Protein AF-A0A4Q2YEX6-F1 (afdb_monomer_lite)

Secondary structure (DSSP, 8-state):
--PPP--SS------------------PPP-------------------S-----TT-EEEE--BTTB--EEEE---EETTEEEEEEEEPP----S---EEEEPPP---S--------------------EE---SSSEEEEETTEEEEE---TTS-EEEEEEEEEETTEEEEEEEEEETTEEEEEEEEE-S---SS---EEEE--SSSS--EEB-----PPP---EEE-----SEEETTS-EEEEEEEEETT-PPPEEEEEE--TTEEEEE-SSSEEEEEE-PPTT--EEEEEEEEEE-SSSPPEEEEEEEEEES--SEEEEEEESS--SSS--TT-----EEEEEE-SSS-EE-TT-EEE-SS-EEEPPTT-EEPTT-EEEEE-SS--EESSSEE-SS---TTT-EEEEEE-TTS-EEEEEEEE----TT-EEEEETTTTEEEEESS--TTSPPPSS-BSEEPPPPEESS-SEE-SS-EEEEEE-SSTT-EEEEESSSPPP-TTTSEEE--SSTTS--EEEEEE-SSEEEEEEEEBTTEEPPP-EEEEEE-HHHHTTTTGGGPPPTTS-SS-BTTB----S--HHHHTSHHHHHHHHHHTTSSPEEEEE--THHHH-TTT-TTTTTT--TGGG-EEEEEEEE-TT-----EEEEEEEEESSGGG-TT-SS-EEEEE--GGGS-SSB-S-TTGGGS-S-BSEEEEE---SSS-HHHH--TT--S-HHHHHHHHHHHTT-----EEEEEEEETTEEEEEEEEEE--SHHHHHHHH-S-GGG---EETTSSSPEE-

Structure (mmCIF, N/CA/C/O backbone):
data_AF-A0A4Q2YEX6-F1
#
_entry.id   AF-A0A4Q2YEX6-F1
#
loop_
_atom_site.group_PDB
_atom_site.id
_atom_site.type_symbol
_atom_site.label_atom_id
_atom_site.label_alt_id
_atom_site.label_comp_id
_atom_site.label_asym_id
_atom_site.label_entity_id
_atom_site.label_seq_id
_atom_site.pdbx_PDB_ins_code
_atom_site.Cartn_x
_atom_site.Cartn_y
_atom_site.Cartn_z
_atom_site.occupancy
_atom_site.B_iso_or_equiv
_atom_site.auth_seq_id
_atom_site.auth_comp_id
_atom_site.auth_asym_id
_atom_site.auth_atom_id
_atom_site.pdbx_PDB_model_num
ATOM 1 N N . MET A 1 1 ? 21.208 -24.032 3.752 1.00 49.84 1 MET A N 1
ATOM 2 C CA . MET A 1 1 ? 20.307 -25.129 3.368 1.00 49.84 1 MET A CA 1
ATOM 3 C C . MET A 1 1 ? 20.810 -26.406 4.005 1.00 49.84 1 MET A C 1
ATOM 5 O O . MET A 1 1 ? 21.737 -27.026 3.496 1.00 49.84 1 MET A O 1
ATOM 9 N N . VAL A 1 2 ? 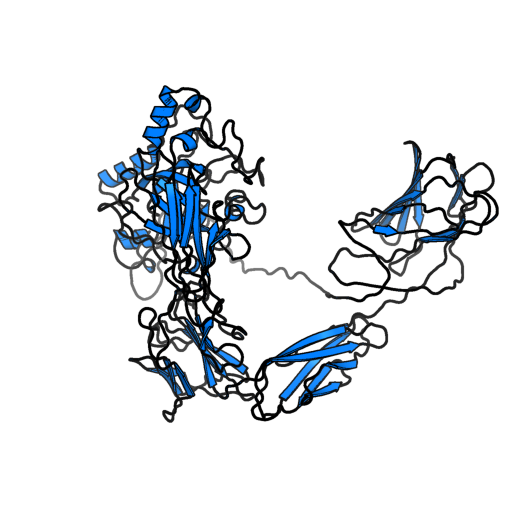20.232 -26.747 5.149 1.00 38.81 2 VAL A N 1
ATOM 10 C CA . VAL A 1 2 ? 20.299 -28.065 5.786 1.00 38.81 2 VAL A CA 1
ATOM 11 C C . VAL A 1 2 ? 18.844 -28.406 6.087 1.00 38.81 2 VAL A C 1
ATOM 13 O O . VAL A 1 2 ? 18.132 -27.531 6.564 1.00 38.81 2 VAL A O 1
ATOM 16 N N . LYS A 1 3 ? 18.387 -29.623 5.777 1.00 35.44 3 LYS A N 1
ATOM 17 C CA . LYS A 1 3 ? 17.062 -30.074 6.220 1.00 35.44 3 LYS A CA 1
ATOM 18 C C . LYS A 1 3 ? 17.224 -30.695 7.613 1.00 35.44 3 LYS A C 1
ATOM 20 O O . LYS A 1 3 ? 18.024 -31.630 7.737 1.00 35.44 3 LYS A O 1
ATOM 25 N N . PRO A 1 4 ? 16.565 -30.179 8.665 1.00 35.81 4 PRO A N 1
ATOM 26 C CA . PRO A 1 4 ? 16.704 -30.725 10.007 1.00 35.81 4 PRO A CA 1
ATOM 27 C C . PRO A 1 4 ? 16.101 -32.134 10.081 1.00 35.81 4 PRO A C 1
ATOM 29 O O . PRO A 1 4 ? 15.036 -32.405 9.530 1.00 35.81 4 PRO A O 1
ATOM 32 N N . PHE A 1 5 ? 16.780 -33.051 10.774 1.00 34.69 5 PHE A N 1
ATOM 33 C CA . PHE A 1 5 ? 16.248 -34.395 11.007 1.00 34.69 5 PHE A CA 1
ATOM 34 C C . PHE A 1 5 ? 15.115 -34.343 12.038 1.00 34.69 5 PHE A C 1
ATOM 36 O O . PHE A 1 5 ? 15.324 -33.945 13.185 1.00 34.69 5 PHE A O 1
ATOM 43 N N . THR A 1 6 ? 13.925 -34.789 11.641 1.00 37.72 6 THR A N 1
ATOM 44 C CA . THR A 1 6 ? 12.732 -34.835 12.490 1.00 37.72 6 THR A CA 1
ATOM 45 C C . THR A 1 6 ? 12.807 -35.987 13.497 1.00 37.72 6 THR A C 1
ATOM 47 O O . THR A 1 6 ? 12.511 -37.142 13.197 1.00 37.72 6 THR A O 1
ATOM 50 N N . GLY A 1 7 ? 13.200 -35.662 14.730 1.00 31.70 7 GLY A N 1
ATOM 51 C CA . GLY A 1 7 ? 13.179 -36.570 15.878 1.00 31.70 7 GLY A CA 1
ATOM 52 C C . GLY A 1 7 ? 12.755 -35.829 17.152 1.00 31.70 7 GLY A C 1
ATOM 53 O O . GLY A 1 7 ? 13.203 -34.702 17.367 1.00 31.70 7 GLY A O 1
ATOM 54 N N . PRO A 1 8 ? 11.883 -36.406 18.001 1.00 34.72 8 PRO A N 1
ATOM 55 C CA . PRO A 1 8 ? 11.420 -35.733 19.207 1.00 34.72 8 PRO A CA 1
ATOM 56 C C . PRO A 1 8 ? 12.501 -35.704 20.300 1.00 34.72 8 PRO A C 1
ATOM 58 O O . PRO A 1 8 ? 13.131 -36.718 20.599 1.00 34.72 8 PRO A O 1
ATOM 61 N N . SER A 1 9 ? 12.609 -34.550 20.968 1.00 34.84 9 SER A N 1
ATOM 62 C CA . SER A 1 9 ? 13.526 -34.206 22.073 1.00 34.84 9 SER A CA 1
ATOM 63 C C . SER A 1 9 ? 15.011 -33.970 21.720 1.00 34.84 9 SER A C 1
ATOM 65 O O . SER A 1 9 ? 15.621 -34.698 20.947 1.00 34.84 9 SER A O 1
ATOM 67 N N . LEU A 1 10 ? 15.582 -32.942 22.371 1.00 31.19 10 LEU A N 1
ATOM 68 C CA . LEU A 1 10 ? 17.003 -32.544 22.409 1.00 31.19 10 LEU A CA 1
ATOM 69 C C . LEU A 1 10 ? 17.680 -32.208 21.059 1.00 31.19 10 LEU A C 1
ATOM 71 O O . LEU A 1 10 ? 18.258 -33.067 20.402 1.00 31.19 10 LEU A O 1
ATOM 75 N N . ARG A 1 11 ? 17.734 -30.905 20.722 1.00 27.98 11 ARG A N 1
ATOM 76 C CA . ARG A 1 11 ? 18.543 -30.345 19.614 1.00 27.98 11 ARG A CA 1
ATOM 77 C C . ARG A 1 11 ? 20.037 -30.728 19.754 1.00 27.98 11 ARG A C 1
ATOM 79 O O . ARG A 1 11 ? 20.685 -30.218 20.671 1.00 27.98 11 ARG A O 1
ATOM 86 N N . PRO A 1 12 ? 20.636 -31.524 18.845 1.00 30.03 12 PRO A N 1
ATOM 87 C CA . PRO A 1 12 ? 22.068 -31.814 18.865 1.00 30.03 12 PRO A CA 1
ATOM 88 C C . PRO A 1 12 ? 22.820 -30.829 17.957 1.00 30.03 12 PRO A C 1
ATOM 90 O O . PRO A 1 12 ? 22.682 -30.869 16.735 1.00 30.03 12 PRO A O 1
ATOM 93 N N . VAL A 1 13 ? 23.656 -29.957 18.529 1.00 28.62 13 VAL A N 1
ATOM 94 C CA . VAL A 1 13 ? 24.530 -29.071 17.735 1.00 28.62 13 VAL A CA 1
ATOM 95 C C . VAL A 1 13 ? 25.657 -29.897 17.110 1.00 28.62 13 VAL A C 1
ATOM 97 O O . VAL A 1 13 ? 26.607 -30.293 17.792 1.00 28.62 13 VAL A O 1
ATOM 100 N N . LEU A 1 14 ? 25.562 -30.163 15.805 1.00 27.95 14 LEU A N 1
ATOM 101 C CA . LEU A 1 14 ? 26.556 -30.956 15.086 1.00 27.95 14 LEU A CA 1
ATOM 102 C C . LEU A 1 14 ? 27.850 -30.149 14.878 1.00 27.95 14 LEU A C 1
ATOM 104 O O . LEU A 1 14 ? 27.890 -29.175 14.127 1.00 27.95 14 LEU A O 1
ATOM 108 N N . ARG A 1 15 ? 28.934 -30.560 15.543 1.00 23.64 15 ARG A N 1
ATOM 109 C CA . ARG A 1 15 ? 30.255 -29.929 15.397 1.00 23.64 15 ARG A CA 1
ATOM 110 C C . ARG A 1 15 ? 30.886 -30.283 14.049 1.00 23.64 15 ARG A C 1
ATOM 112 O O . ARG A 1 15 ? 31.299 -31.424 13.857 1.00 23.64 15 ARG A O 1
ATOM 119 N N . CYS A 1 16 ? 31.082 -29.296 13.177 1.00 27.22 16 CYS A N 1
ATOM 120 C CA . CYS A 1 16 ? 32.069 -29.403 12.101 1.00 27.22 16 CYS A CA 1
ATOM 121 C C . CYS A 1 16 ? 33.440 -28.949 12.629 1.00 27.22 16 CYS A C 1
ATOM 123 O O . CYS A 1 16 ? 33.561 -27.857 13.183 1.00 27.22 16 CYS A O 1
ATOM 125 N N . ALA A 1 17 ? 34.469 -29.789 12.497 1.00 27.58 17 ALA A N 1
ATOM 126 C CA . ALA A 1 17 ? 35.784 -29.538 13.082 1.00 27.58 17 ALA A CA 1
ATOM 127 C C . ALA A 1 17 ? 36.767 -28.940 12.061 1.00 27.58 17 ALA A C 1
ATOM 129 O O . ALA A 1 17 ? 37.299 -29.651 11.212 1.00 27.58 17 ALA A O 1
ATOM 130 N N . LEU A 1 18 ? 37.065 -27.648 12.207 1.00 28.53 18 LEU A N 1
ATOM 131 C CA . LEU A 1 18 ? 38.286 -27.017 11.697 1.00 28.53 18 LEU A CA 1
ATOM 132 C C . LEU A 1 18 ? 39.029 -26.364 12.871 1.00 28.53 18 LEU A C 1
ATOM 134 O O . LEU A 1 18 ? 38.427 -26.009 13.884 1.00 28.53 18 LEU A O 1
ATOM 138 N N . ALA A 1 19 ? 40.358 -26.340 12.796 1.00 26.84 19 ALA A N 1
ATOM 139 C CA . ALA A 1 19 ? 41.193 -26.319 13.993 1.00 26.84 19 ALA A CA 1
ATOM 140 C C . ALA A 1 19 ? 41.531 -24.914 14.527 1.00 26.84 19 ALA A C 1
ATOM 142 O O . ALA A 1 19 ? 41.887 -24.022 13.766 1.00 26.84 19 ALA A O 1
ATOM 143 N N . GLY A 1 20 ? 41.597 -24.798 15.860 1.00 29.09 20 GLY A N 1
ATOM 144 C CA . GLY A 1 20 ? 42.639 -23.982 16.495 1.00 29.09 20 GLY A CA 1
ATOM 145 C C . GLY A 1 20 ? 42.290 -22.571 16.979 1.00 29.09 20 GLY A C 1
ATOM 146 O O . GLY A 1 20 ? 43.044 -21.650 16.690 1.00 29.09 20 GLY A O 1
ATOM 147 N N . CYS A 1 21 ? 41.253 -22.402 17.806 1.00 25.86 21 CYS A N 1
ATOM 148 C CA . CYS A 1 21 ? 41.199 -21.309 18.794 1.00 25.86 21 CYS A CA 1
ATOM 149 C C . CYS A 1 21 ? 40.376 -21.719 20.026 1.00 25.86 21 CYS A C 1
ATOM 151 O O . CYS A 1 21 ? 39.240 -22.167 19.883 1.00 25.86 21 CYS A O 1
ATOM 153 N N . LEU A 1 22 ? 40.930 -21.550 21.234 1.00 23.98 22 LEU A N 1
ATOM 154 C CA . LEU A 1 22 ? 40.144 -21.560 22.473 1.00 23.98 22 LEU A CA 1
ATOM 155 C C . LEU A 1 22 ? 39.714 -20.129 22.793 1.00 23.98 22 LEU A C 1
ATOM 157 O O . LEU A 1 22 ? 40.571 -19.266 22.958 1.00 23.98 22 LEU A O 1
ATOM 161 N N . PHE A 1 23 ? 38.414 -19.915 22.986 1.00 25.44 23 PHE A N 1
ATOM 162 C CA . PHE A 1 23 ? 37.891 -18.732 23.664 1.00 25.44 23 PHE A CA 1
ATOM 163 C C . PHE A 1 23 ? 36.808 -19.137 24.662 1.00 25.44 23 PHE A C 1
ATOM 165 O O . PHE A 1 23 ? 35.928 -19.943 24.360 1.00 25.44 23 PHE A O 1
ATOM 172 N N . THR A 1 24 ? 36.905 -18.590 25.871 1.00 23.20 24 THR A N 1
ATOM 173 C CA . THR A 1 24 ? 35.966 -18.839 26.967 1.00 23.20 24 THR A CA 1
ATOM 174 C C . THR A 1 24 ? 34.757 -17.925 26.810 1.00 23.20 24 THR A C 1
ATOM 176 O O . THR A 1 24 ? 34.909 -16.706 26.821 1.00 23.20 24 THR A O 1
ATOM 179 N N . VAL A 1 25 ? 33.555 -18.492 26.700 1.00 23.34 25 VAL A N 1
ATOM 180 C CA . VAL A 1 25 ? 32.315 -17.702 26.703 1.00 23.34 25 VAL A CA 1
ATOM 181 C C . VAL A 1 25 ? 31.936 -17.391 28.149 1.00 23.34 25 VAL A C 1
ATOM 183 O O . VAL A 1 25 ? 31.584 -18.293 28.907 1.00 23.34 25 VAL A O 1
ATOM 186 N N . ALA A 1 26 ? 32.009 -16.116 28.528 1.00 25.02 26 ALA A N 1
ATOM 187 C CA . ALA A 1 26 ? 31.407 -15.613 29.757 1.00 25.02 26 ALA A CA 1
ATOM 188 C C . ALA A 1 26 ? 29.944 -15.225 29.493 1.00 25.02 26 ALA A C 1
ATOM 190 O O . ALA A 1 26 ? 29.626 -14.658 28.448 1.00 25.02 26 ALA A O 1
ATOM 191 N N . THR A 1 27 ? 29.052 -15.517 30.437 1.00 23.86 27 THR A N 1
ATOM 192 C CA . THR A 1 27 ? 27.638 -15.130 30.358 1.00 23.86 27 THR A CA 1
ATOM 193 C C . THR A 1 27 ? 27.477 -13.644 30.668 1.00 23.86 27 THR A C 1
ATOM 195 O O . THR A 1 27 ? 27.564 -13.248 31.830 1.00 23.86 27 THR A O 1
ATOM 198 N N . ALA A 1 28 ? 27.216 -12.831 29.645 1.00 25.98 28 ALA A N 1
ATOM 199 C CA . ALA A 1 28 ? 26.747 -11.460 29.814 1.00 25.98 28 ALA A CA 1
ATOM 200 C C . ALA A 1 28 ? 25.213 -11.436 29.735 1.00 25.98 28 ALA A C 1
ATOM 202 O O . ALA A 1 28 ? 24.638 -11.878 28.741 1.00 25.98 28 ALA A O 1
ATOM 203 N N . ALA A 1 29 ? 24.560 -10.933 30.782 1.00 25.41 29 ALA A N 1
ATOM 204 C CA . ALA A 1 29 ? 23.166 -10.507 30.701 1.00 25.41 29 ALA A CA 1
ATOM 205 C C . ALA A 1 29 ? 23.090 -9.150 29.970 1.00 25.41 29 ALA A C 1
ATOM 207 O O . ALA A 1 29 ? 24.081 -8.410 29.995 1.00 25.41 29 ALA A O 1
ATOM 208 N N . PRO A 1 30 ? 21.955 -8.794 29.339 1.00 24.08 30 PRO A N 1
ATOM 209 C CA . PRO A 1 30 ? 21.736 -7.419 28.908 1.00 24.08 30 PRO A CA 1
ATOM 210 C C . PRO A 1 30 ? 21.812 -6.480 30.119 1.00 24.08 30 PRO A C 1
ATOM 212 O O . PRO A 1 30 ? 21.329 -6.806 31.204 1.00 24.08 30 PRO A O 1
ATOM 215 N N . VAL A 1 31 ? 22.441 -5.324 29.925 1.00 23.97 31 VAL A N 1
ATOM 216 C CA . VAL A 1 31 ? 22.453 -4.223 30.890 1.00 23.97 31 VAL A CA 1
ATOM 217 C C . VAL A 1 31 ? 21.779 -3.046 30.212 1.00 23.97 31 VAL A C 1
ATOM 219 O O . VAL A 1 31 ? 22.379 -2.399 29.353 1.00 23.97 31 VAL A O 1
ATOM 222 N N . ASP A 1 32 ? 20.532 -2.790 30.591 1.00 23.67 32 ASP A N 1
ATOM 223 C CA . ASP A 1 32 ? 19.838 -1.568 30.207 1.00 23.67 32 ASP A CA 1
ATOM 224 C C . ASP A 1 32 ? 20.542 -0.357 30.831 1.00 23.67 32 ASP A C 1
ATOM 226 O O . ASP A 1 32 ? 20.936 -0.378 32.001 1.00 23.67 32 ASP A O 1
ATOM 230 N N . ILE A 1 33 ? 20.691 0.712 30.049 1.00 23.30 33 ILE A N 1
ATOM 231 C CA . ILE A 1 33 ? 21.179 2.006 30.530 1.00 23.30 33 ILE A CA 1
ATOM 232 C C . ILE A 1 33 ? 19.968 2.944 30.602 1.00 23.30 33 ILE A C 1
ATOM 234 O O . ILE A 1 33 ? 19.578 3.498 29.572 1.00 23.30 33 ILE A O 1
ATOM 238 N N . PRO A 1 34 ? 19.344 3.126 31.781 1.00 23.11 34 PRO A N 1
ATOM 239 C CA . PRO A 1 34 ? 18.249 4.072 31.929 1.00 23.11 34 PRO A CA 1
ATOM 240 C C . PRO A 1 34 ? 18.790 5.503 31.849 1.00 23.11 34 PRO A C 1
ATOM 242 O O . PRO A 1 34 ? 19.544 5.940 32.720 1.00 23.11 34 PRO A O 1
ATOM 245 N N . PHE A 1 35 ? 18.387 6.248 30.819 1.00 22.92 35 PHE A N 1
ATOM 246 C CA . PHE A 1 35 ? 18.543 7.701 30.808 1.00 22.92 35 PHE A CA 1
ATOM 247 C C . PHE A 1 35 ? 17.439 8.340 31.654 1.00 22.92 35 PHE A C 1
ATOM 249 O O . PHE A 1 35 ? 16.258 8.035 31.496 1.00 22.92 35 PHE A O 1
ATOM 256 N N . THR A 1 36 ? 17.839 9.206 32.580 1.00 22.19 36 THR A N 1
ATOM 257 C CA . THR A 1 36 ? 16.966 9.794 33.599 1.00 22.19 36 THR A CA 1
ATOM 258 C C . THR A 1 36 ? 16.431 11.170 33.205 1.00 22.19 36 THR A C 1
ATOM 260 O O . THR A 1 36 ? 17.209 12.048 32.845 1.00 22.19 36 THR A O 1
ATOM 263 N N . GLU A 1 37 ? 15.130 11.352 33.446 1.00 21.86 37 GLU A N 1
ATOM 264 C CA . GLU A 1 37 ? 14.452 12.612 33.802 1.00 21.86 37 GLU A CA 1
ATOM 265 C C . GLU A 1 37 ? 14.135 13.690 32.731 1.00 21.86 37 GLU A C 1
ATOM 267 O O . GLU A 1 37 ? 14.922 14.586 32.450 1.00 21.86 37 GLU A O 1
ATOM 272 N N . ASN A 1 38 ? 12.842 13.694 32.360 1.00 22.92 38 ASN A N 1
ATOM 273 C CA . ASN A 1 38 ? 11.846 14.736 32.705 1.00 22.92 38 ASN A CA 1
ATOM 274 C C . ASN A 1 38 ? 11.394 15.832 31.698 1.00 22.92 38 ASN A C 1
ATOM 276 O O . ASN A 1 38 ? 12.170 16.422 30.958 1.00 22.92 38 ASN A O 1
ATOM 280 N N . PHE A 1 39 ? 10.088 16.131 31.843 1.00 20.47 39 PHE A N 1
ATOM 281 C CA . PHE A 1 39 ? 9.239 17.230 31.329 1.00 20.47 39 PHE A CA 1
ATOM 282 C C . PHE A 1 39 ? 8.838 17.302 29.834 1.00 20.47 39 PHE A C 1
ATOM 284 O O . PHE A 1 39 ? 9.661 17.276 28.926 1.00 20.47 39 PHE A O 1
ATOM 291 N N . GLY A 1 40 ? 7.518 17.458 29.618 1.00 23.56 40 GLY A N 1
ATOM 292 C CA . GLY A 1 40 ? 6.883 18.044 28.421 1.00 23.56 40 GLY A CA 1
ATOM 293 C C . GLY A 1 40 ? 6.548 19.534 28.653 1.00 23.56 40 GLY A C 1
ATOM 294 O O . GLY A 1 40 ? 7.158 20.149 29.525 1.00 23.56 40 GLY A O 1
ATOM 295 N N . SER A 1 41 ? 5.602 20.182 27.962 1.00 25.02 41 SER A N 1
ATOM 296 C CA . SER A 1 41 ? 4.643 19.726 26.929 1.00 25.02 41 SER A CA 1
ATOM 297 C C . SER A 1 41 ? 4.200 20.924 26.023 1.00 25.02 41 SER A C 1
ATOM 299 O O . SER A 1 41 ? 5.046 21.768 25.740 1.00 25.02 41 SER A O 1
ATOM 301 N N . GLY A 1 42 ? 2.987 20.966 25.442 1.00 26.64 42 GLY A N 1
ATOM 302 C CA . GLY A 1 42 ? 2.659 21.614 24.149 1.00 26.64 42 GLY A CA 1
ATOM 303 C C . GLY A 1 42 ? 1.904 22.975 24.106 1.00 26.64 42 GLY A C 1
ATOM 304 O O . GLY A 1 42 ? 2.438 24.014 24.477 1.00 26.64 42 GLY A O 1
ATOM 305 N N . SER A 1 43 ? 0.725 23.008 23.458 1.00 24.97 43 SER A N 1
ATOM 306 C CA . SER A 1 43 ? 0.244 24.065 22.511 1.00 24.97 43 SER A CA 1
ATOM 307 C C . SER A 1 43 ? -1.158 24.668 22.809 1.00 24.97 43 SER A C 1
ATOM 309 O O . SER A 1 43 ? -1.951 23.968 23.421 1.00 24.97 43 SER A O 1
ATOM 311 N N . SER A 1 44 ? -1.650 25.826 22.298 1.00 25.73 44 SER A N 1
ATOM 312 C CA . SER A 1 44 ? -1.119 27.027 21.577 1.00 25.73 44 SER A CA 1
ATOM 313 C C . SER A 1 44 ? -2.270 28.079 21.352 1.00 25.73 44 SER A C 1
ATOM 315 O O . SER A 1 44 ? -3.263 28.008 22.067 1.00 25.73 44 SER A O 1
ATOM 317 N N . VAL A 1 45 ? -2.188 28.986 20.342 1.00 23.94 45 VAL A N 1
ATOM 318 C CA . VAL A 1 45 ? -3.226 29.974 19.856 1.00 23.94 45 VAL A CA 1
ATOM 319 C C . VAL A 1 45 ? -3.646 31.077 20.889 1.00 23.94 45 VAL A C 1
ATOM 321 O O . VAL A 1 45 ? -3.226 30.989 22.035 1.00 23.94 45 VAL A O 1
ATOM 324 N N . PHE A 1 46 ? -4.361 32.208 20.656 1.00 23.95 46 PHE A N 1
ATOM 325 C CA . PHE A 1 46 ? -4.945 32.970 19.508 1.00 23.95 46 PHE A CA 1
ATOM 326 C C . PHE A 1 46 ? -4.433 34.453 19.507 1.00 23.95 46 PHE A C 1
ATOM 328 O O . PHE A 1 46 ? -3.896 34.922 20.506 1.00 23.95 46 PHE A O 1
ATOM 335 N N . ALA A 1 47 ? -4.367 35.244 18.414 1.00 23.36 47 ALA A N 1
ATOM 336 C CA . ALA A 1 47 ? -5.399 35.896 17.562 1.00 23.36 47 ALA A CA 1
ATOM 337 C C . ALA A 1 47 ? -6.352 36.878 18.297 1.00 23.36 47 ALA A C 1
ATOM 339 O O . ALA A 1 47 ? -7.004 36.483 19.251 1.00 23.36 47 ALA A O 1
ATOM 340 N N . GLY A 1 48 ? -6.545 38.147 17.895 1.00 22.39 48 GLY A N 1
ATOM 341 C CA . GLY A 1 48 ? -5.947 38.990 16.836 1.00 22.39 48 GLY A CA 1
ATOM 342 C C . GLY A 1 48 ? -6.464 40.450 16.965 1.00 22.39 48 GLY A C 1
ATOM 343 O O . GLY A 1 48 ? -7.195 40.751 17.899 1.00 22.39 48 GLY A O 1
ATOM 344 N N . GLY A 1 49 ? -6.159 41.422 16.096 1.00 22.58 49 GLY A N 1
ATOM 345 C CA . GLY A 1 49 ? -5.202 41.452 14.988 1.00 22.58 49 GLY A CA 1
ATOM 346 C C . GLY A 1 49 ? -5.384 42.684 14.075 1.00 22.58 49 GLY A C 1
ATOM 347 O O . GLY A 1 49 ? -6.488 43.197 13.930 1.00 22.58 49 GLY A O 1
ATOM 348 N N . THR A 1 50 ? -4.314 43.107 13.390 1.00 25.70 50 THR A N 1
ATOM 349 C CA . THR A 1 50 ? -4.382 43.840 12.106 1.00 25.70 50 THR A CA 1
ATOM 350 C C . THR A 1 50 ? -3.208 43.428 11.213 1.00 25.70 50 THR A C 1
ATOM 352 O O . THR A 1 50 ? -2.066 43.740 11.533 1.00 25.70 50 THR A O 1
ATOM 355 N N . GLY A 1 51 ? -3.509 42.744 10.104 1.00 27.44 51 GLY A N 1
ATOM 356 C CA . GLY A 1 51 ? -2.685 42.603 8.891 1.00 27.44 51 GLY A CA 1
ATOM 357 C C . GLY A 1 51 ? -1.169 42.384 9.020 1.00 27.44 51 GLY A C 1
ATOM 358 O O . GLY A 1 51 ? -0.406 43.322 8.811 1.00 27.44 51 GLY A O 1
ATOM 359 N N . TRP A 1 52 ? -0.736 41.128 9.175 1.00 28.41 52 TRP A N 1
ATOM 360 C CA . TRP A 1 52 ? 0.641 40.695 8.883 1.00 28.41 52 TRP A CA 1
ATOM 361 C C . TRP A 1 52 ? 0.629 39.456 7.978 1.00 28.41 52 TRP A C 1
ATOM 363 O O . TRP A 1 52 ? -0.164 38.542 8.189 1.00 28.41 52 TRP A O 1
ATOM 373 N N . THR A 1 53 ? 1.516 39.412 6.982 1.00 25.16 53 THR A N 1
ATOM 374 C CA . THR A 1 53 ? 1.721 38.255 6.089 1.00 25.16 53 THR A CA 1
ATOM 375 C C . THR A 1 53 ? 3.113 37.667 6.304 1.00 25.16 53 THR A C 1
ATOM 377 O O . THR A 1 53 ? 4.098 38.407 6.264 1.00 25.16 53 THR A O 1
ATOM 380 N N . HIS A 1 54 ? 3.207 36.350 6.498 1.00 27.28 54 HIS A N 1
ATOM 381 C CA . HIS A 1 54 ? 4.459 35.652 6.808 1.00 27.28 54 HIS A CA 1
ATOM 382 C C . HIS A 1 54 ? 5.019 34.859 5.619 1.00 27.28 54 HIS A C 1
ATOM 384 O O . HIS A 1 54 ? 4.280 34.208 4.888 1.00 27.28 54 HIS A O 1
ATOM 390 N N . SER A 1 55 ? 6.350 34.836 5.505 1.00 24.42 55 SER A N 1
ATOM 391 C CA . 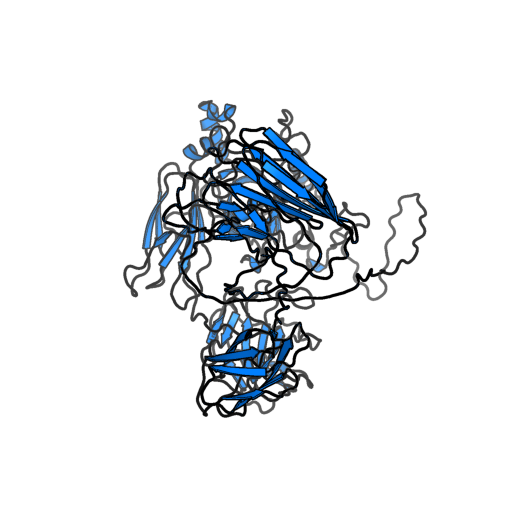SER A 1 55 ? 7.092 33.856 4.704 1.00 24.42 55 SER A CA 1
ATOM 392 C C . SER A 1 55 ? 8.534 33.720 5.216 1.00 24.42 55 SER A C 1
ATOM 394 O O . SER A 1 55 ? 9.262 34.712 5.244 1.00 24.42 55 SER A O 1
ATOM 396 N N . GLY A 1 56 ? 8.962 32.504 5.569 1.00 28.64 56 GLY A N 1
ATOM 397 C CA . GLY A 1 56 ? 10.383 32.129 5.647 1.00 28.64 56 GLY A CA 1
ATOM 398 C C . GLY A 1 56 ? 11.253 32.837 6.697 1.00 28.64 56 GLY A C 1
ATOM 399 O O . GLY A 1 56 ? 12.260 33.437 6.334 1.00 28.64 56 GLY A O 1
ATOM 400 N N . GLY A 1 57 ? 10.908 32.744 7.986 1.00 32.97 57 GLY A N 1
ATOM 401 C CA . GLY A 1 57 ? 11.864 32.961 9.090 1.00 32.97 57 GLY A CA 1
ATOM 402 C C . GLY A 1 57 ? 12.390 34.387 9.314 1.00 32.97 57 GLY A C 1
ATOM 403 O O . GLY A 1 57 ? 13.337 34.558 10.076 1.00 32.97 57 GLY A O 1
ATOM 404 N N . LYS A 1 58 ? 11.807 35.412 8.676 1.00 29.27 58 LYS A N 1
ATOM 405 C CA . LYS A 1 58 ? 12.211 36.819 8.853 1.00 29.27 58 LYS A CA 1
ATOM 406 C C . LYS A 1 58 ? 11.114 37.630 9.532 1.00 29.27 58 LYS A C 1
ATOM 408 O O . LYS A 1 58 ? 9.994 37.711 9.024 1.00 29.27 58 LYS A O 1
ATOM 413 N N . TYR A 1 59 ? 11.455 38.281 10.641 1.00 35.44 59 TYR A N 1
ATOM 414 C CA . TYR A 1 59 ? 10.564 39.204 11.338 1.00 35.44 59 TYR A CA 1
ATOM 415 C C . TYR A 1 59 ? 10.746 40.626 10.790 1.00 35.44 59 TYR A C 1
ATOM 417 O O . TYR A 1 59 ? 11.863 41.139 10.685 1.00 35.44 59 TYR A O 1
ATOM 425 N N . ARG A 1 60 ? 9.631 41.275 10.438 1.00 31.17 60 ARG A N 1
ATOM 426 C CA . ARG A 1 60 ? 9.578 42.700 10.085 1.00 31.17 60 ARG A CA 1
ATOM 427 C C . ARG A 1 60 ? 8.769 43.434 11.142 1.00 31.17 60 ARG A C 1
ATOM 429 O O . ARG A 1 60 ? 7.619 43.083 11.369 1.00 31.17 60 ARG A O 1
ATOM 436 N N . GLY A 1 61 ? 9.360 44.463 11.740 1.00 36.50 61 GLY A N 1
ATOM 437 C CA . GLY A 1 61 ? 8.652 45.437 12.567 1.00 36.50 61 GLY A CA 1
ATOM 438 C C . GLY A 1 61 ? 8.487 46.748 11.803 1.00 36.50 61 GLY A C 1
ATOM 439 O O . GLY A 1 61 ? 9.350 47.122 11.011 1.00 36.50 61 GLY A O 1
ATOM 440 N N . SER A 1 62 ? 7.385 47.460 12.034 1.00 31.78 62 SER A N 1
ATOM 441 C CA . SER A 1 62 ? 7.154 48.793 11.467 1.00 31.78 62 SER A CA 1
ATOM 442 C C . SER A 1 62 ? 7.202 49.853 12.562 1.00 31.78 62 SER A C 1
ATOM 444 O O . SER A 1 62 ? 6.366 49.840 13.466 1.00 31.78 62 SER A O 1
ATOM 446 N N . VAL A 1 63 ? 8.131 50.802 12.455 1.00 35.72 63 VAL A N 1
ATOM 447 C CA . VAL A 1 63 ? 8.145 52.017 13.281 1.00 35.72 63 VAL A CA 1
ATOM 448 C C . VAL A 1 63 ? 7.408 53.125 12.528 1.00 35.72 63 VAL A C 1
ATOM 450 O O . VAL A 1 63 ? 7.661 53.340 11.343 1.00 35.72 63 VAL A O 1
ATOM 453 N N . SER A 1 64 ? 6.504 53.838 13.203 1.00 30.50 64 SER A N 1
ATOM 454 C CA . SER A 1 64 ? 5.763 54.966 12.631 1.00 30.50 64 SER A CA 1
ATOM 455 C C . SER A 1 64 ? 6.015 56.259 13.413 1.00 30.50 64 SER A C 1
ATOM 457 O O . SER A 1 64 ? 5.764 56.352 14.611 1.00 30.50 64 SER A O 1
ATOM 459 N N . GLY A 1 65 ? 6.499 57.287 12.714 1.00 33.03 65 GLY A N 1
ATOM 460 C CA . GLY A 1 65 ? 6.657 58.638 13.250 1.00 33.03 65 GLY A CA 1
ATOM 461 C C . GLY A 1 65 ? 6.530 59.671 12.136 1.00 33.03 65 GLY A C 1
ATOM 462 O O . GLY A 1 65 ? 7.287 59.630 11.173 1.00 33.03 65 GLY A O 1
ATOM 463 N N . ASN A 1 66 ? 5.547 60.569 12.245 1.00 34.69 66 ASN A N 1
ATOM 464 C CA . ASN A 1 66 ? 5.341 61.746 11.386 1.00 34.69 66 ASN A CA 1
ATOM 465 C C . ASN A 1 66 ? 5.623 61.575 9.869 1.00 34.69 66 ASN A C 1
ATOM 467 O O . ASN A 1 66 ? 6.250 62.418 9.232 1.00 34.69 66 ASN A O 1
ATOM 471 N N . GLY A 1 67 ? 5.095 60.504 9.266 1.00 35.06 67 GLY A N 1
ATOM 472 C CA . GLY A 1 67 ? 5.019 60.353 7.807 1.00 35.06 67 GLY A CA 1
ATOM 473 C C . GLY A 1 67 ? 6.271 59.820 7.100 1.00 35.06 67 GLY A C 1
ATOM 474 O O . GLY A 1 67 ? 6.234 59.678 5.880 1.00 35.06 67 GLY A O 1
ATOM 475 N N . THR A 1 68 ? 7.346 59.479 7.818 1.00 33.28 68 THR A N 1
ATOM 476 C CA . THR A 1 68 ? 8.522 58.803 7.244 1.00 33.28 68 THR A CA 1
ATOM 477 C C . THR A 1 68 ? 8.645 57.367 7.753 1.00 33.28 68 THR A C 1
ATOM 479 O O . THR A 1 68 ? 8.838 57.115 8.940 1.00 33.28 68 THR A O 1
ATOM 482 N N . THR A 1 69 ? 8.540 56.402 6.839 1.00 32.00 69 THR A N 1
ATOM 483 C CA . THR A 1 69 ? 8.643 54.969 7.149 1.00 32.00 69 THR A CA 1
ATOM 484 C C . THR A 1 69 ? 10.091 54.500 7.010 1.00 32.00 69 THR A C 1
ATOM 486 O O . THR A 1 69 ? 10.574 54.306 5.895 1.00 32.00 69 THR A O 1
ATOM 489 N N . SER A 1 70 ? 10.792 54.284 8.124 1.00 35.28 70 SER A N 1
ATOM 490 C CA . SER A 1 70 ? 12.061 53.549 8.125 1.00 35.28 70 SER A CA 1
ATOM 491 C C . SER A 1 70 ? 11.789 52.053 8.300 1.00 35.28 70 SER A C 1
ATOM 493 O O . SER A 1 70 ? 11.169 51.619 9.270 1.00 35.28 70 SER A O 1
ATOM 495 N N . GLY A 1 71 ? 12.225 51.248 7.330 1.00 33.88 71 GLY A N 1
ATOM 496 C CA . GLY A 1 71 ? 12.126 49.794 7.415 1.00 33.88 71 GLY A CA 1
ATOM 497 C C . GLY A 1 71 ? 13.249 49.218 8.273 1.00 33.88 71 GLY A C 1
ATOM 498 O O . GLY A 1 71 ? 14.415 49.532 8.038 1.00 33.88 71 GLY A O 1
ATOM 499 N N . SER A 1 72 ? 12.908 48.344 9.219 1.00 35.69 72 SER A N 1
ATOM 500 C CA . SER A 1 72 ? 13.867 47.494 9.923 1.00 35.69 72 SER A CA 1
ATOM 501 C C . SER A 1 72 ? 13.500 46.018 9.753 1.00 35.69 72 SER A C 1
ATOM 503 O O . SER A 1 72 ? 12.333 45.633 9.640 1.00 35.69 72 SER A O 1
ATOM 505 N N . SER A 1 73 ? 14.526 45.178 9.698 1.00 34.03 73 SER A N 1
ATOM 506 C CA . SER A 1 73 ? 14.418 43.723 9.640 1.00 34.03 73 SER A CA 1
ATOM 507 C C . SER A 1 73 ? 15.463 43.136 10.569 1.00 34.03 73 SER A C 1
ATOM 509 O O . SER A 1 73 ? 16.614 43.573 10.526 1.00 34.03 73 SER A O 1
ATOM 511 N N . VAL A 1 74 ? 15.059 42.159 11.375 1.00 36.75 74 VAL A N 1
ATOM 512 C CA . VAL A 1 74 ? 15.951 41.443 12.288 1.00 36.75 74 VAL A CA 1
ATOM 513 C C . VAL A 1 74 ? 16.100 40.012 11.798 1.00 36.75 74 VAL A C 1
ATOM 515 O O . VAL A 1 74 ? 15.109 39.335 11.516 1.00 36.75 74 VAL A O 1
ATOM 518 N N . GLU A 1 75 ? 17.344 39.553 11.736 1.00 35.78 75 GLU A N 1
ATOM 519 C CA . GLU A 1 75 ? 17.693 38.141 11.615 1.00 35.78 75 GLU A CA 1
ATOM 520 C C . GLU A 1 75 ? 18.439 37.734 12.888 1.00 35.78 75 GLU A C 1
ATOM 522 O O . GLU A 1 75 ? 19.319 38.459 13.360 1.00 35.78 75 GLU A O 1
ATOM 527 N N . ALA A 1 76 ? 18.039 36.602 13.470 1.00 37.75 76 ALA A N 1
ATOM 528 C CA . ALA A 1 76 ? 18.586 36.081 14.716 1.00 37.75 76 ALA A CA 1
ATOM 529 C C . ALA A 1 76 ? 18.650 34.545 14.646 1.00 37.75 76 ALA A C 1
ATOM 531 O O . ALA A 1 76 ? 17.604 33.894 14.698 1.00 37.75 76 ALA A O 1
ATOM 532 N N . PRO A 1 77 ? 19.844 33.942 14.493 1.00 38.25 77 PRO A N 1
ATOM 533 C CA . PRO A 1 77 ? 20.013 32.498 14.593 1.00 38.25 77 PRO A CA 1
ATOM 534 C C . PRO A 1 77 ? 19.958 32.057 16.061 1.00 38.25 77 PRO A C 1
ATOM 536 O O . PRO A 1 77 ? 20.534 32.708 16.934 1.00 38.25 77 PRO A O 1
ATOM 539 N N . SER A 1 78 ? 19.309 30.926 16.328 1.00 40.09 78 SER A N 1
ATOM 540 C CA . SER A 1 78 ? 19.308 30.283 17.644 1.00 40.09 78 SER A CA 1
ATOM 541 C C . SER A 1 78 ? 20.642 29.580 17.915 1.00 40.09 78 SER A C 1
ATOM 543 O O . SER A 1 78 ? 21.032 28.700 17.145 1.00 40.09 78 SER A O 1
ATOM 545 N N . PHE A 1 79 ? 21.296 29.892 19.036 1.00 40.62 79 PHE A N 1
ATOM 546 C CA . PHE A 1 79 ? 22.441 29.136 19.552 1.00 40.62 79 PHE A CA 1
ATOM 547 C C . PHE A 1 79 ? 22.130 28.644 20.978 1.00 40.62 79 PHE A C 1
ATOM 549 O O . PHE A 1 79 ? 21.549 29.406 21.746 1.00 40.62 79 PHE A O 1
ATOM 556 N N . PRO A 1 80 ? 22.526 27.419 21.384 1.00 42.44 80 PRO A N 1
ATOM 557 C CA . PRO A 1 80 ? 22.153 26.878 22.699 1.00 42.44 80 PRO A CA 1
ATOM 558 C C . PRO A 1 80 ? 22.599 27.722 23.904 1.00 42.44 80 PRO A C 1
ATOM 560 O O . PRO A 1 80 ? 21.900 27.763 24.910 1.00 42.44 80 PRO A O 1
ATOM 563 N N . ASN A 1 81 ? 23.736 28.422 23.791 1.00 49.28 81 ASN A N 1
ATOM 564 C CA . ASN A 1 81 ? 24.355 29.169 24.894 1.00 49.28 81 ASN A CA 1
ATOM 565 C C . ASN A 1 81 ? 24.444 30.689 24.619 1.00 49.28 81 ASN A C 1
ATOM 567 O O . ASN A 1 81 ? 25.273 31.374 25.223 1.00 49.28 81 ASN A O 1
ATOM 571 N N . GLY A 1 82 ? 23.653 31.232 23.683 1.00 53.28 82 GLY A N 1
ATOM 572 C CA . GLY A 1 82 ? 23.733 32.653 23.330 1.00 53.28 82 GLY A CA 1
ATOM 573 C C . GLY A 1 82 ? 22.816 33.117 22.196 1.00 53.28 82 GLY A C 1
ATOM 574 O O . GLY A 1 82 ? 22.073 32.342 21.602 1.00 53.28 82 GLY A O 1
ATOM 575 N N . PHE A 1 83 ? 22.893 34.407 21.875 1.00 53.66 83 PHE A N 1
ATOM 576 C CA . PHE A 1 83 ? 22.111 35.064 20.829 1.00 53.66 83 PHE A CA 1
ATOM 577 C C . PHE A 1 83 ? 22.981 35.971 19.950 1.00 53.66 83 PHE A C 1
ATOM 579 O O . PHE A 1 83 ? 24.016 36.477 20.383 1.00 53.66 83 PHE A O 1
ATOM 586 N N . ARG A 1 84 ? 22.518 36.243 18.725 1.00 52.03 84 ARG A N 1
ATOM 587 C CA . ARG A 1 84 ? 22.973 37.368 17.895 1.00 52.03 84 ARG A CA 1
ATOM 588 C C . ARG A 1 84 ? 21.761 38.047 17.277 1.00 52.03 84 ARG A C 1
ATOM 590 O O . ARG A 1 84 ? 20.976 37.397 16.600 1.00 52.03 84 ARG A O 1
ATOM 597 N N . MET A 1 85 ? 21.644 39.351 17.483 1.00 50.91 85 MET A N 1
ATOM 598 C CA . MET A 1 85 ? 20.682 40.222 16.811 1.00 50.91 85 MET A CA 1
ATOM 599 C C . MET A 1 85 ? 21.414 41.101 15.795 1.00 50.91 85 MET A C 1
ATOM 601 O O . MET A 1 85 ? 22.499 41.599 16.092 1.00 50.91 85 MET A O 1
ATOM 605 N N . GLU A 1 86 ? 20.811 41.340 14.630 1.00 52.94 86 GLU A N 1
ATOM 606 C CA . GLU A 1 86 ? 21.176 42.428 13.712 1.00 52.94 86 GLU A CA 1
ATOM 607 C C . GLU A 1 86 ? 20.004 43.413 13.589 1.00 52.94 86 GLU A C 1
ATOM 609 O O . GLU A 1 86 ? 18.858 42.997 13.429 1.00 52.94 86 GLU A O 1
ATOM 614 N N . THR A 1 87 ? 20.285 44.717 13.592 1.00 48.34 87 THR A N 1
ATOM 615 C CA . THR A 1 87 ? 19.361 45.745 13.099 1.00 48.34 87 THR A CA 1
ATOM 616 C C . THR A 1 87 ? 20.084 46.722 12.172 1.00 48.34 87 THR A C 1
ATOM 618 O O . THR A 1 87 ? 21.217 47.127 12.435 1.00 48.34 87 THR A O 1
ATOM 621 N N . THR A 1 88 ? 19.433 47.115 11.075 1.00 51.25 88 THR A N 1
ATOM 622 C CA . THR A 1 88 ? 19.911 48.186 10.187 1.00 51.25 88 THR A CA 1
ATOM 623 C C . THR A 1 88 ? 19.145 49.468 10.501 1.00 51.25 88 THR A C 1
ATOM 625 O O . THR A 1 88 ? 17.935 49.545 10.287 1.00 51.25 88 THR A O 1
ATOM 628 N N . ILE A 1 89 ? 19.849 50.487 10.988 1.00 50.12 89 ILE A N 1
ATOM 629 C CA . ILE A 1 89 ? 19.295 51.810 11.276 1.00 50.12 89 ILE A CA 1
ATOM 630 C C . ILE A 1 89 ? 19.521 52.689 10.043 1.00 50.12 89 ILE A C 1
ATOM 632 O O . ILE A 1 89 ? 20.656 52.947 9.646 1.00 50.12 89 ILE 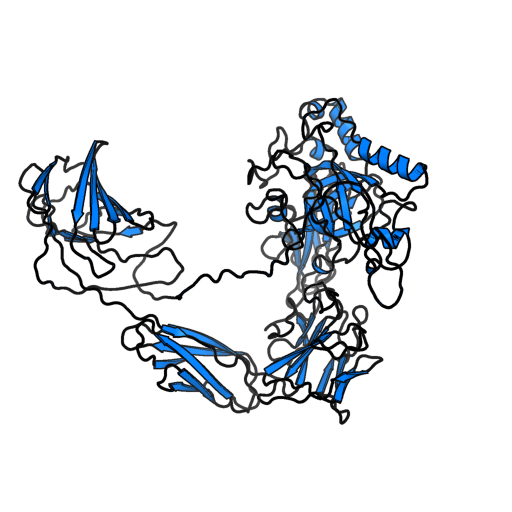A O 1
ATOM 636 N N . SER A 1 90 ? 18.431 53.129 9.410 1.00 47.56 90 SER A N 1
ATOM 637 C CA . SER A 1 90 ? 18.485 54.051 8.266 1.00 47.56 90 SER A CA 1
ATOM 638 C C . SER A 1 90 ? 18.903 55.457 8.706 1.00 47.56 90 SER A C 1
ATOM 640 O O . SER A 1 90 ? 18.453 55.919 9.753 1.00 47.56 90 SER A O 1
ATOM 642 N N . GLY A 1 91 ? 19.704 56.154 7.892 1.00 48.09 91 GLY A N 1
ATOM 643 C CA . GLY A 1 91 ? 20.035 57.565 8.119 1.00 48.09 91 GLY A CA 1
ATOM 644 C C . GLY A 1 91 ? 18.773 58.437 8.152 1.00 48.09 91 GLY A C 1
ATOM 645 O O . GLY A 1 91 ? 17.883 58.279 7.313 1.00 48.09 91 GLY A O 1
ATOM 646 N N . VAL A 1 92 ? 18.662 59.327 9.143 1.00 41.97 92 VAL A N 1
ATOM 647 C CA . VAL A 1 92 ? 17.411 60.047 9.442 1.00 41.97 92 VAL A CA 1
ATOM 648 C C . VAL A 1 92 ? 17.500 61.514 9.028 1.00 41.97 92 VAL A C 1
ATOM 650 O O . VAL A 1 92 ? 18.100 62.338 9.712 1.00 41.97 92 VAL A O 1
ATOM 653 N N . THR A 1 93 ? 16.803 61.874 7.952 1.00 37.75 93 THR A N 1
ATOM 654 C CA . THR A 1 93 ? 16.526 63.273 7.594 1.00 37.75 93 THR A CA 1
ATOM 655 C C . THR A 1 93 ? 15.124 63.662 8.068 1.00 37.75 93 THR A C 1
ATOM 657 O O . THR A 1 93 ? 14.139 63.385 7.385 1.00 37.75 93 THR A O 1
ATOM 660 N N . GLY A 1 94 ? 15.019 64.290 9.245 1.00 35.62 94 GLY A N 1
ATOM 661 C CA . GLY A 1 94 ? 13.728 64.661 9.838 1.00 35.62 94 GLY A CA 1
ATOM 662 C C . GLY A 1 94 ? 13.807 65.845 10.803 1.00 35.62 94 GLY A C 1
ATOM 663 O O . GLY A 1 94 ? 14.487 65.790 11.825 1.00 35.62 94 GLY A O 1
ATOM 664 N N . THR A 1 95 ? 13.082 66.920 10.491 1.00 33.00 95 THR A N 1
ATOM 665 C CA . THR A 1 95 ? 12.972 68.128 11.322 1.00 33.00 95 THR A CA 1
ATOM 666 C C . THR A 1 95 ? 11.673 68.141 12.129 1.00 33.00 95 THR A C 1
ATOM 668 O O . THR A 1 95 ? 10.599 68.219 11.541 1.00 33.00 95 THR A O 1
ATOM 671 N N . GLY A 1 96 ? 11.775 68.184 13.461 1.00 34.66 96 GLY A N 1
ATOM 672 C CA . GLY A 1 96 ? 10.686 68.610 14.352 1.00 34.66 96 GLY A CA 1
ATOM 673 C C . GLY A 1 96 ? 9.599 67.568 14.655 1.00 34.66 96 GLY A C 1
ATOM 674 O O . GLY A 1 96 ? 8.584 67.490 13.968 1.00 34.66 96 GLY A O 1
ATOM 675 N N . GLY A 1 97 ? 9.761 66.839 15.761 1.00 34.31 97 GLY A N 1
ATOM 676 C CA . GLY A 1 97 ? 8.717 65.992 16.347 1.00 34.31 97 GLY A CA 1
ATOM 677 C C . GLY A 1 97 ? 9.293 64.969 17.327 1.00 34.31 97 GLY A C 1
ATOM 678 O O . GLY A 1 97 ? 10.311 64.347 17.038 1.00 34.31 97 GLY A O 1
ATOM 679 N N . THR A 1 98 ? 8.661 64.792 18.489 1.00 34.66 98 THR A N 1
ATOM 680 C CA . THR A 1 98 ? 9.050 63.774 19.480 1.00 34.66 98 THR A CA 1
ATOM 681 C C . THR A 1 98 ? 8.561 62.392 19.043 1.00 34.66 98 THR A C 1
ATOM 683 O O . THR A 1 98 ? 7.453 61.981 19.387 1.00 34.66 98 THR A O 1
ATOM 686 N N . ASN A 1 99 ? 9.384 61.680 18.273 1.00 34.81 99 ASN A N 1
ATOM 687 C CA . ASN A 1 99 ? 9.102 60.316 17.823 1.00 34.81 99 ASN A CA 1
ATOM 688 C C . ASN A 1 99 ? 9.635 59.276 18.832 1.00 34.81 99 ASN A C 1
ATOM 690 O O . ASN A 1 99 ? 10.735 59.420 19.367 1.00 34.81 99 ASN A O 1
ATOM 694 N N . SER A 1 100 ? 8.866 58.208 19.068 1.00 31.81 100 SER A N 1
ATOM 695 C CA . SER A 1 100 ? 9.245 57.071 19.928 1.00 31.81 100 SER A CA 1
ATOM 696 C C . SER A 1 100 ? 9.395 55.791 19.103 1.00 31.81 100 SER A C 1
ATOM 698 O O . SER A 1 100 ? 8.573 55.532 18.229 1.00 31.81 100 SER A O 1
ATOM 700 N N . CYS A 1 101 ? 10.412 54.976 19.394 1.00 35.53 101 CYS A N 1
ATOM 701 C CA . CYS A 1 101 ? 10.745 53.767 18.632 1.00 35.53 101 CYS A CA 1
ATOM 702 C C . CYS A 1 101 ? 11.236 52.631 19.557 1.00 35.53 101 CYS A C 1
ATOM 704 O O . CYS A 1 101 ? 12.426 52.345 19.665 1.00 35.53 101 CYS A O 1
ATOM 706 N N . GLY A 1 102 ? 10.302 51.983 20.262 1.00 31.69 102 GLY A N 1
ATOM 707 C CA . GLY A 1 102 ? 10.606 50.842 21.137 1.00 31.69 102 GLY A CA 1
ATOM 708 C C . GLY A 1 102 ? 10.857 49.534 20.372 1.00 31.69 102 GLY A C 1
ATOM 709 O O . GLY A 1 102 ? 10.270 49.320 19.315 1.00 31.69 102 GLY A O 1
ATOM 710 N N . PHE A 1 103 ? 11.687 48.651 20.939 1.00 34.53 103 PHE A N 1
ATOM 711 C CA . PHE A 1 103 ? 12.004 47.321 20.405 1.00 34.53 103 PHE A CA 1
ATOM 712 C C . PHE A 1 103 ? 11.910 46.263 21.520 1.00 34.53 103 PHE A C 1
ATOM 714 O O . PHE A 1 103 ? 12.913 45.810 22.074 1.00 34.53 103 PHE A O 1
ATOM 721 N N . GLY A 1 104 ? 10.681 45.874 21.862 1.00 30.98 104 GLY A N 1
ATOM 722 C CA . GLY A 1 104 ? 10.440 44.711 22.716 1.00 30.98 104 GLY A CA 1
ATOM 723 C C . GLY A 1 104 ? 10.542 43.418 21.908 1.00 30.98 104 GLY A C 1
ATOM 724 O O . GLY A 1 104 ? 9.891 43.298 20.871 1.00 30.98 104 GLY A O 1
ATOM 725 N N . PHE A 1 105 ? 11.321 42.448 22.388 1.00 29.95 105 PHE A N 1
ATOM 726 C CA . PHE A 1 105 ? 11.272 41.080 21.878 1.00 29.95 105 PHE A CA 1
ATOM 727 C C . PHE A 1 105 ? 10.260 40.267 22.685 1.00 29.95 105 PHE A C 1
ATOM 729 O O . PHE A 1 105 ? 10.450 40.035 23.876 1.00 29.95 105 PHE A O 1
ATOM 736 N N . LEU A 1 106 ? 9.219 39.781 22.011 1.00 31.23 106 LEU A N 1
ATOM 737 C CA . LEU A 1 106 ? 8.618 38.503 22.377 1.00 31.23 106 LEU A CA 1
ATOM 738 C C . LEU A 1 106 ? 9.568 37.415 21.864 1.00 31.23 106 LEU A C 1
ATOM 740 O O . LEU A 1 106 ? 9.871 37.374 20.669 1.00 31.23 106 LEU A O 1
ATOM 744 N N . GLY A 1 107 ? 10.077 36.576 22.764 1.00 25.52 107 GLY A N 1
ATOM 745 C CA . GLY A 1 107 ? 10.957 35.466 22.408 1.00 25.52 107 GLY A CA 1
ATOM 746 C C . GLY A 1 107 ? 10.180 34.373 21.679 1.00 25.52 107 GLY A C 1
ATOM 747 O O . GLY A 1 107 ? 9.527 33.554 22.314 1.00 25.52 107 GLY A O 1
ATOM 748 N N . ALA A 1 108 ? 10.247 34.354 20.349 1.00 24.86 108 ALA A N 1
ATOM 749 C CA . ALA A 1 108 ? 9.659 33.285 19.551 1.00 24.86 108 ALA A CA 1
ATOM 750 C C . ALA A 1 108 ? 10.600 32.071 19.515 1.00 24.86 108 ALA A C 1
ATOM 752 O O . ALA A 1 108 ? 11.583 32.058 18.769 1.00 24.86 108 ALA A O 1
ATOM 753 N N . ALA A 1 109 ? 10.284 31.036 20.296 1.00 25.78 109 ALA A N 1
ATOM 754 C CA . ALA A 1 109 ? 10.849 29.710 20.077 1.00 25.78 109 ALA A CA 1
ATOM 755 C C . ALA A 1 109 ? 10.391 29.183 18.705 1.00 25.78 109 ALA A C 1
ATOM 757 O O . ALA A 1 109 ? 9.216 29.284 18.349 1.00 25.78 109 ALA A O 1
ATOM 758 N N . ALA A 1 110 ? 11.309 28.621 17.919 1.00 27.08 110 ALA A N 1
ATOM 759 C CA . ALA A 1 110 ? 10.987 28.053 16.613 1.00 27.08 110 ALA A CA 1
ATOM 760 C C . ALA A 1 110 ? 10.369 26.649 16.772 1.00 27.08 110 ALA A C 1
ATOM 762 O O . ALA A 1 110 ? 11.045 25.643 16.572 1.00 27.08 110 ALA A O 1
ATOM 763 N N . GLY A 1 111 ? 9.088 26.586 17.148 1.00 26.84 111 GLY A N 1
ATOM 764 C CA . GLY A 1 111 ? 8.371 25.330 17.373 1.00 26.84 111 GLY A CA 1
ATOM 765 C C . GLY A 1 111 ? 6.849 25.482 17.343 1.00 26.84 111 GLY A C 1
ATOM 766 O O . GLY A 1 111 ? 6.253 25.909 18.323 1.00 26.84 111 GLY A O 1
ATOM 767 N N . PHE A 1 112 ? 6.244 25.039 16.238 1.00 25.62 112 PHE A N 1
ATOM 768 C CA . PHE A 1 112 ? 4.797 24.868 16.024 1.00 25.62 112 PHE A CA 1
ATOM 769 C C . PHE A 1 112 ? 3.913 26.128 15.972 1.00 25.62 112 PHE A C 1
ATOM 771 O O . PHE A 1 112 ? 4.334 27.260 16.190 1.00 25.62 112 PHE A O 1
ATOM 778 N N . SER A 1 113 ? 2.690 25.914 15.480 1.00 27.00 113 SER A N 1
ATOM 779 C CA . SER A 1 113 ? 1.825 26.930 14.883 1.00 27.00 113 SER A CA 1
ATOM 780 C C . SER A 1 113 ? 0.635 27.295 15.766 1.00 27.00 113 SER A C 1
ATOM 782 O O . SER A 1 113 ? -0.209 26.448 16.039 1.00 27.00 113 SER A O 1
ATOM 784 N N . GLY A 1 114 ? 0.498 28.578 16.092 1.00 26.73 114 GLY A N 1
ATOM 785 C CA . GLY A 1 114 ? -0.708 29.142 16.692 1.00 26.73 114 GLY A CA 1
ATOM 786 C C . GLY A 1 114 ? -0.567 30.655 16.828 1.00 26.73 114 GLY A C 1
ATOM 787 O O . GLY A 1 114 ? 0.464 31.142 17.276 1.00 26.73 114 GLY A O 1
ATOM 788 N N . THR A 1 115 ? -1.566 31.413 16.381 1.00 26.81 115 THR A N 1
ATOM 789 C CA . THR A 1 115 ? -1.568 32.885 16.415 1.00 26.81 115 THR A CA 1
ATOM 790 C C . THR A 1 115 ? -1.468 33.434 17.843 1.00 26.81 115 THR A C 1
ATOM 792 O O . THR A 1 115 ? -1.961 32.817 18.776 1.00 26.81 115 THR A O 1
ATOM 795 N N . SER A 1 116 ? -0.874 34.618 18.027 1.00 26.16 116 SER A N 1
ATOM 796 C CA . SER A 1 116 ? -0.719 35.264 19.347 1.00 26.16 116 SER A CA 1
ATOM 797 C C . SER A 1 116 ? -0.942 36.778 19.257 1.00 26.16 116 SER A C 1
ATOM 799 O O . SER A 1 116 ? -0.690 37.372 18.205 1.00 26.16 116 SER A O 1
ATOM 801 N N . ALA A 1 117 ? -1.384 37.419 20.343 1.00 24.55 117 ALA A N 1
ATOM 802 C CA . ALA A 1 117 ? -1.429 38.881 20.474 1.00 24.55 117 ALA A CA 1
ATOM 803 C C . ALA A 1 117 ? -1.346 39.316 21.952 1.00 24.55 117 ALA A C 1
ATOM 805 O O . ALA A 1 117 ? -2.048 38.764 22.791 1.00 24.55 117 ALA A O 1
ATOM 806 N N . TYR A 1 118 ? -0.532 40.334 22.262 1.00 26.44 118 TYR A N 1
ATOM 807 C CA . TYR A 1 118 ? -0.339 40.868 23.622 1.00 26.44 118 TYR A CA 1
ATOM 808 C C . TYR A 1 118 ? -0.147 42.399 23.614 1.00 26.44 118 TYR A C 1
ATOM 810 O O . TYR A 1 118 ? 0.284 42.967 22.609 1.00 26.44 118 TYR A O 1
ATOM 818 N N . TYR A 1 119 ? -0.434 43.063 24.743 1.00 21.98 119 TYR A N 1
ATOM 819 C CA . TYR A 1 119 ? -0.286 44.516 24.953 1.00 21.98 119 TYR A CA 1
ATOM 820 C C . TYR A 1 119 ? 0.445 44.837 26.279 1.00 21.98 119 TYR A C 1
ATOM 822 O O . TYR A 1 119 ? 0.599 43.968 27.133 1.00 21.98 119 TYR A O 1
ATOM 830 N N . LEU A 1 120 ? 0.933 46.078 26.429 1.00 23.47 120 LEU A N 1
ATOM 831 C CA . LEU A 1 120 ? 1.949 46.491 27.420 1.00 23.47 120 LEU A CA 1
ATOM 832 C C . LEU A 1 120 ? 1.403 47.242 28.658 1.00 23.47 120 LEU A C 1
ATOM 834 O O . LEU A 1 120 ? 0.375 47.913 28.570 1.00 23.47 120 LEU A O 1
ATOM 838 N N . ALA A 1 121 ? 2.175 47.250 29.757 1.00 21.53 121 ALA A N 1
ATOM 839 C CA . ALA A 1 121 ? 2.031 48.159 30.908 1.00 21.53 121 ALA A CA 1
ATOM 840 C C . ALA A 1 121 ? 3.408 48.525 31.538 1.00 21.53 121 ALA A C 1
ATOM 842 O O . ALA A 1 121 ? 4.361 47.762 31.412 1.00 21.53 121 ALA A O 1
ATOM 843 N N . ASP A 1 122 ? 3.504 49.697 32.184 1.00 22.89 122 ASP A N 1
ATOM 844 C CA . ASP A 1 122 ? 4.688 50.351 32.821 1.00 22.89 122 ASP A CA 1
ATOM 845 C C . ASP A 1 122 ? 4.477 50.286 34.380 1.00 22.89 122 ASP A C 1
ATOM 847 O O . ASP A 1 122 ? 3.344 50.045 34.799 1.00 22.89 122 ASP A O 1
ATOM 851 N N . VAL A 1 123 ? 5.407 50.433 35.348 1.00 24.77 123 VAL A N 1
ATOM 852 C CA . VAL A 1 123 ? 6.592 51.313 35.513 1.00 24.77 123 VAL A CA 1
ATOM 853 C C . VAL A 1 123 ? 7.653 50.692 36.470 1.00 24.77 123 VAL A C 1
ATOM 855 O O . VAL A 1 123 ? 7.327 49.875 37.328 1.00 24.77 123 VAL A O 1
ATOM 858 N N . ARG A 1 124 ? 8.909 51.165 36.367 1.00 26.97 124 ARG A N 1
ATOM 859 C CA . ARG A 1 124 ? 10.115 50.914 37.214 1.00 26.97 124 ARG A CA 1
ATOM 860 C C . ARG A 1 124 ? 9.908 51.068 38.748 1.00 26.97 124 ARG A C 1
ATOM 862 O O . ARG A 1 124 ? 9.045 51.851 39.154 1.00 26.97 124 ARG A O 1
ATOM 869 N N . PRO A 1 125 ? 10.803 50.514 39.611 1.00 31.36 125 PRO A N 1
ATOM 870 C CA . PRO A 1 125 ? 11.970 51.324 40.025 1.00 31.36 125 PRO A CA 1
ATOM 871 C C . PRO A 1 125 ? 13.306 50.601 40.377 1.00 31.36 125 PRO A C 1
ATOM 873 O O . PRO A 1 125 ? 13.372 49.779 41.281 1.00 31.36 125 PRO A O 1
ATOM 876 N N . ALA A 1 126 ? 14.397 51.172 39.841 1.00 29.64 126 ALA A N 1
ATOM 877 C CA . ALA A 1 126 ? 15.697 51.435 40.497 1.00 29.64 126 ALA A CA 1
ATOM 878 C C . ALA A 1 126 ? 16.833 50.367 40.589 1.00 29.64 126 ALA A C 1
ATOM 880 O O . ALA A 1 126 ? 16.862 49.502 41.456 1.00 29.64 126 ALA A O 1
ATOM 881 N N . THR A 1 127 ? 17.940 50.720 39.908 1.00 42.34 127 THR A N 1
ATOM 882 C CA . THR A 1 127 ? 19.358 50.670 40.372 1.00 42.34 127 THR A CA 1
ATOM 883 C C . THR A 1 127 ? 20.325 49.532 39.987 1.00 42.34 127 THR A C 1
ATOM 885 O O . THR A 1 127 ? 21.331 49.359 40.664 1.00 42.34 127 THR A O 1
ATOM 888 N N . SER A 1 128 ? 20.190 48.974 38.781 1.00 32.97 128 SER A N 1
ATOM 889 C CA . SER A 1 128 ? 21.356 48.709 37.903 1.00 32.97 128 SER A CA 1
ATOM 890 C C . SER A 1 128 ? 21.123 49.408 36.556 1.00 32.97 128 SER A C 1
ATOM 892 O O . SER A 1 128 ? 19.978 49.516 36.127 1.00 32.97 128 SER A O 1
ATOM 894 N N . ARG A 1 129 ? 22.143 50.031 35.938 1.00 33.00 129 ARG A N 1
ATOM 895 C CA . ARG A 1 129 ? 21.931 50.972 34.811 1.00 33.00 129 ARG A CA 1
ATOM 896 C C . ARG A 1 129 ? 23.023 50.948 33.742 1.00 33.00 129 ARG A C 1
ATOM 898 O O . ARG A 1 129 ? 24.137 51.401 33.990 1.00 33.00 129 ARG A O 1
ATOM 905 N N . LEU A 1 130 ? 22.614 50.638 32.515 1.00 32.81 130 LEU A N 1
ATOM 906 C CA . LEU A 1 130 ? 23.284 51.060 31.283 1.00 32.81 130 LEU A CA 1
ATOM 907 C C . LEU A 1 130 ? 22.676 52.393 30.793 1.00 32.81 130 LEU A C 1
ATOM 909 O O . LEU A 1 130 ? 21.476 52.612 30.963 1.00 32.81 130 LEU A O 1
ATOM 913 N N . ARG A 1 131 ? 23.471 53.309 30.212 1.00 33.50 131 ARG A N 1
ATOM 914 C CA . ARG A 1 131 ? 22.987 54.619 29.724 1.00 33.50 131 ARG A CA 1
ATOM 915 C C . ARG A 1 131 ? 23.669 55.070 28.432 1.00 33.50 131 ARG A C 1
ATOM 917 O O . ARG A 1 131 ? 24.890 55.129 28.349 1.00 33.50 131 ARG A O 1
ATOM 924 N N . LEU A 1 132 ? 22.867 55.501 27.462 1.00 33.94 132 LEU A N 1
ATOM 925 C CA . LEU A 1 132 ? 23.330 56.142 26.229 1.00 33.94 132 LEU A CA 1
ATOM 926 C C . LEU A 1 132 ? 23.137 57.661 26.306 1.00 33.94 132 LEU A C 1
ATOM 928 O O . LEU A 1 132 ? 22.039 58.132 26.595 1.00 33.94 132 LEU A O 1
ATOM 932 N N . VAL A 1 133 ? 24.206 58.427 26.056 1.00 30.44 133 VAL A N 1
ATOM 933 C CA . VAL A 1 133 ? 24.192 59.899 26.091 1.00 30.44 133 VAL A CA 1
ATOM 934 C C . VAL A 1 133 ? 25.052 60.452 24.952 1.00 30.44 133 VAL A C 1
ATOM 936 O O . VAL A 1 133 ? 26.278 60.417 25.007 1.00 30.44 133 VAL A O 1
ATOM 939 N N . GLN A 1 134 ? 24.398 60.992 23.926 1.00 34.19 134 GLN A N 1
ATOM 940 C CA . GLN A 1 134 ? 25.029 61.650 22.781 1.00 34.19 134 GLN A CA 1
ATOM 941 C C . GLN A 1 134 ? 25.162 63.160 23.042 1.00 34.19 134 GLN A C 1
ATOM 943 O O . GLN A 1 134 ? 24.184 63.811 23.408 1.00 34.19 134 GLN A O 1
ATOM 948 N N . VAL A 1 135 ? 26.351 63.737 22.820 1.00 26.39 135 VAL A N 1
ATOM 949 C CA . VAL A 1 135 ? 26.584 65.191 22.914 1.00 26.39 135 VAL A CA 1
ATOM 950 C C . VAL A 1 135 ? 27.499 65.656 21.778 1.00 26.39 135 VAL A C 1
ATOM 952 O O . VAL A 1 135 ? 28.707 65.432 21.802 1.00 26.39 135 VAL A O 1
ATOM 955 N N . GLY A 1 136 ? 26.930 66.362 20.798 1.00 43.78 136 GLY A N 1
ATOM 956 C CA . GLY A 1 136 ? 27.678 66.946 19.679 1.00 43.78 136 GLY A CA 1
ATOM 957 C C . GLY A 1 136 ? 27.979 65.965 18.539 1.00 43.78 136 GLY A C 1
ATOM 958 O O . GLY A 1 136 ? 27.237 65.016 18.303 1.00 43.78 136 GLY A O 1
ATOM 959 N N . THR A 1 137 ? 29.058 66.226 17.798 1.00 37.28 137 THR A N 1
ATOM 960 C CA . THR A 1 137 ? 29.444 65.521 16.555 1.00 37.28 137 THR A CA 1
ATOM 961 C C . THR A 1 137 ? 30.150 64.177 16.781 1.00 37.28 137 THR A C 1
ATOM 963 O O . THR A 1 137 ? 30.865 63.704 15.901 1.00 37.28 137 THR A O 1
ATOM 966 N N . SER A 1 138 ? 29.984 63.585 17.962 1.00 45.16 138 SER A N 1
ATOM 967 C CA . SER A 1 138 ? 30.625 62.340 18.386 1.00 45.16 138 SER A CA 1
ATOM 968 C C . SER A 1 138 ? 29.567 61.424 18.984 1.00 45.16 138 SER A C 1
ATOM 970 O O . SER A 1 138 ? 28.751 61.872 19.792 1.00 45.16 138 SER A O 1
ATOM 972 N N . ASN A 1 139 ? 29.593 60.143 18.624 1.00 50.62 139 ASN A N 1
ATOM 973 C CA . ASN A 1 139 ? 28.734 59.151 19.252 1.00 50.62 139 ASN A CA 1
ATOM 974 C C . ASN A 1 139 ? 29.513 58.510 20.406 1.00 50.62 139 ASN A C 1
ATOM 976 O O . ASN A 1 139 ? 30.662 58.107 20.225 1.00 50.62 139 ASN A O 1
ATOM 980 N N . THR A 1 140 ? 28.912 58.422 21.593 1.00 44.94 140 THR A N 1
ATOM 981 C CA . THR A 1 140 ? 29.593 57.902 22.788 1.00 44.94 140 THR A CA 1
ATOM 982 C C . THR A 1 140 ? 28.666 56.978 23.576 1.00 44.94 140 THR A C 1
ATOM 984 O O . THR A 1 140 ? 27.562 57.370 23.958 1.00 44.94 140 THR A O 1
ATOM 987 N N . PHE A 1 141 ? 29.118 55.751 23.834 1.00 48.59 141 PHE A N 1
ATOM 988 C CA . PHE A 1 141 ? 28.507 54.856 24.820 1.00 48.59 141 PHE A CA 1
ATOM 989 C C . PHE A 1 141 ? 29.069 55.141 26.211 1.00 48.59 141 PHE A C 1
ATOM 991 O O . PHE A 1 141 ? 30.242 55.492 26.345 1.00 48.59 141 PHE A O 1
ATOM 998 N N . PHE A 1 142 ? 28.253 54.905 27.240 1.00 43.00 142 PHE A N 1
ATOM 999 C CA . PHE A 1 142 ? 28.709 54.798 28.623 1.00 43.00 142 PHE A CA 1
ATOM 1000 C C . PHE A 1 142 ? 28.262 53.449 29.186 1.00 43.00 142 PHE A C 1
ATOM 1002 O O . PHE A 1 142 ? 27.066 53.221 29.360 1.00 43.00 142 PHE A O 1
ATOM 1009 N N . ILE A 1 143 ? 29.212 52.556 29.465 1.00 46.94 143 ILE A N 1
ATOM 1010 C CA . ILE A 1 143 ? 28.950 51.216 30.015 1.00 46.94 143 ILE A CA 1
ATOM 1011 C C . ILE A 1 143 ? 29.714 51.105 31.330 1.00 46.94 143 ILE A C 1
ATOM 1013 O O . ILE A 1 143 ? 30.921 51.312 31.353 1.00 46.94 143 ILE A O 1
ATOM 1017 N N . ASN A 1 144 ? 29.011 50.860 32.439 1.00 45.28 144 ASN A N 1
ATOM 1018 C CA . ASN A 1 144 ? 29.594 50.761 33.786 1.00 45.28 144 ASN A CA 1
ATOM 1019 C C . ASN A 1 144 ? 30.560 51.922 34.145 1.00 45.28 144 ASN A C 1
ATOM 1021 O O . ASN A 1 144 ? 31.571 51.732 34.812 1.00 45.28 144 ASN A O 1
ATOM 1025 N N . ASN A 1 145 ? 30.201 53.144 33.720 1.00 40.75 145 ASN A N 1
ATOM 1026 C CA . ASN A 1 145 ? 30.970 54.403 33.771 1.00 40.75 145 ASN A CA 1
ATOM 1027 C C . ASN A 1 145 ? 32.204 54.528 32.851 1.00 40.75 145 ASN A C 1
ATOM 1029 O O . ASN A 1 145 ? 32.769 55.622 32.790 1.00 40.75 145 ASN A O 1
ATOM 1033 N N . GLU A 1 146 ? 32.589 53.512 32.079 1.00 43.28 146 GLU A N 1
ATOM 1034 C CA . GLU A 1 146 ? 33.581 53.686 31.009 1.00 43.28 146 GLU A CA 1
ATOM 1035 C C . GLU A 1 146 ? 32.951 54.359 29.783 1.00 43.28 146 GLU A C 1
ATOM 1037 O O . GLU A 1 146 ? 31.836 54.016 29.378 1.00 43.28 146 GLU A O 1
ATOM 1042 N N . SER A 1 147 ? 33.653 55.334 29.194 1.00 46.34 147 SER A N 1
ATOM 1043 C CA . SER A 1 147 ? 33.190 56.082 28.022 1.00 46.34 147 SER A CA 1
ATOM 1044 C C . SER A 1 147 ? 33.898 55.630 26.746 1.00 46.34 147 SER A C 1
ATOM 1046 O O . SER A 1 147 ? 35.125 55.610 26.654 1.00 46.34 147 SER A O 1
ATOM 1048 N N . LEU A 1 148 ? 33.106 55.289 25.734 1.00 50.53 148 LEU A N 1
ATOM 1049 C CA . LEU A 1 148 ? 33.579 54.718 24.479 1.00 50.53 148 LEU A CA 1
ATOM 1050 C C . LEU A 1 148 ? 33.067 55.557 23.307 1.00 50.53 148 LEU A C 1
ATOM 1052 O O . LEU A 1 148 ? 31.870 55.556 23.021 1.00 50.53 148 LEU A O 1
ATOM 1056 N N . SER A 1 149 ? 33.972 56.251 22.617 1.00 52.59 149 SER A N 1
ATOM 1057 C CA . SER A 1 149 ? 33.631 57.165 21.518 1.00 52.59 149 SER A CA 1
ATOM 1058 C C . SER A 1 149 ? 33.918 56.573 20.140 1.00 52.59 149 SER A C 1
ATOM 1060 O O . SER A 1 149 ? 34.971 55.982 19.913 1.00 52.59 149 SER A O 1
ATOM 1062 N N . PHE A 1 150 ? 32.993 56.798 19.210 1.00 52.38 150 PHE A N 1
ATOM 1063 C CA . PHE A 1 150 ? 33.032 56.349 17.822 1.00 52.38 150 PHE A CA 1
ATOM 1064 C C . PHE A 1 150 ? 32.366 57.394 16.909 1.00 52.38 150 PHE A C 1
ATOM 1066 O O . PHE A 1 150 ? 31.629 58.273 17.365 1.00 52.38 150 PHE A O 1
ATOM 1073 N N . THR A 1 151 ? 32.612 57.303 15.603 1.00 52.44 151 THR A N 1
ATOM 1074 C CA . THR A 1 151 ? 32.096 58.263 14.615 1.00 52.44 151 THR A CA 1
ATOM 1075 C C . THR A 1 151 ? 31.279 57.528 13.564 1.00 52.44 151 THR A C 1
ATOM 1077 O O . THR A 1 151 ? 31.751 56.546 12.998 1.00 52.44 151 THR A O 1
ATOM 1080 N N . LEU A 1 152 ? 30.073 58.025 13.287 1.00 54.03 152 LEU A N 1
ATOM 1081 C CA . LEU A 1 152 ? 29.232 57.596 12.168 1.00 54.03 152 LEU A CA 1
ATOM 1082 C C . LEU A 1 152 ? 28.866 58.812 11.318 1.00 54.03 152 LEU A C 1
ATOM 1084 O O . LEU A 1 152 ? 28.709 59.912 11.849 1.00 54.03 152 LEU A O 1
ATOM 1088 N N . ASP A 1 153 ? 28.662 58.600 10.022 1.00 57.06 153 ASP A N 1
ATOM 1089 C CA . ASP A 1 153 ? 27.921 59.541 9.183 1.00 57.06 153 ASP A CA 1
ATOM 1090 C C . ASP A 1 153 ? 26.418 59.444 9.527 1.00 57.06 153 ASP A C 1
ATOM 1092 O O . ASP A 1 153 ? 25.846 58.363 9.364 1.00 57.06 153 ASP A O 1
ATOM 1096 N N . PRO A 1 154 ? 25.754 60.522 9.991 1.00 51.72 154 PRO A N 1
ATOM 1097 C CA . PRO A 1 154 ? 24.333 60.492 10.347 1.00 51.72 154 PRO A CA 1
ATOM 1098 C C . PRO A 1 154 ? 23.382 60.358 9.143 1.00 51.72 154 PRO A C 1
ATOM 1100 O O . PRO A 1 154 ? 22.196 60.080 9.338 1.00 51.72 154 PRO A O 1
ATOM 1103 N N . LEU A 1 155 ? 23.862 60.567 7.910 1.00 51.69 155 LEU A N 1
ATOM 1104 C CA . LEU A 1 155 ? 23.054 60.454 6.689 1.00 51.69 155 LEU A CA 1
ATOM 1105 C C . LEU A 1 155 ? 23.098 59.051 6.065 1.00 51.69 155 LEU A C 1
ATOM 1107 O O . LEU A 1 155 ? 22.175 58.679 5.339 1.00 51.69 155 LEU A O 1
ATOM 1111 N N . THR A 1 156 ? 24.126 58.256 6.364 1.00 55.88 156 THR A N 1
ATOM 1112 C CA . THR A 1 156 ? 24.297 56.903 5.818 1.00 55.88 156 THR A CA 1
ATOM 1113 C C . THR A 1 156 ? 23.745 55.842 6.784 1.00 55.88 156 THR A C 1
ATOM 1115 O O . THR A 1 156 ? 24.065 55.880 7.972 1.00 55.88 156 THR A O 1
ATOM 1118 N N . PRO A 1 157 ? 22.951 54.852 6.324 1.00 57.88 157 PRO A N 1
ATOM 1119 C CA . PRO A 1 157 ? 22.525 53.735 7.167 1.00 57.88 157 PRO A CA 1
ATOM 1120 C C . PRO A 1 157 ? 23.698 52.977 7.803 1.00 57.88 157 PRO A C 1
ATOM 1122 O O . PRO A 1 157 ? 24.735 52.785 7.169 1.00 57.88 157 PRO A O 1
ATOM 1125 N N . PHE A 1 158 ? 23.522 52.496 9.031 1.00 59.25 158 PHE A N 1
ATOM 1126 C CA . PHE A 1 158 ? 24.501 51.648 9.717 1.00 59.25 158 PHE A CA 1
ATOM 1127 C C . PHE A 1 158 ? 23.840 50.403 10.307 1.00 59.25 158 PHE A C 1
ATOM 1129 O O . PHE A 1 158 ? 22.658 50.411 10.656 1.00 59.25 158 PHE A O 1
ATOM 1136 N N . LYS A 1 159 ? 24.612 49.324 10.430 1.00 60.84 159 LYS A N 1
ATOM 1137 C CA . LYS A 1 159 ? 24.205 48.121 11.154 1.00 60.84 159 LYS A CA 1
ATOM 1138 C C . LYS A 1 159 ? 24.669 48.199 12.602 1.00 60.84 159 LYS A C 1
ATOM 1140 O O . LYS A 1 159 ? 25.800 48.595 12.881 1.00 60.84 159 LYS A O 1
ATOM 1145 N N . LEU A 1 160 ? 23.799 47.769 13.502 1.00 60.25 160 LEU A N 1
ATOM 1146 C CA . LEU A 1 160 ? 24.086 47.496 14.901 1.00 60.25 160 LEU A CA 1
ATOM 1147 C C . LEU A 1 160 ? 23.805 46.011 15.134 1.00 60.25 160 LEU A C 1
ATOM 1149 O O . LEU A 1 160 ? 22.687 45.548 14.905 1.00 60.25 160 LEU A O 1
ATOM 1153 N N . PHE A 1 161 ? 24.807 45.275 15.598 1.00 62.16 161 PHE A N 1
ATOM 1154 C CA . PHE A 1 161 ? 24.638 43.925 16.112 1.00 62.16 161 PHE A CA 1
ATOM 1155 C C . PHE A 1 161 ? 24.756 43.932 17.633 1.00 62.16 161 PHE A C 1
ATOM 1157 O O . PHE A 1 161 ? 25.574 44.664 18.196 1.00 62.16 161 PHE A O 1
ATOM 1164 N N . VAL A 1 162 ? 23.982 43.066 18.281 1.00 57.53 162 VAL A N 1
ATOM 1165 C CA . VAL A 1 162 ? 24.153 42.737 19.698 1.00 57.53 162 VAL A CA 1
ATOM 1166 C C . VAL A 1 162 ? 24.207 41.221 19.816 1.00 57.53 162 VAL A C 1
ATOM 1168 O O . VAL A 1 162 ? 23.230 40.527 19.539 1.00 57.53 162 VAL A O 1
ATOM 1171 N N . GLU A 1 163 ? 25.374 40.712 20.181 1.00 61.78 163 GLU A N 1
ATOM 1172 C CA . GLU A 1 163 ? 25.602 39.317 20.539 1.00 61.78 163 GLU A CA 1
ATOM 1173 C C . GLU A 1 163 ? 25.578 39.178 22.062 1.00 61.78 163 GLU A C 1
ATOM 1175 O O . GLU A 1 163 ? 25.966 40.103 22.778 1.00 61.78 163 GLU A O 1
ATOM 1180 N N . GLY A 1 164 ? 25.174 38.015 22.560 1.00 60.44 164 GLY A N 1
ATOM 1181 C CA . GLY A 1 164 ? 25.299 37.677 23.972 1.00 60.44 164 GLY A CA 1
ATOM 1182 C C . GLY A 1 164 ? 25.529 36.188 24.182 1.00 60.44 164 GLY A C 1
ATOM 1183 O O . GLY A 1 164 ? 25.091 35.376 23.368 1.00 60.44 164 GLY A O 1
ATOM 1184 N N . SER A 1 165 ? 26.229 35.818 25.251 1.00 61.22 165 SER A N 1
ATOM 1185 C CA . SER A 1 165 ? 26.473 34.419 25.614 1.00 61.22 165 SER A CA 1
ATOM 1186 C C . SER A 1 165 ? 26.591 34.227 27.121 1.00 61.22 165 SER A C 1
ATOM 1188 O O . SER A 1 165 ? 27.160 35.069 27.815 1.00 61.22 165 SER A O 1
ATOM 1190 N N . TYR A 1 166 ? 26.087 33.098 27.615 1.00 56.69 166 TYR A N 1
ATOM 1191 C CA . TYR A 1 166 ? 26.137 32.743 29.033 1.00 56.69 166 TYR A CA 1
ATOM 1192 C C . TYR A 1 166 ? 27.349 31.861 29.347 1.00 56.69 166 TYR A C 1
ATOM 1194 O O . TYR A 1 166 ? 27.653 30.921 28.610 1.00 56.69 166 TYR A O 1
ATOM 1202 N N . ASP A 1 167 ? 28.020 32.156 30.460 1.00 59.69 167 ASP A N 1
ATOM 1203 C CA . ASP A 1 167 ? 29.134 31.383 31.013 1.00 59.69 167 ASP A CA 1
ATOM 1204 C C . ASP A 1 167 ? 28.939 31.243 32.531 1.00 59.69 167 ASP A C 1
ATOM 1206 O O . ASP A 1 167 ? 29.340 32.094 33.330 1.00 59.69 167 ASP A O 1
ATOM 1210 N N . GLY A 1 168 ? 28.195 30.207 32.930 1.00 64.31 168 GLY A N 1
ATOM 1211 C CA . GLY A 1 168 ? 27.684 30.082 34.295 1.00 64.31 168 GLY A CA 1
ATOM 1212 C C . GLY A 1 168 ? 26.724 31.237 34.638 1.00 64.31 168 GLY A C 1
ATOM 1213 O O . GLY A 1 168 ? 25.776 31.459 33.886 1.00 64.31 168 GLY A O 1
ATOM 1214 N N . PRO A 1 169 ? 26.931 31.971 35.750 1.00 49.81 169 PRO A N 1
ATOM 1215 C CA . PRO A 1 169 ? 26.098 33.119 36.113 1.00 49.81 169 PRO A CA 1
ATOM 1216 C C . PRO A 1 169 ? 26.427 34.396 35.319 1.00 49.81 169 PRO A C 1
ATOM 1218 O O . PRO A 1 169 ? 25.720 35.386 35.478 1.00 49.81 169 PRO A O 1
ATOM 1221 N N . VAL A 1 170 ? 27.496 34.402 34.511 1.00 53.03 170 VAL A N 1
ATOM 1222 C CA . VAL A 1 170 ? 27.981 35.597 33.807 1.00 53.03 170 VAL A CA 1
ATOM 1223 C C . VAL A 1 170 ? 27.318 35.709 32.437 1.00 53.03 170 VAL A C 1
ATOM 1225 O O . VAL A 1 170 ? 27.412 34.791 31.616 1.00 53.03 170 VAL A O 1
ATOM 1228 N N . LEU A 1 171 ? 26.691 36.854 32.164 1.00 53.38 171 LEU A N 1
ATOM 1229 C CA . LEU A 1 171 ? 26.212 37.217 30.833 1.00 53.38 171 LEU A CA 1
ATOM 1230 C C . LEU A 1 171 ? 27.269 38.079 30.138 1.00 53.38 171 LEU A C 1
ATOM 1232 O O . LEU A 1 171 ? 27.507 39.223 30.520 1.00 53.38 171 LEU A O 1
ATOM 1236 N N . ARG A 1 172 ? 27.876 37.554 29.072 1.00 59.03 172 ARG A N 1
ATOM 1237 C CA . ARG A 1 172 ? 28.718 38.349 28.171 1.00 59.03 172 ARG A CA 1
ATOM 1238 C C . ARG A 1 172 ? 27.853 38.989 27.098 1.00 59.03 172 ARG A C 1
ATOM 1240 O O . ARG A 1 172 ? 27.047 38.297 26.484 1.00 59.03 172 ARG A O 1
ATOM 1247 N N . ILE A 1 173 ? 28.045 40.277 26.831 1.00 56.56 173 ILE A N 1
ATOM 1248 C CA . ILE A 1 173 ? 27.372 41.031 25.766 1.00 56.56 173 ILE A CA 1
ATOM 1249 C C . ILE A 1 173 ? 28.430 41.669 24.867 1.00 56.56 173 ILE A C 1
ATOM 1251 O O . ILE A 1 173 ? 29.343 42.342 25.343 1.00 56.56 173 ILE A O 1
ATOM 1255 N N . ARG A 1 174 ? 28.294 41.509 23.548 1.00 63.16 174 ARG A N 1
ATOM 1256 C CA . ARG A 1 174 ? 29.126 42.186 22.549 1.00 63.16 174 ARG A CA 1
ATOM 1257 C C . ARG A 1 174 ? 28.269 43.035 21.621 1.00 63.16 174 ARG A C 1
ATOM 1259 O O . ARG A 1 174 ? 27.388 42.535 20.931 1.00 63.16 174 ARG A O 1
ATOM 1266 N N . ILE A 1 175 ? 28.584 44.320 21.561 1.00 62.66 175 ILE A N 1
ATOM 1267 C CA . ILE A 1 175 ? 28.007 45.284 20.629 1.00 62.66 175 ILE A CA 1
ATOM 1268 C C . ILE A 1 175 ? 28.966 45.426 19.442 1.00 62.66 175 ILE A C 1
ATOM 1270 O O . ILE A 1 175 ? 30.166 45.633 19.634 1.00 62.66 175 ILE A O 1
ATOM 1274 N N . ILE A 1 176 ? 28.448 45.321 18.218 1.00 66.44 176 ILE A N 1
ATOM 1275 C CA . ILE A 1 176 ? 29.210 45.556 16.984 1.00 66.44 176 ILE A CA 1
ATOM 1276 C C . ILE A 1 176 ? 28.484 46.610 16.153 1.00 66.44 176 ILE A C 1
ATOM 1278 O O . ILE A 1 176 ? 27.282 46.500 15.929 1.00 66.44 176 ILE A O 1
ATOM 1282 N N . ILE A 1 177 ? 29.199 47.622 15.670 1.00 67.12 177 ILE A N 1
ATOM 1283 C CA . ILE A 1 177 ? 28.638 48.680 14.820 1.00 67.12 177 ILE A CA 1
ATOM 1284 C C . ILE A 1 177 ? 29.376 48.688 13.495 1.00 67.12 177 ILE A C 1
ATOM 1286 O O . ILE A 1 177 ? 30.596 48.811 13.485 1.00 67.12 177 ILE A O 1
ATOM 1290 N N . SER A 1 178 ? 28.639 48.566 12.395 1.00 72.06 178 SER A N 1
ATOM 1291 C CA . SER A 1 178 ? 29.185 48.397 11.049 1.00 72.06 178 SER A CA 1
ATOM 1292 C C . SER A 1 178 ? 28.592 49.438 10.100 1.00 72.06 178 SER A C 1
ATOM 1294 O O . SER A 1 178 ? 27.387 49.441 9.832 1.00 72.06 178 SER A O 1
ATOM 1296 N N . GLN A 1 179 ? 29.426 50.355 9.605 1.00 66.75 179 GLN A N 1
ATOM 1297 C CA . GLN A 1 179 ? 29.037 51.380 8.628 1.00 66.75 179 GLN A CA 1
ATOM 1298 C C . GLN A 1 179 ? 30.093 51.461 7.523 1.00 66.75 179 GLN A C 1
ATOM 1300 O O . GLN A 1 179 ? 31.290 51.550 7.796 1.00 66.75 179 GLN A O 1
ATOM 1305 N N . ASN A 1 180 ? 29.654 51.418 6.261 1.00 72.50 180 ASN A N 1
ATOM 1306 C CA . ASN A 1 180 ? 30.523 51.467 5.076 1.00 72.50 180 ASN A CA 1
ATOM 1307 C C . ASN A 1 180 ? 31.682 50.441 5.083 1.00 72.50 180 ASN A C 1
ATOM 1309 O O . ASN A 1 180 ? 32.737 50.689 4.506 1.00 72.50 180 ASN A O 1
ATOM 1313 N N . GLY A 1 181 ? 31.485 49.288 5.735 1.00 68.06 181 GLY A N 1
ATOM 1314 C CA . GLY A 1 181 ? 32.475 48.209 5.848 1.00 68.06 181 GLY A CA 1
ATOM 1315 C C . GLY A 1 181 ? 33.485 48.351 6.995 1.00 68.06 181 GLY A C 1
ATOM 1316 O O . GLY A 1 181 ? 34.297 47.451 7.180 1.00 68.06 181 GLY A O 1
ATOM 1317 N N . ASN A 1 182 ? 33.433 49.433 7.780 1.00 70.31 182 ASN A N 1
ATOM 1318 C CA . ASN A 1 182 ? 34.218 49.566 9.008 1.00 70.31 182 ASN A CA 1
ATOM 1319 C C . ASN A 1 182 ? 33.405 49.054 10.200 1.00 70.31 182 ASN A C 1
ATOM 1321 O O . ASN A 1 182 ? 32.297 49.545 10.427 1.00 70.31 182 ASN A O 1
ATOM 1325 N N . GLU A 1 183 ? 33.967 48.122 10.975 1.00 75.06 183 GLU A N 1
ATOM 1326 C CA . GLU A 1 183 ? 33.324 47.569 12.173 1.00 75.06 183 GLU A CA 1
ATOM 1327 C C . GLU A 1 183 ? 34.012 48.040 13.462 1.00 75.06 183 GLU A C 1
ATOM 1329 O O . GLU A 1 183 ? 35.237 48.042 13.566 1.00 75.06 183 GLU A O 1
ATOM 1334 N N . SER A 1 184 ? 33.215 48.423 14.459 1.00 66.06 184 SER A N 1
ATOM 1335 C CA . SER A 1 184 ? 33.651 48.753 15.822 1.00 66.06 184 SER A CA 1
ATOM 1336 C C . SER A 1 184 ? 33.048 47.730 16.785 1.00 66.06 184 SER A C 1
ATOM 1338 O O . SER A 1 184 ? 31.825 47.641 16.892 1.00 66.06 184 SER A O 1
ATOM 1340 N N . ILE A 1 185 ? 33.896 46.914 17.421 1.00 68.06 185 ILE A N 1
ATOM 1341 C CA . ILE A 1 185 ? 33.509 45.756 18.245 1.00 68.06 185 ILE A CA 1
ATOM 1342 C C . ILE A 1 185 ? 33.849 46.022 19.712 1.00 68.06 185 ILE A C 1
ATOM 1344 O O . ILE A 1 185 ? 35.000 46.315 20.036 1.00 68.06 185 ILE A O 1
ATOM 1348 N N . HIS A 1 186 ? 32.872 45.844 20.601 1.00 63.84 186 HIS A N 1
ATOM 1349 C CA . HIS A 1 186 ? 33.008 46.115 22.032 1.00 63.84 186 HIS A CA 1
ATOM 1350 C C . HIS A 1 186 ? 32.311 45.020 22.839 1.00 63.84 186 HIS A C 1
ATOM 1352 O O . HIS A 1 186 ? 31.136 44.753 22.608 1.00 63.84 186 HIS A O 1
ATOM 1358 N N . ALA A 1 187 ? 33.032 44.362 23.748 1.00 64.12 187 ALA A N 1
ATOM 1359 C CA . ALA A 1 187 ? 32.536 43.236 24.538 1.00 64.12 187 ALA A CA 1
ATOM 1360 C C . ALA A 1 187 ? 32.676 43.517 26.037 1.00 64.12 187 ALA A C 1
ATOM 1362 O O . ALA A 1 187 ? 33.649 44.142 26.456 1.00 64.12 187 ALA A O 1
ATOM 1363 N N . PHE A 1 188 ? 31.695 43.055 26.808 1.00 61.62 188 PHE A N 1
ATOM 1364 C CA . PHE A 1 188 ? 31.513 43.346 28.225 1.00 61.62 188 PHE A CA 1
ATOM 1365 C C . PHE A 1 188 ? 30.943 42.113 28.929 1.00 61.62 188 PHE A C 1
ATOM 1367 O O . PHE A 1 188 ? 30.115 41.410 28.350 1.00 61.62 188 PHE A O 1
ATOM 1374 N N . ASP A 1 189 ? 31.332 41.901 30.182 1.00 56.06 189 ASP A N 1
ATOM 1375 C CA . ASP A 1 189 ? 30.840 40.816 31.031 1.00 56.06 189 ASP A CA 1
ATOM 1376 C C . ASP A 1 189 ? 30.027 41.432 32.184 1.00 56.06 189 ASP A C 1
ATOM 1378 O O . ASP A 1 189 ? 30.484 42.387 32.818 1.00 56.06 189 ASP A O 1
ATOM 1382 N N . ASP A 1 190 ? 28.829 40.906 32.451 1.00 50.97 190 ASP A N 1
ATOM 1383 C CA . ASP A 1 190 ? 28.022 41.231 33.632 1.00 50.97 190 ASP A CA 1
ATOM 1384 C C . ASP A 1 190 ? 27.894 39.984 34.520 1.00 50.97 190 ASP A C 1
ATOM 1386 O O . ASP A 1 190 ? 27.374 38.949 34.098 1.00 50.97 190 ASP A O 1
ATOM 1390 N N . GLU A 1 191 ? 28.405 40.082 35.748 1.00 49.22 191 GLU A N 1
ATOM 1391 C CA . GLU A 1 191 ? 28.391 39.011 36.754 1.00 49.22 191 GLU A CA 1
ATOM 1392 C C . GLU A 1 191 ? 27.142 39.062 37.661 1.00 49.22 191 GLU A C 1
ATOM 1394 O O . GLU A 1 191 ? 27.022 38.274 38.602 1.00 49.22 191 GLU A O 1
ATOM 1399 N N . THR A 1 192 ? 26.209 39.992 37.413 1.00 47.09 192 THR A N 1
ATOM 1400 C CA . THR A 1 192 ? 24.960 40.125 38.177 1.00 47.09 192 THR A CA 1
ATOM 1401 C C . THR A 1 192 ? 24.067 38.892 37.964 1.00 47.09 192 THR A C 1
ATOM 1403 O O . THR A 1 192 ? 23.657 38.646 36.830 1.00 47.09 192 THR A O 1
ATOM 1406 N N . PRO A 1 193 ? 23.688 38.128 39.011 1.00 45.66 193 PRO A N 1
ATOM 1407 C CA . PRO A 1 193 ? 22.884 36.916 38.836 1.00 45.66 193 PRO A CA 1
ATOM 1408 C C . PRO A 1 193 ? 21.472 37.212 38.302 1.00 45.66 193 PRO A C 1
ATOM 1410 O O . PRO A 1 193 ? 20.594 37.663 39.041 1.00 45.66 193 PRO A O 1
ATOM 1413 N N . ILE A 1 194 ? 21.240 36.936 37.017 1.00 43.88 194 ILE A N 1
ATOM 1414 C CA . ILE A 1 194 ? 19.946 37.153 36.357 1.00 43.88 194 ILE A CA 1
ATOM 1415 C C . ILE A 1 194 ? 18.995 35.993 36.684 1.00 43.88 194 ILE A C 1
ATOM 1417 O O . ILE A 1 194 ? 19.103 34.903 36.126 1.00 43.88 194 ILE A O 1
ATOM 1421 N N . THR A 1 195 ? 18.026 36.224 37.572 1.00 38.53 195 THR A N 1
ATOM 1422 C CA . THR A 1 195 ? 16.968 35.251 37.899 1.00 38.53 195 THR A CA 1
ATOM 1423 C C . THR A 1 195 ? 15.696 35.516 37.090 1.00 38.53 195 THR A C 1
ATOM 1425 O O . THR A 1 195 ? 14.719 36.054 37.610 1.00 38.53 195 THR A O 1
ATOM 1428 N N . GLY A 1 196 ? 15.720 35.155 35.805 1.00 42.22 196 GLY A N 1
ATOM 1429 C CA . GLY A 1 196 ? 14.581 35.232 34.880 1.00 42.22 196 GLY A CA 1
ATOM 1430 C C . GLY A 1 196 ? 15.027 35.223 33.407 1.00 42.22 196 GLY A C 1
ATOM 1431 O O . GLY A 1 196 ? 16.197 35.496 33.147 1.00 42.22 196 GLY A O 1
ATOM 1432 N N . PRO A 1 197 ? 14.152 34.912 32.426 1.00 34.59 197 PRO A N 1
ATOM 1433 C CA . PRO A 1 197 ? 14.621 34.534 31.085 1.00 34.59 197 PRO A CA 1
ATOM 1434 C C . PRO A 1 197 ? 14.779 35.679 30.064 1.00 34.59 197 PRO A C 1
ATOM 1436 O O . PRO A 1 197 ? 15.218 35.415 28.946 1.00 34.59 197 PRO A O 1
ATOM 1439 N N . TYR A 1 198 ? 14.383 36.922 30.379 1.00 48.72 198 TYR A N 1
ATOM 1440 C CA . TYR A 1 198 ? 14.147 37.960 29.358 1.00 48.72 198 TYR A CA 1
ATOM 1441 C C . TYR A 1 198 ? 14.684 39.358 29.700 1.00 48.72 198 TYR A C 1
ATOM 1443 O O . TYR A 1 198 ? 14.773 39.755 30.858 1.00 48.72 198 TYR A O 1
ATOM 1451 N N . PHE A 1 199 ? 14.984 40.121 28.644 1.00 37.22 199 PHE A N 1
ATOM 1452 C CA . PHE A 1 199 ? 15.476 41.502 28.658 1.00 37.22 199 PHE A CA 1
ATOM 1453 C C . PHE A 1 199 ? 14.905 42.266 27.445 1.00 37.22 199 PHE A C 1
ATOM 1455 O O . PHE A 1 199 ? 14.617 41.654 26.415 1.00 37.22 199 PHE A O 1
ATOM 1462 N N . GLY A 1 200 ? 14.735 43.592 27.533 1.00 41.53 200 GLY A N 1
ATOM 1463 C CA . GLY A 1 200 ? 14.092 44.400 26.484 1.00 41.53 200 GLY A CA 1
ATOM 1464 C C . GLY A 1 200 ? 14.733 45.775 26.272 1.00 41.53 200 GLY A C 1
ATOM 1465 O O . GLY A 1 200 ? 15.312 46.351 27.189 1.00 41.53 200 GLY A O 1
ATOM 1466 N N . PHE A 1 201 ? 14.616 46.320 25.054 1.00 39.75 201 PHE A N 1
ATOM 1467 C CA . PHE A 1 201 ? 15.269 47.571 24.646 1.00 39.75 201 PHE A CA 1
ATOM 1468 C C . PHE A 1 201 ? 14.248 48.659 24.266 1.00 39.75 201 PHE A C 1
ATOM 1470 O O . PHE A 1 201 ? 13.298 48.420 23.515 1.00 39.75 201 PHE A O 1
ATOM 1477 N N . ARG A 1 202 ? 14.476 49.906 24.699 1.00 37.81 202 ARG A N 1
ATOM 1478 C CA . ARG A 1 202 ? 13.655 51.060 24.294 1.00 37.81 202 ARG A CA 1
ATOM 1479 C C . ARG A 1 202 ? 14.516 52.227 23.821 1.00 37.81 202 ARG A C 1
ATOM 1481 O O . ARG A 1 202 ? 15.128 52.929 24.622 1.00 37.81 202 ARG A O 1
ATOM 1488 N N . ALA A 1 203 ? 14.507 52.478 22.513 1.00 37.44 203 ALA A N 1
ATOM 1489 C CA . ALA A 1 203 ? 15.033 53.721 21.966 1.00 37.44 203 ALA A CA 1
ATOM 1490 C C . ALA A 1 203 ? 13.976 54.836 22.055 1.00 37.44 203 ALA A C 1
ATOM 1492 O O . ALA A 1 203 ? 12.777 54.629 21.834 1.00 37.44 203 ALA A O 1
ATOM 1493 N N . ARG A 1 204 ? 14.434 56.039 22.398 1.00 37.34 204 ARG A N 1
ATOM 1494 C CA . ARG A 1 204 ? 13.660 57.282 22.419 1.00 37.34 204 ARG A CA 1
ATOM 1495 C C . ARG A 1 204 ? 14.451 58.329 21.623 1.00 37.34 204 ARG A C 1
ATOM 1497 O O . ARG A 1 204 ? 15.682 58.327 21.655 1.00 37.34 204 ARG A O 1
ATOM 1504 N N . SER A 1 205 ? 13.781 59.234 20.911 1.00 39.06 205 SER A N 1
ATOM 1505 C CA . SER A 1 205 ? 14.448 60.454 20.439 1.00 39.06 205 SER A CA 1
ATOM 1506 C C . SER A 1 205 ? 14.138 61.576 21.418 1.00 39.06 205 SER A C 1
ATOM 1508 O O . SER A 1 205 ? 13.011 62.070 21.478 1.00 39.06 205 SER A O 1
ATOM 1510 N N . GLU A 1 206 ? 15.129 61.940 22.230 1.00 38.97 206 GLU A N 1
ATOM 1511 C CA . GLU A 1 206 ? 14.996 63.023 23.199 1.00 38.97 206 GLU A CA 1
ATOM 1512 C C . GLU A 1 206 ? 15.587 64.327 22.649 1.00 38.97 206 GLU A C 1
ATOM 1514 O O . GLU A 1 206 ? 16.797 64.476 22.480 1.00 38.97 206 GLU A O 1
ATOM 1519 N N . GLY A 1 207 ? 14.703 65.299 22.408 1.00 40.50 207 GLY A N 1
ATOM 1520 C CA . GLY A 1 207 ? 15.062 66.675 22.074 1.00 40.50 207 GLY A CA 1
ATOM 1521 C C . GLY A 1 207 ? 15.011 67.034 20.585 1.00 40.50 207 GLY A C 1
ATOM 1522 O O . GLY A 1 207 ? 15.014 66.201 19.681 1.00 40.50 207 GLY A O 1
ATOM 1523 N N . THR A 1 208 ? 14.950 68.336 20.318 1.00 41.28 208 THR A N 1
ATOM 1524 C CA . THR A 1 208 ? 14.853 68.902 18.967 1.00 41.28 208 THR A CA 1
ATOM 1525 C C . THR A 1 208 ? 16.223 69.059 18.301 1.00 41.28 208 THR A C 1
ATOM 1527 O O . THR A 1 208 ? 16.685 70.188 18.190 1.00 41.28 208 THR A O 1
ATOM 1530 N N . THR A 1 209 ? 16.841 67.946 17.873 1.00 39.91 209 THR A N 1
ATOM 1531 C CA . THR A 1 209 ? 17.659 67.769 16.637 1.00 39.91 209 THR A CA 1
ATOM 1532 C C . THR A 1 209 ? 18.527 66.510 16.733 1.00 39.91 209 THR A C 1
ATOM 1534 O O . THR A 1 209 ? 19.486 66.503 17.494 1.00 39.91 209 THR A O 1
ATOM 1537 N N . GLY A 1 210 ? 18.275 65.494 15.899 1.00 47.62 210 GLY A N 1
ATOM 1538 C CA . GLY A 1 210 ? 19.258 64.447 15.557 1.00 47.62 210 GLY A CA 1
ATOM 1539 C C . GLY A 1 210 ? 19.707 63.473 16.661 1.00 47.62 210 GLY A C 1
ATOM 1540 O O . GLY A 1 210 ? 20.523 62.601 16.372 1.00 47.62 210 GLY A O 1
ATOM 1541 N N . THR A 1 211 ? 19.205 63.597 17.892 1.00 38.47 211 THR A N 1
ATOM 1542 C CA . THR A 1 211 ? 19.647 62.787 19.038 1.00 38.47 211 THR A CA 1
ATOM 1543 C C . THR A 1 211 ? 18.881 61.467 19.172 1.00 38.47 211 THR A C 1
ATOM 1545 O O . THR A 1 211 ? 17.643 61.447 19.164 1.00 38.47 211 THR A O 1
ATOM 1548 N N . LEU A 1 212 ? 19.611 60.370 19.385 1.00 38.59 212 LEU A N 1
ATOM 1549 C CA . LEU A 1 212 ? 19.068 59.078 19.818 1.00 38.59 212 LEU A CA 1
ATOM 1550 C C . LEU A 1 212 ? 19.514 58.770 21.252 1.00 38.59 212 LEU A C 1
ATOM 1552 O O . LEU A 1 212 ? 20.705 58.757 21.553 1.00 38.59 212 LEU A O 1
ATOM 1556 N N . ALA A 1 213 ? 18.550 58.484 22.127 1.00 39.69 213 ALA A N 1
ATOM 1557 C CA . ALA A 1 213 ? 18.776 58.111 23.517 1.00 39.69 213 ALA A CA 1
ATOM 1558 C C . ALA A 1 213 ? 18.013 56.813 23.820 1.00 39.69 213 ALA A C 1
ATOM 1560 O O . ALA A 1 213 ? 16.783 56.798 23.875 1.00 39.69 213 ALA A O 1
ATOM 1561 N N . ALA A 1 214 ? 18.730 55.703 23.993 1.00 39.28 214 ALA A N 1
ATOM 1562 C CA . ALA A 1 214 ? 18.130 54.482 24.519 1.00 39.28 214 ALA A CA 1
ATOM 1563 C C . ALA A 1 214 ? 18.259 54.466 26.046 1.00 39.28 214 ALA A C 1
ATOM 1565 O O . ALA A 1 214 ? 19.338 54.712 26.589 1.00 39.28 214 ALA A O 1
ATOM 1566 N N . ASP A 1 215 ? 17.150 54.178 26.721 1.00 38.75 215 ASP A N 1
ATOM 1567 C CA . ASP A 1 215 ? 17.067 54.063 28.176 1.00 38.75 215 ASP A CA 1
ATOM 1568 C C . ASP A 1 215 ? 16.368 52.748 28.512 1.00 38.75 215 ASP A C 1
ATOM 1570 O O . ASP A 1 215 ? 15.429 52.341 27.820 1.00 38.75 215 ASP A O 1
ATOM 1574 N N . PHE A 1 216 ? 16.836 52.079 29.559 1.00 38.28 216 PHE A N 1
ATOM 1575 C CA . PHE A 1 216 ? 16.307 50.781 29.952 1.00 38.28 216 PHE A CA 1
ATOM 1576 C C . PHE A 1 216 ? 15.145 50.965 30.937 1.00 38.28 216 PHE A C 1
ATOM 1578 O O . PHE A 1 216 ? 15.262 51.632 31.971 1.00 38.28 216 PHE A O 1
ATOM 1585 N N . ASP A 1 217 ? 13.994 50.415 30.553 1.00 38.03 217 ASP A N 1
ATOM 1586 C CA . ASP A 1 217 ? 12.803 50.261 31.382 1.00 38.03 217 ASP A CA 1
ATOM 1587 C C . ASP A 1 217 ? 12.749 48.784 31.809 1.00 38.03 217 ASP A C 1
ATOM 1589 O O . ASP A 1 217 ? 12.557 47.909 30.964 1.00 38.03 217 ASP A O 1
ATOM 1593 N N . ASP A 1 218 ? 12.937 48.501 33.101 1.00 35.78 218 ASP A N 1
ATOM 1594 C CA . ASP A 1 218 ? 12.822 47.143 33.644 1.00 35.78 218 ASP A CA 1
ATOM 1595 C C . ASP A 1 218 ? 11.345 46.705 33.635 1.00 35.78 218 ASP A C 1
ATOM 1597 O O . ASP A 1 218 ? 10.546 47.169 34.453 1.00 35.78 218 ASP A O 1
ATOM 1601 N N . PHE A 1 219 ? 10.964 45.821 32.706 1.00 35.59 219 PHE A N 1
ATOM 1602 C CA . PHE A 1 219 ? 9.609 45.265 32.617 1.00 35.59 219 PHE A CA 1
ATOM 1603 C C . PHE A 1 219 ? 9.542 43.875 33.256 1.00 35.59 219 PHE A C 1
ATOM 1605 O O . PHE A 1 219 ? 10.097 42.912 32.727 1.00 35.59 219 PHE A O 1
ATOM 1612 N N . LEU A 1 220 ? 8.803 43.750 34.361 1.00 31.58 220 LEU A N 1
ATOM 1613 C CA . LEU A 1 220 ? 8.540 42.459 34.996 1.00 31.58 220 LEU A CA 1
ATOM 1614 C C . LEU A 1 220 ? 7.358 41.756 34.305 1.00 31.58 220 LEU A C 1
ATOM 1616 O O . LEU A 1 220 ? 6.201 41.934 34.689 1.00 31.58 220 LEU A O 1
ATOM 1620 N N . LEU A 1 221 ? 7.643 40.963 33.270 1.00 37.44 221 LEU A N 1
ATOM 1621 C CA . LEU A 1 221 ? 6.648 40.071 32.669 1.00 37.44 221 LEU A CA 1
ATOM 1622 C C . LEU A 1 221 ? 6.389 38.882 33.602 1.00 37.44 221 LEU A C 1
ATOM 1624 O O . LEU A 1 221 ? 7.321 38.209 34.039 1.00 37.44 221 LEU A O 1
ATOM 1628 N N . LYS A 1 222 ? 5.113 38.629 33.905 1.00 33.59 222 LYS A N 1
ATOM 1629 C CA . LYS A 1 222 ? 4.682 37.464 34.682 1.00 33.59 222 LYS A CA 1
ATOM 1630 C C . LYS A 1 222 ? 4.552 36.257 33.748 1.00 33.59 222 LYS A C 1
ATOM 1632 O O . LYS A 1 222 ? 4.077 36.402 32.624 1.00 33.59 222 LYS A O 1
ATOM 1637 N N . GLU A 1 223 ? 4.953 35.086 34.226 1.00 38.59 223 GLU A N 1
ATOM 1638 C CA . GLU A 1 223 ? 4.745 33.819 33.523 1.00 38.59 223 GLU A CA 1
ATOM 1639 C C . GLU A 1 223 ? 3.243 33.527 33.360 1.00 38.59 223 GLU A C 1
ATOM 1641 O O . GLU A 1 223 ? 2.439 33.853 34.239 1.00 38.59 223 GLU A O 1
ATOM 1646 N N . TYR A 1 224 ? 2.873 32.959 32.212 1.00 43.34 224 TYR A N 1
ATOM 1647 C CA . TYR A 1 224 ? 1.492 32.677 31.823 1.00 43.34 224 TYR A CA 1
ATOM 1648 C C . TYR A 1 224 ? 1.283 31.162 31.841 1.00 43.34 224 TYR A C 1
ATOM 1650 O O . TYR A 1 224 ? 2.061 30.433 31.225 1.00 43.34 224 TYR A O 1
ATOM 1658 N N . SER A 1 225 ? 0.273 30.675 32.561 1.00 55.22 225 SER A N 1
ATOM 1659 C CA . SER A 1 225 ? 0.016 29.238 32.679 1.00 55.22 225 SER A CA 1
ATOM 1660 C C . SER A 1 225 ? -0.502 28.654 31.367 1.00 55.22 225 SER A C 1
ATOM 1662 O O . SER A 1 225 ? -1.454 29.162 30.770 1.00 55.22 225 SER A O 1
ATOM 1664 N N . LEU A 1 226 ? 0.104 27.542 30.960 1.00 61.91 226 LEU A N 1
ATOM 1665 C CA . LEU A 1 226 ? -0.414 26.652 29.930 1.00 61.91 226 LEU A CA 1
ATOM 1666 C C . LEU A 1 226 ? -1.414 25.695 30.585 1.00 61.91 226 LEU A C 1
ATOM 1668 O O . LEU A 1 226 ? -1.119 25.158 31.652 1.00 61.91 226 LEU A O 1
ATOM 1672 N N . VAL A 1 227 ? -2.564 25.464 29.949 1.00 71.75 227 VAL A N 1
ATOM 1673 C CA . VAL A 1 227 ? -3.531 24.433 30.356 1.00 71.75 227 VAL A CA 1
ATOM 1674 C C . VAL A 1 227 ? -3.644 23.397 29.241 1.00 71.75 227 VAL A C 1
ATOM 1676 O O . VAL A 1 227 ? -3.888 23.748 28.087 1.00 71.75 227 VAL A O 1
ATOM 1679 N N . GLU A 1 228 ? -3.478 22.122 29.577 1.00 80.88 228 GLU A N 1
ATOM 1680 C CA . GLU A 1 228 ? -3.526 21.004 28.627 1.00 80.88 228 GLU A CA 1
ATOM 1681 C C . GLU A 1 228 ? -4.506 19.936 29.094 1.00 80.88 228 GLU A C 1
ATOM 1683 O O . GLU A 1 228 ? -4.493 19.570 30.268 1.00 80.88 228 GLU A O 1
ATOM 1688 N N . PHE A 1 229 ? -5.315 19.394 28.182 1.00 88.00 229 PHE A N 1
ATOM 1689 C CA . PHE A 1 229 ? -6.149 18.228 28.469 1.00 88.00 229 PHE A CA 1
ATOM 1690 C C . PHE A 1 229 ? -5.287 16.968 28.633 1.00 88.00 229 PHE A C 1
ATOM 1692 O O . PHE A 1 229 ? -4.426 16.672 27.808 1.00 88.00 229 PHE A O 1
ATOM 1699 N N . THR A 1 230 ? -5.545 16.206 29.694 1.00 91.25 230 THR A N 1
ATOM 1700 C CA . THR A 1 230 ? -4.828 14.969 30.052 1.00 91.25 230 THR A CA 1
ATOM 1701 C C . THR A 1 230 ? -5.622 13.699 29.740 1.00 91.25 230 THR A C 1
ATOM 1703 O O . THR A 1 230 ? -5.153 12.592 29.996 1.00 91.25 230 THR A O 1
ATOM 1706 N N . GLY A 1 231 ? -6.816 13.840 29.163 1.00 89.31 231 GLY A N 1
ATOM 1707 C CA . GLY A 1 231 ? -7.639 12.735 28.683 1.00 89.31 231 GLY A CA 1
ATOM 1708 C C . GLY A 1 231 ? -8.766 13.219 27.774 1.00 89.31 231 GLY A C 1
ATOM 1709 O O . GLY A 1 231 ? -9.001 14.418 27.645 1.00 89.31 231 GLY A O 1
ATOM 1710 N N . ALA A 1 232 ? -9.480 12.270 27.175 1.00 91.06 232 ALA A N 1
ATOM 1711 C CA . ALA A 1 232 ? -10.653 12.512 26.342 1.00 91.06 232 ALA A CA 1
ATOM 1712 C C . ALA A 1 232 ? -11.863 11.731 26.891 1.00 91.06 232 ALA A C 1
ATOM 1714 O O . ALA A 1 232 ? -11.672 10.677 27.505 1.00 91.06 232 ALA A O 1
ATOM 1715 N N . PRO A 1 233 ? -13.100 12.210 26.676 1.00 91.62 233 PRO A N 1
ATOM 1716 C CA . PRO A 1 233 ? -14.301 11.455 27.001 1.00 91.62 233 PRO A CA 1
ATOM 1717 C C . PRO A 1 233 ? -14.483 10.254 26.059 1.00 91.62 233 PRO A C 1
ATOM 1719 O O . PRO A 1 233 ? -13.935 10.207 24.957 1.00 91.62 233 PRO A O 1
ATOM 1722 N N . ALA A 1 234 ? -15.300 9.286 26.475 1.00 88.06 234 ALA A N 1
ATOM 1723 C CA . ALA A 1 234 ? -15.642 8.117 25.670 1.00 88.06 234 ALA A CA 1
ATOM 1724 C C . ALA A 1 234 ? -16.298 8.537 24.340 1.00 88.06 234 ALA A C 1
ATOM 1726 O O . ALA A 1 234 ? -17.322 9.221 24.341 1.00 88.06 234 ALA A O 1
ATOM 1727 N N . ALA A 1 235 ? -15.725 8.091 23.218 1.00 87.75 235 ALA A N 1
ATOM 1728 C CA . ALA A 1 235 ? -16.135 8.478 21.863 1.00 87.75 235 ALA A CA 1
ATOM 1729 C C . ALA A 1 235 ? -17.491 7.896 21.411 1.00 87.75 235 ALA A C 1
ATOM 1731 O O . ALA A 1 235 ? -18.008 8.284 20.362 1.00 87.75 235 ALA A O 1
ATOM 1732 N N . TYR A 1 236 ? -18.080 6.987 22.193 1.00 88.25 236 TYR A N 1
ATOM 1733 C CA . TYR A 1 236 ? -19.333 6.300 21.886 1.00 88.25 236 TYR A CA 1
ATOM 1734 C C . TYR A 1 236 ? -20.400 6.533 22.956 1.00 88.25 236 TYR A C 1
ATOM 1736 O O . TYR A 1 236 ? -20.123 6.546 24.155 1.00 88.25 236 TYR A O 1
ATOM 1744 N N . ALA A 1 237 ? -21.647 6.651 22.506 1.00 86.31 237 ALA A N 1
ATOM 1745 C CA . ALA A 1 237 ? -22.838 6.623 23.342 1.00 86.31 237 ALA A CA 1
ATOM 1746 C C . ALA A 1 237 ? -23.969 5.852 22.638 1.00 86.31 237 ALA A C 1
ATOM 1748 O O . ALA A 1 237 ? -24.031 5.778 21.409 1.00 86.31 237 ALA A O 1
ATOM 1749 N N . ARG A 1 238 ? -24.888 5.277 23.422 1.00 85.44 238 ARG A N 1
ATOM 1750 C CA . ARG A 1 238 ? -26.021 4.490 22.912 1.00 85.44 238 ARG A CA 1
ATOM 1751 C C . ARG A 1 238 ? -27.321 5.287 23.004 1.00 85.44 238 ARG A C 1
ATOM 1753 O O . ARG A 1 238 ? -27.650 5.850 24.046 1.00 85.44 238 ARG A O 1
ATOM 1760 N N . SER A 1 239 ? -28.079 5.299 21.910 1.00 84.06 239 SER A N 1
ATOM 1761 C CA . SER A 1 239 ? -29.364 5.997 21.797 1.00 84.06 239 SER A CA 1
ATOM 1762 C C . SER A 1 239 ? -30.353 5.584 22.901 1.00 84.06 239 SER A C 1
ATOM 1764 O O . SER A 1 239 ? -30.677 4.404 23.024 1.00 84.06 239 SER A O 1
ATOM 1766 N N . GLY A 1 240 ? -30.840 6.534 23.707 1.00 85.12 240 GLY A N 1
ATOM 1767 C CA . GLY A 1 240 ? -31.761 6.279 24.823 1.00 85.12 240 GLY A CA 1
ATOM 1768 C C . GLY A 1 240 ? -31.135 5.786 26.138 1.00 85.12 240 GLY A C 1
ATOM 1769 O O . GLY A 1 240 ? -31.886 5.541 27.080 1.00 85.12 240 GLY A O 1
ATOM 1770 N N . PHE A 1 241 ? -29.807 5.642 26.236 1.00 87.19 241 PHE A N 1
ATOM 1771 C CA . PHE A 1 241 ? -29.116 5.148 27.440 1.00 87.19 241 PHE A CA 1
ATOM 1772 C C . PHE A 1 241 ? -28.293 6.252 28.125 1.00 87.19 241 PHE A C 1
ATOM 1774 O O . PHE A 1 241 ? -27.779 7.132 27.435 1.00 87.19 241 PHE A O 1
ATOM 1781 N N . PRO A 1 242 ? -28.124 6.230 29.462 1.00 90.38 242 PRO A N 1
ATOM 1782 C CA . PRO A 1 242 ? -27.266 7.189 30.148 1.00 90.38 242 PRO A CA 1
ATOM 1783 C C . PRO A 1 242 ? -25.832 7.170 29.608 1.00 90.38 242 PRO A C 1
ATOM 1785 O O . PRO A 1 242 ? -25.203 6.118 29.527 1.00 90.38 242 PRO A O 1
ATOM 1788 N N . TYR A 1 243 ? -25.316 8.351 29.280 1.00 92.44 243 TYR A N 1
ATOM 1789 C CA . TYR A 1 243 ? -23.908 8.583 28.978 1.00 92.44 243 TYR A CA 1
ATOM 1790 C C . TYR A 1 243 ? -23.286 9.371 30.127 1.00 92.44 243 TYR A C 1
ATOM 1792 O O . TYR A 1 243 ? -23.882 10.331 30.618 1.00 92.44 243 TYR A O 1
ATOM 1800 N N . SER A 1 244 ? -22.087 8.980 30.543 1.00 93.75 244 SER A N 1
ATOM 1801 C CA . SER A 1 244 ? -21.269 9.731 31.490 1.00 93.75 244 SER A CA 1
ATOM 1802 C C . SER A 1 244 ? -19.806 9.411 31.229 1.00 93.75 244 SER A C 1
ATOM 1804 O O . SER A 1 244 ? -19.439 8.239 31.158 1.00 93.75 244 SER A O 1
ATOM 1806 N N . SER A 1 245 ? -18.970 10.433 31.084 1.00 94.31 245 SER A N 1
ATOM 1807 C CA . SER A 1 245 ? -17.532 10.265 30.917 1.00 94.31 245 SER A CA 1
ATOM 1808 C C . SER A 1 245 ? -16.772 11.394 31.603 1.00 94.31 245 SER A C 1
ATOM 1810 O O . SER A 1 245 ? -17.153 12.560 31.494 1.00 94.31 245 SER A O 1
ATOM 1812 N N . THR A 1 246 ? -15.702 11.036 32.310 1.00 95.88 246 THR A N 1
ATOM 1813 C CA . THR A 1 246 ? -14.852 11.969 33.055 1.00 95.88 246 THR A CA 1
ATOM 1814 C C . THR A 1 246 ? -13.454 11.984 32.448 1.00 95.88 246 THR A C 1
ATOM 1816 O O . THR A 1 246 ? -12.880 10.928 32.192 1.00 95.88 246 THR A O 1
ATOM 1819 N N . PHE A 1 247 ? -12.908 13.176 32.231 1.00 95.62 247 PHE A N 1
ATOM 1820 C CA . PHE A 1 247 ? -11.559 13.407 31.709 1.00 95.62 247 PHE A CA 1
ATOM 1821 C C . PHE A 1 247 ? -10.929 14.631 32.389 1.00 95.62 247 PHE A C 1
ATOM 1823 O O . PHE A 1 247 ? -11.589 15.295 33.187 1.00 95.62 247 PHE A O 1
ATOM 1830 N N . GLY A 1 248 ? -9.642 14.896 32.157 1.00 94.81 248 GLY A N 1
ATOM 1831 C CA . GLY A 1 248 ? -8.871 15.873 32.935 1.00 94.81 248 GLY A CA 1
ATOM 1832 C C . GLY A 1 248 ? -8.145 16.930 32.115 1.00 94.81 248 GLY A C 1
ATOM 1833 O O . GLY A 1 248 ? -8.031 16.821 30.894 1.00 94.81 248 GLY A O 1
ATOM 1834 N N . ALA A 1 249 ? -7.626 17.936 32.818 1.00 90.88 249 ALA A N 1
ATOM 1835 C CA . ALA A 1 249 ? -6.660 18.902 32.314 1.00 90.88 249 ALA A CA 1
ATOM 1836 C C . ALA A 1 249 ? -5.734 19.402 33.439 1.00 90.88 249 ALA A C 1
ATOM 1838 O O . ALA A 1 249 ? -6.117 19.446 34.608 1.00 90.88 249 ALA A O 1
ATOM 1839 N N . THR A 1 250 ? -4.511 19.798 33.090 1.00 87.81 250 THR A N 1
ATOM 1840 C CA . THR A 1 250 ? -3.473 20.253 34.031 1.00 87.81 250 THR A CA 1
ATOM 1841 C C . THR A 1 250 ? -2.922 21.621 33.657 1.00 87.81 250 THR A C 1
ATOM 1843 O O . THR A 1 250 ? -2.755 21.915 32.476 1.00 87.81 250 THR A O 1
ATOM 1846 N N . SER A 1 251 ? -2.593 22.433 34.667 1.00 80.19 251 SER A N 1
ATOM 1847 C CA . SER A 1 251 ? -1.900 23.717 34.505 1.00 80.19 251 SER A CA 1
ATOM 1848 C C . SER A 1 251 ? -0.394 23.582 34.735 1.00 80.19 251 SER A C 1
ATOM 1850 O O . SER A 1 251 ? 0.024 23.012 35.746 1.00 80.19 251 SER A O 1
ATOM 1852 N N . SER A 1 252 ? 0.423 24.201 33.877 1.00 72.75 252 SER A N 1
ATOM 1853 C CA . SER A 1 252 ? 1.879 24.295 34.069 1.00 72.75 252 SER A CA 1
ATOM 1854 C C . SER A 1 252 ? 2.289 25.085 35.319 1.00 72.75 252 SER A C 1
ATOM 1856 O O . SER A 1 252 ? 3.394 24.896 35.822 1.00 72.75 252 SER A O 1
ATOM 1858 N N . SER A 1 253 ? 1.404 25.931 35.866 1.00 64.94 253 SER A N 1
ATOM 1859 C CA . SER A 1 253 ? 1.649 26.649 37.129 1.00 64.94 253 SER A CA 1
ATOM 1860 C C . SER A 1 253 ? 1.260 25.848 38.381 1.00 64.94 253 SER A C 1
ATOM 1862 O O . SER A 1 253 ? 1.448 26.326 39.500 1.00 64.94 253 SER A O 1
ATOM 1864 N N . GLY A 1 254 ? 0.659 24.663 38.215 1.00 74.06 254 GLY A N 1
ATOM 1865 C CA . GLY A 1 254 ? -0.034 23.954 39.295 1.00 74.06 254 GLY A CA 1
ATOM 1866 C C . GLY A 1 254 ? -1.329 24.643 39.753 1.00 74.06 254 GLY A C 1
ATOM 1867 O O . GLY A 1 254 ? -1.888 24.276 40.787 1.00 74.06 254 GLY A O 1
ATOM 1868 N N . GLY A 1 255 ? -1.806 25.652 39.015 1.00 79.44 255 GLY A N 1
ATOM 1869 C CA . GLY A 1 255 ? -3.075 26.327 39.270 1.00 79.44 255 GLY A CA 1
ATOM 1870 C C . GLY A 1 255 ? -4.278 25.398 39.087 1.00 79.44 255 GLY A C 1
ATOM 1871 O O . GLY A 1 255 ? -4.282 24.526 38.220 1.00 79.44 255 GLY A O 1
ATOM 1872 N N . ALA A 1 256 ? -5.321 25.603 39.896 1.00 85.75 256 ALA A N 1
ATOM 1873 C CA . ALA A 1 256 ? -6.579 24.877 39.749 1.00 85.75 256 ALA A CA 1
ATOM 1874 C C . ALA A 1 256 ? -7.230 25.211 38.396 1.00 85.75 256 ALA A C 1
ATOM 1876 O O . ALA A 1 256 ? -7.512 26.380 38.114 1.00 85.75 256 ALA A O 1
ATOM 1877 N N . VAL A 1 257 ? -7.450 24.179 37.580 1.00 90.44 257 VAL A N 1
ATOM 1878 C CA . VAL A 1 257 ? -8.133 24.272 36.286 1.00 90.44 257 VAL A CA 1
ATOM 1879 C C . VAL A 1 257 ? -9.642 24.181 36.505 1.00 90.44 257 VAL A C 1
ATOM 1881 O O . VAL A 1 257 ? -10.105 23.398 37.331 1.00 90.44 257 VAL A O 1
ATOM 1884 N N . SER A 1 258 ? -10.384 24.987 35.753 1.00 92.19 258 SER A N 1
ATOM 1885 C CA . SER A 1 258 ? -11.844 25.028 35.704 1.00 92.19 258 SER A CA 1
ATOM 1886 C C . SER A 1 258 ? -12.343 24.793 34.280 1.00 92.19 258 SER A C 1
ATOM 1888 O O . SER A 1 258 ? -11.624 25.091 33.322 1.00 92.19 258 SER A O 1
ATOM 1890 N N . PHE A 1 259 ? -13.559 24.268 34.129 1.00 95.69 259 PHE A N 1
ATOM 1891 C CA . PHE A 1 259 ? -14.080 23.796 32.843 1.00 95.69 259 PHE A CA 1
ATOM 1892 C C . PHE A 1 259 ? -15.415 24.430 32.450 1.00 95.69 259 PHE A C 1
ATOM 1894 O O . PHE A 1 259 ? -16.324 24.598 33.264 1.00 95.69 259 PHE A O 1
ATOM 1901 N N . THR A 1 260 ? -15.566 24.723 31.159 1.00 94.06 260 THR A N 1
ATOM 1902 C CA . THR A 1 260 ? -16.795 25.252 30.560 1.00 94.06 260 THR A CA 1
ATOM 1903 C C . THR A 1 260 ? -17.117 24.554 29.238 1.00 94.06 260 THR A C 1
ATOM 1905 O O . THR A 1 260 ? -16.236 24.095 28.513 1.00 94.06 260 THR A O 1
ATOM 1908 N N . ALA A 1 261 ? -18.407 24.462 28.914 1.00 93.81 261 ALA A N 1
ATOM 1909 C CA . ALA A 1 261 ? -18.869 24.006 27.607 1.00 93.81 261 ALA A CA 1
ATOM 1910 C C . ALA A 1 261 ? -19.002 25.208 26.662 1.00 93.81 261 ALA A C 1
ATOM 1912 O O . ALA A 1 261 ? -19.734 26.148 26.976 1.00 93.81 261 ALA A O 1
ATOM 1913 N N . GLU A 1 262 ? -18.335 25.166 25.508 1.00 92.19 262 GLU A N 1
ATOM 1914 C CA . GLU A 1 262 ? -18.588 26.113 24.414 1.00 92.19 262 GLU A CA 1
ATOM 1915 C C . GLU A 1 262 ? -19.711 25.609 23.503 1.00 92.19 262 GLU A C 1
ATOM 1917 O O . GLU A 1 262 ? -20.598 26.374 23.128 1.00 92.19 262 GLU A O 1
ATOM 1922 N N . GLU A 1 263 ? -19.704 24.311 23.190 1.00 93.50 263 GLU A N 1
ATOM 1923 C CA . GLU A 1 263 ? -20.735 23.654 22.389 1.00 93.50 263 GLU A CA 1
ATOM 1924 C C . GLU A 1 263 ? -20.981 22.235 22.911 1.00 93.50 263 GLU A C 1
ATOM 1926 O O . GLU A 1 263 ? -20.048 21.456 23.103 1.00 93.50 263 GLU A O 1
ATOM 1931 N N . LEU A 1 264 ? -22.246 21.887 23.144 1.00 94.12 264 LEU A N 1
ATOM 1932 C CA . LEU A 1 264 ? -22.669 20.528 23.468 1.00 94.12 264 LEU A CA 1
ATOM 1933 C C . LEU A 1 264 ? -24.004 20.218 22.779 1.00 94.12 264 LEU A C 1
ATOM 1935 O O . LEU A 1 264 ? -24.862 21.101 22.678 1.00 94.12 264 LEU A O 1
ATOM 1939 N N . PRO A 1 265 ? -24.242 18.955 22.386 1.00 93.88 265 PRO A N 1
ATOM 1940 C CA . PRO A 1 265 ? -25.578 18.466 22.078 1.00 93.88 265 PRO A CA 1
ATOM 1941 C C . PRO A 1 265 ? -26.528 18.760 23.243 1.00 93.88 265 PRO A C 1
ATOM 1943 O O . PRO A 1 265 ? -26.209 18.454 24.388 1.00 93.88 265 PRO A O 1
ATOM 1946 N N . GLY A 1 266 ? -27.723 19.293 22.969 1.00 94.44 266 GLY A N 1
ATOM 1947 C CA . GLY A 1 266 ? -28.674 19.756 24.001 1.00 94.44 266 GLY A CA 1
ATOM 1948 C C . GLY A 1 266 ? -29.268 18.681 24.932 1.00 94.44 266 GLY A C 1
ATOM 1949 O O . GLY A 1 266 ? -30.202 18.969 25.676 1.00 94.44 266 GLY A O 1
ATOM 1950 N N . TRP A 1 267 ? -28.761 17.448 24.868 1.00 94.69 267 TRP A N 1
ATOM 1951 C CA . TRP A 1 267 ? -29.056 16.326 25.764 1.00 94.69 267 TRP A CA 1
ATOM 1952 C C . TRP A 1 267 ? -27.877 15.958 26.688 1.00 94.69 267 TRP A C 1
ATOM 1954 O O . TRP A 1 267 ? -28.020 15.055 27.516 1.00 94.69 267 TRP A O 1
ATOM 1964 N N . LEU A 1 268 ? -26.739 16.651 26.559 1.00 96.31 268 LEU A N 1
ATOM 1965 C CA . LEU A 1 268 ? -25.578 16.582 27.446 1.00 96.31 268 LEU A CA 1
ATOM 1966 C C . LEU A 1 268 ? -25.495 17.802 28.370 1.00 96.31 268 LEU A C 1
ATOM 1968 O O . LEU A 1 268 ? -25.963 18.896 28.057 1.00 96.31 268 LEU A O 1
ATOM 1972 N N . SER A 1 269 ? -24.838 17.599 29.504 1.00 96.38 269 SER A N 1
ATOM 1973 C CA . SER A 1 269 ? -24.424 18.611 30.465 1.00 96.38 269 SER A CA 1
ATOM 1974 C C . SER A 1 269 ? -22.954 18.405 30.836 1.00 96.38 269 SER A C 1
ATOM 1976 O O . SER A 1 269 ? -22.419 17.299 30.729 1.00 96.38 269 SER A O 1
ATOM 1978 N N . LEU A 1 270 ? -22.301 19.482 31.268 1.00 97.38 270 LEU A N 1
ATOM 1979 C CA . LEU A 1 270 ? -20.930 19.478 31.767 1.00 97.38 270 LEU A CA 1
ATOM 1980 C C . LEU A 1 270 ? -20.938 19.847 33.251 1.00 97.38 270 LEU A C 1
ATOM 1982 O O . LEU A 1 270 ? -21.568 20.829 33.644 1.00 97.38 270 LEU A O 1
ATOM 1986 N N . ALA A 1 271 ? -20.223 19.065 34.054 1.00 97.06 271 ALA A N 1
ATOM 1987 C CA . ALA A 1 271 ? -19.954 19.324 35.457 1.00 97.06 271 ALA A CA 1
ATOM 1988 C C . ALA A 1 271 ? -18.437 19.363 35.677 1.00 97.06 271 ALA A C 1
ATOM 1990 O O . ALA A 1 271 ? -17.745 18.366 35.485 1.00 97.06 271 ALA A O 1
ATOM 1991 N N . ASP A 1 272 ? -17.929 20.527 36.068 1.00 95.44 272 ASP A N 1
ATOM 1992 C CA . ASP A 1 272 ? -16.574 20.687 36.592 1.00 95.44 272 ASP A CA 1
ATOM 1993 C C . ASP A 1 272 ? -16.499 20.021 37.978 1.00 95.44 272 ASP A C 1
ATOM 1995 O O . ASP A 1 272 ? -17.326 20.312 38.848 1.00 95.44 272 ASP A O 1
ATOM 1999 N N . ASN A 1 273 ? -15.549 19.103 38.175 1.00 95.00 273 ASN A N 1
ATOM 2000 C CA . ASN A 1 273 ? -15.395 18.378 39.438 1.00 95.00 273 ASN A CA 1
ATOM 2001 C C . ASN A 1 273 ? -14.537 19.163 40.458 1.00 95.00 273 ASN A C 1
ATOM 2003 O O . ASN A 1 273 ? -14.516 18.813 41.638 1.00 95.00 273 ASN A O 1
ATOM 2007 N N . GLY A 1 274 ? -13.850 20.235 40.035 1.00 90.44 274 GLY A N 1
ATOM 2008 C CA . GLY A 1 274 ? -13.042 21.113 40.891 1.00 90.44 274 GLY A CA 1
ATOM 2009 C C . GLY A 1 274 ? -11.680 20.553 41.323 1.00 90.44 274 GLY A C 1
ATOM 2010 O O . GLY A 1 274 ? -10.996 21.176 42.136 1.00 90.44 274 GLY A O 1
ATOM 2011 N N . ASP A 1 275 ? -11.277 19.396 40.795 1.00 91.19 275 ASP A N 1
ATOM 2012 C CA . ASP A 1 275 ? -10.027 18.683 41.099 1.00 91.19 275 ASP A CA 1
ATOM 2013 C C . ASP A 1 275 ? -9.052 18.612 39.903 1.00 91.19 275 ASP A C 1
ATOM 2015 O O . ASP A 1 275 ? -8.051 17.897 39.953 1.00 91.19 275 ASP A O 1
ATOM 2019 N N . GLY A 1 276 ? -9.335 19.358 38.828 1.00 90.12 276 GLY A N 1
ATOM 2020 C CA . GLY A 1 276 ? -8.655 19.232 37.534 1.00 90.12 276 GLY A CA 1
ATOM 2021 C C . GLY A 1 276 ? -9.321 18.233 36.580 1.00 90.12 276 GLY A C 1
ATOM 2022 O O . GLY A 1 276 ? -8.797 17.994 35.492 1.00 90.12 276 GLY A O 1
ATOM 2023 N N . THR A 1 277 ? -10.479 17.670 36.944 1.00 95.88 277 THR A N 1
ATOM 2024 C CA . THR A 1 277 ? -11.299 16.834 36.059 1.00 95.88 277 THR A CA 1
ATOM 2025 C C . THR A 1 277 ? -12.693 17.405 35.799 1.00 95.88 277 THR A C 1
ATOM 2027 O O . THR A 1 277 ? -13.226 18.222 36.550 1.00 95.88 277 THR A O 1
ATOM 2030 N N . VAL A 1 278 ? -13.288 16.959 34.697 1.00 96.75 278 VAL A N 1
ATOM 2031 C CA . VAL A 1 278 ? -14.602 17.361 34.206 1.00 96.75 278 VAL A CA 1
ATOM 2032 C C . VAL A 1 278 ? -15.401 16.133 33.802 1.00 96.75 278 VAL A C 1
ATOM 2034 O O . VAL A 1 278 ? -14.881 15.222 33.159 1.00 96.75 278 VAL A O 1
ATOM 2037 N N . THR A 1 279 ? -16.677 16.111 34.171 1.00 97.19 279 THR A N 1
ATOM 2038 C CA . THR A 1 279 ? -17.625 15.053 33.824 1.00 97.19 279 THR A CA 1
ATOM 2039 C C . THR A 1 279 ? -18.642 15.584 32.821 1.00 97.19 279 THR A C 1
ATOM 2041 O O . THR A 1 279 ? -19.398 16.507 33.124 1.00 97.19 279 THR A O 1
ATOM 2044 N N . VAL A 1 280 ? -18.700 14.987 31.631 1.00 96.94 280 VAL A N 1
ATOM 2045 C CA . VAL A 1 280 ? -19.762 15.237 30.646 1.00 96.94 280 VAL A CA 1
ATOM 2046 C C . VAL A 1 280 ? -20.762 14.088 30.721 1.00 96.94 280 VAL A C 1
ATOM 2048 O O . VAL A 1 280 ? -20.378 12.923 30.633 1.00 96.94 280 VAL A O 1
ATOM 2051 N N . SER A 1 281 ? -22.045 14.396 30.919 1.00 96.38 281 SER A N 1
ATOM 2052 C CA . SER A 1 281 ? -23.080 13.377 31.143 1.00 96.38 281 SER A CA 1
ATOM 2053 C C . SER A 1 281 ? -24.450 13.777 30.596 1.00 96.38 281 SER A C 1
ATOM 2055 O O . SER A 1 281 ? -24.726 14.952 30.376 1.00 96.38 281 SER A O 1
ATOM 2057 N N . GLY A 1 282 ? -25.323 12.802 30.350 1.00 95.38 282 GLY A N 1
ATOM 2058 C CA . GLY A 1 282 ? -26.666 13.048 29.830 1.00 95.38 282 GLY A CA 1
ATOM 2059 C C . GLY A 1 282 ? -27.367 11.781 29.356 1.00 95.38 282 GLY A C 1
ATOM 2060 O O . GLY A 1 282 ? -27.023 10.668 29.751 1.00 95.38 282 GLY A O 1
ATOM 2061 N N . THR A 1 283 ? -28.385 11.926 28.510 1.00 94.12 283 THR A N 1
ATOM 2062 C CA . THR A 1 283 ? -29.072 10.784 27.880 1.00 94.12 283 THR A CA 1
ATOM 2063 C C . THR A 1 283 ? -29.601 11.209 26.507 1.00 94.12 283 THR A C 1
ATOM 2065 O O . THR A 1 283 ? -30.506 12.044 26.452 1.00 94.12 283 THR A O 1
ATOM 2068 N N . PRO A 1 284 ? -29.064 10.673 25.395 1.00 91.50 284 PRO A N 1
ATOM 2069 C CA . PRO A 1 284 ? -29.528 11.012 24.058 1.00 91.50 284 PRO A CA 1
ATOM 2070 C C . PRO A 1 284 ? -30.972 10.532 23.855 1.00 91.50 284 PRO A C 1
ATOM 2072 O O . PRO A 1 284 ? -31.306 9.426 24.289 1.00 91.50 284 PRO A O 1
ATOM 2075 N N . PRO A 1 285 ? -31.834 11.312 23.175 1.00 91.38 285 PRO A N 1
ATOM 2076 C CA . PRO A 1 285 ? -33.180 10.880 22.813 1.00 91.38 285 PRO A CA 1
ATOM 2077 C C . PRO A 1 285 ? -33.184 9.515 22.113 1.00 91.38 285 PRO A C 1
ATOM 2079 O O . PRO A 1 285 ? -32.379 9.267 21.217 1.00 91.38 285 PRO A O 1
ATOM 2082 N N . ALA A 1 286 ? -34.105 8.634 22.506 1.00 87.56 286 ALA A N 1
ATOM 2083 C CA . ALA A 1 286 ? -34.225 7.309 21.905 1.00 87.56 286 ALA A CA 1
ATOM 2084 C C . ALA A 1 286 ? -34.553 7.407 20.403 1.00 87.56 286 ALA A C 1
ATOM 2086 O O . ALA A 1 286 ? -35.499 8.092 20.011 1.00 87.56 286 ALA A O 1
ATOM 2087 N N . GLY A 1 287 ? -33.770 6.713 19.575 1.00 83.50 287 GLY A N 1
ATOM 2088 C CA . GLY A 1 287 ? -33.846 6.769 18.112 1.00 83.50 287 GLY A CA 1
ATOM 2089 C C . GLY A 1 287 ? -32.924 7.811 17.463 1.00 83.50 287 GLY A C 1
ATOM 2090 O O . GLY A 1 287 ? -32.849 7.855 16.241 1.00 83.50 287 GLY A O 1
ATOM 2091 N N . LEU A 1 288 ? -32.202 8.625 18.242 1.00 87.06 288 LEU A N 1
ATOM 2092 C CA . LEU A 1 288 ? -31.149 9.502 17.725 1.00 87.06 288 LEU A CA 1
ATOM 2093 C C . LEU A 1 288 ? -29.859 8.699 17.473 1.00 87.06 288 LEU A C 1
ATOM 2095 O O . LEU A 1 288 ? -29.328 8.100 18.411 1.00 87.06 288 LEU A O 1
ATOM 2099 N N . THR A 1 289 ? -29.354 8.711 16.238 1.00 86.50 289 THR A N 1
ATOM 2100 C CA . THR A 1 289 ? -28.051 8.149 15.825 1.00 86.50 289 THR A CA 1
ATOM 2101 C C . THR A 1 289 ? -27.190 9.242 15.175 1.00 86.50 289 THR A C 1
ATOM 2103 O O . THR A 1 289 ? -27.632 10.386 15.038 1.00 86.50 289 THR A O 1
ATOM 2106 N N . GLY A 1 290 ? -25.949 8.921 14.796 1.00 83.94 290 GLY A N 1
ATOM 2107 C CA . GLY A 1 290 ? -25.089 9.806 14.000 1.00 83.94 290 GLY A CA 1
ATOM 2108 C C . GLY A 1 290 ? -23.860 10.334 14.744 1.00 83.94 290 GLY A C 1
ATOM 2109 O O . GLY A 1 290 ? -23.466 9.804 15.781 1.00 83.94 290 GLY A O 1
ATOM 2110 N N . SER A 1 291 ? -23.205 11.345 14.172 1.00 87.75 291 SER A N 1
ATOM 2111 C CA . SER A 1 291 ? -22.002 11.973 14.738 1.00 87.75 291 SER A CA 1
ATOM 2112 C C . SER A 1 291 ? -22.334 13.347 15.318 1.00 87.75 291 SER A C 1
ATOM 2114 O O . SER A 1 291 ? -23.005 14.145 14.669 1.00 87.75 291 SER A O 1
ATOM 2116 N N . PHE A 1 292 ? -21.827 13.629 16.514 1.00 90.56 292 PHE A N 1
ATOM 2117 C CA . PHE A 1 292 ? -21.984 14.890 17.237 1.00 90.56 292 PHE A CA 1
ATOM 2118 C C . PHE A 1 292 ? -20.606 15.432 17.624 1.00 90.56 292 PHE A C 1
ATOM 2120 O O . PHE A 1 292 ? -19.648 14.665 17.712 1.00 90.56 292 PHE A O 1
ATOM 2127 N N . MET A 1 293 ? -20.503 16.735 17.884 1.00 91.50 293 MET A N 1
ATOM 2128 C CA . MET A 1 293 ? -19.285 17.352 18.413 1.00 91.50 293 MET A CA 1
ATOM 2129 C C . MET A 1 293 ? -19.535 17.891 19.821 1.00 91.50 293 MET A C 1
ATOM 2131 O O . MET A 1 293 ? -20.608 18.423 20.105 1.00 91.50 293 MET A O 1
ATOM 2135 N N . MET A 1 294 ? -18.547 17.745 20.698 1.00 94.25 294 MET A N 1
ATOM 2136 C CA . MET A 1 294 ? -18.498 18.374 22.016 1.00 94.25 294 MET A CA 1
ATOM 2137 C C . MET A 1 294 ? -17.293 19.308 22.049 1.00 94.25 294 MET A C 1
ATOM 2139 O O . MET A 1 294 ? -16.180 18.867 21.775 1.00 94.25 294 MET A O 1
ATOM 2143 N N . LYS A 1 295 ? -17.489 20.578 22.398 1.00 93.69 295 LYS A N 1
ATOM 2144 C CA . LYS A 1 295 ? -16.426 21.582 22.472 1.00 93.69 295 LYS A CA 1
ATOM 2145 C C . LYS A 1 295 ? -16.301 22.086 23.901 1.00 93.69 295 LYS A C 1
ATOM 2147 O O . LYS A 1 295 ? -17.209 22.737 24.425 1.00 93.69 295 LYS A O 1
ATOM 2152 N N . VAL A 1 296 ? -15.188 21.740 24.539 1.00 93.62 296 VAL A N 1
ATOM 2153 C CA . VAL A 1 296 ? -14.936 21.985 25.963 1.00 93.62 296 VAL A CA 1
ATOM 2154 C C . VAL A 1 296 ? -13.706 22.868 26.117 1.00 93.62 296 VAL A C 1
ATOM 2156 O O . VAL A 1 296 ? -12.701 22.680 25.437 1.00 93.62 296 VAL A O 1
ATOM 2159 N N . SER A 1 297 ? -13.810 23.836 27.019 1.00 92.81 297 SER A N 1
ATOM 2160 C CA . SER A 1 297 ? -12.777 24.808 27.357 1.00 92.81 297 SER A CA 1
ATOM 2161 C C . SER A 1 297 ? -12.298 24.569 28.791 1.00 92.81 297 SER A C 1
ATOM 2163 O O . SER A 1 297 ? -13.116 24.401 29.695 1.00 92.81 297 SER A O 1
ATOM 2165 N N . ALA A 1 298 ? -10.983 24.571 29.003 1.00 89.56 298 ALA A N 1
ATOM 2166 C CA . ALA A 1 298 ? -10.318 24.383 30.289 1.00 89.56 298 ALA A CA 1
ATOM 2167 C C . ALA A 1 298 ? -9.385 25.571 30.580 1.00 89.56 298 ALA A C 1
ATOM 2169 O O . ALA A 1 298 ? -8.538 25.912 29.755 1.00 89.56 298 ALA A O 1
ATOM 2170 N N . GLN A 1 299 ? -9.524 26.216 31.741 1.00 84.50 299 GLN A N 1
ATOM 2171 C CA . GLN A 1 299 ? -8.794 27.443 32.086 1.00 84.50 299 GLN A CA 1
ATOM 2172 C C . GLN A 1 299 ? -8.438 27.509 33.580 1.00 84.50 299 GLN A C 1
ATOM 2174 O O . GLN A 1 299 ? -9.261 27.161 34.426 1.00 84.50 299 GLN A O 1
ATOM 2179 N N . ASP A 1 300 ? -7.245 28.011 33.918 1.00 81.19 300 ASP A N 1
ATOM 2180 C CA . ASP A 1 300 ? -6.849 28.330 35.299 1.00 81.19 300 ASP A CA 1
ATOM 2181 C C . ASP A 1 300 ? -6.878 29.847 35.597 1.00 81.19 300 ASP A C 1
ATOM 2183 O O . ASP A 1 300 ? -7.204 30.678 34.750 1.00 81.19 300 ASP A O 1
ATOM 2187 N N . THR A 1 301 ? -6.529 30.241 36.823 1.00 67.50 301 THR A N 1
ATOM 2188 C CA . THR A 1 301 ? -6.614 31.649 37.267 1.00 67.50 301 THR A CA 1
ATOM 2189 C C . THR A 1 301 ? -5.548 32.605 36.705 1.00 67.50 301 THR A C 1
ATOM 2191 O O . THR A 1 301 ? -5.631 33.803 36.982 1.00 67.50 301 THR A O 1
ATOM 2194 N N . ASN A 1 302 ? -4.549 32.132 35.948 1.00 52.50 302 ASN A N 1
ATOM 2195 C CA . ASN A 1 302 ? -3.483 32.976 35.379 1.00 52.50 302 ASN A CA 1
ATOM 2196 C C . ASN A 1 302 ? -3.276 32.785 33.859 1.00 52.50 302 ASN A C 1
ATOM 2198 O O . ASN A 1 302 ? -2.526 33.564 33.273 1.00 52.50 302 ASN A O 1
ATOM 2202 N N . GLY A 1 303 ? -3.924 31.797 33.232 1.00 52.75 303 GLY A N 1
ATOM 2203 C CA . GLY A 1 303 ? -3.727 31.396 31.835 1.00 52.75 303 GLY A CA 1
ATOM 2204 C C . GLY A 1 303 ? -4.925 31.656 30.913 1.00 52.75 303 GLY A C 1
ATOM 2205 O O . GLY A 1 303 ? -5.949 32.222 31.310 1.00 52.75 303 GLY A O 1
ATOM 2206 N N . ALA A 1 304 ? -4.789 31.236 29.654 1.00 56.56 304 ALA A N 1
ATOM 2207 C CA . ALA A 1 304 ? -5.843 31.304 28.637 1.00 56.56 304 ALA A CA 1
ATOM 2208 C C . ALA A 1 304 ? -6.724 30.040 28.655 1.00 56.56 304 ALA A C 1
ATOM 2210 O O . ALA A 1 304 ? -6.264 28.990 29.108 1.00 56.56 304 ALA A O 1
ATOM 2211 N N . PRO A 1 305 ? -7.972 30.111 28.151 1.00 71.44 305 PRO A N 1
ATOM 2212 C CA . PRO A 1 305 ? -8.771 28.918 27.907 1.00 71.44 305 PRO A CA 1
ATOM 2213 C C . PRO A 1 305 ? -8.134 28.056 26.811 1.00 71.44 305 PRO A C 1
ATOM 2215 O O . PRO A 1 305 ? -7.946 28.498 25.678 1.00 71.44 305 PRO A O 1
ATOM 2218 N N . SER A 1 306 ? -7.822 26.815 27.167 1.00 79.25 306 SER A N 1
ATOM 2219 C CA . SER A 1 306 ? -7.446 25.745 26.249 1.00 79.25 306 SER A CA 1
ATOM 2220 C C . SER A 1 306 ? -8.718 25.052 25.778 1.00 79.25 306 SER A C 1
ATOM 2222 O O . SER A 1 306 ? -9.520 24.626 26.608 1.00 79.25 306 SER A O 1
ATOM 2224 N N . VAL A 1 307 ? -8.952 24.979 24.467 1.00 87.12 307 VAL A N 1
ATOM 2225 C CA . VAL A 1 307 ? -10.235 24.530 23.901 1.00 87.12 307 VAL A CA 1
ATOM 2226 C C . VAL A 1 307 ? -10.020 23.307 23.024 1.00 87.12 307 VAL A C 1
ATOM 2228 O O . VAL A 1 307 ? -9.220 23.353 22.091 1.00 87.12 307 VAL A O 1
ATOM 2231 N N . GLN A 1 308 ? -10.757 22.231 23.300 1.00 87.69 308 GLN A N 1
ATOM 2232 C CA . GLN A 1 308 ? -10.683 20.984 22.545 1.00 87.69 308 GLN A CA 1
ATOM 2233 C C . GLN A 1 308 ? -12.061 20.532 22.051 1.00 87.69 308 GLN A C 1
ATOM 2235 O O . GLN A 1 308 ? -13.078 20.656 22.739 1.00 87.69 308 GLN A O 1
ATOM 2240 N N . GLU A 1 309 ? -12.065 19.999 20.831 1.00 93.75 309 GLU A N 1
ATOM 2241 C CA . GLU A 1 309 ? -13.211 19.371 20.182 1.00 93.75 309 GLU A CA 1
ATOM 2242 C C . GLU A 1 309 ? -13.096 17.844 20.294 1.00 93.75 309 GLU A C 1
ATOM 2244 O O . GLU A 1 309 ? -12.053 17.256 19.997 1.00 93.75 309 GLU A O 1
ATOM 2249 N N . PHE A 1 310 ? -14.174 17.207 20.745 1.00 92.56 310 PHE A N 1
ATOM 2250 C CA . PHE A 1 310 ? -14.280 15.771 20.975 1.00 92.56 310 PHE A CA 1
ATOM 2251 C C . PHE A 1 310 ? -15.489 15.220 20.200 1.00 92.56 310 PHE A C 1
ATOM 2253 O O . PHE A 1 310 ? -16.632 15.544 20.549 1.00 92.56 310 PHE A O 1
ATOM 2260 N N . PRO A 1 311 ? -15.287 14.398 19.155 1.00 91.00 311 PRO A N 1
ATOM 2261 C CA . PRO A 1 311 ? -16.392 13.778 18.437 1.00 91.00 311 PRO A CA 1
ATOM 2262 C C . PRO A 1 311 ? -17.056 12.698 19.302 1.00 91.00 311 PRO A C 1
ATOM 2264 O O . PRO A 1 311 ? -16.381 11.866 19.907 1.00 91.00 311 PRO A O 1
ATOM 2267 N N . LEU A 1 312 ? -18.389 12.692 19.326 1.00 89.75 312 LEU A N 1
ATOM 2268 C CA . LEU A 1 312 ? -19.206 11.694 20.013 1.00 89.75 312 LEU A CA 1
ATOM 2269 C C . LEU A 1 312 ? -20.130 10.998 19.016 1.00 89.75 312 LEU A C 1
ATOM 2271 O O . LEU A 1 312 ? -20.966 11.632 18.366 1.00 89.75 312 LEU A O 1
ATOM 2275 N N . LYS A 1 313 ? -20.000 9.678 18.906 1.00 87.50 313 LYS A N 1
ATOM 2276 C CA . LYS A 1 313 ? -20.807 8.849 18.017 1.00 87.50 313 LYS A CA 1
ATOM 2277 C C . LYS A 1 313 ? -21.991 8.236 18.763 1.00 87.50 313 LYS A C 1
ATOM 2279 O O . LYS A 1 313 ? -21.807 7.474 19.711 1.00 87.50 313 LYS A O 1
ATOM 2284 N N . LEU A 1 314 ? -23.205 8.515 18.287 1.00 87.56 314 LEU A N 1
ATOM 2285 C CA . LEU A 1 314 ? -24.394 7.745 18.639 1.00 87.56 314 LEU A CA 1
ATOM 2286 C C . LEU A 1 314 ? -24.528 6.551 17.696 1.00 87.56 314 LEU A C 1
ATOM 2288 O O . LEU A 1 314 ? -24.785 6.711 16.499 1.00 87.56 314 LEU A O 1
ATOM 2292 N N . LEU A 1 315 ? -24.338 5.360 18.261 1.00 84.56 315 LEU A N 1
ATOM 2293 C CA . LEU A 1 315 ? -24.419 4.087 17.551 1.00 84.56 315 LEU A CA 1
ATOM 2294 C C . LEU A 1 315 ? -25.869 3.778 17.149 1.00 84.56 315 LEU A C 1
ATOM 2296 O O . LEU A 1 315 ? -26.787 3.882 17.965 1.00 84.56 315 LEU A O 1
ATOM 2300 N N . GLY A 1 316 ? -26.059 3.373 15.892 1.00 76.88 316 GLY A N 1
ATOM 2301 C CA . GLY A 1 316 ? -27.326 2.889 15.339 1.00 76.88 316 GLY A CA 1
ATOM 2302 C C . GLY A 1 316 ? -27.546 1.382 15.498 1.00 76.88 316 GLY A C 1
ATOM 2303 O O . GLY A 1 316 ? -28.561 0.870 15.025 1.00 76.88 316 GLY A O 1
ATOM 2304 N N . VAL A 1 317 ? -26.623 0.695 16.177 1.00 80.69 317 VAL A N 1
ATOM 2305 C CA . VAL A 1 317 ? -26.672 -0.723 16.571 1.00 80.69 317 VAL A CA 1
ATOM 2306 C C . VAL A 1 317 ? -26.650 -0.858 18.098 1.00 80.69 317 VAL A C 1
ATOM 2308 O O . VAL A 1 317 ? -26.428 0.117 18.816 1.00 80.69 317 VAL A O 1
ATOM 2311 N N . SER A 1 318 ? -26.885 -2.066 18.614 1.00 85.75 318 SER A N 1
ATOM 2312 C CA . SER A 1 318 ? -26.748 -2.354 20.045 1.00 85.75 318 SER A CA 1
ATOM 2313 C C . SER A 1 318 ? -26.474 -3.824 20.330 1.00 85.75 318 SER A C 1
ATOM 2315 O O . SER A 1 318 ? -26.906 -4.691 19.568 1.00 85.75 318 SER A O 1
ATOM 2317 N N . GLY A 1 319 ? -25.845 -4.098 21.468 1.00 91.25 319 GLY A N 1
ATOM 2318 C CA . GLY A 1 319 ? -25.310 -5.405 21.818 1.00 91.25 319 GLY A CA 1
ATOM 2319 C C . GLY A 1 319 ? -24.044 -5.732 21.026 1.00 91.25 319 GLY A C 1
ATOM 2320 O O . GLY A 1 319 ? -23.383 -4.857 20.471 1.00 91.25 319 GLY A O 1
ATOM 2321 N N . VAL A 1 320 ? -23.705 -7.017 20.983 1.00 95.56 320 VAL A N 1
ATOM 2322 C CA . VAL A 1 320 ? -22.480 -7.502 20.340 1.00 95.56 320 VAL A CA 1
ATOM 2323 C C . VAL A 1 320 ? -22.727 -7.798 18.858 1.00 95.56 320 VAL A C 1
ATOM 2325 O O . VAL A 1 320 ? -23.642 -8.558 18.528 1.00 95.56 320 VAL A O 1
ATOM 2328 N N . VAL A 1 321 ? -21.901 -7.225 17.979 1.00 95.62 321 VAL A N 1
ATOM 2329 C CA . VAL A 1 321 ? -22.000 -7.334 16.514 1.00 95.62 321 VAL A CA 1
ATOM 2330 C C . VAL A 1 321 ? -20.663 -7.699 15.866 1.00 95.62 321 VAL A C 1
ATOM 2332 O O . VAL A 1 321 ? -19.621 -7.542 16.490 1.00 95.62 321 VAL A O 1
ATOM 2335 N N . ILE A 1 322 ? -20.678 -8.168 14.613 1.00 97.06 322 ILE A N 1
ATOM 2336 C CA . ILE A 1 322 ? -19.462 -8.292 13.794 1.00 97.06 322 ILE A CA 1
ATOM 2337 C C . ILE A 1 322 ? -19.249 -6.955 13.072 1.00 97.06 322 ILE A C 1
ATOM 2339 O O . ILE A 1 322 ? -20.005 -6.615 12.156 1.00 97.06 322 ILE A O 1
ATOM 2343 N N . SER A 1 323 ? -18.255 -6.188 13.508 1.00 95.50 323 SER A N 1
ATOM 2344 C CA . SER A 1 323 ? -17.954 -4.833 13.025 1.00 95.50 323 SER A CA 1
ATOM 2345 C C . SER A 1 323 ? -17.258 -4.837 11.668 1.00 95.50 323 SER A C 1
ATOM 2347 O O . SER A 1 323 ? -17.660 -4.090 10.777 1.00 95.50 323 SER A O 1
ATOM 2349 N N . GLU A 1 324 ? -16.236 -5.671 11.502 1.00 96.31 324 GLU A N 1
ATOM 2350 C CA . GLU A 1 324 ? -15.339 -5.696 10.342 1.00 96.31 324 GLU A CA 1
ATOM 2351 C C . GLU A 1 324 ? -14.809 -7.120 10.103 1.00 96.31 324 GLU A C 1
ATOM 2353 O O . GLU A 1 324 ? -14.762 -7.931 11.025 1.00 96.31 324 GLU A O 1
ATOM 2358 N N . PHE A 1 325 ? -14.420 -7.457 8.873 1.00 97.00 325 PHE A N 1
ATOM 2359 C CA . PHE A 1 325 ? -13.644 -8.656 8.557 1.00 97.00 325 PHE A CA 1
ATOM 2360 C C . PHE A 1 325 ? -12.828 -8.499 7.269 1.00 97.00 325 PHE A C 1
ATOM 2362 O O . PHE A 1 325 ? -13.132 -7.681 6.404 1.00 97.00 325 PHE A O 1
ATOM 2369 N N . VAL A 1 326 ? -11.807 -9.339 7.117 1.00 95.38 326 VAL A N 1
ATOM 2370 C CA . VAL A 1 326 ? -10.974 -9.486 5.921 1.00 95.38 326 VAL A CA 1
ATOM 2371 C C . VAL A 1 326 ? -10.978 -10.956 5.517 1.00 95.38 326 VAL A C 1
ATOM 2373 O O . VAL A 1 326 ? -10.503 -11.802 6.268 1.00 95.38 326 VAL A O 1
ATOM 2376 N N . ALA A 1 327 ? -11.485 -11.252 4.316 1.00 94.00 327 ALA A N 1
ATOM 2377 C CA . ALA A 1 327 ? -11.454 -12.595 3.713 1.00 94.00 327 ALA A CA 1
ATOM 2378 C C . ALA A 1 327 ? -10.342 -12.781 2.665 1.00 94.00 327 ALA A C 1
ATOM 2380 O O . ALA A 1 327 ? -10.344 -13.750 1.911 1.00 94.00 327 ALA A O 1
ATOM 2381 N N . SER A 1 328 ? -9.470 -11.783 2.520 1.00 89.88 328 SER A N 1
ATOM 2382 C CA . SER A 1 328 ? -8.320 -11.818 1.621 1.00 89.88 3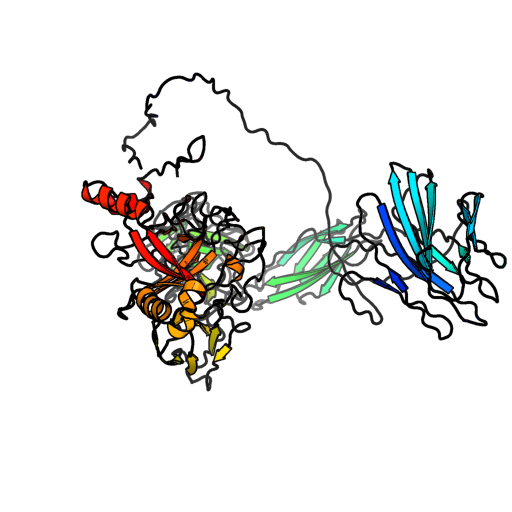28 SER A CA 1
ATOM 2383 C C . SER A 1 328 ? -7.301 -10.799 2.122 1.00 89.88 328 SER A C 1
ATOM 2385 O O . SER A 1 328 ? -7.331 -9.625 1.743 1.00 89.88 328 SER A O 1
ATOM 2387 N N . SER A 1 329 ? -6.451 -11.214 3.058 1.00 84.69 329 SER A N 1
ATOM 2388 C CA . SER A 1 329 ? -5.503 -10.302 3.704 1.00 84.69 329 SER A CA 1
ATOM 2389 C C . SER A 1 329 ? -4.303 -9.938 2.807 1.00 84.69 329 SER A C 1
ATOM 2391 O O . SER A 1 329 ? -4.092 -10.501 1.725 1.00 84.69 329 SER A O 1
ATOM 2393 N N . ASN A 1 330 ? -3.584 -8.887 3.204 1.00 82.12 330 ASN A N 1
ATOM 2394 C CA . ASN A 1 330 ? -2.467 -8.287 2.473 1.00 82.12 330 ASN A CA 1
ATOM 2395 C C . ASN A 1 330 ? -1.233 -7.975 3.345 1.00 82.12 330 ASN A C 1
ATOM 2397 O O . ASN A 1 330 ? -0.383 -7.198 2.924 1.00 82.12 330 ASN A O 1
ATOM 2401 N N . GLY A 1 331 ? -1.125 -8.527 4.548 1.00 78.12 331 GLY A N 1
ATOM 2402 C CA . GLY A 1 331 ? -0.033 -8.269 5.488 1.00 78.12 331 GLY A CA 1
ATOM 2403 C C . GLY A 1 331 ? -0.187 -6.972 6.287 1.00 78.12 331 GLY A C 1
ATOM 2404 O O . GLY A 1 331 ? 0.799 -6.481 6.835 1.00 78.12 331 GLY A O 1
ATOM 2405 N N . ALA A 1 332 ? -1.398 -6.402 6.341 1.00 78.31 332 ALA A N 1
ATOM 2406 C CA . ALA A 1 332 ? -1.738 -5.301 7.249 1.00 78.31 332 ALA A CA 1
ATOM 2407 C C . ALA A 1 332 ? -1.923 -5.766 8.709 1.00 78.31 332 ALA A C 1
ATOM 2409 O O . ALA A 1 332 ? -1.730 -4.972 9.627 1.00 78.31 332 ALA A O 1
ATOM 2410 N N . LEU A 1 333 ? -2.266 -7.042 8.914 1.00 88.38 333 LEU A N 1
ATOM 2411 C CA . LEU A 1 333 ? -2.293 -7.717 10.210 1.00 88.38 333 LEU A CA 1
ATOM 2412 C C . LEU A 1 333 ? -1.674 -9.113 10.033 1.00 88.38 333 LEU A C 1
ATOM 2414 O O . LEU A 1 333 ? -2.236 -9.952 9.336 1.00 88.38 333 LEU A O 1
ATOM 2418 N N . GLU A 1 334 ? -0.500 -9.325 10.623 1.00 90.06 334 GLU A N 1
ATOM 2419 C CA . GLU A 1 334 ? 0.183 -10.625 10.707 1.00 90.06 334 GLU A CA 1
ATOM 2420 C C . GLU A 1 334 ? -0.169 -11.252 12.081 1.00 90.06 334 GLU A C 1
ATOM 2422 O O . GLU A 1 334 ? -0.259 -10.515 13.066 1.00 90.06 334 GLU A O 1
ATOM 2427 N N . ASP A 1 335 ? -0.419 -12.568 12.158 1.00 90.38 335 ASP A N 1
ATOM 2428 C CA . ASP A 1 335 ? -0.737 -13.274 13.425 1.00 90.38 335 ASP A CA 1
ATOM 2429 C C . ASP A 1 335 ? 0.519 -13.687 14.233 1.00 90.38 335 ASP A C 1
ATOM 2431 O O . ASP A 1 335 ? 1.640 -13.431 13.790 1.00 90.38 335 ASP A O 1
ATOM 2435 N N . GLU A 1 336 ? 0.388 -14.308 15.421 1.00 91.31 336 GLU A N 1
ATOM 2436 C CA . GLU A 1 336 ? 1.560 -14.627 16.271 1.00 91.31 336 GLU A CA 1
ATOM 2437 C C . GLU A 1 336 ? 2.589 -15.591 15.638 1.00 91.31 336 GLU A C 1
ATOM 2439 O O . GLU A 1 336 ? 3.730 -15.647 16.106 1.00 91.31 336 GLU A O 1
ATOM 2444 N N . ASP A 1 337 ? 2.223 -16.327 14.578 1.00 86.12 337 ASP A N 1
ATOM 2445 C CA . ASP A 1 337 ? 3.156 -17.151 13.792 1.00 86.12 337 ASP A CA 1
ATOM 2446 C C . ASP A 1 337 ? 3.830 -16.351 12.651 1.00 86.12 337 ASP A C 1
ATOM 2448 O O . ASP A 1 337 ? 4.789 -16.826 12.036 1.00 86.12 337 ASP A O 1
ATOM 2452 N N . GLY A 1 338 ? 3.349 -15.136 12.368 1.00 83.56 338 GLY A N 1
ATOM 2453 C CA . GLY A 1 338 ? 3.742 -14.294 11.236 1.00 83.56 338 GLY A CA 1
ATOM 2454 C C . GLY A 1 338 ? 2.952 -14.558 9.948 1.00 83.56 338 GLY A C 1
ATOM 2455 O O . GLY A 1 338 ? 3.414 -14.172 8.871 1.00 83.56 338 GLY A O 1
ATOM 2456 N N . ASP A 1 339 ? 1.796 -15.231 10.021 1.00 85.88 339 ASP A N 1
ATOM 2457 C CA . ASP A 1 339 ? 0.963 -15.506 8.846 1.00 85.88 339 ASP A CA 1
ATOM 2458 C C . ASP A 1 339 ? 0.022 -14.340 8.504 1.00 85.88 339 ASP A C 1
ATOM 2460 O O . ASP A 1 339 ? -0.590 -13.712 9.369 1.00 85.88 339 ASP A O 1
ATOM 2464 N N . ASP A 1 340 ? -0.159 -14.121 7.199 1.00 86.62 340 ASP A N 1
ATOM 2465 C CA . ASP A 1 340 ? -1.138 -13.201 6.607 1.00 86.62 340 ASP A CA 1
ATOM 2466 C C . ASP A 1 340 ? -2.544 -13.841 6.608 1.00 86.62 340 ASP A C 1
ATOM 2468 O O . ASP A 1 340 ? -3.068 -14.269 5.575 1.00 86.62 340 ASP A O 1
ATOM 2472 N N . SER A 1 341 ? -3.104 -14.015 7.808 1.00 92.44 341 SER A N 1
ATOM 2473 C CA . SER A 1 341 ? -4.377 -14.702 8.060 1.00 92.44 341 SER A CA 1
ATOM 2474 C C . SER A 1 341 ? -5.603 -13.817 7.784 1.00 92.44 341 SER A C 1
ATOM 2476 O O . SER A 1 341 ? -5.623 -12.634 8.116 1.00 92.44 341 SER A O 1
ATOM 2478 N N . ASP A 1 342 ? -6.682 -14.416 7.262 1.00 94.50 342 ASP A N 1
ATOM 2479 C CA . ASP A 1 342 ? -8.020 -13.804 7.307 1.00 94.50 342 ASP A CA 1
ATOM 2480 C C . ASP A 1 342 ? -8.427 -13.544 8.767 1.00 94.50 342 ASP A C 1
ATOM 2482 O O . ASP A 1 342 ? -8.027 -14.277 9.678 1.00 94.50 342 ASP A O 1
ATOM 2486 N N . TRP A 1 343 ? -9.282 -12.553 9.004 1.00 96.00 343 TRP A N 1
ATOM 2487 C CA . TRP A 1 343 ? -9.771 -12.220 10.344 1.00 96.00 343 TRP A CA 1
ATOM 2488 C C . TRP A 1 343 ? -11.156 -11.585 10.320 1.00 96.00 343 TRP A C 1
ATOM 2490 O O . TRP A 1 343 ? -11.615 -11.086 9.297 1.00 96.00 343 TRP A O 1
ATOM 2500 N N . LEU A 1 344 ? -11.823 -11.604 11.469 1.00 97.38 344 LEU A N 1
ATOM 2501 C CA . LEU A 1 344 ? -13.048 -10.861 11.746 1.00 97.38 344 LEU A CA 1
ATOM 2502 C C . LEU A 1 344 ? -12.946 -10.174 13.104 1.00 97.38 344 LEU A C 1
ATOM 2504 O O . LEU A 1 344 ? -12.226 -10.637 13.986 1.00 97.38 344 LEU A O 1
ATOM 2508 N N . GLU A 1 345 ? -13.686 -9.093 13.277 1.00 97.38 345 GLU A N 1
ATOM 2509 C CA . GLU A 1 345 ? -13.780 -8.340 14.515 1.00 97.38 345 GLU A CA 1
ATOM 2510 C C . GLU A 1 345 ? -15.200 -8.394 15.083 1.00 97.38 345 GLU A C 1
ATOM 2512 O O . GLU A 1 345 ? -16.200 -8.291 14.369 1.00 97.38 345 GLU A O 1
ATOM 2517 N N . ILE A 1 346 ? -15.272 -8.551 16.401 1.00 97.81 346 ILE A N 1
ATOM 2518 C CA . ILE A 1 346 ? -16.489 -8.486 17.196 1.00 97.81 346 ILE A CA 1
ATOM 2519 C C . ILE A 1 346 ? -16.454 -7.203 18.039 1.00 97.81 346 ILE A C 1
ATOM 2521 O O . ILE A 1 346 ? -15.546 -7.024 18.850 1.00 97.81 346 ILE A O 1
ATOM 2525 N N . PHE A 1 347 ? -17.464 -6.346 17.892 1.00 95.62 347 PHE A N 1
ATOM 2526 C CA . PHE A 1 347 ? -17.632 -5.089 18.628 1.00 95.62 347 PHE A CA 1
ATOM 2527 C C . PHE A 1 347 ? -18.790 -5.175 19.626 1.00 95.62 347 PHE A C 1
ATOM 2529 O O . PHE A 1 347 ? -19.876 -5.656 19.295 1.00 95.62 347 PHE A O 1
ATOM 2536 N N . ASN A 1 348 ? -18.589 -4.667 20.843 1.00 95.12 348 ASN A N 1
ATOM 2537 C CA . ASN A 1 348 ? -19.643 -4.514 21.844 1.00 95.12 348 ASN A CA 1
ATOM 2538 C C . ASN A 1 348 ? -20.212 -3.087 21.832 1.00 95.12 348 ASN A C 1
ATOM 2540 O O . ASN A 1 348 ? -19.649 -2.189 22.450 1.00 95.12 348 ASN A O 1
ATOM 2544 N N . ALA A 1 349 ? -21.362 -2.880 21.190 1.00 91.00 349 ALA A N 1
ATOM 2545 C CA . ALA A 1 349 ? -22.013 -1.570 21.107 1.00 91.00 349 ALA A CA 1
ATOM 2546 C C . ALA A 1 349 ? -22.743 -1.130 22.398 1.00 91.00 349 ALA A C 1
ATOM 2548 O O . ALA A 1 349 ? -23.368 -0.064 22.414 1.00 91.00 349 ALA A O 1
ATOM 2549 N N . ASP A 1 350 ? -22.699 -1.930 23.469 1.00 90.06 350 ASP A N 1
ATOM 2550 C CA . ASP A 1 350 ? -23.356 -1.630 24.741 1.00 90.06 350 ASP A CA 1
ATOM 2551 C C . ASP A 1 350 ? -22.377 -1.058 25.792 1.00 90.06 350 ASP A C 1
ATOM 2553 O O . ASP A 1 350 ? -21.193 -1.400 25.802 1.00 90.06 350 ASP A O 1
ATOM 2557 N N . PRO A 1 351 ? -22.861 -0.203 26.720 1.00 86.81 351 PRO A N 1
ATOM 2558 C CA . PRO A 1 351 ? -22.043 0.414 27.772 1.00 86.81 351 PRO A CA 1
ATOM 2559 C C . PRO A 1 351 ? -21.675 -0.544 28.925 1.00 86.81 351 PRO A C 1
ATOM 2561 O O . PRO A 1 351 ? -21.100 -0.109 29.918 1.00 86.81 351 PRO A O 1
ATOM 2564 N N . GLU A 1 352 ? -21.999 -1.832 28.804 1.00 91.44 352 GLU A N 1
ATOM 2565 C CA . GLU A 1 352 ? -21.765 -2.883 29.802 1.00 91.44 352 GLU A CA 1
ATOM 2566 C C . GLU A 1 352 ? -20.913 -4.006 29.179 1.00 91.44 352 GLU A C 1
ATOM 2568 O O . GLU A 1 352 ? -21.032 -4.255 27.975 1.00 91.44 352 GLU A O 1
ATOM 2573 N N . PRO A 1 353 ? -20.051 -4.701 29.945 1.00 95.75 353 PRO A N 1
ATOM 2574 C CA . PRO A 1 353 ? -19.232 -5.791 29.419 1.00 95.75 353 PRO A CA 1
ATOM 2575 C C . PRO A 1 353 ? -20.082 -7.005 29.011 1.00 95.75 353 PRO A C 1
ATOM 2577 O O . PRO A 1 353 ? -21.009 -7.399 29.721 1.00 95.75 353 PRO A O 1
ATOM 2580 N N . ALA A 1 354 ? -19.722 -7.645 27.898 1.00 97.00 354 ALA A N 1
ATOM 2581 C CA . ALA A 1 354 ? -20.416 -8.810 27.355 1.00 97.00 354 ALA A CA 1
ATOM 2582 C C . ALA A 1 354 ? -19.577 -10.092 27.494 1.00 97.00 354 ALA A C 1
ATOM 2584 O O . ALA A 1 354 ? -18.455 -10.162 26.996 1.00 97.00 354 ALA A O 1
ATOM 2585 N N . ASP A 1 355 ? -20.131 -11.128 28.131 1.00 97.31 355 ASP A N 1
ATOM 2586 C CA . ASP A 1 355 ? -19.546 -12.477 28.132 1.00 97.31 355 ASP A CA 1
ATOM 2587 C C . ASP A 1 355 ? -19.905 -13.200 26.824 1.00 97.31 355 ASP A C 1
ATOM 2589 O O . ASP A 1 355 ? -21.081 -13.450 26.532 1.00 97.31 355 ASP A O 1
ATOM 2593 N N . LEU A 1 356 ? -18.879 -13.512 26.030 1.00 97.81 356 LEU A N 1
ATOM 2594 C CA . LEU A 1 356 ? -18.984 -14.214 24.751 1.00 97.81 356 LEU A CA 1
ATOM 2595 C C . LEU A 1 356 ? -18.797 -15.732 24.896 1.00 97.81 356 LEU A C 1
ATOM 2597 O O . LEU A 1 356 ? -18.842 -16.459 23.903 1.00 97.81 356 LEU A O 1
ATOM 2601 N N . GLY A 1 357 ? -18.611 -16.240 26.117 1.00 97.25 357 GLY A N 1
ATOM 2602 C CA . GLY A 1 357 ? -18.408 -17.658 26.385 1.00 97.25 357 GLY A CA 1
ATOM 2603 C C . GLY A 1 357 ? -19.528 -18.537 25.828 1.00 97.25 357 GLY A C 1
ATOM 2604 O O . GLY A 1 357 ? -20.691 -18.421 26.213 1.00 97.25 357 GLY A O 1
ATOM 2605 N N . GLY A 1 358 ? -19.180 -19.446 24.914 1.00 96.94 358 GLY A N 1
ATOM 2606 C CA . GLY A 1 358 ? -20.143 -20.353 24.286 1.00 96.94 358 GLY A CA 1
ATOM 2607 C C . GLY A 1 358 ? -20.973 -19.742 23.150 1.00 96.94 358 GLY A C 1
ATOM 2608 O O . GLY A 1 358 ? -21.817 -20.444 22.592 1.00 96.94 358 GLY A O 1
ATOM 2609 N N . TRP A 1 359 ? -20.751 -18.475 22.782 1.00 98.50 359 TRP A N 1
ATOM 2610 C CA . TRP A 1 359 ? -21.262 -17.926 21.523 1.00 98.50 359 TRP A CA 1
ATOM 2611 C C . TRP A 1 359 ? -20.557 -18.609 20.341 1.00 98.50 359 TRP A C 1
ATOM 2613 O O . TRP A 1 359 ? -19.485 -19.196 20.490 1.00 98.50 359 TRP A O 1
ATOM 2623 N N . MET A 1 360 ? -21.158 -18.559 19.156 1.00 98.25 360 MET A N 1
ATOM 2624 C CA . MET A 1 360 ? -20.708 -19.295 17.978 1.00 98.25 360 MET A CA 1
ATOM 2625 C C . MET A 1 360 ? -20.505 -18.361 16.786 1.00 98.25 360 MET A C 1
ATOM 2627 O O . MET A 1 360 ? -21.428 -17.646 16.398 1.00 98.25 360 MET A O 1
ATOM 2631 N N . LEU A 1 361 ? -19.331 -18.429 16.165 1.00 98.25 361 LEU A N 1
ATOM 2632 C CA . LEU A 1 361 ? -19.086 -17.917 14.817 1.00 98.25 361 LEU A CA 1
ATOM 2633 C C . LEU A 1 361 ? -19.463 -18.998 13.789 1.00 98.25 361 LEU A C 1
ATOM 2635 O O . LEU A 1 361 ? -19.310 -20.196 14.063 1.00 98.25 361 LEU A O 1
ATOM 2639 N N . LYS A 1 362 ? -19.997 -18.595 12.631 1.00 96.19 362 LYS A N 1
ATOM 2640 C CA . LYS A 1 362 ? -20.451 -19.490 11.546 1.00 96.19 362 LYS A CA 1
ATOM 2641 C C . LYS A 1 362 ? -20.180 -18.884 10.172 1.00 96.19 362 LYS A C 1
ATOM 2643 O O . LYS A 1 362 ? -20.547 -17.731 9.954 1.00 96.19 362 LYS A O 1
ATOM 2648 N N . ASP A 1 363 ? -19.618 -19.681 9.266 1.00 92.38 363 ASP A N 1
ATOM 2649 C CA . ASP A 1 363 ? -19.657 -19.459 7.813 1.00 92.38 363 ASP A CA 1
ATOM 2650 C C . ASP A 1 363 ? -20.748 -20.353 7.173 1.00 92.38 363 ASP A C 1
ATOM 2652 O O . ASP A 1 363 ? -21.560 -20.957 7.879 1.00 92.38 363 ASP A O 1
ATOM 2656 N N . ASP A 1 364 ? -20.743 -20.496 5.844 1.00 86.25 364 ASP A N 1
ATOM 2657 C CA . ASP A 1 364 ? -21.659 -21.370 5.089 1.00 86.25 364 ASP A CA 1
ATOM 2658 C C . ASP A 1 364 ? -21.639 -22.863 5.508 1.00 86.25 364 ASP A C 1
ATOM 2660 O O . ASP A 1 364 ? -22.536 -23.623 5.129 1.00 86.25 364 ASP A O 1
ATOM 2664 N N . LYS A 1 365 ? -20.567 -23.340 6.165 1.00 88.75 365 LYS A N 1
ATOM 2665 C CA . LYS A 1 365 ? -20.219 -24.779 6.258 1.00 88.75 365 LYS A CA 1
ATOM 2666 C C . LYS A 1 365 ? -19.885 -25.256 7.668 1.00 88.75 365 LYS A C 1
ATOM 2668 O O . LYS A 1 365 ? -20.016 -26.447 7.956 1.00 88.75 365 LYS A O 1
ATOM 2673 N N . THR A 1 366 ? -19.395 -24.367 8.520 1.00 94.06 366 THR A N 1
ATOM 2674 C CA . THR A 1 366 ? -18.721 -24.684 9.779 1.00 94.06 366 THR A CA 1
ATOM 2675 C C . THR A 1 366 ? -19.319 -23.900 10.942 1.00 94.06 366 THR A C 1
ATOM 2677 O O . THR A 1 366 ? -20.173 -23.025 10.791 1.00 94.06 366 THR A O 1
ATOM 2680 N N . SER A 1 367 ? -18.862 -24.222 12.149 1.00 95.62 367 SER A N 1
ATOM 2681 C CA . SER A 1 367 ? -19.031 -23.327 13.280 1.00 95.62 367 SER A CA 1
ATOM 2682 C C . SER A 1 367 ? -17.877 -23.475 14.254 1.00 95.62 367 SER A C 1
ATOM 2684 O O . SER A 1 367 ? -17.381 -24.584 14.483 1.00 95.62 367 SER A O 1
ATOM 2686 N N . TRP A 1 368 ? -17.503 -22.348 14.848 1.00 97.81 368 TRP A N 1
ATOM 2687 C CA . TRP A 1 368 ? -16.501 -22.241 15.891 1.00 97.81 368 TRP A CA 1
ATOM 2688 C C . TRP A 1 368 ? -17.128 -21.656 17.153 1.00 97.81 368 TRP A C 1
ATOM 2690 O O . TRP A 1 368 ? -17.879 -20.685 17.070 1.00 97.81 368 TRP A O 1
ATOM 2700 N N . THR A 1 369 ? -16.824 -22.220 18.320 1.00 97.75 369 THR A N 1
ATOM 2701 C CA . THR A 1 369 ? -17.373 -21.750 19.599 1.00 97.75 369 THR A CA 1
ATOM 2702 C C . THR A 1 369 ? -16.345 -20.891 20.326 1.00 97.75 369 THR A C 1
ATOM 2704 O O . THR A 1 369 ? -15.244 -21.357 20.612 1.00 97.75 369 THR A O 1
ATOM 2707 N N . ILE A 1 370 ? -16.725 -19.659 20.667 1.00 98.00 370 ILE A N 1
ATOM 2708 C CA . ILE A 1 370 ? -15.889 -18.714 21.408 1.00 98.00 370 ILE A CA 1
ATOM 2709 C C . ILE A 1 370 ? -15.619 -19.272 22.825 1.00 98.00 370 ILE A C 1
ATOM 2711 O O . ILE A 1 370 ? -16.564 -19.719 23.493 1.00 98.00 370 ILE A O 1
ATOM 2715 N N . PRO A 1 371 ? -14.356 -19.282 23.302 1.00 97.19 371 PRO A N 1
ATOM 2716 C CA . PRO A 1 371 ? -13.992 -19.854 24.597 1.00 97.19 371 PRO A CA 1
ATOM 2717 C C . PRO A 1 371 ? -14.743 -19.255 25.791 1.00 97.19 371 PRO A C 1
ATOM 2719 O O . PRO A 1 371 ? -15.038 -18.063 25.849 1.00 97.19 371 PRO A O 1
ATOM 2722 N N . ALA A 1 372 ? -15.010 -20.088 26.798 1.00 95.50 372 ALA A N 1
ATOM 2723 C CA . ALA A 1 372 ? -15.568 -19.622 28.065 1.00 95.50 372 ALA A CA 1
ATOM 2724 C C . ALA A 1 372 ? -14.585 -18.672 28.775 1.00 95.50 372 ALA A C 1
ATOM 2726 O O . ALA A 1 372 ? -13.414 -19.010 28.944 1.00 95.50 372 ALA A O 1
ATOM 2727 N N . GLY A 1 373 ? -15.074 -17.508 29.215 1.00 92.56 373 GLY A N 1
ATOM 2728 C CA . GLY A 1 373 ? -14.256 -16.461 29.837 1.00 92.56 373 GLY A CA 1
ATOM 2729 C C . GLY A 1 373 ? -13.766 -15.369 28.878 1.00 92.56 373 GLY A C 1
ATOM 2730 O O . GLY A 1 373 ? -13.124 -14.425 29.335 1.00 92.56 373 GLY A O 1
ATOM 2731 N N . THR A 1 374 ? -14.083 -15.442 27.581 1.00 96.62 374 THR A N 1
ATOM 2732 C CA . THR A 1 374 ? -13.899 -14.318 26.651 1.00 96.62 374 THR A CA 1
ATOM 2733 C C . THR A 1 374 ? -14.919 -13.217 26.962 1.00 96.62 374 THR A C 1
ATOM 2735 O O . THR A 1 374 ? -16.069 -13.290 26.535 1.00 96.62 374 THR A O 1
ATOM 2738 N N . VAL A 1 375 ? -14.499 -12.192 27.709 1.00 96.75 375 VAL A N 1
ATOM 2739 C CA . VAL A 1 375 ? -15.327 -11.026 28.059 1.00 96.75 375 VAL A CA 1
ATOM 2740 C C . VAL A 1 375 ? -14.881 -9.805 27.257 1.00 96.75 375 VAL A C 1
ATOM 2742 O O . VAL A 1 375 ? -13.722 -9.399 27.328 1.00 96.75 375 VAL A O 1
ATOM 2745 N N . LEU A 1 376 ? -15.814 -9.206 26.521 1.00 96.25 376 LEU A N 1
ATOM 2746 C CA . LEU A 1 376 ? -15.611 -8.012 25.704 1.00 96.25 376 LEU A CA 1
ATOM 2747 C C . LEU A 1 376 ? -16.030 -6.765 26.513 1.00 96.25 376 LEU A C 1
ATOM 2749 O O . LEU A 1 376 ? -17.187 -6.700 26.939 1.00 96.25 376 LEU A O 1
ATOM 2753 N N . PRO A 1 377 ? -15.139 -5.789 26.787 1.00 95.50 377 PRO A N 1
ATOM 2754 C CA . PRO A 1 377 ? -15.492 -4.604 27.577 1.00 95.50 377 PRO A CA 1
ATOM 2755 C C . PRO A 1 377 ? -16.528 -3.699 26.873 1.00 95.50 377 PRO A C 1
ATOM 2757 O O . PRO A 1 377 ? -16.797 -3.881 25.682 1.00 95.50 377 PRO A O 1
ATOM 2760 N N . PRO A 1 378 ? -17.123 -2.722 27.588 1.00 90.94 378 PRO A N 1
ATOM 2761 C CA . PRO A 1 378 ? -17.956 -1.679 26.986 1.00 90.94 378 PRO A CA 1
ATOM 2762 C C . PRO A 1 378 ? -17.251 -0.995 25.814 1.00 90.94 378 PRO A C 1
ATOM 2764 O O . PRO A 1 378 ? -16.106 -0.568 25.968 1.00 90.94 378 PRO A O 1
ATOM 2767 N N . PHE A 1 379 ? -17.916 -0.891 24.660 1.00 90.19 379 PHE A N 1
ATOM 2768 C CA . PHE A 1 379 ? -17.344 -0.312 23.431 1.00 90.19 379 PHE A CA 1
ATOM 2769 C C . PHE A 1 379 ? -16.003 -0.940 22.992 1.00 90.19 379 PHE A C 1
ATOM 2771 O O . PHE A 1 379 ? -15.193 -0.292 22.332 1.00 90.19 379 PHE A O 1
ATOM 2778 N N . GLY A 1 380 ? -15.758 -2.197 23.381 1.00 93.44 380 GLY A N 1
ATOM 2779 C CA . GLY A 1 380 ? -14.545 -2.945 23.065 1.00 93.44 380 GLY A CA 1
ATOM 2780 C C . GLY A 1 380 ? -14.633 -3.747 21.768 1.00 93.44 380 GLY A C 1
ATOM 2781 O O . GLY A 1 380 ? -15.712 -4.201 21.378 1.00 93.44 380 GLY A O 1
ATOM 2782 N N . HIS A 1 381 ? -13.466 -3.973 21.165 1.00 95.19 381 HIS A N 1
ATOM 2783 C CA . HIS A 1 381 ? -13.253 -4.795 19.974 1.00 95.19 381 HIS A CA 1
ATOM 2784 C C . HIS A 1 381 ? -12.510 -6.096 20.327 1.00 95.19 381 HIS A C 1
ATOM 2786 O O . HIS A 1 381 ? -11.676 -6.116 21.235 1.00 95.19 381 HIS A O 1
ATOM 2792 N N . LEU A 1 382 ? -12.793 -7.178 19.601 1.00 97.12 382 LEU A N 1
ATOM 2793 C CA . LEU A 1 382 ? -12.091 -8.461 19.675 1.00 97.12 382 LEU A CA 1
ATOM 2794 C C . LEU A 1 382 ? -11.863 -9.000 18.265 1.00 97.12 382 LEU A C 1
ATOM 2796 O O . LEU A 1 382 ? -12.820 -9.360 17.583 1.00 97.12 382 LEU A O 1
ATOM 2800 N N . VAL A 1 383 ? -10.599 -9.112 17.866 1.00 97.44 383 VAL A N 1
ATOM 2801 C CA . VAL A 1 383 ? -10.205 -9.765 16.613 1.00 97.44 383 VAL A CA 1
ATOM 2802 C C . VAL A 1 383 ? -10.135 -11.285 16.811 1.00 97.44 383 VAL A C 1
ATOM 2804 O O . VAL A 1 383 ? -9.629 -11.775 17.821 1.00 97.44 383 VAL A O 1
ATOM 2807 N N . VAL A 1 384 ? -10.642 -12.032 15.831 1.00 97.75 384 VAL A N 1
ATOM 2808 C CA . VAL A 1 384 ? -10.551 -13.492 15.719 1.00 97.75 384 VAL A CA 1
ATOM 2809 C C . VAL A 1 384 ? -10.049 -13.834 14.317 1.00 97.75 384 VAL A C 1
ATOM 2811 O O . VAL A 1 384 ? -10.690 -13.497 13.323 1.00 97.75 384 VAL A O 1
ATOM 2814 N N . PHE A 1 385 ? -8.922 -14.533 14.216 1.00 97.69 385 PHE A N 1
ATOM 2815 C CA . PHE A 1 385 ? -8.347 -14.949 12.938 1.00 97.69 385 PHE A CA 1
ATOM 2816 C C . PHE A 1 385 ? -9.120 -16.133 12.332 1.00 97.69 385 PHE A C 1
ATOM 2818 O O . PHE A 1 385 ? -9.172 -17.228 12.898 1.00 97.69 385 PHE A O 1
ATOM 2825 N N . ALA A 1 386 ? -9.656 -15.968 11.126 1.00 95.88 386 ALA A N 1
ATOM 2826 C CA . ALA A 1 386 ? -10.239 -17.035 10.314 1.00 95.88 386 ALA A CA 1
ATOM 2827 C C . ALA A 1 386 ? -9.130 -17.793 9.553 1.00 95.88 386 ALA A C 1
ATOM 2829 O O . ALA A 1 386 ? -9.049 -17.809 8.331 1.00 95.88 386 ALA A O 1
ATOM 2830 N N . SER A 1 387 ? -8.212 -18.396 10.303 1.00 94.75 387 SER A N 1
ATOM 2831 C CA . SER A 1 387 ? -6.963 -18.969 9.769 1.00 94.75 387 SER A CA 1
ATOM 2832 C C . SER A 1 387 ? -6.985 -20.488 9.551 1.00 94.75 387 SER A C 1
ATOM 2834 O O . SER A 1 387 ? -5.996 -21.036 9.068 1.00 94.75 387 SER A O 1
ATOM 2836 N N . ASP A 1 388 ? -8.073 -21.171 9.920 1.00 95.25 388 ASP A N 1
ATOM 2837 C CA . ASP A 1 388 ? -8.176 -22.638 10.066 1.00 95.25 388 ASP A CA 1
ATOM 2838 C C . ASP A 1 388 ? -7.245 -23.266 11.141 1.00 95.25 388 ASP A C 1
ATOM 2840 O O . ASP A 1 388 ? -7.234 -24.480 11.337 1.00 95.25 388 ASP A O 1
ATOM 2844 N N . LYS A 1 389 ? -6.495 -22.459 11.916 1.00 95.12 389 LYS A N 1
ATOM 2845 C CA . LYS A 1 389 ? -5.591 -22.949 12.983 1.00 95.12 389 LYS A CA 1
ATOM 2846 C C . LYS A 1 389 ? -6.324 -23.492 14.227 1.00 95.12 389 LYS A C 1
ATOM 2848 O O . LYS A 1 389 ? -5.704 -24.198 15.019 1.00 95.12 389 LYS A O 1
ATOM 2853 N N . ASN A 1 390 ? -7.615 -23.180 14.416 1.00 95.75 390 ASN A N 1
ATOM 2854 C CA . ASN A 1 390 ? -8.473 -23.646 15.523 1.00 95.75 390 ASN A CA 1
ATOM 2855 C C . ASN A 1 390 ? -7.819 -23.559 16.925 1.00 95.75 390 ASN A C 1
ATOM 2857 O O . ASN A 1 390 ? -7.601 -24.569 17.602 1.00 95.75 390 ASN A O 1
ATOM 2861 N N . ARG A 1 391 ? -7.485 -22.339 17.357 1.00 94.00 391 ARG A N 1
ATOM 2862 C CA . ARG A 1 391 ? -6.628 -22.057 18.519 1.00 94.00 391 ARG A CA 1
ATOM 2863 C C . ARG A 1 391 ? -7.311 -21.097 19.492 1.00 94.00 391 ARG A C 1
ATOM 2865 O O . ARG A 1 391 ? -7.939 -20.126 19.085 1.00 94.00 391 ARG A O 1
ATOM 2872 N N . THR A 1 392 ? -7.172 -21.362 20.787 1.00 90.31 392 THR A N 1
ATOM 2873 C CA . THR A 1 392 ? -7.795 -20.585 21.875 1.00 90.31 392 THR A CA 1
ATOM 2874 C C . THR A 1 392 ? -6.711 -19.982 22.777 1.00 90.31 392 THR A C 1
ATOM 2876 O O . THR A 1 392 ? -6.651 -20.281 23.971 1.00 90.31 392 THR A O 1
ATOM 2879 N N . GLY A 1 393 ? -5.769 -19.260 22.165 1.00 86.75 393 GLY A N 1
ATOM 2880 C CA . GLY A 1 393 ? -4.603 -18.675 22.828 1.00 86.75 393 GLY A CA 1
ATOM 2881 C C . GLY A 1 393 ? -4.859 -17.243 23.313 1.00 86.75 393 GLY A C 1
ATOM 2882 O O . GLY A 1 393 ? -6.012 -16.870 23.535 1.00 86.75 393 GLY A O 1
ATOM 2883 N N . PRO A 1 394 ? -3.793 -16.434 23.476 1.00 87.62 394 PRO A N 1
ATOM 2884 C CA . PRO A 1 394 ? -3.910 -14.981 23.614 1.00 87.62 394 PRO A CA 1
ATOM 2885 C C . PRO A 1 394 ? -4.615 -14.365 22.398 1.00 87.62 394 PRO A C 1
ATOM 2887 O O . PRO A 1 394 ? -5.497 -13.527 22.556 1.00 87.62 394 PRO A O 1
ATOM 2890 N N . GLU A 1 395 ? -4.278 -14.853 21.203 1.00 94.06 395 GLU A N 1
ATOM 2891 C CA . GLU A 1 395 ? -5.056 -14.659 19.981 1.00 94.06 395 GLU A CA 1
ATOM 2892 C C . GLU A 1 395 ? -6.009 -15.846 19.759 1.00 94.06 395 GLU A C 1
ATOM 2894 O O . GLU A 1 395 ? -5.701 -17.010 20.057 1.00 94.06 395 GLU A O 1
ATOM 2899 N N . LEU A 1 396 ? -7.185 -15.545 19.211 1.00 97.19 396 LEU A N 1
ATOM 2900 C CA . LEU A 1 396 ? -8.216 -16.524 18.887 1.00 97.19 396 LEU A CA 1
ATOM 2901 C C . LEU A 1 396 ? -8.180 -16.854 17.394 1.00 97.19 396 LEU A C 1
ATOM 2903 O O . LEU A 1 396 ? -8.212 -15.951 16.562 1.00 97.19 396 LEU A O 1
ATOM 2907 N N . HIS A 1 397 ? -8.176 -18.144 17.057 1.00 97.56 397 HIS A N 1
ATOM 2908 C CA . HIS A 1 397 ? -8.232 -18.626 15.678 1.00 97.56 397 HIS A CA 1
ATOM 2909 C C . HIS A 1 397 ? -9.396 -19.594 15.490 1.00 97.56 397 HIS A C 1
ATOM 2911 O O . HIS A 1 397 ? -9.474 -20.616 16.176 1.00 97.56 397 HIS A O 1
ATOM 2917 N N . ALA A 1 398 ? -10.249 -19.316 14.510 1.00 97.19 398 ALA A N 1
ATOM 2918 C CA . ALA A 1 398 ? -11.337 -20.197 14.114 1.00 97.19 398 ALA A CA 1
ATOM 2919 C C . ALA A 1 398 ? -10.847 -21.454 13.359 1.00 97.19 398 ALA A C 1
ATOM 2921 O O . ALA A 1 398 ? -9.690 -21.555 12.941 1.00 97.19 398 ALA A O 1
ATOM 2922 N N . ASN A 1 399 ? -11.755 -22.414 13.172 1.00 96.25 399 ASN A N 1
ATOM 2923 C CA . ASN A 1 399 ? -11.586 -23.653 12.395 1.00 96.25 399 ASN A CA 1
ATOM 2924 C C . ASN A 1 399 ? -12.132 -23.531 10.956 1.00 96.25 399 ASN A C 1
ATOM 2926 O O . ASN A 1 399 ? -12.759 -24.459 10.441 1.00 96.25 399 ASN A O 1
ATOM 2930 N N . PHE A 1 400 ? -11.988 -22.346 10.365 1.00 95.62 400 PHE A N 1
ATOM 2931 C CA . PHE A 1 400 ? -12.374 -22.040 8.991 1.00 95.62 400 PHE A CA 1
ATOM 2932 C C . PHE A 1 400 ? -11.561 -20.854 8.457 1.00 95.62 400 PHE A C 1
ATOM 2934 O O . PHE A 1 400 ? -10.909 -20.149 9.233 1.00 95.62 400 PHE A O 1
ATOM 2941 N N . LYS A 1 401 ? -11.651 -20.633 7.139 1.00 93.94 401 LYS A N 1
ATOM 2942 C CA . LYS A 1 401 ? -11.249 -19.404 6.434 1.00 93.94 401 LYS A CA 1
ATOM 2943 C C . LYS A 1 401 ? -12.464 -18.743 5.794 1.00 93.94 401 LYS A C 1
ATOM 2945 O O . LYS A 1 401 ? -13.482 -19.411 5.604 1.00 93.94 401 LYS A O 1
ATOM 2950 N N . LEU A 1 402 ? -12.381 -17.453 5.480 1.00 94.62 402 LEU A N 1
ATOM 2951 C CA . LEU A 1 402 ? -13.491 -16.728 4.858 1.00 94.62 402 LEU A CA 1
ATOM 2952 C C . LEU A 1 402 ? -13.457 -16.882 3.323 1.00 94.62 402 LEU A C 1
ATOM 2954 O O . LEU A 1 402 ? -12.499 -17.401 2.751 1.00 94.62 402 LEU A O 1
ATOM 2958 N N . SER A 1 403 ? -14.540 -16.508 2.636 1.00 93.12 403 SER A N 1
ATOM 2959 C CA . SER A 1 403 ? -14.706 -16.780 1.202 1.00 93.12 403 SER A CA 1
ATOM 2960 C C . SER A 1 403 ? -14.533 -15.524 0.347 1.00 93.12 403 SER A C 1
ATOM 2962 O O . SER A 1 403 ? -15.475 -14.765 0.131 1.00 93.12 403 SER A O 1
ATOM 2964 N N . ALA A 1 404 ? -13.322 -15.310 -0.177 1.00 91.44 404 ALA A N 1
ATOM 2965 C CA . ALA A 1 404 ? -13.036 -14.174 -1.057 1.00 91.44 404 ALA A CA 1
ATOM 2966 C C . ALA A 1 404 ? -13.782 -14.241 -2.399 1.00 91.44 404 ALA A C 1
ATOM 2968 O O . ALA A 1 404 ? -14.553 -13.341 -2.725 1.00 91.44 404 ALA A O 1
ATOM 2969 N N . ASP A 1 405 ? -13.551 -15.308 -3.171 1.00 88.50 405 ASP A N 1
ATOM 2970 C CA . ASP A 1 405 ? -13.878 -15.369 -4.606 1.00 88.50 405 ASP A CA 1
ATOM 2971 C C . ASP A 1 405 ? -15.378 -15.482 -4.918 1.00 88.50 405 ASP A C 1
ATOM 2973 O O . ASP A 1 405 ? -15.798 -15.232 -6.048 1.00 88.50 405 ASP A O 1
ATOM 2977 N N . ALA A 1 406 ? -16.188 -15.878 -3.933 1.00 88.56 406 ALA A N 1
ATOM 2978 C CA . ALA A 1 406 ? -17.637 -16.023 -4.065 1.00 88.56 406 ALA A CA 1
ATOM 2979 C C . ALA A 1 406 ? -18.431 -15.060 -3.166 1.00 88.56 406 ALA A C 1
ATOM 2981 O O . ALA A 1 406 ? -19.627 -14.874 -3.396 1.00 88.56 406 ALA A O 1
ATOM 2982 N N . GLY A 1 407 ? -17.791 -14.466 -2.150 1.00 91.81 407 GLY A N 1
ATOM 2983 C CA . GLY A 1 407 ? -18.515 -14.010 -0.966 1.00 91.81 407 GLY A CA 1
ATOM 2984 C C . GLY A 1 407 ? -19.104 -15.191 -0.177 1.00 91.81 407 GLY A C 1
ATOM 2985 O O . GLY A 1 407 ? -18.786 -16.349 -0.450 1.00 91.81 407 GLY A O 1
ATOM 2986 N N . GLY A 1 408 ? -19.987 -14.922 0.784 1.00 93.38 408 GLY A N 1
ATOM 2987 C CA . GLY A 1 408 ? -20.658 -15.978 1.555 1.00 93.38 408 GLY A CA 1
ATOM 2988 C C . GLY A 1 408 ? -21.482 -15.461 2.732 1.00 93.38 408 GLY A C 1
ATOM 2989 O O . GLY A 1 408 ? -21.794 -14.272 2.812 1.00 93.38 408 GLY A O 1
ATOM 2990 N N . GLN A 1 409 ? -21.823 -16.353 3.657 1.00 94.88 409 GLN A N 1
ATOM 2991 C CA . GLN A 1 409 ? -22.438 -16.027 4.943 1.00 94.88 409 GLN A CA 1
ATOM 2992 C C . GLN A 1 409 ? -21.368 -15.857 6.036 1.00 94.88 409 GLN A C 1
ATOM 2994 O O . GLN A 1 409 ? -20.379 -16.591 6.073 1.00 94.88 409 GLN A O 1
ATOM 2999 N N . LEU A 1 410 ? -21.571 -14.913 6.961 1.00 97.44 410 LEU A N 1
ATOM 3000 C CA . LEU A 1 410 ? -20.815 -14.828 8.217 1.00 97.44 410 LEU A CA 1
ATOM 3001 C C . LEU A 1 410 ? -21.739 -14.400 9.362 1.00 97.44 410 LEU A C 1
ATOM 3003 O O . LEU A 1 410 ? -22.356 -13.342 9.289 1.00 97.44 410 LEU A O 1
ATOM 3007 N N . SER A 1 411 ? -21.848 -15.208 10.418 1.00 97.62 411 SER A N 1
ATOM 3008 C CA . SER A 1 411 ? -22.760 -14.964 11.548 1.00 97.62 411 SER A CA 1
ATOM 3009 C C . SER A 1 411 ? -22.098 -15.113 12.914 1.00 97.62 411 SER A C 1
ATOM 3011 O O . SER A 1 411 ? -21.322 -16.040 13.140 1.00 97.62 411 SER A O 1
ATOM 3013 N N . LEU A 1 412 ? -22.514 -14.261 13.852 1.00 98.31 412 LEU A N 1
ATOM 3014 C CA . LEU A 1 412 ? -22.301 -14.393 15.291 1.00 98.31 412 LEU A CA 1
ATOM 3015 C C . LEU A 1 412 ? -23.629 -14.787 15.950 1.00 98.31 412 LEU A C 1
ATOM 3017 O O . LEU A 1 412 ? -24.642 -14.099 15.809 1.00 98.31 412 LEU A O 1
ATOM 3021 N N . VAL A 1 413 ? -23.629 -15.904 16.673 1.00 98.25 413 VAL A N 1
ATOM 3022 C CA . VAL A 1 413 ? -24.826 -16.565 17.211 1.00 98.25 413 VAL A CA 1
ATOM 3023 C C . VAL A 1 413 ? -24.662 -16.810 18.711 1.00 98.25 413 VAL A C 1
ATOM 3025 O O . VAL A 1 413 ? -23.605 -17.237 19.165 1.00 98.25 413 VAL A O 1
ATOM 3028 N N . ARG A 1 414 ? -25.705 -16.548 19.499 1.00 97.81 414 ARG A N 1
ATOM 3029 C CA . ARG A 1 414 ? -25.706 -16.725 20.960 1.00 97.81 414 ARG A CA 1
ATOM 3030 C C . ARG A 1 414 ? -25.890 -18.202 21.360 1.00 97.81 414 ARG A C 1
ATOM 3032 O O . ARG A 1 414 ? -26.376 -18.992 20.548 1.00 97.81 414 ARG A O 1
ATOM 3039 N N . PRO A 1 415 ? -25.598 -18.588 22.620 1.00 96.31 415 PRO A N 1
ATOM 3040 C CA . PRO A 1 415 ? -25.781 -19.963 23.109 1.00 96.31 415 PRO A CA 1
ATOM 3041 C C . PRO A 1 415 ? -27.216 -20.520 23.007 1.00 96.31 415 PRO A C 1
ATOM 3043 O O . PRO A 1 415 ? -27.407 -21.734 23.008 1.00 96.31 415 PRO A O 1
ATOM 3046 N N . ASP A 1 416 ? -28.235 -19.659 22.902 1.00 96.00 416 ASP A N 1
ATOM 3047 C CA . ASP A 1 416 ? -29.638 -20.045 22.678 1.00 96.00 416 ASP A CA 1
ATOM 3048 C C . ASP A 1 416 ? -29.987 -20.286 21.191 1.00 96.00 416 ASP A C 1
ATOM 3050 O O . ASP A 1 416 ? -31.117 -20.651 20.873 1.00 96.00 416 ASP A O 1
ATOM 3054 N N . ASN A 1 417 ? -29.005 -20.155 20.292 1.00 94.06 417 ASN A N 1
ATOM 3055 C CA . ASN A 1 417 ? -29.109 -20.160 18.827 1.00 94.06 417 ASN A CA 1
ATOM 3056 C C . ASN A 1 417 ? -29.784 -18.921 18.206 1.00 94.06 417 ASN A C 1
ATOM 3058 O O . ASN A 1 417 ? -30.032 -18.915 17.000 1.00 94.06 417 ASN A O 1
ATOM 3062 N N . SER A 1 418 ? -30.034 -17.850 18.969 1.00 97.00 418 SER A N 1
ATOM 3063 C CA . SER A 1 418 ? -30.433 -16.562 18.388 1.00 97.00 418 SER A CA 1
ATOM 3064 C C . SER A 1 418 ? -29.250 -15.879 17.694 1.00 97.00 418 SER A C 1
ATOM 3066 O O . SER A 1 418 ? -28.133 -15.839 18.214 1.00 97.00 418 SER A O 1
ATOM 3068 N N . ILE A 1 419 ? -29.485 -15.312 16.511 1.00 96.75 419 ILE A N 1
ATOM 3069 C CA . ILE A 1 419 ? -28.472 -14.538 15.783 1.00 96.75 419 ILE A CA 1
ATOM 3070 C C . ILE A 1 419 ? -28.257 -13.199 16.503 1.00 96.75 419 ILE A C 1
ATOM 3072 O O . ILE A 1 419 ? -29.214 -12.549 16.940 1.00 96.75 419 ILE A O 1
ATOM 3076 N N . ALA A 1 420 ? -26.997 -12.805 16.674 1.00 96.06 420 ALA A N 1
ATOM 3077 C CA . ALA A 1 420 ? -26.608 -11.510 17.226 1.00 96.06 420 ALA A CA 1
ATOM 3078 C C . ALA A 1 420 ? -26.249 -10.505 16.130 1.00 96.06 420 ALA A C 1
ATOM 3080 O O . ALA A 1 420 ? -26.693 -9.362 16.181 1.00 96.06 420 ALA A O 1
ATOM 3081 N N . SER A 1 421 ? -25.501 -10.955 15.125 1.00 95.94 421 SER A N 1
ATOM 3082 C CA . SER A 1 421 ? -25.114 -10.182 13.948 1.00 95.94 421 SER A CA 1
ATOM 3083 C C . SER A 1 421 ? -24.808 -11.144 12.805 1.00 95.94 421 SER A C 1
ATOM 3085 O O . SER A 1 421 ? -24.339 -12.257 13.047 1.00 95.94 421 SER A O 1
ATOM 3087 N N . GLU A 1 422 ? -25.129 -10.750 11.577 1.00 95.00 422 GLU A N 1
ATOM 3088 C CA . GLU A 1 422 ? -25.047 -11.614 10.402 1.00 95.00 422 GLU A CA 1
ATOM 3089 C C . GLU A 1 422 ? -24.863 -10.793 9.122 1.00 95.00 422 GLU A C 1
ATOM 3091 O O . GLU A 1 422 ? -25.623 -9.864 8.846 1.00 95.00 422 GLU A O 1
ATOM 3096 N N . TYR A 1 423 ? -23.900 -11.209 8.306 1.00 95.38 423 TYR A N 1
ATOM 3097 C CA . TYR A 1 423 ? -23.800 -10.885 6.892 1.00 95.38 423 TYR A CA 1
ATOM 3098 C C . TYR A 1 423 ? -24.340 -12.089 6.115 1.00 95.38 423 TYR A C 1
ATOM 3100 O O . TYR A 1 423 ? -23.654 -13.100 5.989 1.00 95.38 423 TYR A O 1
ATOM 3108 N N . VAL A 1 424 ? -25.586 -12.012 5.632 1.00 91.12 424 VAL A N 1
ATOM 3109 C CA . VAL A 1 424 ? -26.275 -13.162 5.002 1.00 91.12 424 VAL A CA 1
ATOM 3110 C C . VAL A 1 424 ? -25.620 -13.565 3.674 1.00 91.12 424 VAL A C 1
ATOM 3112 O O . VAL A 1 424 ? -25.542 -14.743 3.351 1.00 91.12 424 VAL A O 1
ATOM 3115 N N . ASN A 1 425 ? -25.192 -12.570 2.891 1.00 91.31 425 ASN A N 1
ATOM 3116 C CA . ASN A 1 425 ? -24.456 -12.721 1.635 1.00 91.31 425 ASN A CA 1
ATOM 3117 C C . ASN A 1 425 ? -23.503 -11.520 1.511 1.00 91.31 425 ASN A C 1
ATOM 3119 O O . ASN A 1 425 ? -23.864 -10.513 0.897 1.00 91.31 425 ASN A O 1
ATOM 3123 N N . TYR A 1 426 ? -22.324 -11.568 2.138 1.00 94.69 426 TYR A N 1
ATOM 3124 C CA . TYR A 1 426 ? -21.293 -10.573 1.837 1.00 94.69 426 TYR A CA 1
ATOM 3125 C C . TYR A 1 426 ? -20.756 -10.801 0.412 1.00 94.69 426 TYR A C 1
ATOM 3127 O O . TYR A 1 426 ? -20.699 -11.947 -0.033 1.00 94.69 426 TYR A O 1
ATOM 3135 N N . PRO A 1 427 ? -20.407 -9.738 -0.334 1.00 95.31 427 PRO A N 1
ATOM 3136 C CA . PRO A 1 427 ? -19.960 -9.838 -1.723 1.00 95.31 427 PRO A CA 1
ATOM 3137 C C . PRO A 1 427 ? -18.521 -10.368 -1.849 1.00 95.31 427 PRO A C 1
ATOM 3139 O O . PRO A 1 427 ? -17.825 -10.562 -0.852 1.00 95.31 427 PRO A O 1
ATOM 3142 N N . VAL A 1 428 ? -18.068 -10.555 -3.094 1.00 94.25 428 VAL A N 1
ATOM 3143 C CA . VAL A 1 428 ? -16.670 -10.880 -3.436 1.00 94.25 428 VAL A CA 1
ATOM 3144 C C . VAL A 1 428 ? -15.702 -9.910 -2.765 1.00 94.25 428 VAL A C 1
ATOM 3146 O O . VAL A 1 428 ? -15.852 -8.698 -2.889 1.00 94.25 428 VAL A O 1
ATOM 3149 N N . GLN A 1 429 ? -14.677 -10.435 -2.101 1.00 93.44 429 GLN A N 1
ATOM 3150 C CA . GLN A 1 429 ? -13.682 -9.621 -1.405 1.00 93.44 429 GLN A CA 1
ATOM 3151 C C . GLN A 1 429 ? -12.454 -9.360 -2.278 1.00 93.44 429 GLN A C 1
ATOM 3153 O O . GLN A 1 429 ? -12.037 -10.207 -3.067 1.00 93.44 429 GLN A O 1
ATOM 3158 N N . ARG A 1 430 ? -11.857 -8.173 -2.129 1.00 88.94 430 ARG A N 1
ATOM 3159 C CA . ARG A 1 430 ? -10.609 -7.799 -2.805 1.00 88.94 430 ARG A CA 1
ATOM 3160 C C . ARG A 1 430 ? -9.489 -7.740 -1.787 1.00 88.94 430 ARG A C 1
ATOM 3162 O O . ARG A 1 430 ? -9.645 -7.135 -0.733 1.00 88.94 430 ARG A O 1
ATOM 3169 N N . LYS A 1 431 ? -8.344 -8.306 -2.154 1.00 87.00 431 LYS A N 1
ATOM 3170 C CA . LYS A 1 431 ? -7.165 -8.380 -1.300 1.00 87.00 431 LYS A CA 1
ATOM 3171 C C . LYS A 1 431 ? -6.803 -7.037 -0.655 1.00 87.00 431 LYS A C 1
ATOM 3173 O O . LYS A 1 431 ? -6.632 -6.042 -1.362 1.00 87.00 431 LYS A O 1
ATOM 3178 N N . GLY A 1 432 ? -6.688 -7.023 0.671 1.00 83.62 432 GLY A N 1
ATOM 3179 C CA . GLY A 1 432 ? -6.349 -5.838 1.465 1.00 83.62 432 GLY A CA 1
ATOM 3180 C C . GLY A 1 432 ? -7.465 -4.804 1.650 1.00 83.62 432 GLY A C 1
ATOM 3181 O O . GLY A 1 432 ? -7.215 -3.775 2.271 1.00 83.62 432 GLY A O 1
ATOM 3182 N N . ALA A 1 433 ? -8.671 -5.052 1.133 1.00 91.00 433 ALA A N 1
ATOM 3183 C CA . ALA A 1 433 ? -9.878 -4.345 1.548 1.00 91.00 433 ALA A CA 1
ATOM 3184 C C . ALA A 1 433 ? -10.644 -5.227 2.540 1.00 91.00 433 ALA A C 1
ATOM 3186 O O . ALA A 1 433 ? -10.857 -6.416 2.289 1.00 91.00 433 ALA A O 1
ATOM 3187 N N . SER A 1 434 ? -11.056 -4.642 3.657 1.00 95.00 434 SER A N 1
ATOM 3188 C CA . SER A 1 434 ? -11.982 -5.261 4.598 1.00 95.00 434 SER A CA 1
ATOM 3189 C C . SER A 1 434 ? -13.429 -4.978 4.197 1.00 95.00 434 SER A C 1
ATOM 3191 O O . SER A 1 434 ? -13.709 -4.132 3.343 1.00 95.00 434 SER A O 1
ATOM 3193 N N . TYR A 1 435 ? -14.359 -5.684 4.831 1.00 96.38 435 TYR A N 1
ATOM 3194 C CA . TYR A 1 435 ? -15.795 -5.476 4.720 1.00 96.38 435 TYR A CA 1
ATOM 3195 C C . TYR A 1 435 ? -16.397 -5.381 6.119 1.00 96.38 435 TYR A C 1
ATOM 3197 O O . TYR A 1 435 ? -16.063 -6.166 7.001 1.00 96.38 435 TYR A O 1
ATOM 3205 N N . GLY A 1 436 ? -17.275 -4.412 6.344 1.00 95.25 436 GLY A N 1
ATOM 3206 C CA . GLY A 1 436 ? -17.773 -4.114 7.680 1.00 95.25 436 GLY A CA 1
ATOM 3207 C C . GLY A 1 436 ? -18.852 -3.045 7.685 1.00 95.25 436 GLY A C 1
ATOM 3208 O O . GLY A 1 436 ? -19.313 -2.600 6.633 1.00 95.25 436 GLY A O 1
ATOM 3209 N N . MET A 1 437 ? -19.264 -2.635 8.880 1.00 90.50 437 MET A N 1
ATOM 3210 C CA . MET A 1 437 ? -20.241 -1.565 9.085 1.00 90.50 437 MET A CA 1
ATOM 3211 C C . MET A 1 437 ? -19.536 -0.210 9.213 1.00 90.50 437 MET A C 1
ATOM 3213 O O . MET A 1 437 ? -18.615 -0.084 10.014 1.00 90.50 437 MET A O 1
ATOM 3217 N N . TRP A 1 438 ? -19.979 0.821 8.492 1.00 83.75 438 TRP A N 1
ATOM 3218 C CA . TRP A 1 438 ? -19.426 2.181 8.610 1.00 83.75 438 TRP A CA 1
ATOM 3219 C C . TRP A 1 438 ? -20.417 3.171 9.222 1.00 83.75 438 TRP A C 1
ATOM 3221 O O . TRP A 1 438 ? -21.593 2.870 9.449 1.00 83.75 438 TRP A O 1
ATOM 3231 N N . GLY A 1 439 ? -19.958 4.404 9.439 1.00 75.25 439 GLY A N 1
ATOM 3232 C CA . GLY A 1 439 ? -20.834 5.525 9.764 1.00 75.25 439 GLY A CA 1
ATOM 3233 C C . GLY A 1 439 ? -21.435 5.395 11.158 1.00 75.25 439 GLY A C 1
ATOM 3234 O O . GLY A 1 439 ? -20.742 5.626 12.144 1.00 75.25 439 GLY A O 1
ATOM 3235 N N . ASP A 1 440 ? -22.739 5.131 11.262 1.00 68.62 440 ASP A N 1
ATOM 3236 C CA . ASP A 1 440 ? -23.444 4.825 12.518 1.00 68.62 440 ASP A CA 1
ATOM 3237 C C . ASP A 1 440 ? -23.728 3.323 12.709 1.00 68.62 440 ASP A C 1
ATOM 3239 O O . ASP A 1 440 ? -24.543 2.949 13.551 1.00 68.62 440 ASP A O 1
ATOM 3243 N N . TYR A 1 441 ? -23.000 2.476 11.975 1.00 75.19 441 TYR A N 1
ATOM 3244 C CA . TYR A 1 441 ? -23.099 1.016 11.940 1.00 75.19 441 TYR A CA 1
ATOM 3245 C C . TYR A 1 441 ? -24.407 0.473 11.317 1.00 75.19 441 TYR A C 1
ATOM 3247 O O . TYR A 1 441 ? -24.680 -0.720 11.412 1.00 75.19 441 TYR A O 1
ATOM 3255 N N . GLN A 1 442 ? -25.212 1.298 10.629 1.00 74.06 442 GLN A N 1
ATOM 3256 C CA . GLN A 1 442 ? -26.430 0.827 9.940 1.00 74.06 442 GLN A CA 1
ATOM 3257 C C . GLN A 1 442 ? -26.227 0.411 8.472 1.00 74.06 442 GLN A C 1
ATOM 3259 O O . GLN A 1 442 ? -27.133 -0.169 7.876 1.00 74.06 442 GLN A O 1
ATOM 3264 N N . THR A 1 443 ? -25.062 0.686 7.874 1.00 84.00 443 THR A N 1
ATOM 3265 C CA . THR A 1 443 ? -24.743 0.323 6.480 1.00 84.00 443 THR A CA 1
ATOM 3266 C C . THR A 1 443 ? -23.454 -0.486 6.421 1.00 84.00 443 THR A C 1
ATOM 3268 O O . THR A 1 443 ? -22.467 -0.111 7.052 1.00 84.00 443 THR A O 1
ATOM 3271 N N . SER A 1 444 ? -23.465 -1.578 5.652 1.00 91.19 444 SER A N 1
ATOM 3272 C CA . SER A 1 444 ? -22.299 -2.433 5.409 1.00 91.19 444 SER A CA 1
ATOM 3273 C C . SER A 1 444 ? -21.709 -2.243 4.014 1.00 91.19 444 SER A C 1
ATOM 3275 O O . SER A 1 444 ? -22.466 -2.187 3.042 1.00 91.19 444 SER A O 1
ATOM 3277 N N . GLY A 1 445 ? -20.387 -2.301 3.904 1.00 94.44 445 GLY A N 1
ATOM 3278 C CA . GLY A 1 445 ? -19.667 -2.374 2.636 1.00 94.44 445 GLY A CA 1
ATOM 3279 C C . GLY A 1 445 ? -18.159 -2.487 2.868 1.00 94.44 445 GLY A C 1
ATOM 3280 O O . GLY A 1 445 ? -17.729 -2.894 3.945 1.00 94.44 445 GLY A O 1
ATOM 3281 N N . TYR A 1 446 ? -17.348 -2.125 1.876 1.00 95.44 446 TYR A N 1
ATOM 3282 C CA . TYR A 1 446 ? -15.890 -2.201 1.977 1.00 95.44 446 TYR A CA 1
ATOM 3283 C C . TYR A 1 446 ? -15.301 -1.019 2.754 1.00 95.44 446 TYR A C 1
ATOM 3285 O O . TYR A 1 446 ? -15.726 0.125 2.568 1.00 95.44 446 TYR A O 1
ATOM 3293 N N . LEU A 1 447 ? -14.273 -1.286 3.559 1.00 93.25 447 LEU A N 1
ATOM 3294 C CA . LEU A 1 447 ? -13.510 -0.289 4.312 1.00 93.25 447 LEU A CA 1
ATOM 3295 C C . LEU A 1 447 ? -12.056 -0.260 3.801 1.00 93.25 447 LEU A C 1
ATOM 3297 O O . LEU A 1 447 ? -11.539 -1.247 3.270 1.00 93.25 447 LEU A O 1
ATOM 3301 N N . SER A 1 448 ? -11.409 0.905 3.883 1.00 89.19 448 SER A N 1
ATOM 3302 C CA . SER A 1 448 ? -10.002 1.088 3.503 1.00 89.19 448 SER A CA 1
ATOM 3303 C C . SER A 1 448 ? -9.460 2.403 4.090 1.00 89.19 448 SER A C 1
ATOM 3305 O O . SER A 1 448 ? -9.970 3.461 3.718 1.00 89.19 448 SER A O 1
ATOM 3307 N N . PRO A 1 449 ? -8.407 2.386 4.930 1.00 88.06 449 PRO A N 1
ATOM 3308 C CA . PRO A 1 449 ? -7.744 1.197 5.472 1.00 88.06 449 PRO A CA 1
ATOM 3309 C C . PRO A 1 449 ? -8.690 0.350 6.336 1.00 88.06 449 PRO A C 1
ATOM 3311 O O . PRO A 1 449 ? -9.734 0.835 6.770 1.00 88.06 449 PRO A O 1
ATOM 3314 N N . ALA A 1 450 ? -8.308 -0.906 6.572 1.00 90.94 450 ALA A N 1
ATOM 3315 C CA . ALA A 1 450 ? -8.949 -1.745 7.580 1.00 90.94 450 ALA A CA 1
ATOM 3316 C C . ALA A 1 450 ? -8.567 -1.285 8.999 1.00 90.94 450 ALA A C 1
ATOM 3318 O O . ALA A 1 450 ? -7.506 -0.680 9.189 1.00 90.94 450 ALA A O 1
ATOM 3319 N N . THR A 1 451 ? -9.407 -1.581 9.988 1.00 92.56 451 THR A N 1
ATOM 3320 C CA . THR A 1 451 ? -9.355 -0.984 11.337 1.00 92.56 451 THR A CA 1
ATOM 3321 C C . THR A 1 451 ? -9.334 -1.995 12.506 1.00 92.56 451 THR A C 1
ATOM 3323 O O . THR A 1 451 ? -9.973 -1.744 13.525 1.00 92.56 451 THR A O 1
ATOM 3326 N N . PRO A 1 452 ? -8.552 -3.097 12.450 1.00 93.06 452 PRO A N 1
ATOM 3327 C CA . PRO A 1 452 ? -8.563 -4.129 13.492 1.00 93.06 452 PRO A CA 1
ATOM 3328 C C . PRO A 1 452 ? -8.207 -3.584 14.886 1.00 93.06 452 PRO A C 1
ATOM 3330 O O . PRO A 1 452 ? -7.147 -2.991 15.099 1.00 93.06 452 PRO A O 1
ATOM 3333 N N . GLY A 1 453 ? -9.090 -3.833 15.853 1.00 92.38 453 GLY A N 1
ATOM 3334 C CA . GLY A 1 453 ? -9.018 -3.365 17.236 1.00 92.38 453 GLY A CA 1
ATOM 3335 C C . GLY A 1 453 ? -9.547 -1.941 17.456 1.00 92.38 453 GLY A C 1
ATOM 3336 O O . GLY A 1 453 ? -9.510 -1.451 18.591 1.00 92.38 453 GLY A O 1
ATOM 3337 N N . ALA A 1 454 ? -10.016 -1.258 16.410 1.00 90.25 454 ALA A N 1
ATOM 3338 C CA . ALA A 1 454 ? -10.242 0.183 16.387 1.00 90.25 454 ALA A CA 1
ATOM 3339 C C . ALA A 1 454 ? -11.617 0.576 15.816 1.00 90.25 454 ALA A C 1
ATOM 3341 O O . ALA A 1 454 ? -12.410 -0.242 15.373 1.00 90.25 454 ALA A O 1
ATOM 3342 N N . ALA A 1 455 ? -11.917 1.874 15.856 1.00 87.06 455 ALA A N 1
ATOM 3343 C CA . ALA A 1 455 ? -13.153 2.409 15.301 1.00 87.06 455 ALA A CA 1
ATOM 3344 C C . ALA A 1 455 ? -13.161 2.318 13.765 1.00 87.06 455 ALA A C 1
ATOM 3346 O O . ALA A 1 455 ? -12.302 2.920 13.115 1.00 87.06 455 ALA A O 1
ATOM 3347 N N . ASN A 1 456 ? -14.176 1.657 13.199 1.00 90.06 456 ASN A N 1
ATOM 3348 C CA . ASN A 1 456 ? -14.400 1.623 11.753 1.00 90.06 456 ASN A CA 1
ATOM 3349 C C . ASN A 1 456 ? -14.511 3.042 11.150 1.00 90.06 456 ASN A C 1
ATOM 3351 O O . ASN A 1 456 ? -15.035 3.954 11.805 1.00 90.06 456 ASN A O 1
ATOM 3355 N N . PRO A 1 457 ? -14.090 3.246 9.885 1.00 86.12 457 PRO A N 1
ATOM 3356 C CA . PRO A 1 457 ? -14.202 4.531 9.203 1.00 86.12 457 PRO A CA 1
ATOM 3357 C C . PRO A 1 457 ? -15.622 5.125 9.190 1.00 86.12 457 PRO A C 1
ATOM 3359 O O . PRO A 1 457 ? -16.640 4.429 9.122 1.00 86.12 457 PRO A O 1
ATOM 3362 N N . ALA A 1 458 ? -15.695 6.460 9.214 1.00 82.00 458 ALA A N 1
ATOM 3363 C CA . ALA A 1 458 ? -16.962 7.196 9.175 1.00 82.00 458 ALA A CA 1
ATOM 3364 C C . ALA A 1 458 ? -17.702 7.065 7.827 1.00 82.00 458 ALA A C 1
ATOM 3366 O O . ALA A 1 458 ? -18.923 7.214 7.783 1.00 82.00 458 ALA A O 1
ATOM 3367 N N . GLU A 1 459 ? -16.966 6.764 6.759 1.00 85.69 459 GLU A N 1
ATOM 3368 C CA . GLU A 1 459 ? -17.439 6.532 5.395 1.00 85.69 459 GLU A CA 1
ATOM 3369 C C . GLU A 1 459 ? -16.799 5.245 4.862 1.00 85.69 459 GLU A C 1
ATOM 3371 O O . GLU A 1 459 ? -15.706 4.868 5.285 1.00 85.69 459 GLU A O 1
ATOM 3376 N N . GLY A 1 460 ? -17.455 4.584 3.913 1.00 90.50 460 GLY A N 1
ATOM 3377 C CA . GLY A 1 460 ? -16.915 3.417 3.223 1.00 90.50 460 GLY A CA 1
ATOM 3378 C C . GLY A 1 460 ? -17.544 3.256 1.843 1.00 90.50 460 GLY A C 1
ATOM 3379 O O . GLY A 1 460 ? -18.290 4.118 1.379 1.00 90.50 460 GLY A O 1
ATOM 3380 N N . TYR A 1 461 ? -17.210 2.161 1.166 1.00 94.31 461 TYR A N 1
ATOM 3381 C CA . TYR A 1 461 ? -17.440 2.002 -0.266 1.00 94.31 461 TYR A CA 1
ATOM 3382 C C . TYR A 1 461 ? -18.412 0.859 -0.571 1.00 94.31 461 TYR A C 1
ATOM 3384 O O . TYR A 1 461 ? -18.298 -0.235 -0.022 1.00 94.31 461 TYR A O 1
ATOM 3392 N N . ILE A 1 462 ? -19.356 1.072 -1.489 1.00 93.19 462 ILE A N 1
ATOM 3393 C CA . ILE A 1 462 ? -20.373 0.067 -1.845 1.00 93.19 462 ILE A CA 1
ATOM 3394 C C . ILE A 1 462 ? -19.873 -0.976 -2.857 1.00 93.19 462 ILE A C 1
ATOM 3396 O O . ILE A 1 462 ? -20.462 -2.050 -2.967 1.00 93.19 462 ILE A O 1
ATOM 3400 N N . SER A 1 463 ? -18.805 -0.686 -3.612 1.00 94.12 463 SER A N 1
ATOM 3401 C CA . SER A 1 463 ? -18.196 -1.616 -4.578 1.00 94.12 463 SER A CA 1
ATOM 3402 C C . SER A 1 463 ? -16.787 -1.177 -5.013 1.00 94.12 463 SER A C 1
ATOM 3404 O O . SER A 1 463 ? -16.235 -0.213 -4.484 1.00 94.12 463 SER A O 1
ATOM 3406 N N . PHE A 1 464 ? -16.204 -1.873 -5.992 1.00 94.69 464 PHE A N 1
ATOM 3407 C CA . PHE A 1 464 ? -14.913 -1.557 -6.613 1.00 94.69 464 PHE A CA 1
ATOM 3408 C C . PHE A 1 464 ? -15.092 -0.938 -8.004 1.00 94.69 464 PHE A C 1
ATOM 3410 O O . PHE A 1 464 ? -15.904 -1.406 -8.805 1.00 94.69 464 PHE A O 1
ATOM 3417 N N . ALA A 1 465 ? -14.294 0.076 -8.335 1.00 96.50 465 ALA A N 1
ATOM 3418 C CA . ALA A 1 465 ? -14.203 0.594 -9.695 1.00 96.50 465 ALA A CA 1
ATOM 3419 C C . ALA A 1 465 ? -13.521 -0.423 -10.633 1.00 96.50 465 ALA A C 1
ATOM 3421 O O . ALA A 1 465 ? -12.569 -1.112 -10.256 1.00 96.50 465 ALA A O 1
ATOM 3422 N N . VAL A 1 466 ? -14.010 -0.517 -11.873 1.00 95.69 466 VAL A N 1
ATOM 3423 C CA . VAL A 1 466 ? -13.540 -1.492 -12.874 1.00 95.69 466 VAL A CA 1
ATOM 3424 C C . VAL A 1 466 ? -12.228 -1.024 -13.510 1.00 95.69 466 VAL A C 1
ATOM 3426 O O . VAL A 1 466 ? -12.150 0.106 -13.983 1.00 95.69 466 VAL A O 1
ATOM 3429 N N . ASN A 1 467 ? -11.222 -1.905 -13.568 1.00 96.69 467 ASN A N 1
ATOM 3430 C CA . ASN A 1 467 ? -9.911 -1.631 -14.173 1.00 96.69 467 ASN A CA 1
ATOM 3431 C C . ASN A 1 467 ? -10.017 -0.994 -15.578 1.00 96.69 467 ASN A C 1
ATOM 3433 O O . ASN A 1 467 ? -10.725 -1.539 -16.433 1.00 96.69 467 ASN A O 1
ATOM 3437 N N . PRO A 1 468 ? -9.260 0.084 -15.866 1.00 97.94 468 PRO A N 1
ATOM 3438 C CA . PRO A 1 468 ? -9.111 0.606 -17.219 1.00 97.94 468 PRO A CA 1
ATOM 3439 C C . PRO A 1 468 ? -8.507 -0.423 -18.179 1.00 97.94 468 PRO A C 1
ATOM 3441 O O . PRO A 1 468 ? -7.522 -1.098 -17.877 1.00 97.94 468 PRO A O 1
ATOM 3444 N N . THR A 1 469 ? -9.080 -0.500 -19.373 1.00 98.06 469 THR A N 1
ATOM 3445 C CA . THR A 1 469 ? -8.606 -1.305 -20.500 1.00 98.06 469 THR A CA 1
ATOM 3446 C C . THR A 1 469 ? -7.844 -0.433 -21.497 1.00 98.06 469 THR A C 1
ATOM 3448 O O . THR A 1 469 ? -8.066 0.773 -21.578 1.00 98.06 469 THR A O 1
ATOM 3451 N N . PHE A 1 470 ? -6.912 -1.042 -22.233 1.00 98.12 470 PHE A N 1
ATOM 3452 C CA . PHE A 1 470 ? -5.962 -0.357 -23.112 1.00 98.12 470 PHE A CA 1
ATOM 3453 C C . PHE A 1 470 ? -6.085 -0.917 -24.534 1.00 98.12 470 PHE A C 1
ATOM 3455 O O . PHE A 1 470 ? -5.776 -2.090 -24.763 1.00 98.12 470 PHE A O 1
ATOM 3462 N N . SER A 1 471 ? -6.495 -0.090 -25.503 1.00 98.25 471 SER A N 1
ATOM 3463 C CA . SER A 1 471 ? -6.699 -0.541 -26.892 1.00 98.25 471 SER A CA 1
ATOM 3464 C C . SER A 1 471 ? -5.404 -0.939 -27.617 1.00 98.25 471 SER A C 1
ATOM 3466 O O . SER A 1 471 ? -5.442 -1.728 -28.559 1.00 98.25 471 SER A O 1
ATOM 3468 N N . VAL A 1 472 ? -4.253 -0.426 -27.165 1.00 97.25 472 VAL A N 1
ATOM 3469 C CA . VAL A 1 472 ? -2.918 -0.793 -27.657 1.00 97.25 472 VAL A CA 1
ATOM 3470 C C . VAL A 1 472 ? -2.134 -1.429 -26.514 1.00 97.25 472 VAL A C 1
ATOM 3472 O O . VAL A 1 472 ? -1.961 -0.826 -25.454 1.00 97.25 472 VAL A O 1
ATOM 3475 N N . GLN A 1 473 ? -1.644 -2.648 -26.724 1.00 95.81 473 GLN A N 1
ATOM 3476 C CA . GLN A 1 473 ? -0.870 -3.380 -25.721 1.00 95.81 473 GLN A CA 1
ATOM 3477 C C . GLN A 1 473 ? 0.539 -2.799 -25.526 1.00 95.81 473 GLN A C 1
ATOM 3479 O O . GLN A 1 473 ? 1.081 -2.145 -26.415 1.00 95.81 473 GLN A O 1
ATOM 3484 N N . ARG A 1 474 ? 1.129 -3.057 -24.352 1.00 96.50 474 ARG A N 1
ATOM 3485 C CA . ARG A 1 474 ? 2.550 -2.806 -24.047 1.00 96.50 474 ARG A CA 1
ATOM 3486 C C . ARG A 1 474 ? 3.462 -3.429 -25.117 1.00 96.50 474 ARG A C 1
ATOM 3488 O O . ARG A 1 474 ? 3.147 -4.503 -25.632 1.00 96.50 474 ARG A O 1
ATOM 3495 N N . GLY A 1 475 ? 4.595 -2.807 -25.442 1.00 96.25 475 GLY A N 1
ATOM 3496 C CA . GLY A 1 475 ? 5.481 -3.351 -26.480 1.00 96.25 475 GLY A CA 1
ATOM 3497 C C . GLY A 1 475 ? 6.466 -2.371 -27.112 1.00 96.25 475 GLY A C 1
ATOM 3498 O O . GLY A 1 475 ? 6.662 -1.254 -26.634 1.00 96.25 475 GLY A O 1
ATOM 3499 N N . PHE A 1 476 ? 7.081 -2.810 -28.214 1.00 96.19 476 PHE A N 1
ATOM 3500 C CA . PHE A 1 476 ? 8.042 -2.032 -28.998 1.00 96.19 476 PHE A CA 1
ATOM 3501 C C . PHE A 1 476 ? 7.445 -1.529 -30.322 1.00 96.19 476 PHE A C 1
ATOM 3503 O O . PHE A 1 476 ? 7.029 -2.331 -31.159 1.00 96.19 476 PHE A O 1
ATOM 3510 N N . PHE A 1 477 ? 7.533 -0.226 -30.580 1.00 95.62 477 PHE A N 1
ATOM 3511 C CA . PHE A 1 477 ? 6.897 0.458 -31.707 1.00 95.62 477 PHE A CA 1
ATOM 3512 C C . PHE A 1 477 ? 7.907 1.246 -32.552 1.00 95.62 477 PHE A C 1
ATOM 3514 O O . PHE A 1 477 ? 8.948 1.668 -32.059 1.00 95.62 477 PHE A O 1
ATOM 3521 N N . ASN A 1 478 ? 7.589 1.437 -33.837 1.00 95.00 478 ASN A N 1
ATOM 3522 C CA . ASN A 1 478 ? 8.385 2.229 -34.794 1.00 95.00 478 ASN A CA 1
ATOM 3523 C C . ASN A 1 478 ? 7.565 3.395 -35.399 1.00 95.00 478 ASN A C 1
ATOM 3525 O O . ASN A 1 478 ? 7.975 4.020 -36.374 1.00 95.00 478 ASN A O 1
ATOM 3529 N N . SER A 1 479 ? 6.362 3.647 -34.878 1.00 96.56 479 SER A N 1
ATOM 3530 C CA . SER A 1 479 ? 5.458 4.719 -35.306 1.00 96.56 479 SER A CA 1
ATOM 3531 C C . SER A 1 479 ? 4.510 5.089 -34.158 1.00 96.56 479 SER A C 1
ATOM 3533 O O . SER A 1 479 ? 4.205 4.214 -33.337 1.00 96.56 479 SER A O 1
ATOM 3535 N N . PRO A 1 480 ? 4.040 6.350 -34.061 1.00 97.94 480 PRO A N 1
ATOM 3536 C CA . PRO A 1 480 ? 3.140 6.773 -32.990 1.00 97.94 480 PRO A CA 1
ATOM 3537 C C . PRO A 1 480 ? 1.876 5.913 -32.880 1.00 97.94 480 PRO A C 1
ATOM 3539 O O . PRO A 1 480 ? 1.314 5.484 -33.889 1.00 97.94 480 PRO A O 1
ATOM 3542 N N . GLN A 1 481 ? 1.432 5.680 -31.647 1.00 98.12 481 GLN A N 1
ATOM 3543 C CA . GLN A 1 481 ? 0.262 4.875 -31.306 1.00 98.12 481 GLN A CA 1
ATOM 3544 C C . GLN A 1 481 ? -0.891 5.758 -30.817 1.00 98.12 481 GLN A C 1
ATOM 3546 O O . GLN A 1 481 ? -0.685 6.712 -30.069 1.00 98.12 481 GLN A O 1
ATOM 3551 N N . SER A 1 482 ? -2.113 5.399 -31.212 1.00 98.19 482 SER A N 1
ATOM 3552 C CA . SER A 1 482 ? -3.359 6.033 -30.768 1.00 98.19 482 SER A CA 1
ATOM 3553 C C . SER A 1 482 ? -3.997 5.166 -29.680 1.00 98.19 482 SER A C 1
ATOM 3555 O O . SER A 1 482 ? -4.849 4.323 -29.964 1.00 98.19 482 SER A O 1
ATOM 3557 N N . LEU A 1 483 ? -3.535 5.322 -28.439 1.00 98.50 483 LEU A N 1
ATOM 3558 C CA . LEU A 1 483 ? -3.981 4.529 -27.294 1.00 98.50 483 LEU A CA 1
ATOM 3559 C C . LEU A 1 483 ? -5.327 5.049 -26.789 1.00 98.50 483 LEU A C 1
ATOM 3561 O O . LEU A 1 483 ? -5.427 6.206 -26.408 1.00 98.50 483 LEU A O 1
ATOM 3565 N N . THR A 1 484 ? -6.346 4.198 -26.738 1.00 98.69 484 THR A N 1
ATOM 3566 C CA . THR A 1 484 ? -7.620 4.509 -26.071 1.00 98.69 484 THR A CA 1
ATOM 3567 C C . THR A 1 484 ? -7.671 3.794 -24.727 1.00 98.69 484 THR A C 1
ATOM 3569 O O . THR A 1 484 ? -7.341 2.606 -24.654 1.00 98.69 484 THR A O 1
ATOM 3572 N N . LEU A 1 485 ? -8.045 4.534 -23.682 1.00 98.69 485 LEU A N 1
ATOM 3573 C CA . LEU A 1 485 ? -8.306 4.032 -22.337 1.00 98.69 485 LEU A CA 1
ATOM 3574 C C . LEU A 1 485 ? -9.816 4.014 -22.099 1.00 98.69 485 LEU A C 1
ATOM 3576 O O . LEU A 1 485 ? -10.459 5.051 -22.256 1.00 98.69 485 LEU A O 1
ATOM 3580 N N . GLU A 1 486 ? -10.366 2.865 -21.702 1.00 98.19 486 GLU A N 1
ATOM 3581 C CA . GLU A 1 486 ? -11.806 2.698 -21.444 1.00 98.19 486 GLU A CA 1
ATOM 3582 C C . GLU A 1 486 ? -12.052 1.875 -20.175 1.00 98.19 486 GLU A C 1
ATOM 3584 O O . GLU A 1 486 ? -11.423 0.832 -19.992 1.00 98.19 486 GLU A O 1
ATOM 3589 N N . ALA A 1 487 ? -12.985 2.290 -19.315 1.00 97.38 487 ALA A N 1
ATOM 3590 C CA . ALA A 1 487 ? -13.385 1.530 -18.126 1.00 97.38 487 ALA A CA 1
ATOM 3591 C C . ALA A 1 487 ? -14.893 1.256 -18.171 1.00 97.38 487 ALA A C 1
ATOM 3593 O O . ALA A 1 487 ? -15.691 2.178 -18.285 1.00 97.38 487 ALA A O 1
ATOM 3594 N N . ALA A 1 488 ? -15.301 -0.011 -18.074 1.00 96.12 488 ALA A N 1
ATOM 3595 C CA . ALA A 1 488 ? -16.669 -0.451 -18.385 1.00 96.12 488 ALA A CA 1
ATOM 3596 C C . ALA A 1 488 ? -17.751 -0.083 -17.338 1.00 96.12 488 ALA A C 1
ATOM 3598 O O . ALA A 1 488 ? -18.844 -0.646 -17.366 1.00 96.12 488 ALA A O 1
ATOM 3599 N N . LEU A 1 489 ? -17.458 0.834 -16.409 1.00 96.88 489 LEU A N 1
ATOM 3600 C CA . LEU A 1 489 ? -18.353 1.265 -15.333 1.00 96.88 489 LEU A CA 1
ATOM 3601 C C . LEU A 1 489 ? -18.973 2.640 -15.668 1.00 96.88 489 LEU A C 1
ATOM 3603 O O . LEU A 1 489 ? -18.235 3.625 -15.736 1.00 96.88 489 LEU A O 1
ATOM 3607 N N . PRO A 1 490 ? -20.304 2.741 -15.861 1.00 97.06 490 PRO A N 1
ATOM 3608 C CA . PRO A 1 490 ? -20.978 4.012 -16.116 1.00 97.06 490 PRO A CA 1
ATOM 3609 C C . PRO A 1 490 ? -20.758 5.066 -15.024 1.00 97.06 490 PRO A C 1
ATOM 3611 O O . PRO A 1 490 ? -20.805 4.776 -13.822 1.00 97.06 490 PRO A O 1
ATOM 3614 N N . GLY A 1 491 ? -20.496 6.305 -15.441 1.00 96.12 491 GLY A N 1
ATOM 3615 C CA . GLY A 1 491 ? -20.282 7.433 -14.537 1.00 96.12 491 GLY A CA 1
ATOM 3616 C C . GLY A 1 491 ? -19.028 7.287 -13.665 1.00 96.12 491 GLY A C 1
ATOM 3617 O O . GLY A 1 491 ? -18.968 7.864 -12.581 1.00 96.12 491 GLY A O 1
ATOM 3618 N N . ALA A 1 492 ? -18.064 6.460 -14.074 1.00 97.81 492 ALA A N 1
ATOM 3619 C CA . ALA A 1 492 ? -16.709 6.464 -13.533 1.00 97.81 492 ALA A CA 1
ATOM 3620 C C . ALA A 1 492 ? -15.830 7.451 -14.319 1.00 97.81 492 ALA A C 1
ATOM 3622 O O . ALA A 1 492 ? -16.128 7.776 -15.466 1.00 97.81 492 ALA A O 1
ATOM 3623 N N . SER A 1 493 ? -14.717 7.888 -13.739 1.00 98.06 493 SER A N 1
ATOM 3624 C CA . SER A 1 493 ? -13.626 8.560 -14.450 1.00 98.06 493 SER A CA 1
ATOM 3625 C C . SER A 1 493 ? -12.381 7.672 -14.479 1.00 98.06 493 SER A C 1
ATOM 3627 O O . SER A 1 493 ? -12.221 6.773 -13.652 1.00 98.06 493 SER A O 1
ATOM 3629 N N . ILE A 1 494 ? -11.485 7.917 -15.434 1.00 98.75 494 ILE A N 1
ATOM 3630 C CA . ILE A 1 494 ? -10.147 7.311 -15.466 1.00 98.75 494 ILE A CA 1
ATOM 3631 C C . ILE A 1 494 ? -9.140 8.419 -15.175 1.00 98.75 494 ILE A C 1
ATOM 3633 O O . ILE A 1 494 ? -9.158 9.439 -15.858 1.00 98.75 494 ILE A O 1
ATOM 3637 N N . SER A 1 495 ? -8.244 8.222 -14.212 1.00 98.62 495 SER A N 1
ATOM 3638 C CA . SER A 1 495 ? -7.046 9.054 -14.067 1.00 98.62 495 SER A CA 1
ATOM 3639 C C . SER A 1 495 ? -5.839 8.312 -14.621 1.00 98.62 495 SER A C 1
ATOM 3641 O O . SER A 1 495 ? -5.681 7.117 -14.351 1.00 98.62 495 SER A O 1
ATOM 3643 N N . TYR A 1 496 ? -4.978 8.997 -15.376 1.00 98.69 496 TYR A N 1
ATOM 3644 C CA . TYR A 1 496 ? -3.731 8.416 -15.876 1.00 98.69 496 TYR A CA 1
ATOM 3645 C C . TYR A 1 496 ? -2.503 9.309 -15.659 1.00 98.69 496 TYR A C 1
ATOM 3647 O O . TYR A 1 496 ? -2.586 10.538 -15.666 1.00 98.69 496 TYR A O 1
ATOM 3655 N N . THR A 1 497 ? -1.340 8.677 -15.500 1.00 98.12 497 THR A N 1
ATOM 3656 C CA . THR A 1 497 ? -0.032 9.333 -15.334 1.00 98.12 497 THR A CA 1
ATOM 3657 C C . THR A 1 497 ? 0.972 8.801 -16.357 1.00 98.12 497 THR A C 1
ATOM 3659 O O . THR A 1 497 ? 0.869 7.662 -16.822 1.00 98.12 497 THR A O 1
ATOM 3662 N N . LEU A 1 498 ? 1.947 9.645 -16.715 1.00 96.06 498 LEU A N 1
ATOM 3663 C CA . LEU A 1 498 ? 2.992 9.346 -17.709 1.00 96.06 498 LEU A CA 1
ATOM 3664 C C . LEU A 1 498 ? 4.421 9.372 -17.131 1.00 96.06 498 LEU A C 1
ATOM 3666 O O . LEU A 1 498 ? 5.384 9.091 -17.839 1.00 96.06 498 LEU A O 1
ATOM 3670 N N . ASP A 1 499 ? 4.577 9.717 -15.849 1.00 93.38 499 ASP A N 1
ATOM 3671 C CA . ASP A 1 499 ? 5.871 9.875 -15.168 1.00 93.38 499 ASP A CA 1
ATOM 3672 C C . ASP A 1 499 ? 6.241 8.691 -14.251 1.00 93.38 499 ASP A C 1
ATOM 3674 O O . ASP A 1 499 ? 7.357 8.642 -13.731 1.00 93.38 499 ASP A O 1
ATOM 3678 N N . GLY A 1 500 ? 5.310 7.746 -14.069 1.00 95.06 500 GLY A N 1
ATOM 3679 C CA . GLY A 1 500 ? 5.411 6.550 -13.226 1.00 95.06 500 GLY A CA 1
ATOM 3680 C C . GLY A 1 500 ? 4.741 6.652 -11.848 1.00 95.06 500 GLY A C 1
ATOM 3681 O O . GLY A 1 500 ? 4.531 5.619 -11.199 1.00 95.06 500 GLY A O 1
ATOM 3682 N N . SER A 1 501 ? 4.340 7.855 -11.419 1.00 95.75 501 SER A N 1
ATOM 3683 C CA . SER A 1 501 ? 3.565 8.056 -10.186 1.00 95.75 501 SER A CA 1
ATOM 3684 C C . SER A 1 501 ? 2.230 7.296 -10.225 1.00 95.75 501 SER A C 1
ATOM 3686 O O . SER A 1 501 ? 1.684 7.028 -11.296 1.00 95.75 501 SER A O 1
ATOM 3688 N N . LEU A 1 502 ? 1.703 6.896 -9.065 1.00 96.38 502 LEU A N 1
ATOM 3689 C CA . LEU A 1 502 ? 0.388 6.251 -8.987 1.00 96.38 502 LEU A CA 1
ATOM 3690 C C . LEU A 1 502 ? -0.710 7.293 -9.297 1.00 96.38 502 LEU A C 1
ATOM 3692 O O . LEU A 1 502 ? -0.710 8.331 -8.630 1.00 96.38 502 LEU A O 1
ATOM 3696 N N . PRO A 1 503 ? -1.634 7.054 -10.251 1.00 97.94 503 PRO A N 1
ATOM 3697 C CA . PRO A 1 503 ? -2.701 8.006 -10.547 1.00 97.94 503 PRO A CA 1
ATOM 3698 C C . PRO A 1 503 ? -3.664 8.190 -9.367 1.00 97.94 503 PRO A C 1
ATOM 3700 O O . PRO A 1 503 ? -4.234 7.225 -8.863 1.00 97.94 503 PRO A O 1
ATOM 3703 N N . THR A 1 504 ? -3.888 9.443 -8.983 1.00 96.12 504 THR A N 1
ATOM 3704 C CA . THR A 1 504 ? -4.980 9.913 -8.120 1.00 96.12 504 THR A CA 1
ATOM 3705 C C . THR A 1 504 ? -5.872 10.869 -8.913 1.00 96.12 504 THR A C 1
ATOM 3707 O O . THR A 1 504 ? -5.574 11.201 -10.065 1.00 96.12 504 THR A O 1
ATOM 3710 N N . VAL A 1 505 ? -6.968 11.342 -8.318 1.00 93.81 505 VAL A N 1
ATOM 3711 C CA . VAL A 1 505 ? -7.807 12.385 -8.936 1.00 93.81 505 VAL A CA 1
ATOM 3712 C C . VAL A 1 505 ? -7.118 13.757 -9.014 1.00 93.81 505 VAL A C 1
ATOM 3714 O O . VAL A 1 505 ? -7.516 14.577 -9.834 1.00 93.81 505 VAL A O 1
ATOM 3717 N N . ASP A 1 506 ? -6.065 13.982 -8.219 1.00 94.00 506 ASP A N 1
ATOM 3718 C CA . ASP A 1 506 ? -5.367 15.272 -8.099 1.00 94.00 506 ASP A CA 1
ATOM 3719 C C . ASP A 1 506 ? -4.060 15.357 -8.904 1.00 94.00 506 ASP A C 1
ATOM 3721 O O . ASP A 1 506 ? -3.654 16.450 -9.297 1.00 94.00 506 ASP A O 1
ATOM 3725 N N . ASN A 1 507 ? -3.365 14.229 -9.118 1.00 95.12 507 ASN A N 1
ATOM 3726 C CA . ASN A 1 507 ? -2.047 14.208 -9.776 1.00 95.12 507 ASN A CA 1
ATOM 3727 C C . ASN A 1 507 ? -2.073 13.759 -11.248 1.00 95.12 507 ASN A C 1
ATOM 3729 O O . ASN A 1 507 ? -1.117 14.020 -11.981 1.00 95.12 507 ASN A O 1
ATOM 3733 N N . GLY A 1 508 ? -3.133 13.070 -11.674 1.00 95.62 508 GLY A N 1
ATOM 3734 C CA . GLY A 1 508 ? -3.238 12.464 -12.997 1.00 95.62 508 GLY A CA 1
ATOM 3735 C C . GLY A 1 508 ? -4.131 13.257 -13.947 1.00 95.62 508 GLY A C 1
ATOM 3736 O O . GLY A 1 508 ? -4.881 14.151 -13.560 1.00 95.62 508 GLY A O 1
ATOM 3737 N N . THR A 1 509 ? -4.051 12.925 -15.233 1.00 98.25 509 THR A N 1
ATOM 3738 C CA . THR A 1 509 ? -4.949 13.492 -16.243 1.00 98.25 509 THR A CA 1
ATOM 3739 C C . THR A 1 509 ? -6.268 12.727 -16.226 1.00 98.25 509 THR A C 1
ATOM 3741 O O . THR A 1 509 ? -6.290 11.519 -16.464 1.00 98.25 509 THR A O 1
ATOM 3744 N N . LEU A 1 510 ? -7.365 13.434 -15.949 1.00 98.19 510 LEU A N 1
ATOM 3745 C CA . LEU A 1 510 ? -8.703 12.854 -15.868 1.00 98.19 510 LEU A CA 1
ATOM 3746 C C . LEU A 1 510 ? -9.377 12.740 -17.242 1.00 98.19 510 LEU A C 1
ATOM 3748 O O . LEU A 1 510 ? -9.507 13.718 -17.977 1.00 98.19 510 LEU A O 1
ATOM 3752 N N . ILE A 1 511 ? -9.893 11.547 -17.527 1.00 98.25 511 ILE A N 1
ATOM 3753 C CA . ILE A 1 511 ? -10.882 11.247 -18.563 1.00 98.25 511 ILE A CA 1
ATOM 3754 C C . ILE A 1 511 ? -12.231 11.090 -17.835 1.00 98.25 511 ILE A C 1
ATOM 3756 O O . ILE A 1 511 ? -12.470 10.044 -17.221 1.00 98.25 511 ILE A O 1
ATOM 3760 N N . PRO A 1 512 ? -13.097 12.120 -17.823 1.00 97.25 512 PRO A N 1
ATOM 3761 C CA . PRO A 1 512 ? -14.424 12.026 -17.221 1.00 97.25 512 PRO A CA 1
ATOM 3762 C C . PRO A 1 512 ? -15.383 11.194 -18.094 1.00 97.25 512 PRO A C 1
ATOM 3764 O O . PRO A 1 512 ? -15.150 11.038 -19.297 1.00 97.25 512 PRO A O 1
ATOM 3767 N N . PRO A 1 513 ? -16.493 10.696 -17.525 1.00 96.56 513 PRO A N 1
ATOM 3768 C CA . PRO A 1 513 ? -17.574 10.105 -18.303 1.00 96.56 513 PRO A CA 1
ATOM 3769 C C . PRO A 1 513 ? -18.354 11.201 -19.050 1.00 96.56 513 PRO A C 1
ATOM 3771 O O . PRO A 1 513 ? -18.415 12.350 -18.611 1.00 96.56 513 PRO A O 1
ATOM 3774 N N . ALA A 1 514 ? -18.994 10.853 -20.170 1.00 94.75 514 ALA A N 1
ATOM 3775 C CA . ALA A 1 514 ? -19.827 11.802 -20.924 1.00 94.75 514 ALA A CA 1
ATOM 3776 C C . ALA A 1 514 ? -21.167 12.134 -20.224 1.00 94.75 514 ALA A C 1
ATOM 3778 O O . ALA A 1 514 ? -21.774 13.170 -20.498 1.00 94.75 514 ALA A O 1
ATOM 3779 N N . SER A 1 515 ? -21.625 11.244 -19.340 1.00 94.62 515 SER A N 1
ATOM 3780 C CA . SER A 1 515 ? -22.805 11.344 -18.471 1.00 94.62 515 SER A CA 1
ATOM 3781 C C . SER A 1 515 ? -22.743 10.221 -17.421 1.00 94.62 515 SER A C 1
ATOM 3783 O O . SER A 1 515 ? -21.960 9.287 -17.583 1.00 94.62 515 SER A O 1
ATOM 3785 N N . GLU A 1 516 ? -23.582 10.253 -16.380 1.00 93.25 516 GLU A N 1
ATOM 3786 C CA . GLU A 1 516 ? -23.642 9.169 -15.374 1.00 93.25 516 GLU A CA 1
ATOM 3787 C C . GLU A 1 516 ? -23.935 7.783 -15.979 1.00 93.25 516 GLU A C 1
ATOM 3789 O O . GLU A 1 516 ? -23.421 6.774 -15.503 1.00 93.25 516 GLU A O 1
ATOM 3794 N N . ASP A 1 517 ? -24.707 7.728 -17.068 1.00 95.06 517 ASP A N 1
ATOM 3795 C CA . ASP A 1 517 ? -25.027 6.488 -17.788 1.00 95.06 517 ASP A CA 1
ATOM 3796 C C . ASP A 1 517 ? -23.937 6.044 -18.790 1.00 95.06 517 ASP A C 1
ATOM 3798 O O . ASP A 1 517 ? -24.068 4.996 -19.423 1.00 95.06 517 ASP A O 1
ATOM 3802 N N . ALA A 1 518 ? -22.864 6.825 -18.968 1.00 96.50 518 ALA A N 1
ATOM 3803 C CA . ALA A 1 518 ? -21.807 6.554 -19.941 1.00 96.50 518 ALA A CA 1
ATOM 3804 C C . ALA A 1 518 ? -20.524 6.037 -19.276 1.00 96.50 518 ALA A C 1
ATOM 3806 O O . ALA A 1 518 ? -20.048 6.587 -18.284 1.00 96.50 518 ALA A O 1
ATOM 3807 N N . ALA A 1 519 ? -19.920 5.007 -19.869 1.00 96.69 519 ALA A N 1
ATOM 3808 C CA . ALA A 1 519 ? -18.560 4.591 -19.541 1.00 96.69 519 ALA A CA 1
ATOM 3809 C C . ALA A 1 519 ? -17.540 5.661 -20.001 1.00 96.69 519 ALA A C 1
ATOM 3811 O O . ALA A 1 519 ? -17.701 6.208 -21.098 1.00 96.69 519 ALA A O 1
ATOM 3812 N N . PRO A 1 520 ? -16.492 5.971 -19.216 1.00 97.94 520 PRO A N 1
ATOM 3813 C CA . PRO A 1 520 ? -15.404 6.840 -19.659 1.00 97.94 520 PRO A CA 1
ATOM 3814 C C . PRO A 1 520 ? -14.578 6.167 -20.765 1.00 97.94 520 PRO A C 1
ATOM 3816 O O . PRO A 1 520 ? -14.162 5.013 -20.638 1.00 97.94 520 PRO A O 1
ATOM 3819 N N . SER A 1 521 ? -14.306 6.922 -21.830 1.00 98.00 521 SER A N 1
ATOM 3820 C CA . SER A 1 521 ? -13.406 6.553 -22.928 1.00 98.00 521 SER A CA 1
ATOM 3821 C C . SER A 1 521 ? -12.632 7.793 -23.378 1.00 98.00 521 SER A C 1
ATOM 3823 O O . SER A 1 521 ? -13.209 8.876 -23.510 1.00 98.00 521 SER A O 1
ATOM 3825 N N . GLY A 1 522 ? -11.322 7.660 -23.586 1.00 97.81 522 GLY A N 1
ATOM 3826 C CA . GLY A 1 522 ? -10.464 8.762 -24.023 1.00 97.81 522 GLY A CA 1
ATOM 3827 C C . GLY A 1 522 ? -9.201 8.283 -24.731 1.00 97.81 522 GLY A C 1
ATOM 3828 O O . GLY A 1 522 ? -8.644 7.240 -24.392 1.00 97.81 522 GLY A O 1
ATOM 3829 N N . THR A 1 523 ? -8.741 9.048 -25.725 1.00 98.25 523 THR A N 1
ATOM 3830 C CA . THR A 1 523 ? -7.616 8.670 -26.596 1.00 98.25 523 THR A CA 1
ATOM 3831 C C . THR A 1 523 ? -6.401 9.579 -26.397 1.00 98.25 523 THR A C 1
ATOM 3833 O O . THR A 1 523 ? -6.512 10.803 -26.393 1.00 98.25 523 THR A O 1
ATOM 3836 N N . ILE A 1 524 ? -5.227 8.959 -26.277 1.00 97.38 524 ILE A N 1
ATOM 3837 C CA . ILE A 1 524 ? -3.920 9.555 -25.998 1.00 97.38 524 ILE A CA 1
ATOM 3838 C C . ILE A 1 524 ? -2.964 9.188 -27.144 1.00 97.38 524 ILE A C 1
ATOM 3840 O O . ILE A 1 524 ? -2.899 8.034 -27.571 1.00 97.38 524 ILE A O 1
ATOM 3844 N N . SER A 1 525 ? -2.188 10.156 -27.634 1.00 97.19 525 SER A N 1
ATOM 3845 C CA . SER A 1 525 ? -1.128 9.911 -28.621 1.00 97.19 525 SER A CA 1
ATOM 3846 C C . SER A 1 525 ? 0.188 9.569 -27.922 1.00 97.19 525 SER A C 1
ATOM 3848 O O . SER A 1 525 ? 0.754 10.421 -27.240 1.00 97.19 525 SER A O 1
ATOM 3850 N N . ILE A 1 526 ? 0.713 8.362 -28.144 1.00 97.94 526 ILE A N 1
ATOM 3851 C CA . ILE A 1 526 ? 2.026 7.923 -27.650 1.00 97.94 526 ILE A CA 1
ATOM 3852 C C . ILE A 1 526 ? 3.012 7.922 -28.826 1.00 97.94 526 ILE A C 1
ATOM 3854 O O . ILE A 1 526 ? 2.929 7.066 -29.705 1.00 97.94 526 ILE A O 1
ATOM 3858 N N . SER A 1 527 ? 3.919 8.901 -28.881 1.00 96.25 527 SER A N 1
ATOM 3859 C CA . SER A 1 527 ? 4.827 9.137 -30.024 1.00 96.25 527 SER A CA 1
ATOM 3860 C C . SER A 1 527 ? 6.313 8.870 -29.752 1.00 96.25 527 SER A C 1
ATOM 3862 O O . SER A 1 527 ? 7.124 8.988 -30.666 1.00 96.25 527 SER A O 1
ATOM 3864 N N . SER A 1 528 ? 6.663 8.541 -28.513 1.00 95.06 528 SER A N 1
ATOM 3865 C CA . SER A 1 528 ? 8.016 8.282 -28.005 1.00 95.06 528 SER A CA 1
ATOM 3866 C C . SER A 1 528 ? 7.937 7.214 -26.911 1.00 95.06 528 SER A C 1
ATOM 3868 O O . SER A 1 528 ? 6.834 6.795 -26.542 1.00 95.06 528 SER A O 1
ATOM 3870 N N . SER A 1 529 ? 9.070 6.760 -26.367 1.00 95.69 529 SER A N 1
ATOM 3871 C CA . SER A 1 529 ? 9.038 5.801 -25.258 1.00 95.69 529 SER A CA 1
ATOM 3872 C C . SER A 1 529 ? 8.352 6.434 -24.052 1.00 95.69 529 SER A C 1
ATOM 3874 O O . SER A 1 529 ? 8.578 7.602 -23.730 1.00 95.69 529 SER A O 1
ATOM 3876 N N . SER A 1 530 ? 7.440 5.703 -23.422 1.00 95.81 530 SER A N 1
ATOM 3877 C CA . SER A 1 530 ? 6.575 6.225 -22.364 1.00 95.81 530 SER A CA 1
ATOM 3878 C C . SER A 1 530 ? 6.002 5.094 -21.526 1.00 95.81 530 SER A C 1
ATOM 3880 O O . SER A 1 530 ? 5.739 3.998 -22.022 1.00 95.81 530 SER A O 1
ATOM 3882 N N . VAL A 1 531 ? 5.761 5.390 -20.255 1.00 97.62 531 VAL A N 1
ATOM 3883 C CA . VAL A 1 531 ? 4.935 4.565 -19.373 1.00 97.62 531 VAL A CA 1
ATOM 3884 C C . VAL A 1 531 ? 3.550 5.189 -19.282 1.00 97.62 531 VAL A C 1
ATOM 3886 O O . VAL A 1 531 ? 3.418 6.408 -19.336 1.00 97.62 531 VAL A O 1
ATOM 3889 N N . VAL A 1 532 ? 2.518 4.366 -19.148 1.00 98.50 532 VAL A N 1
ATOM 3890 C CA . VAL A 1 532 ? 1.150 4.814 -18.885 1.00 98.50 532 VAL A CA 1
ATOM 3891 C C . VAL A 1 532 ? 0.617 3.987 -17.725 1.00 98.50 532 VAL A C 1
ATOM 3893 O O . VAL A 1 532 ? 0.525 2.764 -17.838 1.00 98.50 532 VAL A O 1
ATOM 3896 N N . ARG A 1 533 ? 0.268 4.638 -16.614 1.00 98.50 533 ARG A N 1
ATOM 3897 C CA . ARG A 1 533 ? -0.496 4.017 -15.520 1.00 98.50 533 ARG A CA 1
ATOM 3898 C C . ARG A 1 533 ? -1.901 4.592 -15.531 1.00 98.50 533 ARG A C 1
ATOM 3900 O O . ARG A 1 533 ? -2.034 5.801 -15.687 1.00 98.50 533 ARG A O 1
ATOM 3907 N N . ALA A 1 534 ? -2.923 3.763 -15.350 1.00 98.62 534 ALA A N 1
ATOM 3908 C CA . ALA A 1 534 ? -4.315 4.198 -15.300 1.00 98.62 534 ALA A CA 1
ATOM 3909 C C . ALA A 1 534 ? -5.079 3.535 -14.145 1.00 98.62 534 ALA A C 1
ATOM 3911 O O . ALA A 1 534 ? -4.937 2.335 -13.905 1.00 98.62 534 ALA A O 1
ATOM 3912 N N . VAL A 1 535 ? -5.912 4.321 -13.461 1.00 98.62 535 VAL A N 1
ATOM 3913 C CA . VAL A 1 535 ? -6.811 3.898 -12.374 1.00 98.62 535 VAL A CA 1
ATOM 3914 C C . VAL A 1 535 ? -8.211 4.437 -12.660 1.00 98.62 535 VAL A C 1
ATOM 3916 O O . VAL A 1 535 ? -8.352 5.587 -13.078 1.00 98.62 535 VAL A O 1
ATOM 3919 N N . ALA A 1 536 ? -9.245 3.627 -12.431 1.00 98.50 536 ALA A N 1
ATOM 3920 C CA . ALA A 1 536 ? -10.633 4.077 -12.475 1.00 98.50 536 ALA A CA 1
ATOM 3921 C C . ALA A 1 536 ? -11.128 4.508 -11.086 1.00 98.50 536 ALA A C 1
ATOM 3923 O O . ALA A 1 536 ? -10.843 3.853 -10.080 1.00 98.50 536 ALA A O 1
ATOM 3924 N N . PHE A 1 537 ? -11.921 5.578 -11.058 1.00 97.94 537 PHE A N 1
ATOM 3925 C CA . PHE A 1 537 ? -12.541 6.161 -9.869 1.00 97.94 537 PHE A CA 1
ATOM 3926 C C . PHE A 1 537 ? -14.048 6.329 -10.093 1.00 97.94 537 PHE A C 1
ATOM 3928 O O . PHE A 1 537 ? -14.481 6.700 -11.182 1.00 97.94 537 PHE A O 1
ATOM 3935 N N . LYS A 1 538 ? -14.857 6.113 -9.056 1.00 96.00 538 LYS A N 1
ATOM 3936 C CA . LYS A 1 538 ? -16.263 6.538 -9.000 1.00 96.00 538 LYS A CA 1
ATOM 3937 C C . LYS A 1 538 ? -16.581 6.932 -7.554 1.00 96.00 538 LYS A C 1
ATOM 3939 O O . LYS A 1 538 ? -15.972 6.384 -6.638 1.00 96.00 538 LYS A O 1
ATOM 3944 N N . ALA A 1 539 ? -17.493 7.884 -7.352 1.00 92.38 539 ALA A N 1
ATOM 3945 C CA . ALA A 1 539 ? -18.018 8.183 -6.018 1.00 92.38 539 ALA A CA 1
ATOM 3946 C C . ALA A 1 539 ? -18.562 6.900 -5.362 1.00 92.38 539 ALA A C 1
ATOM 3948 O O . ALA A 1 539 ? -19.080 6.031 -6.063 1.00 92.38 539 ALA A O 1
ATOM 3949 N N . ASP A 1 540 ? -18.393 6.777 -4.046 1.00 90.88 540 ASP A N 1
ATOM 3950 C CA . ASP A 1 540 ? -18.796 5.628 -3.220 1.00 90.88 540 ASP A CA 1
ATOM 3951 C C . ASP A 1 540 ? -18.140 4.276 -3.592 1.00 90.88 540 ASP A C 1
ATOM 3953 O O . ASP A 1 540 ? -18.522 3.234 -3.061 1.00 90.88 540 ASP A O 1
ATOM 3957 N N . TYR A 1 541 ? -17.154 4.247 -4.500 1.00 95.06 541 TYR A N 1
ATOM 3958 C CA . TYR A 1 541 ? -16.479 3.024 -4.958 1.00 95.06 541 TYR A CA 1
ATOM 3959 C C . TYR A 1 541 ? -14.982 3.073 -4.632 1.00 95.06 541 TYR A C 1
ATOM 3961 O O . TYR A 1 541 ? -14.312 4.079 -4.870 1.00 95.06 541 TYR A O 1
ATOM 3969 N N . LEU A 1 542 ? -14.426 1.953 -4.165 1.00 94.56 542 LEU A N 1
ATOM 3970 C CA . LEU A 1 542 ? -12.982 1.806 -3.999 1.00 94.56 542 LEU A CA 1
ATOM 3971 C C . LEU A 1 542 ? -12.287 1.919 -5.368 1.00 94.56 542 LEU A C 1
ATOM 3973 O O . LEU A 1 542 ? -12.696 1.210 -6.295 1.00 94.56 542 LEU A O 1
ATOM 3977 N N . PRO A 1 543 ? -11.215 2.724 -5.511 1.00 95.88 543 PRO A N 1
ATOM 3978 C CA . PRO A 1 543 ? -10.477 2.842 -6.767 1.00 95.88 543 PRO A CA 1
ATOM 3979 C C . PRO A 1 543 ? -9.995 1.489 -7.293 1.00 95.88 543 PRO A C 1
ATOM 3981 O O . PRO A 1 543 ? -9.735 0.560 -6.516 1.00 95.88 543 PRO A O 1
ATOM 3984 N N . SER A 1 544 ? -9.868 1.369 -8.613 1.00 96.00 544 SER A N 1
ATOM 3985 C CA . SER A 1 544 ? -9.350 0.149 -9.237 1.00 96.00 544 SER A CA 1
ATOM 3986 C C . SER A 1 544 ? -7.858 -0.054 -8.916 1.00 96.00 544 SER A C 1
ATOM 3988 O O . SER A 1 544 ? -7.140 0.918 -8.680 1.00 96.00 544 SER A O 1
ATOM 3990 N N . PRO A 1 545 ? -7.333 -1.290 -8.977 1.00 93.19 545 PRO A N 1
ATOM 3991 C CA . PRO A 1 545 ? -5.910 -1.515 -9.222 1.00 93.19 545 PRO A CA 1
ATOM 3992 C C . PRO A 1 545 ? -5.375 -0.686 -10.404 1.00 93.19 545 PRO A C 1
ATOM 3994 O O . PRO A 1 545 ? -6.111 -0.360 -11.342 1.00 93.19 545 PRO A O 1
ATOM 3997 N N . ALA A 1 546 ? -4.085 -0.343 -10.362 1.00 96.00 546 ALA A N 1
ATOM 3998 C CA . ALA A 1 546 ? -3.442 0.501 -11.365 1.00 96.00 546 ALA A CA 1
ATOM 3999 C C . ALA A 1 546 ? -2.890 -0.324 -12.533 1.00 96.00 546 ALA A C 1
ATOM 4001 O O . ALA A 1 546 ? -1.809 -0.911 -12.451 1.00 96.00 546 ALA A O 1
ATOM 4002 N N . ILE A 1 547 ? -3.589 -0.314 -13.667 1.00 97.62 547 ILE A N 1
ATOM 4003 C CA . ILE A 1 547 ? -3.102 -0.980 -14.876 1.00 97.62 547 ILE A CA 1
ATOM 4004 C C . ILE A 1 547 ? -1.966 -0.154 -15.477 1.00 97.62 547 ILE A C 1
ATOM 4006 O O . ILE A 1 547 ? -2.120 1.032 -15.769 1.00 97.62 547 ILE A O 1
ATOM 4010 N N . THR A 1 548 ? -0.808 -0.792 -15.642 1.00 98.31 548 THR A N 1
ATOM 4011 C CA . THR A 1 548 ? 0.433 -0.154 -16.094 1.00 98.31 548 THR A CA 1
ATOM 4012 C C . THR A 1 548 ? 0.913 -0.790 -17.396 1.00 98.31 548 THR A C 1
ATOM 4014 O O . THR A 1 548 ? 1.042 -2.012 -17.450 1.00 98.31 548 THR A O 1
ATOM 4017 N N . HIS A 1 549 ? 1.163 0.016 -18.433 1.00 98.19 549 HIS A N 1
ATOM 4018 C CA . HIS A 1 549 ? 1.693 -0.387 -19.745 1.00 98.19 549 HIS A CA 1
ATOM 4019 C C . HIS A 1 549 ? 2.930 0.453 -20.119 1.00 98.19 549 HIS A C 1
ATOM 4021 O O . HIS A 1 549 ? 2.873 1.684 -20.093 1.00 98.19 549 HIS A O 1
ATOM 4027 N N . THR A 1 550 ? 4.010 -0.194 -20.567 1.00 98.25 550 THR A N 1
ATOM 4028 C CA . THR A 1 550 ? 5.192 0.472 -21.142 1.00 98.25 550 THR A CA 1
ATOM 4029 C C . THR A 1 550 ? 5.210 0.359 -22.672 1.00 98.25 550 THR A C 1
ATOM 4031 O O . THR A 1 550 ? 5.030 -0.719 -23.246 1.00 98.25 550 THR A O 1
ATOM 4034 N N . TYR A 1 551 ? 5.491 1.480 -23.337 1.00 97.69 551 TYR A N 1
ATOM 4035 C CA . TYR A 1 551 ? 5.647 1.613 -24.786 1.00 97.69 551 TYR A CA 1
ATOM 4036 C C . TYR A 1 551 ? 7.088 2.040 -25.092 1.00 97.69 551 TYR A C 1
ATOM 4038 O O . TYR A 1 551 ? 7.575 3.012 -24.519 1.00 97.69 551 TYR A O 1
ATOM 4046 N N . LEU A 1 552 ? 7.782 1.322 -25.978 1.00 96.81 552 LEU A N 1
ATOM 4047 C CA . LEU A 1 552 ? 9.214 1.512 -26.249 1.00 96.81 552 LEU A CA 1
ATOM 4048 C C . LEU A 1 552 ? 9.470 1.814 -27.726 1.00 96.81 552 LEU A C 1
ATOM 4050 O O . LEU A 1 552 ? 9.050 1.055 -28.596 1.00 96.81 552 LEU A O 1
ATOM 4054 N N . PHE A 1 553 ? 10.196 2.890 -28.014 1.00 96.50 553 PHE A N 1
ATOM 4055 C CA . PHE A 1 553 ? 10.461 3.366 -29.372 1.00 96.50 553 PHE A CA 1
ATOM 4056 C C . PHE A 1 553 ? 11.979 3.404 -29.604 1.00 96.50 553 PHE A C 1
ATOM 4058 O O . PHE A 1 553 ? 12.628 4.331 -29.126 1.00 96.50 553 PHE A O 1
ATOM 4065 N N . PRO A 1 554 ? 12.592 2.431 -30.309 1.00 94.44 554 PRO A N 1
ATOM 4066 C CA . PRO A 1 554 ? 14.052 2.331 -30.411 1.00 94.44 554 PRO A CA 1
ATOM 4067 C C . PRO A 1 554 ? 14.746 3.588 -30.949 1.00 94.44 554 PRO A C 1
ATOM 4069 O O . PRO A 1 554 ? 15.841 3.907 -30.497 1.00 94.44 554 PRO A O 1
ATOM 4072 N N . ASP A 1 555 ? 14.111 4.315 -31.873 1.00 92.38 555 ASP A N 1
ATOM 4073 C CA . ASP A 1 555 ? 14.623 5.581 -32.414 1.00 92.38 555 ASP A CA 1
ATOM 4074 C C . ASP A 1 555 ? 14.719 6.698 -31.361 1.00 92.38 555 ASP A C 1
ATOM 4076 O O . ASP A 1 555 ? 15.633 7.515 -31.411 1.00 92.38 555 ASP A O 1
ATOM 4080 N N . ASP A 1 556 ? 13.811 6.698 -30.385 1.00 92.69 556 ASP A N 1
ATOM 4081 C CA . ASP A 1 556 ? 13.805 7.606 -29.236 1.00 92.69 556 ASP A CA 1
ATOM 4082 C C . ASP A 1 556 ? 14.768 7.110 -28.140 1.00 92.69 556 ASP A C 1
ATOM 4084 O O . ASP A 1 556 ? 15.597 7.884 -27.659 1.00 92.69 556 ASP A O 1
ATOM 4088 N N . LEU A 1 557 ? 14.768 5.802 -27.839 1.00 92.19 557 LEU A N 1
ATOM 4089 C CA . LEU A 1 557 ? 15.668 5.173 -26.860 1.00 92.19 557 LEU A CA 1
ATOM 4090 C C . LEU A 1 557 ? 17.153 5.454 -27.132 1.00 92.19 557 LEU A C 1
ATOM 4092 O O . LEU A 1 557 ? 17.902 5.705 -26.191 1.00 92.19 557 LEU A O 1
ATOM 4096 N N . VAL A 1 558 ? 17.594 5.453 -28.397 1.00 90.44 558 VAL A N 1
ATOM 4097 C CA . VAL A 1 558 ? 18.994 5.783 -28.742 1.00 90.44 558 VAL A CA 1
ATOM 4098 C C . VAL A 1 558 ? 19.334 7.276 -28.623 1.00 90.44 558 VAL A C 1
ATOM 4100 O O . VAL A 1 558 ? 20.487 7.651 -28.810 1.00 90.44 558 VAL A O 1
ATOM 4103 N N . THR A 1 559 ? 18.363 8.130 -28.291 1.00 86.88 559 THR A N 1
ATOM 4104 C CA . THR A 1 559 ? 18.556 9.573 -28.049 1.00 86.88 559 THR A CA 1
ATOM 4105 C C . THR A 1 559 ? 18.222 10.011 -26.618 1.00 86.88 559 THR A C 1
ATOM 4107 O O . THR A 1 559 ? 18.468 11.168 -26.265 1.00 86.88 559 THR A O 1
ATOM 4110 N N . GLN A 1 560 ? 17.719 9.098 -25.774 1.00 87.94 560 GLN A N 1
ATOM 4111 C CA . GLN A 1 560 ? 17.439 9.364 -24.361 1.00 87.94 560 GLN A CA 1
ATOM 4112 C C . GLN A 1 560 ? 18.672 9.917 -23.636 1.00 87.94 560 GLN A C 1
ATOM 4114 O O . GLN A 1 560 ? 19.775 9.379 -23.751 1.00 87.94 560 GLN A O 1
ATOM 4119 N N . SER A 1 561 ? 18.456 10.975 -22.849 1.00 81.25 561 SER A N 1
ATOM 4120 C CA . SER A 1 561 ? 19.467 11.585 -21.978 1.00 81.25 561 SER A CA 1
ATOM 4121 C C . SER A 1 561 ? 20.795 11.930 -22.670 1.00 81.25 561 SER A C 1
ATOM 4123 O O . SER A 1 561 ? 21.879 11.735 -22.122 1.00 81.25 561 SER A O 1
ATOM 4125 N N . ALA A 1 562 ? 20.714 12.470 -23.892 1.00 77.69 562 ALA A N 1
ATOM 4126 C CA . ALA A 1 562 ? 21.872 12.893 -24.674 1.00 77.69 562 ALA A CA 1
ATOM 4127 C C . ALA A 1 562 ? 22.860 13.757 -23.858 1.00 77.69 562 ALA A C 1
ATOM 4129 O O . ALA A 1 562 ? 22.480 14.754 -23.241 1.00 77.69 562 ALA A O 1
ATOM 4130 N N . ASN A 1 563 ? 24.144 13.385 -23.894 1.00 74.38 563 ASN A N 1
ATOM 4131 C CA . ASN A 1 563 ? 25.235 13.994 -23.117 1.00 74.38 563 ASN A CA 1
ATOM 4132 C C . ASN A 1 563 ? 25.057 13.931 -21.581 1.00 74.38 563 ASN A C 1
ATOM 4134 O O . ASN A 1 563 ? 25.536 14.818 -20.877 1.00 74.38 563 ASN A O 1
ATOM 4138 N N . GLY A 1 564 ? 24.371 12.909 -21.055 1.00 78.50 564 GLY A N 1
ATOM 4139 C CA . GLY A 1 564 ? 24.194 12.697 -19.611 1.00 78.50 564 GLY A CA 1
ATOM 4140 C C . GLY A 1 564 ? 23.101 13.555 -18.964 1.00 78.50 564 GLY A C 1
ATOM 4141 O O . GLY A 1 564 ? 22.968 13.564 -17.742 1.00 78.50 564 GLY A O 1
ATOM 4142 N N . VAL A 1 565 ? 22.313 14.293 -19.754 1.00 85.62 565 VAL A N 1
ATOM 4143 C CA . VAL A 1 565 ? 21.229 15.142 -19.236 1.00 85.62 565 VAL A CA 1
ATOM 4144 C C . VAL A 1 565 ? 20.105 14.253 -18.682 1.00 85.62 565 VAL A C 1
ATOM 4146 O O . VAL A 1 565 ? 19.558 13.457 -19.444 1.00 85.62 565 VAL A O 1
ATOM 4149 N N . PRO A 1 566 ? 19.710 14.362 -17.401 1.00 89.50 566 PRO A N 1
ATOM 4150 C CA . PRO A 1 566 ? 18.671 13.509 -16.820 1.00 89.50 566 PRO A CA 1
ATOM 4151 C C . PRO A 1 566 ? 17.304 13.692 -17.505 1.00 89.50 566 PRO A C 1
ATOM 4153 O O . PRO A 1 566 ? 17.011 14.784 -18.006 1.00 89.50 566 PRO A O 1
ATOM 4156 N N . PRO A 1 567 ? 16.413 12.682 -17.468 1.00 88.12 567 PRO A N 1
ATOM 4157 C CA . PRO A 1 567 ? 15.026 12.859 -17.886 1.00 88.12 567 PRO A CA 1
ATOM 4158 C C . PRO A 1 567 ? 14.294 13.879 -16.994 1.00 88.12 567 PRO A C 1
ATOM 4160 O O . PRO A 1 567 ? 14.700 14.158 -15.864 1.00 88.12 567 PRO A O 1
ATOM 4163 N N . ALA A 1 568 ? 13.187 14.443 -17.484 1.00 87.38 568 ALA A N 1
ATOM 4164 C CA . ALA A 1 568 ? 12.509 15.562 -16.826 1.00 87.38 568 ALA A CA 1
ATOM 4165 C C . ALA A 1 568 ? 12.152 15.277 -15.347 1.00 87.38 568 ALA A C 1
ATOM 4167 O O . ALA A 1 568 ? 11.437 14.328 -15.020 1.00 87.38 568 ALA A O 1
ATOM 4168 N N . GLY A 1 569 ? 12.663 16.121 -14.445 1.00 88.38 569 GLY A N 1
ATOM 4169 C CA . GLY A 1 569 ? 12.446 16.030 -12.997 1.00 88.38 569 GLY A CA 1
ATOM 4170 C C . GLY A 1 569 ? 13.287 14.981 -12.254 1.00 88.38 569 GLY A C 1
ATOM 4171 O O . GLY A 1 569 ? 13.144 14.867 -11.035 1.00 88.38 569 GLY A O 1
ATOM 4172 N N . TRP A 1 570 ? 14.146 14.218 -12.937 1.00 92.81 570 TRP A N 1
ATOM 4173 C CA . TRP A 1 570 ? 15.134 13.347 -12.288 1.00 92.81 570 TRP A CA 1
ATOM 4174 C C . TRP A 1 570 ? 16.323 14.171 -11.746 1.00 92.81 570 TRP A C 1
ATOM 4176 O O . TRP A 1 570 ? 16.549 15.291 -12.215 1.00 92.81 570 TRP A O 1
ATOM 4186 N N . PRO A 1 571 ? 17.087 13.665 -10.755 1.00 93.81 571 PRO A N 1
ATOM 4187 C CA . PRO A 1 571 ? 18.185 14.427 -10.162 1.00 93.81 571 PRO A CA 1
ATOM 4188 C C . PRO A 1 571 ? 19.281 14.777 -11.179 1.00 93.81 571 PRO A C 1
ATOM 4190 O O . PRO A 1 571 ? 19.820 13.901 -11.854 1.00 93.81 571 PRO A O 1
ATOM 4193 N N . THR A 1 572 ? 19.635 16.063 -11.238 1.00 90.94 572 THR A N 1
ATOM 4194 C CA . THR A 1 572 ? 20.714 16.633 -12.072 1.00 90.94 572 THR A CA 1
ATOM 4195 C C . THR A 1 572 ? 22.102 16.524 -11.454 1.00 90.94 572 THR A C 1
ATOM 4197 O O . THR A 1 572 ? 23.095 16.770 -12.128 1.00 90.94 572 THR A O 1
ATOM 4200 N N . ASN A 1 573 ? 22.171 16.189 -10.169 1.00 89.12 573 ASN A N 1
ATOM 4201 C CA . ASN A 1 573 ? 23.391 16.050 -9.391 1.00 89.12 573 ASN A CA 1
ATOM 4202 C C . ASN A 1 573 ? 23.282 14.790 -8.527 1.00 89.12 573 ASN A C 1
ATOM 4204 O O . ASN A 1 573 ? 22.191 14.241 -8.354 1.00 89.12 573 ASN A O 1
ATOM 4208 N N . SER A 1 574 ? 24.407 14.373 -7.949 1.00 93.62 574 SER A N 1
ATOM 4209 C CA . SER A 1 574 ? 24.427 13.346 -6.907 1.00 93.62 574 SER A CA 1
ATOM 4210 C C . SER A 1 574 ? 23.486 13.703 -5.749 1.00 93.62 574 SER A C 1
ATOM 4212 O O . SER A 1 574 ? 23.415 14.857 -5.322 1.00 93.62 574 SER A O 1
ATOM 4214 N N . VAL A 1 575 ? 22.795 12.692 -5.225 1.00 96.38 575 VAL A N 1
ATOM 4215 C CA . VAL A 1 575 ? 21.983 12.761 -4.004 1.00 96.38 575 VAL A CA 1
ATOM 4216 C C . VAL A 1 575 ? 22.604 11.787 -3.008 1.00 96.38 575 VAL A C 1
ATOM 4218 O O . VAL A 1 575 ? 22.918 10.659 -3.375 1.00 96.38 575 VAL A O 1
ATOM 4221 N N . ASN A 1 576 ? 22.840 12.236 -1.773 1.00 95.94 576 ASN A N 1
ATOM 4222 C CA . ASN A 1 576 ? 23.502 11.474 -0.701 1.00 95.94 576 ASN A CA 1
ATOM 4223 C C . ASN A 1 576 ? 24.887 10.878 -1.057 1.00 95.94 576 ASN A C 1
ATOM 4225 O O . ASN A 1 576 ? 25.372 9.996 -0.360 1.00 95.94 576 ASN A O 1
ATOM 4229 N N . GLY A 1 577 ? 25.549 11.371 -2.110 1.00 94.56 577 GLY A N 1
ATOM 4230 C CA . GLY A 1 577 ? 26.830 10.844 -2.602 1.00 94.56 577 GLY A CA 1
ATOM 4231 C C . GLY A 1 577 ? 26.699 9.812 -3.728 1.00 94.56 577 GLY A C 1
ATOM 4232 O O . GLY A 1 577 ? 27.683 9.556 -4.419 1.00 94.56 577 GLY A O 1
ATOM 4233 N N . GLN A 1 578 ? 25.491 9.298 -3.990 1.00 95.69 578 GLN A N 1
ATOM 4234 C CA . GLN A 1 578 ? 25.226 8.344 -5.066 1.00 95.69 578 GLN A CA 1
ATOM 4235 C C . GLN A 1 578 ? 25.581 8.929 -6.440 1.00 95.69 578 GLN A C 1
ATOM 4237 O O . GLN A 1 578 ? 25.129 10.020 -6.807 1.00 95.69 578 GLN A O 1
ATOM 4242 N N . MET A 1 579 ? 26.360 8.183 -7.219 1.00 92.50 579 MET A N 1
ATOM 4243 C CA . MET A 1 579 ? 26.674 8.482 -8.610 1.00 92.50 579 MET A CA 1
ATOM 4244 C C . MET A 1 579 ? 25.456 8.197 -9.493 1.00 92.50 579 MET A C 1
ATOM 4246 O O . MET A 1 579 ? 24.855 7.126 -9.412 1.00 92.50 579 MET A O 1
ATOM 4250 N N . LEU A 1 580 ? 25.089 9.145 -10.349 1.00 91.88 580 LEU A N 1
ATOM 4251 C CA . LEU A 1 580 ? 23.973 9.011 -11.283 1.00 91.88 580 LEU A CA 1
ATOM 4252 C C . LEU A 1 580 ? 24.507 9.235 -12.697 1.00 91.88 580 LEU A C 1
ATOM 4254 O O . LEU A 1 580 ? 25.199 10.219 -12.947 1.00 91.88 580 LEU A O 1
ATOM 4258 N N . ASP A 1 581 ? 24.217 8.287 -13.582 1.00 88.31 581 ASP A N 1
ATOM 4259 C CA . ASP A 1 581 ? 24.679 8.241 -14.968 1.00 88.31 581 ASP A CA 1
ATOM 4260 C C . ASP A 1 581 ? 23.470 7.926 -15.858 1.00 88.31 581 ASP A C 1
ATOM 4262 O O . ASP A 1 581 ? 22.635 7.092 -15.495 1.00 88.31 581 ASP A O 1
ATOM 4266 N N . TYR A 1 582 ? 23.330 8.637 -16.977 1.00 89.25 582 TYR A N 1
ATOM 4267 C CA . TYR A 1 582 ? 22.089 8.681 -17.751 1.00 89.25 582 TYR A CA 1
ATOM 4268 C C . TYR A 1 582 ? 22.341 8.657 -19.258 1.00 89.25 582 TYR A C 1
ATOM 4270 O O . TYR A 1 582 ? 23.237 9.323 -19.772 1.00 89.25 582 TYR A O 1
ATOM 4278 N N . GLY A 1 583 ? 21.447 7.979 -19.978 1.00 83.81 583 GLY A N 1
ATOM 4279 C CA . GLY A 1 583 ? 21.437 7.955 -21.438 1.00 83.81 583 GLY A CA 1
ATOM 4280 C C . GLY A 1 583 ? 22.366 6.917 -22.053 1.00 83.81 583 GLY A C 1
ATOM 4281 O O . GLY A 1 583 ? 22.780 5.950 -21.416 1.00 83.81 583 GLY A O 1
ATOM 4282 N N . MET A 1 584 ? 22.625 7.096 -23.345 1.00 86.25 584 MET A N 1
ATOM 4283 C CA . MET A 1 584 ? 23.457 6.202 -24.145 1.00 86.25 584 MET A CA 1
ATOM 4284 C C . MET A 1 584 ? 24.834 6.823 -24.392 1.00 86.25 584 MET A C 1
ATOM 4286 O O . MET A 1 584 ? 24.947 8.029 -24.612 1.00 86.25 584 MET A O 1
ATOM 4290 N N . ASP A 1 585 ? 25.869 5.981 -24.425 1.00 83.69 585 ASP A N 1
ATOM 4291 C CA . ASP A 1 585 ? 27.251 6.391 -24.692 1.00 83.69 585 ASP A CA 1
ATOM 4292 C C . ASP A 1 585 ? 27.364 7.161 -26.033 1.00 83.69 585 ASP A C 1
ATOM 4294 O O . ASP A 1 585 ? 27.038 6.603 -27.093 1.00 83.69 585 ASP A O 1
ATOM 4298 N N . PRO A 1 586 ? 27.845 8.423 -26.027 1.00 85.00 586 PRO A N 1
ATOM 4299 C CA . PRO A 1 586 ? 28.055 9.214 -27.236 1.00 85.00 586 PRO A CA 1
ATOM 4300 C C . PRO A 1 586 ? 28.952 8.548 -28.293 1.00 85.00 586 PRO A C 1
ATOM 4302 O O . PRO A 1 586 ? 28.745 8.793 -29.482 1.00 85.00 586 PRO A O 1
ATOM 4305 N N . GLU A 1 587 ? 29.914 7.695 -27.926 1.00 83.69 587 GLU A N 1
ATOM 4306 C CA . GLU A 1 587 ? 30.734 6.943 -28.891 1.00 83.69 587 GLU A CA 1
ATOM 4307 C C . GLU A 1 587 ? 29.955 5.830 -29.607 1.00 83.69 587 GLU A C 1
ATOM 4309 O O . GLU A 1 587 ? 30.382 5.343 -30.663 1.00 83.69 587 GLU A O 1
ATOM 4314 N N . VAL A 1 588 ? 28.819 5.408 -29.047 1.00 86.00 588 VAL A N 1
ATOM 4315 C CA . VAL A 1 588 ? 27.877 4.482 -29.681 1.00 86.00 588 VAL A CA 1
ATOM 4316 C C . VAL A 1 588 ? 26.914 5.264 -30.567 1.00 86.00 588 VAL A C 1
ATOM 4318 O O . VAL A 1 588 ? 26.881 5.037 -31.775 1.00 86.00 588 VAL A O 1
ATOM 4321 N N . ILE A 1 589 ? 26.173 6.223 -30.008 1.00 87.50 589 ILE A N 1
ATOM 4322 C CA . ILE A 1 589 ? 25.029 6.831 -30.709 1.00 87.50 589 ILE A CA 1
ATOM 4323 C C . ILE A 1 589 ? 25.414 7.851 -31.789 1.00 87.50 589 ILE A C 1
ATOM 4325 O O . ILE A 1 589 ? 24.688 7.989 -32.770 1.00 87.50 589 ILE A O 1
ATOM 4329 N N . ASN A 1 590 ? 26.587 8.494 -31.700 1.00 88.06 590 ASN A N 1
ATOM 4330 C CA . ASN A 1 590 ? 27.086 9.363 -32.778 1.00 88.06 590 ASN A CA 1
ATOM 4331 C C . ASN A 1 590 ? 27.662 8.580 -33.977 1.00 88.06 590 ASN A C 1
ATOM 4333 O O . ASN A 1 590 ? 28.107 9.185 -34.953 1.00 88.06 590 ASN A O 1
ATOM 4337 N N . SER A 1 591 ? 27.674 7.243 -33.932 1.00 90.69 591 SER A N 1
ATOM 4338 C CA . SER A 1 591 ? 28.075 6.387 -35.050 1.00 90.69 591 SER A CA 1
ATOM 4339 C C . SER A 1 591 ? 26.835 5.721 -35.662 1.00 90.69 591 SER A C 1
ATOM 4341 O O . SER A 1 591 ? 26.310 4.781 -35.066 1.00 90.69 591 SER A O 1
ATOM 4343 N N . PRO A 1 592 ? 26.364 6.135 -36.858 1.00 88.12 592 PRO A N 1
ATOM 4344 C CA . PRO A 1 592 ? 25.097 5.646 -37.413 1.00 88.12 592 PRO A CA 1
ATOM 4345 C C . PRO A 1 592 ? 25.000 4.118 -37.525 1.00 88.12 592 PRO A C 1
ATOM 4347 O O . PRO A 1 592 ? 23.952 3.547 -37.249 1.00 88.12 592 PRO A O 1
ATOM 4350 N N . ALA A 1 593 ? 26.103 3.438 -37.857 1.00 91.38 593 ALA A N 1
ATOM 4351 C CA . ALA A 1 593 ? 26.135 1.976 -37.921 1.00 91.38 593 ALA A CA 1
ATOM 4352 C C . ALA A 1 593 ? 25.929 1.320 -36.542 1.00 91.38 593 ALA A C 1
ATOM 4354 O O . ALA A 1 593 ? 25.121 0.401 -36.421 1.00 91.38 593 ALA A O 1
ATOM 4355 N N . LYS A 1 594 ? 26.603 1.825 -35.495 1.00 90.50 594 LYS A N 1
ATOM 4356 C CA . LYS A 1 594 ? 26.417 1.341 -34.117 1.00 90.50 594 LYS A CA 1
ATOM 4357 C C . LYS A 1 594 ? 25.032 1.701 -33.565 1.00 90.50 594 LYS A C 1
ATOM 4359 O O . LYS A 1 594 ? 24.501 0.959 -32.749 1.00 90.50 594 LYS A O 1
ATOM 4364 N N . ALA A 1 595 ? 24.446 2.824 -33.985 1.00 89.31 595 ALA A N 1
ATOM 4365 C CA . ALA A 1 595 ? 23.107 3.231 -33.563 1.00 89.31 595 ALA A CA 1
ATOM 4366 C C . ALA A 1 595 ? 22.025 2.267 -34.089 1.00 89.31 595 ALA A C 1
ATOM 4368 O O . ALA A 1 595 ? 21.163 1.846 -33.320 1.00 89.31 595 ALA A O 1
ATOM 4369 N N . GLU A 1 596 ? 22.096 1.842 -35.355 1.00 91.12 596 GLU A N 1
ATOM 4370 C CA . GLU A 1 596 ? 21.191 0.814 -35.903 1.00 91.12 596 GLU A CA 1
ATOM 4371 C C . GLU A 1 596 ? 21.449 -0.583 -35.302 1.00 91.12 596 GLU A C 1
ATOM 4373 O O . GLU A 1 596 ? 20.509 -1.333 -35.015 1.00 91.12 596 GLU A O 1
ATOM 4378 N N . GLU A 1 597 ? 22.715 -0.922 -35.026 1.00 94.19 597 GLU A N 1
ATOM 4379 C CA . GLU A 1 597 ? 23.068 -2.127 -34.265 1.00 94.19 597 GLU A CA 1
ATOM 4380 C C . GLU A 1 597 ? 22.459 -2.087 -32.852 1.00 94.19 597 GLU A C 1
ATOM 4382 O O . GLU A 1 597 ? 21.853 -3.066 -32.422 1.00 94.19 597 GLU A O 1
ATOM 4387 N N . LEU A 1 598 ? 22.508 -0.942 -32.162 1.00 92.19 598 LEU A N 1
ATOM 4388 C CA . LEU A 1 598 ? 21.909 -0.745 -30.840 1.00 92.19 598 LEU A CA 1
ATOM 4389 C C . LEU A 1 598 ? 20.376 -0.863 -30.869 1.00 92.19 598 LEU A C 1
ATOM 4391 O O . LEU A 1 598 ? 19.818 -1.551 -30.018 1.00 92.19 598 LEU A O 1
ATOM 4395 N N . LYS A 1 599 ? 19.682 -0.280 -31.858 1.00 92.94 599 LYS A N 1
ATOM 4396 C CA . LYS A 1 599 ? 18.221 -0.461 -32.031 1.00 92.94 599 LYS A CA 1
ATOM 4397 C C . LYS A 1 599 ? 17.834 -1.932 -32.207 1.00 92.94 599 LYS A C 1
ATOM 4399 O O . LYS A 1 599 ? 16.783 -2.357 -31.726 1.00 92.94 599 LYS A O 1
ATOM 4404 N N . THR A 1 600 ? 18.693 -2.707 -32.868 1.00 93.50 600 THR A N 1
ATOM 4405 C CA . THR A 1 600 ? 18.541 -4.161 -33.016 1.00 93.50 600 THR A CA 1
ATOM 4406 C C . THR A 1 600 ? 18.846 -4.882 -31.698 1.00 93.50 600 THR A C 1
ATOM 4408 O O . THR A 1 600 ? 18.074 -5.735 -31.264 1.00 93.50 600 THR A O 1
ATOM 4411 N N . ALA A 1 601 ? 19.925 -4.499 -31.010 1.00 93.88 601 ALA A N 1
ATOM 4412 C CA . ALA A 1 601 ? 20.349 -5.083 -29.742 1.00 93.88 601 ALA A CA 1
ATOM 4413 C C . ALA A 1 601 ? 19.318 -4.875 -28.622 1.00 93.88 601 ALA A C 1
ATOM 4415 O O . ALA A 1 601 ? 19.050 -5.824 -27.893 1.00 93.88 601 ALA A O 1
ATOM 4416 N N . LEU A 1 602 ? 18.668 -3.707 -28.535 1.00 94.19 602 LEU A N 1
ATOM 4417 C CA . LEU A 1 602 ? 17.574 -3.415 -27.588 1.00 94.19 602 LEU A CA 1
ATOM 4418 C C . LEU A 1 602 ? 16.344 -4.330 -27.760 1.00 94.19 602 LEU A C 1
ATOM 4420 O O . LEU A 1 602 ? 15.498 -4.400 -26.869 1.00 94.19 602 LEU A O 1
ATOM 4424 N N . ARG A 1 603 ? 16.249 -5.039 -28.894 1.00 94.50 603 ARG A N 1
ATOM 4425 C CA . ARG A 1 603 ? 15.229 -6.051 -29.216 1.00 94.50 603 ARG A CA 1
ATOM 4426 C C . ARG A 1 603 ? 15.783 -7.489 -29.187 1.00 94.50 603 ARG A C 1
ATOM 4428 O O . ARG A 1 603 ? 15.083 -8.410 -29.594 1.00 94.50 603 ARG A O 1
ATOM 4435 N N . SER A 1 604 ? 17.024 -7.707 -28.740 1.00 95.00 604 SER A N 1
ATOM 4436 C CA . SER A 1 604 ? 17.664 -9.038 -28.726 1.00 95.00 604 SER A CA 1
ATOM 4437 C C . SER A 1 604 ? 17.385 -9.857 -27.461 1.00 95.00 604 SER A C 1
ATOM 4439 O O . SER A 1 604 ? 17.499 -11.082 -27.483 1.00 95.00 604 SER A O 1
ATOM 4441 N N . LEU A 1 605 ? 16.989 -9.196 -26.370 1.00 95.44 605 LEU A N 1
ATOM 4442 C CA . LEU A 1 605 ? 16.647 -9.808 -25.085 1.00 95.44 605 LEU A CA 1
ATOM 4443 C C . LEU A 1 605 ? 15.243 -9.370 -24.642 1.00 95.44 605 LEU A C 1
ATOM 4445 O O . LEU A 1 605 ? 14.796 -8.283 -25.020 1.00 95.44 605 LEU A O 1
ATOM 4449 N N . PRO A 1 606 ? 14.554 -10.149 -23.787 1.00 96.56 606 PRO A N 1
ATOM 4450 C CA . PRO A 1 606 ? 13.371 -9.666 -23.094 1.00 96.56 606 PRO A CA 1
ATOM 4451 C C . PRO A 1 606 ? 13.663 -8.398 -22.292 1.00 96.56 606 PRO A C 1
ATOM 4453 O O . PRO A 1 606 ? 14.759 -8.193 -21.769 1.00 96.56 606 PRO A O 1
ATOM 4456 N N . THR A 1 607 ? 12.653 -7.553 -22.179 1.00 97.62 607 THR A N 1
ATOM 4457 C CA . THR A 1 607 ? 12.677 -6.343 -21.368 1.00 97.62 607 THR A CA 1
ATOM 4458 C C . THR A 1 607 ? 11.962 -6.587 -20.049 1.00 97.62 607 THR A C 1
ATOM 4460 O O . THR A 1 607 ? 10.868 -7.145 -20.041 1.00 97.62 607 THR A O 1
ATOM 4463 N N . PHE A 1 608 ? 12.560 -6.130 -18.952 1.00 98.50 608 PHE A N 1
ATOM 4464 C CA . PHE A 1 608 ? 11.860 -5.815 -17.713 1.00 98.50 608 PHE A CA 1
ATOM 4465 C C . PHE A 1 608 ? 11.678 -4.290 -17.655 1.00 98.50 608 PHE A C 1
ATOM 4467 O O . PHE A 1 608 ? 12.659 -3.550 -17.738 1.00 98.50 608 PHE A O 1
ATOM 4474 N N . SER A 1 609 ? 10.440 -3.816 -17.525 1.00 98.38 609 SER A N 1
ATOM 4475 C CA . SER A 1 609 ? 10.138 -2.405 -17.251 1.00 98.38 609 SER A CA 1
ATOM 4476 C C . SER A 1 609 ? 9.666 -2.262 -15.812 1.00 98.38 609 SER A C 1
ATOM 4478 O O . SER A 1 609 ? 8.792 -3.011 -15.374 1.00 98.38 609 SER A O 1
ATOM 4480 N N . LEU A 1 610 ? 10.249 -1.320 -15.077 1.00 98.62 610 LEU A N 1
ATOM 4481 C CA . LEU A 1 610 ? 9.850 -0.959 -13.722 1.00 98.62 610 LEU A CA 1
ATOM 4482 C C . LEU A 1 610 ? 9.171 0.403 -13.755 1.00 98.62 610 LEU A C 1
ATOM 4484 O O . LEU A 1 610 ? 9.703 1.339 -14.354 1.00 98.62 610 LEU A O 1
ATOM 4488 N N . VAL A 1 611 ? 8.015 0.526 -13.106 1.00 98.62 611 VAL A N 1
ATOM 4489 C CA . VAL A 1 611 ? 7.236 1.767 -13.098 1.00 98.62 611 VAL A CA 1
ATOM 4490 C C . VAL A 1 611 ? 6.787 2.109 -11.679 1.00 98.62 611 VAL A C 1
ATOM 4492 O O . VAL A 1 611 ? 6.014 1.379 -11.056 1.00 98.62 611 VAL A O 1
ATOM 4495 N N . THR A 1 612 ? 7.284 3.232 -11.168 1.00 97.81 612 THR A N 1
ATOM 4496 C CA . THR A 1 612 ? 7.144 3.657 -9.769 1.00 97.81 612 THR A CA 1
ATOM 4497 C C . THR A 1 612 ? 7.118 5.180 -9.649 1.00 97.81 612 THR A C 1
ATOM 4499 O O . THR A 1 612 ? 7.594 5.890 -10.533 1.00 97.81 612 THR A O 1
ATOM 4502 N N . ASP A 1 613 ? 6.653 5.709 -8.516 1.00 96.44 613 ASP A N 1
ATOM 4503 C CA . ASP A 1 613 ? 7.008 7.075 -8.129 1.00 96.44 613 ASP A CA 1
ATOM 4504 C C . ASP A 1 613 ? 8.542 7.203 -8.057 1.00 96.44 613 ASP A C 1
ATOM 4506 O O . ASP A 1 613 ? 9.229 6.362 -7.465 1.00 96.44 613 ASP A O 1
ATOM 4510 N N . ARG A 1 614 ? 9.086 8.252 -8.680 1.00 94.62 614 ARG A N 1
ATOM 4511 C CA . ARG A 1 614 ? 10.528 8.516 -8.759 1.00 94.62 614 ARG A CA 1
ATOM 4512 C C . ARG A 1 614 ? 11.162 8.780 -7.385 1.00 94.62 614 ARG A C 1
ATOM 4514 O O . ARG A 1 614 ? 12.347 8.493 -7.197 1.00 94.62 614 ARG A O 1
ATOM 4521 N N . ARG A 1 615 ? 10.387 9.267 -6.409 1.00 95.56 615 ARG A N 1
ATOM 4522 C CA . ARG A 1 615 ? 10.823 9.457 -5.013 1.00 95.56 615 ARG A CA 1
ATOM 4523 C C . ARG A 1 615 ? 11.279 8.145 -4.383 1.00 95.56 615 ARG A C 1
ATOM 4525 O O . ARG A 1 615 ? 12.269 8.144 -3.660 1.00 95.56 615 ARG A O 1
ATOM 4532 N N . HIS A 1 616 ? 10.663 7.016 -4.745 1.00 97.56 616 HIS A N 1
ATOM 4533 C CA . HIS A 1 616 ? 11.087 5.703 -4.254 1.00 97.56 616 HIS A CA 1
ATOM 4534 C C . HIS A 1 616 ? 12.543 5.380 -4.606 1.00 97.56 616 HIS A C 1
ATOM 4536 O O . HIS A 1 616 ? 13.181 4.669 -3.842 1.00 97.56 616 HIS A O 1
ATOM 4542 N N . PHE A 1 617 ? 13.104 5.920 -5.694 1.00 96.62 617 PHE A N 1
ATOM 4543 C CA . PHE A 1 617 ? 14.533 5.791 -6.000 1.00 96.62 617 PHE A CA 1
ATOM 4544 C C . PHE A 1 617 ? 15.381 6.904 -5.369 1.00 96.62 617 PHE A C 1
ATOM 4546 O O . PHE A 1 617 ? 16.410 6.598 -4.764 1.00 96.62 617 PHE A O 1
ATOM 4553 N N . PHE A 1 618 ? 14.969 8.169 -5.519 1.00 96.19 618 PHE A N 1
ATOM 4554 C CA . PHE A 1 618 ? 15.868 9.326 -5.366 1.00 96.19 618 PHE A CA 1
ATOM 4555 C C . PHE A 1 618 ? 15.475 10.356 -4.294 1.00 96.19 618 PHE A C 1
ATOM 4557 O O . PHE A 1 618 ? 16.104 11.410 -4.219 1.00 96.19 618 PHE A O 1
ATOM 4564 N N . ASP A 1 619 ? 14.456 10.096 -3.474 1.00 95.50 619 ASP A N 1
ATOM 4565 C CA . ASP A 1 619 ? 14.187 10.936 -2.303 1.00 95.50 619 ASP A CA 1
ATOM 4566 C C . ASP A 1 619 ? 15.352 10.850 -1.287 1.00 95.50 619 ASP A C 1
ATOM 4568 O O . ASP A 1 619 ? 15.756 9.736 -0.944 1.00 95.50 619 ASP A O 1
ATOM 4572 N N . PRO A 1 620 ? 15.895 11.972 -0.771 1.00 95.56 620 PRO A N 1
ATOM 4573 C CA . PRO A 1 620 ? 17.060 11.938 0.115 1.00 95.56 620 PRO A CA 1
ATOM 4574 C C . PRO A 1 620 ? 16.857 11.153 1.418 1.00 95.56 620 PRO A C 1
ATOM 4576 O O . PRO A 1 620 ? 17.831 10.634 1.956 1.00 95.56 620 PRO A O 1
ATOM 4579 N N . LEU A 1 621 ? 15.628 11.043 1.933 1.00 94.38 621 LEU A N 1
ATOM 4580 C CA . LEU A 1 621 ? 15.344 10.375 3.209 1.00 94.38 621 LEU A CA 1
ATOM 4581 C C . LEU A 1 621 ? 14.891 8.921 3.024 1.00 94.38 621 LEU A C 1
ATOM 4583 O O . LEU A 1 621 ? 15.185 8.068 3.857 1.00 94.38 621 LEU A O 1
ATOM 4587 N N . THR A 1 622 ? 14.166 8.636 1.941 1.00 94.12 622 THR A N 1
ATOM 4588 C CA . THR A 1 622 ? 13.422 7.378 1.754 1.00 94.12 622 THR A CA 1
ATOM 4589 C C . THR A 1 622 ? 13.746 6.638 0.455 1.00 94.12 622 THR A C 1
ATOM 4591 O O . THR A 1 622 ? 13.356 5.473 0.311 1.00 94.12 622 THR A O 1
ATOM 4594 N N . GLY A 1 623 ? 14.460 7.273 -0.479 1.00 97.31 623 GLY A N 1
ATOM 4595 C CA . GLY A 1 623 ? 14.777 6.735 -1.798 1.00 97.31 623 GLY A CA 1
ATOM 4596 C C . GLY A 1 623 ? 15.807 5.610 -1.732 1.00 97.31 623 GLY A C 1
ATOM 4597 O O . GLY A 1 623 ? 16.927 5.816 -1.268 1.00 97.31 623 GLY A O 1
ATOM 4598 N N . ILE A 1 624 ? 15.448 4.413 -2.205 1.00 97.38 624 ILE A N 1
ATOM 4599 C CA . ILE A 1 624 ? 16.273 3.205 -2.047 1.00 97.38 624 ILE A CA 1
ATOM 4600 C C . ILE A 1 624 ? 17.538 3.202 -2.904 1.00 97.38 624 ILE A C 1
ATOM 4602 O O . ILE A 1 624 ? 18.465 2.478 -2.564 1.00 97.38 624 ILE A O 1
ATOM 4606 N N . TYR A 1 625 ? 17.608 3.983 -3.987 1.00 96.31 625 TYR A N 1
ATOM 4607 C CA . TYR A 1 625 ? 18.817 4.077 -4.817 1.00 96.31 625 TYR A CA 1
ATOM 4608 C C . TYR A 1 625 ? 19.863 4.956 -4.131 1.00 96.31 625 TYR A C 1
ATOM 4610 O O . TYR A 1 625 ? 21.010 4.567 -3.985 1.00 96.31 625 TYR A O 1
ATOM 4618 N N . VAL A 1 626 ? 19.437 6.115 -3.628 1.00 96.62 626 VAL A N 1
ATOM 4619 C CA . VAL A 1 626 ? 20.315 7.102 -2.971 1.00 96.62 626 VAL A CA 1
ATOM 4620 C C . VAL A 1 626 ? 20.580 6.781 -1.494 1.00 96.62 626 VAL A C 1
ATOM 4622 O O . VAL A 1 626 ? 21.365 7.454 -0.839 1.00 96.62 626 VAL A O 1
ATOM 4625 N N . ASN A 1 627 ? 19.946 5.732 -0.967 1.00 96.12 627 ASN A N 1
ATOM 4626 C CA . ASN A 1 627 ? 20.179 5.171 0.363 1.00 96.12 627 ASN A CA 1
ATOM 4627 C C . ASN A 1 627 ? 20.354 3.645 0.273 1.00 96.12 627 ASN A C 1
ATOM 4629 O O . ASN A 1 627 ? 19.734 2.875 1.012 1.00 96.12 627 ASN A O 1
ATOM 4633 N N . ALA A 1 628 ? 21.197 3.177 -0.652 1.00 95.00 628 ALA A N 1
ATOM 4634 C CA . ALA A 1 628 ? 21.297 1.761 -1.008 1.00 95.00 628 ALA A CA 1
ATOM 4635 C C . ALA A 1 628 ? 21.694 0.823 0.155 1.00 95.00 628 ALA A C 1
ATOM 4637 O O . ALA A 1 628 ? 21.607 -0.401 0.019 1.00 95.00 628 ALA A O 1
ATOM 4638 N N . TYR A 1 629 ? 22.119 1.336 1.315 1.00 92.88 629 TYR A N 1
ATOM 4639 C CA . TYR A 1 629 ? 22.369 0.548 2.532 1.00 92.88 629 TYR A CA 1
ATOM 4640 C C . TYR A 1 629 ? 21.135 0.216 3.386 1.00 92.88 629 TYR A C 1
ATOM 4642 O O . TYR A 1 629 ? 21.285 -0.568 4.323 1.00 92.88 629 TYR A O 1
ATOM 4650 N N . GLY A 1 630 ? 19.933 0.660 3.000 1.00 91.94 630 GLY A N 1
ATOM 4651 C CA . GLY A 1 630 ? 18.654 0.254 3.601 1.00 91.94 630 GLY A CA 1
ATOM 4652 C C . GLY A 1 630 ? 18.449 -1.267 3.748 1.00 91.94 630 GLY A C 1
ATOM 4653 O O . GLY A 1 630 ? 19.014 -2.075 2.996 1.00 91.94 630 GLY A O 1
ATOM 4654 N N . ARG A 1 631 ? 17.665 -1.679 4.752 1.00 87.81 631 ARG A N 1
ATOM 4655 C CA . ARG A 1 631 ? 17.463 -3.080 5.184 1.00 87.81 631 ARG A CA 1
ATOM 4656 C C . ARG A 1 631 ? 16.017 -3.359 5.597 1.00 87.81 631 ARG A C 1
ATOM 4658 O O . ARG A 1 631 ? 15.246 -2.433 5.752 1.00 87.81 631 ARG A O 1
ATOM 4665 N N . GLU A 1 632 ? 15.699 -4.643 5.724 1.00 86.62 632 GLU A N 1
ATOM 4666 C CA . GLU A 1 632 ? 14.393 -5.217 6.090 1.00 86.62 632 GLU A CA 1
ATOM 4667 C C . GLU A 1 632 ? 13.176 -4.561 5.382 1.00 86.62 632 GLU A C 1
ATOM 4669 O O . GLU A 1 632 ? 13.339 -4.119 4.234 1.00 86.62 632 GLU A O 1
ATOM 4674 N N . LYS A 1 633 ? 11.957 -4.656 5.937 1.00 87.69 633 LYS A N 1
ATOM 4675 C CA . LYS A 1 633 ? 10.685 -4.362 5.226 1.00 87.69 633 LYS A CA 1
ATOM 4676 C C . LYS A 1 633 ? 10.515 -2.852 4.987 1.00 87.69 633 LYS A C 1
ATOM 4678 O O . LYS A 1 633 ? 10.006 -2.418 3.959 1.00 87.69 633 LYS A O 1
ATOM 4683 N N . GLU A 1 634 ? 11.073 -2.038 5.879 1.00 92.06 634 GLU A N 1
ATOM 4684 C CA . GLU A 1 634 ? 10.993 -0.570 5.931 1.00 92.06 634 GLU A CA 1
ATOM 4685 C C . GLU A 1 634 ? 11.732 0.112 4.764 1.00 92.06 634 GLU A C 1
ATOM 4687 O O . GLU A 1 634 ? 11.508 1.289 4.464 1.00 92.06 634 GLU A O 1
ATOM 4692 N N . TRP A 1 635 ? 12.610 -0.628 4.082 1.00 95.12 635 TRP A N 1
ATOM 4693 C CA . TRP A 1 635 ? 13.327 -0.198 2.881 1.00 95.12 635 TRP A CA 1
ATOM 4694 C C . TRP A 1 635 ? 12.897 -0.951 1.611 1.00 95.12 635 TRP A C 1
ATOM 4696 O O . TRP A 1 635 ? 13.563 -0.832 0.585 1.00 95.12 635 TRP A O 1
ATOM 4706 N N . GLU A 1 636 ? 11.790 -1.698 1.634 1.00 96.25 636 GLU A N 1
ATOM 4707 C CA . GLU A 1 636 ? 11.099 -2.131 0.412 1.00 96.25 636 GLU A CA 1
ATOM 4708 C C . GLU A 1 636 ? 10.217 -0.977 -0.123 1.00 96.25 636 GLU A C 1
ATOM 4710 O O . GLU A 1 636 ? 9.691 -0.158 0.637 1.00 96.25 636 GLU A O 1
ATOM 4715 N N . ARG A 1 637 ? 10.105 -0.832 -1.449 1.00 97.50 637 ARG A N 1
ATOM 4716 C CA . ARG A 1 637 ? 9.280 0.201 -2.111 1.00 97.50 637 ARG A CA 1
ATOM 4717 C C . ARG A 1 637 ? 8.403 -0.426 -3.197 1.00 97.50 637 ARG A C 1
ATOM 4719 O O . ARG A 1 637 ? 8.911 -1.281 -3.924 1.00 97.50 637 ARG A O 1
ATOM 4726 N N . PRO A 1 638 ? 7.139 0.001 -3.361 1.00 97.25 638 PRO A N 1
ATOM 4727 C CA . PRO A 1 638 ? 6.251 -0.563 -4.371 1.00 97.25 638 PRO A CA 1
ATOM 4728 C C . PRO A 1 638 ? 6.637 -0.110 -5.786 1.00 97.25 638 PRO A C 1
ATOM 4730 O O . PRO A 1 638 ? 6.922 1.068 -6.023 1.00 97.25 638 PRO A O 1
ATOM 4733 N N . THR A 1 639 ? 6.587 -1.040 -6.738 1.00 98.19 639 THR A N 1
ATOM 4734 C CA . THR A 1 639 ? 6.740 -0.797 -8.178 1.00 98.19 639 THR A CA 1
ATOM 4735 C C . THR A 1 639 ? 5.844 -1.740 -8.976 1.00 98.19 639 THR A C 1
ATOM 4737 O O . THR A 1 639 ? 5.715 -2.913 -8.630 1.00 98.19 639 THR A O 1
ATOM 4740 N N . SER A 1 640 ? 5.319 -1.270 -10.107 1.00 98.44 640 SER A N 1
ATOM 4741 C CA . SER A 1 640 ? 4.899 -2.182 -11.174 1.00 98.44 640 SER A CA 1
ATOM 4742 C C . SER A 1 640 ? 6.146 -2.769 -11.829 1.00 98.44 640 SER A C 1
ATOM 4744 O O . SER A 1 640 ? 7.125 -2.051 -12.050 1.00 98.44 640 SER A O 1
ATOM 4746 N N . MET A 1 641 ? 6.099 -4.052 -12.169 1.00 98.44 641 MET A N 1
ATOM 4747 C CA . MET A 1 641 ? 7.048 -4.745 -13.034 1.00 98.44 641 MET A CA 1
ATOM 4748 C C . MET A 1 641 ? 6.301 -5.328 -14.236 1.00 98.44 641 MET A C 1
ATOM 4750 O O . MET A 1 641 ? 5.326 -6.057 -14.076 1.00 98.44 641 MET A O 1
ATOM 4754 N N . GLU A 1 642 ? 6.791 -5.054 -15.441 1.00 97.62 642 GLU A N 1
ATOM 4755 C CA . GLU A 1 642 ? 6.326 -5.663 -16.689 1.00 97.62 642 GLU A CA 1
ATOM 4756 C C . GLU A 1 642 ? 7.444 -6.492 -17.316 1.00 97.62 642 GLU A C 1
ATOM 4758 O O . GLU A 1 642 ? 8.579 -6.018 -17.401 1.00 97.62 642 GLU A O 1
ATOM 4763 N N . MET A 1 643 ? 7.121 -7.666 -17.859 1.00 97.69 643 MET A N 1
ATOM 4764 C CA . MET A 1 643 ? 7.970 -8.329 -18.849 1.00 97.69 643 MET A CA 1
ATOM 4765 C C . MET A 1 643 ? 7.422 -8.055 -20.254 1.00 97.69 643 MET A C 1
ATOM 4767 O O . MET A 1 643 ? 6.251 -8.297 -20.536 1.00 97.69 643 MET A O 1
ATOM 4771 N N . ILE A 1 644 ? 8.281 -7.581 -21.156 1.00 97.62 644 ILE A N 1
ATOM 4772 C CA . ILE A 1 644 ? 7.964 -7.339 -22.568 1.00 97.62 644 ILE A CA 1
ATOM 4773 C C . ILE A 1 644 ? 8.911 -8.183 -23.420 1.00 97.62 644 ILE A C 1
ATOM 4775 O O . ILE A 1 644 ? 10.133 -8.035 -23.341 1.00 97.62 644 ILE A O 1
ATOM 4779 N N . ARG A 1 645 ? 8.365 -9.081 -24.245 1.00 93.94 645 ARG A N 1
ATOM 4780 C CA . ARG A 1 645 ? 9.158 -9.901 -25.171 1.00 93.94 645 ARG A CA 1
ATOM 4781 C C . ARG A 1 645 ? 9.291 -9.212 -26.542 1.00 93.94 645 ARG A C 1
ATOM 4783 O O . ARG A 1 645 ? 8.318 -8.614 -27.003 1.00 93.94 645 ARG A O 1
ATOM 4790 N N . PRO A 1 646 ? 10.453 -9.280 -27.225 1.00 89.69 646 PRO A N 1
ATOM 4791 C CA . PRO A 1 646 ? 10.655 -8.574 -28.497 1.00 89.69 646 PRO A CA 1
ATOM 4792 C C . PRO A 1 646 ? 9.846 -9.136 -29.673 1.00 89.69 646 PRO A C 1
ATOM 4794 O O . PRO A 1 646 ? 9.656 -8.439 -30.667 1.00 89.69 646 PRO A O 1
ATOM 4797 N N . ASP A 1 647 ? 9.370 -10.378 -29.553 1.00 89.00 647 ASP A N 1
ATOM 4798 C CA . ASP A 1 647 ? 8.485 -11.053 -30.510 1.00 89.00 647 ASP A CA 1
ATOM 4799 C C . ASP A 1 647 ? 7.004 -10.643 -30.374 1.00 89.00 647 ASP A C 1
ATOM 4801 O O . ASP A 1 647 ? 6.173 -11.065 -31.176 1.00 89.00 647 ASP A O 1
ATOM 4805 N N . GLY A 1 648 ? 6.667 -9.820 -29.374 1.00 87.38 648 GLY A N 1
ATOM 4806 C CA . GLY A 1 648 ? 5.298 -9.402 -29.077 1.00 87.38 648 GLY A CA 1
ATOM 4807 C C . GLY A 1 648 ? 4.445 -10.462 -28.371 1.00 87.38 648 GLY A C 1
ATOM 4808 O O . GLY A 1 648 ? 3.251 -10.234 -28.182 1.00 87.38 648 GLY A O 1
ATOM 4809 N N . THR A 1 649 ? 5.011 -11.605 -27.965 1.00 90.38 649 THR A N 1
ATOM 4810 C CA . THR A 1 649 ? 4.267 -12.602 -27.184 1.00 90.38 649 THR A CA 1
ATOM 4811 C C . THR A 1 649 ? 4.009 -12.108 -25.761 1.00 90.38 649 THR A C 1
ATOM 4813 O O . THR A 1 649 ? 4.856 -11.472 -25.128 1.00 90.38 649 THR A O 1
ATOM 4816 N N . SER A 1 650 ? 2.811 -12.396 -25.250 1.00 89.00 650 SER A N 1
ATOM 4817 C CA . SER A 1 650 ? 2.394 -12.000 -23.906 1.00 89.00 650 SER A CA 1
ATOM 4818 C C . SER A 1 650 ? 3.292 -12.615 -22.829 1.00 89.00 650 SER A C 1
ATOM 4820 O O . SER A 1 650 ? 3.631 -13.798 -22.887 1.00 89.00 650 SER A O 1
ATOM 4822 N N . ALA A 1 651 ? 3.629 -11.806 -21.829 1.00 94.94 651 ALA A N 1
ATOM 4823 C CA . ALA A 1 651 ? 4.262 -12.233 -20.587 1.00 94.94 651 ALA A CA 1
ATOM 4824 C C . ALA A 1 651 ? 3.408 -11.740 -19.401 1.00 94.94 651 ALA A C 1
ATOM 4826 O O . ALA A 1 651 ? 2.201 -11.971 -19.409 1.00 94.94 651 ALA A O 1
ATOM 4827 N N . PHE A 1 652 ? 3.988 -11.059 -18.407 1.00 96.19 652 PHE A N 1
ATOM 4828 C CA . PHE A 1 652 ? 3.277 -10.606 -17.205 1.00 96.19 652 PHE A CA 1
ATOM 4829 C C . PHE A 1 652 ? 3.387 -9.092 -16.964 1.00 96.19 652 PHE A C 1
ATOM 4831 O O . PHE A 1 652 ? 4.347 -8.446 -17.390 1.00 96.19 652 PHE A O 1
ATOM 4838 N N . GLN A 1 653 ? 2.429 -8.559 -16.203 1.00 96.81 653 GLN A N 1
ATOM 4839 C CA . GLN A 1 653 ? 2.607 -7.378 -15.357 1.00 96.81 653 GLN A CA 1
ATOM 4840 C C . GLN A 1 653 ? 2.172 -7.747 -13.937 1.00 96.81 653 GLN A C 1
ATOM 4842 O O . GLN A 1 653 ? 1.251 -8.542 -13.766 1.00 96.81 653 GLN A O 1
ATOM 4847 N N . ILE A 1 654 ? 2.884 -7.228 -12.943 1.00 97.44 654 ILE A N 1
ATOM 4848 C CA . ILE A 1 654 ? 2.671 -7.503 -11.521 1.00 97.44 654 ILE A CA 1
ATOM 4849 C C . ILE A 1 654 ? 3.132 -6.287 -10.711 1.00 97.44 654 ILE A C 1
ATOM 4851 O O . ILE A 1 654 ? 4.172 -5.707 -11.025 1.00 97.44 654 ILE A O 1
ATOM 4855 N N . ASP A 1 655 ? 2.388 -5.890 -9.683 1.00 97.00 655 ASP A N 1
ATOM 4856 C CA . ASP A 1 655 ? 2.878 -4.934 -8.684 1.00 97.00 655 ASP A CA 1
ATOM 4857 C C . ASP A 1 655 ? 3.629 -5.703 -7.579 1.00 97.00 655 ASP A C 1
ATOM 4859 O O . ASP A 1 655 ? 3.239 -6.804 -7.186 1.00 97.00 655 ASP A O 1
ATOM 4863 N N . CYS A 1 656 ? 4.780 -5.182 -7.146 1.00 97.31 656 CYS A N 1
ATOM 4864 C CA . CYS A 1 656 ? 5.702 -5.883 -6.250 1.00 97.31 656 CYS A CA 1
ATOM 4865 C C . CYS A 1 656 ? 6.568 -4.926 -5.416 1.00 97.31 656 CYS A C 1
ATOM 4867 O O . CYS A 1 656 ? 6.725 -3.745 -5.737 1.00 97.31 656 CYS A O 1
ATOM 4869 N N . GLY A 1 657 ? 7.163 -5.458 -4.351 1.00 97.62 657 GLY A N 1
ATOM 4870 C CA . GLY A 1 657 ? 8.143 -4.761 -3.526 1.00 97.62 657 GLY A CA 1
ATOM 4871 C C . GLY A 1 657 ? 9.529 -4.828 -4.147 1.00 97.62 657 GLY A C 1
ATOM 4872 O O . GLY A 1 657 ? 9.923 -5.856 -4.696 1.00 97.62 657 GLY A O 1
ATOM 4873 N N . MET A 1 658 ? 10.296 -3.749 -4.038 1.00 97.75 658 MET A N 1
ATOM 4874 C CA . MET A 1 658 ? 11.652 -3.640 -4.574 1.00 97.75 658 MET A CA 1
ATOM 4875 C C . MET A 1 658 ? 12.621 -3.069 -3.537 1.00 97.75 658 MET A C 1
ATOM 4877 O O . MET A 1 658 ? 12.286 -2.132 -2.816 1.00 97.75 658 MET A O 1
ATOM 4881 N N . ARG A 1 659 ? 13.854 -3.588 -3.509 1.00 96.06 659 ARG A N 1
ATOM 4882 C CA . ARG A 1 659 ? 14.958 -3.085 -2.672 1.00 96.06 659 ARG A CA 1
ATOM 4883 C C . ARG A 1 659 ? 16.312 -3.230 -3.373 1.00 96.06 659 ARG A C 1
ATOM 4885 O O . ARG A 1 659 ? 16.484 -4.089 -4.238 1.00 96.06 659 ARG A O 1
ATOM 4892 N N . MET A 1 660 ? 17.309 -2.435 -2.978 1.00 95.44 660 MET A N 1
ATOM 4893 C CA . MET A 1 660 ? 18.691 -2.612 -3.453 1.00 95.44 660 MET A CA 1
ATOM 4894 C C . MET A 1 660 ? 19.328 -3.907 -2.931 1.00 95.44 660 MET A C 1
ATOM 4896 O O . MET A 1 660 ? 19.067 -4.358 -1.813 1.00 95.44 660 MET A O 1
ATOM 4900 N N . ARG A 1 661 ? 20.213 -4.504 -3.740 1.00 91.12 661 ARG A N 1
ATOM 4901 C CA . ARG A 1 661 ? 20.724 -5.869 -3.539 1.00 91.12 661 ARG A CA 1
ATOM 4902 C C . ARG A 1 661 ? 22.255 -5.976 -3.551 1.00 91.12 661 ARG A C 1
ATOM 4904 O O . ARG A 1 661 ? 22.926 -5.454 -4.433 1.00 91.12 661 ARG A O 1
ATOM 4911 N N . GLY A 1 662 ? 22.817 -6.763 -2.627 1.00 85.12 662 GLY A N 1
ATOM 4912 C CA . GLY A 1 662 ? 24.215 -7.230 -2.667 1.00 85.12 662 GLY A CA 1
ATOM 4913 C C . GLY A 1 662 ? 25.185 -6.516 -1.713 1.00 85.12 662 GLY A C 1
ATOM 4914 O O . GLY A 1 662 ? 24.780 -5.965 -0.692 1.00 85.12 662 GLY A O 1
ATOM 4915 N N . GLY A 1 663 ? 26.482 -6.569 -2.029 1.00 83.19 663 GLY A N 1
ATOM 4916 C CA . GLY A 1 663 ? 27.559 -5.845 -1.332 1.00 83.19 663 GLY A CA 1
ATOM 4917 C C . GLY A 1 663 ? 27.991 -4.614 -2.132 1.00 83.19 663 GLY A C 1
ATOM 4918 O O . GLY A 1 663 ? 27.211 -3.680 -2.267 1.00 83.19 663 GLY A O 1
ATOM 4919 N N . VAL A 1 664 ? 29.178 -4.697 -2.747 1.00 82.12 664 VAL A N 1
ATOM 4920 C CA . VAL A 1 664 ? 29.811 -3.717 -3.670 1.00 82.12 664 VAL A CA 1
ATOM 4921 C C . VAL A 1 664 ? 28.874 -3.142 -4.748 1.00 82.12 664 VAL A C 1
ATOM 4923 O O . VAL A 1 664 ? 29.078 -2.037 -5.236 1.00 82.12 664 VAL A O 1
ATOM 4926 N N . SER A 1 665 ? 27.807 -3.861 -5.114 1.00 88.06 665 SER A N 1
ATOM 4927 C CA . SER A 1 665 ? 26.807 -3.355 -6.064 1.00 88.06 665 SER A CA 1
ATOM 4928 C C . SER A 1 665 ? 26.051 -2.111 -5.578 1.00 88.06 665 SER A C 1
ATOM 4930 O O . SER A 1 665 ? 25.373 -1.492 -6.388 1.00 88.06 665 SER A O 1
ATOM 4932 N N . ARG A 1 666 ? 26.120 -1.798 -4.282 1.00 91.44 666 ARG A N 1
ATOM 4933 C CA . ARG A 1 666 ? 25.399 -0.722 -3.588 1.00 91.44 666 ARG A CA 1
ATOM 4934 C C . ARG A 1 666 ? 26.361 0.299 -2.965 1.00 91.44 666 ARG A C 1
ATOM 4936 O O . ARG A 1 666 ? 26.041 0.893 -1.947 1.00 91.44 666 ARG A O 1
ATOM 4943 N N . ASP A 1 667 ? 27.583 0.360 -3.479 1.00 90.06 667 ASP A N 1
ATOM 4944 C CA . ASP A 1 667 ? 28.544 1.419 -3.179 1.00 90.06 667 ASP A CA 1
ATOM 4945 C C . ASP A 1 667 ? 28.102 2.700 -3.898 1.00 90.06 667 ASP A C 1
ATOM 4947 O O . ASP A 1 667 ? 27.647 2.615 -5.039 1.00 90.06 667 ASP A O 1
ATOM 4951 N N . ASP A 1 668 ? 28.231 3.862 -3.263 1.00 91.44 668 ASP A N 1
ATOM 4952 C CA . ASP A 1 668 ? 27.706 5.118 -3.812 1.00 91.44 668 ASP A CA 1
ATOM 4953 C C . ASP A 1 668 ? 28.452 5.536 -5.098 1.00 91.44 668 ASP A C 1
ATOM 4955 O O . ASP A 1 668 ? 27.895 6.196 -5.974 1.00 91.44 668 ASP A O 1
ATOM 4959 N N . SER A 1 669 ? 29.693 5.062 -5.281 1.00 89.75 669 SER A N 1
ATOM 4960 C CA . SER A 1 669 ? 30.469 5.218 -6.522 1.00 89.75 669 SER A CA 1
ATOM 4961 C C . SER A 1 669 ? 30.006 4.314 -7.677 1.00 89.75 669 SER A C 1
ATOM 4963 O O . SER A 1 669 ? 30.563 4.364 -8.774 1.00 89.75 669 SER A O 1
ATOM 4965 N N . ASN A 1 670 ? 28.994 3.470 -7.455 1.00 89.88 670 ASN A N 1
ATOM 4966 C CA . ASN A 1 670 ? 28.457 2.530 -8.431 1.00 89.88 670 ASN A CA 1
ATOM 4967 C C . ASN A 1 670 ? 27.149 3.074 -9.030 1.00 89.88 670 ASN A C 1
ATOM 4969 O O . ASN A 1 670 ? 26.102 2.948 -8.391 1.00 89.88 670 ASN A O 1
ATOM 4973 N N . PRO A 1 671 ? 27.141 3.613 -10.263 1.00 90.06 671 PRO A N 1
ATOM 4974 C CA . PRO A 1 671 ? 25.932 4.192 -10.845 1.00 90.06 671 PRO A CA 1
ATOM 4975 C C . PRO A 1 671 ? 24.853 3.156 -11.197 1.00 90.06 671 PRO A C 1
ATOM 4977 O O . PRO A 1 671 ? 23.749 3.545 -11.575 1.00 90.06 671 PRO A O 1
ATOM 4980 N N . LYS A 1 672 ? 25.126 1.842 -11.083 1.00 91.88 672 LYS A N 1
ATOM 4981 C CA . LYS A 1 672 ? 24.230 0.774 -11.558 1.00 91.88 672 LYS A CA 1
ATOM 4982 C C . LYS A 1 672 ? 24.052 -0.379 -10.555 1.00 91.88 672 LYS A C 1
ATOM 4984 O O . LYS A 1 672 ? 24.653 -1.458 -10.665 1.00 91.88 672 LYS A O 1
ATOM 4989 N N . HIS A 1 673 ? 23.154 -0.176 -9.595 1.00 93.75 673 HIS A N 1
ATOM 4990 C CA . HIS A 1 673 ? 22.846 -1.159 -8.556 1.00 93.75 673 HIS A CA 1
ATOM 4991 C C . HIS A 1 673 ? 22.136 -2.422 -9.068 1.00 93.75 673 HIS A C 1
ATOM 4993 O O . HIS A 1 673 ? 21.384 -2.394 -10.041 1.00 93.75 673 HIS A O 1
ATOM 4999 N N . SER A 1 674 ? 22.339 -3.539 -8.365 1.00 94.38 674 SER A N 1
ATOM 5000 C CA . SER A 1 674 ? 21.496 -4.735 -8.451 1.00 94.38 674 SER A CA 1
ATOM 5001 C C . SER A 1 674 ? 20.222 -4.538 -7.624 1.00 94.38 674 SER A C 1
ATOM 5003 O O . SER A 1 674 ? 20.267 -3.922 -6.557 1.00 94.38 674 SER A O 1
ATOM 5005 N N . LEU A 1 675 ? 19.117 -5.134 -8.065 1.00 96.62 675 LEU A N 1
ATOM 5006 C CA . LEU A 1 675 ? 17.795 -5.033 -7.441 1.00 96.62 675 LEU A CA 1
ATOM 5007 C C . LEU A 1 675 ? 17.333 -6.400 -6.913 1.00 96.62 675 LEU A C 1
ATOM 5009 O O . LEU A 1 675 ? 17.764 -7.449 -7.397 1.00 96.62 675 LEU A O 1
ATOM 5013 N N . HIS A 1 676 ? 16.462 -6.377 -5.911 1.00 95.94 676 HIS A N 1
ATOM 5014 C CA . HIS A 1 676 ? 15.770 -7.532 -5.346 1.00 95.94 676 HIS A CA 1
ATOM 5015 C C . HIS A 1 676 ? 14.273 -7.239 -5.331 1.00 95.94 676 HIS A C 1
ATOM 5017 O O . HIS A 1 676 ? 13.888 -6.117 -4.996 1.00 95.94 676 HIS A O 1
ATOM 5023 N N . PHE A 1 677 ? 13.460 -8.234 -5.680 1.00 97.75 677 PHE A N 1
ATOM 5024 C CA . PHE A 1 677 ? 12.012 -8.101 -5.782 1.00 97.75 677 PHE A CA 1
ATOM 5025 C C . PHE A 1 677 ? 11.296 -9.112 -4.903 1.00 97.75 677 PHE A C 1
ATOM 5027 O O . PHE A 1 677 ? 11.748 -10.253 -4.765 1.00 97.75 677 PHE A O 1
ATOM 5034 N N . TYR A 1 678 ? 10.173 -8.666 -4.358 1.00 96.19 678 TYR A N 1
ATOM 5035 C CA . TYR A 1 678 ? 9.347 -9.364 -3.393 1.00 96.19 678 TYR A CA 1
ATOM 5036 C C . TYR A 1 678 ? 7.901 -9.360 -3.874 1.00 96.19 678 TYR A C 1
ATOM 5038 O O . TYR A 1 678 ? 7.291 -8.301 -4.032 1.00 96.19 678 TYR A O 1
ATOM 5046 N N . PHE A 1 679 ? 7.348 -10.545 -4.087 1.00 95.19 679 PHE A N 1
ATOM 5047 C CA . PHE A 1 679 ? 5.929 -10.724 -4.359 1.00 95.19 679 PHE A CA 1
ATOM 5048 C C . PHE A 1 679 ? 5.257 -10.990 -3.006 1.00 95.19 679 PHE A C 1
ATOM 5050 O O . PHE A 1 679 ? 5.711 -11.837 -2.238 1.00 95.19 679 PHE A O 1
ATOM 5057 N N . ARG A 1 680 ? 4.286 -10.148 -2.641 1.00 88.69 680 ARG A N 1
ATOM 5058 C CA . ARG A 1 680 ? 3.717 -10.045 -1.286 1.00 88.69 680 ARG A CA 1
ATOM 5059 C C . ARG A 1 680 ? 2.300 -9.491 -1.361 1.00 88.69 680 ARG A C 1
ATOM 5061 O O . ARG A 1 680 ? 1.981 -8.753 -2.291 1.00 88.69 680 ARG A O 1
ATOM 5068 N N . GLY A 1 681 ? 1.478 -9.787 -0.354 1.00 83.88 681 GLY A N 1
ATOM 5069 C CA . GLY A 1 681 ? 0.112 -9.268 -0.272 1.00 83.88 681 GLY A CA 1
ATOM 5070 C C . GLY A 1 681 ? 0.022 -7.745 -0.296 1.00 83.88 681 GLY A C 1
ATOM 5071 O O . GLY A 1 681 ? -0.794 -7.207 -1.039 1.00 83.88 681 GLY A O 1
ATOM 5072 N N . GLU A 1 682 ? 0.917 -7.062 0.418 1.00 84.81 682 GLU A N 1
ATOM 5073 C CA . GLU A 1 682 ? 0.916 -5.599 0.581 1.00 84.81 682 GLU A CA 1
ATOM 5074 C C . GLU A 1 682 ? 1.133 -4.830 -0.732 1.00 84.81 682 GLU A C 1
ATOM 5076 O O . GLU A 1 682 ? 0.766 -3.662 -0.845 1.00 84.81 682 GLU A O 1
ATOM 5081 N N . TYR A 1 683 ? 1.685 -5.504 -1.745 1.00 89.94 683 TYR A N 1
ATOM 5082 C CA . TYR A 1 683 ? 1.913 -4.965 -3.085 1.00 89.94 683 TYR A CA 1
ATOM 5083 C C . TYR A 1 683 ? 0.970 -5.559 -4.145 1.00 89.94 683 TYR A C 1
ATOM 5085 O O . TYR A 1 683 ? 1.013 -5.127 -5.293 1.00 89.94 683 TYR A O 1
ATOM 5093 N N . GLY A 1 684 ? 0.113 -6.520 -3.777 1.00 87.56 684 GLY A N 1
ATOM 5094 C CA . GLY A 1 684 ? -0.830 -7.200 -4.665 1.00 87.56 684 GLY A CA 1
ATOM 5095 C C . GLY A 1 684 ? -0.641 -8.719 -4.679 1.00 87.56 684 GLY A C 1
ATOM 5096 O O . GLY A 1 684 ? -0.977 -9.427 -3.719 1.00 87.56 684 GLY A O 1
ATOM 5097 N N . GLU A 1 685 ? -0.150 -9.249 -5.800 1.00 87.62 685 GLU A N 1
ATOM 5098 C CA . GLU A 1 685 ? 0.015 -10.692 -5.964 1.00 87.62 685 GLU A CA 1
ATOM 5099 C C . GLU A 1 685 ? 1.122 -11.245 -5.062 1.00 87.62 685 GLU A C 1
ATOM 5101 O O . GLU A 1 685 ? 2.270 -10.802 -5.077 1.00 87.62 685 GLU A O 1
ATOM 5106 N N . GLY A 1 686 ? 0.768 -12.266 -4.276 1.00 88.88 686 GLY A N 1
ATOM 5107 C CA . GLY A 1 686 ? 1.666 -12.841 -3.268 1.00 88.88 686 GLY A CA 1
ATOM 5108 C C . GLY A 1 686 ? 2.831 -13.643 -3.853 1.00 88.88 686 GLY A C 1
ATOM 5109 O O . GLY A 1 686 ? 3.754 -13.977 -3.123 1.00 88.88 686 GLY A O 1
ATOM 5110 N N . LYS A 1 687 ? 2.776 -13.969 -5.150 1.00 93.38 687 LYS A N 1
ATOM 5111 C CA . LYS A 1 687 ? 3.755 -14.764 -5.902 1.00 93.38 687 LYS A CA 1
ATOM 5112 C C . LYS A 1 687 ? 3.739 -14.337 -7.369 1.00 93.38 687 LYS A C 1
ATOM 5114 O O . LYS A 1 687 ? 2.665 -14.201 -7.953 1.00 93.38 687 LYS A O 1
ATOM 5119 N N . LEU A 1 688 ? 4.902 -14.245 -8.010 1.00 97.19 688 LEU A N 1
ATOM 5120 C CA . LEU A 1 688 ? 4.979 -14.210 -9.472 1.00 97.19 688 LEU A CA 1
ATOM 5121 C C . LEU A 1 688 ? 4.726 -15.622 -10.009 1.00 97.19 688 LEU A C 1
ATOM 5123 O O . LEU A 1 688 ? 5.640 -16.442 -10.033 1.00 97.19 688 LEU A O 1
ATOM 5127 N N . ARG A 1 689 ? 3.494 -15.913 -10.440 1.00 96.31 689 ARG A N 1
ATOM 5128 C CA . ARG A 1 689 ? 3.115 -17.204 -11.043 1.00 96.31 689 ARG A CA 1
ATOM 5129 C C . ARG A 1 689 ? 3.345 -17.189 -12.555 1.00 96.31 689 ARG A C 1
ATOM 5131 O O . ARG A 1 689 ? 2.416 -17.020 -13.342 1.00 96.31 689 ARG A O 1
ATOM 5138 N N . TYR A 1 690 ? 4.607 -17.301 -12.958 1.00 95.50 690 TYR A N 1
ATOM 5139 C CA . TYR A 1 690 ? 5.024 -17.250 -14.358 1.00 95.50 690 TYR A CA 1
ATOM 5140 C C . TYR A 1 690 ? 6.321 -18.055 -14.566 1.00 95.50 690 TYR A C 1
ATOM 5142 O O . TYR A 1 690 ? 7.269 -17.843 -13.807 1.00 95.50 690 TYR A O 1
ATOM 5150 N N . PRO A 1 691 ? 6.425 -18.915 -15.602 1.00 93.81 691 PRO A N 1
ATOM 5151 C CA . PRO A 1 691 ? 7.620 -19.718 -15.878 1.00 93.81 691 PRO A CA 1
ATOM 5152 C C . PRO A 1 691 ? 8.750 -18.850 -16.463 1.00 93.81 691 PRO A C 1
ATOM 5154 O O . PRO A 1 691 ? 9.037 -18.867 -17.660 1.00 93.81 691 PRO A O 1
ATOM 5157 N N . LEU A 1 692 ? 9.393 -18.056 -15.604 1.00 94.56 692 LEU A N 1
ATOM 5158 C CA . LEU A 1 692 ? 10.413 -17.065 -15.972 1.00 94.56 692 LEU A CA 1
ATOM 5159 C C . LEU A 1 692 ? 11.670 -17.685 -16.609 1.00 94.56 692 LEU A C 1
ATOM 5161 O O . LEU A 1 692 ? 12.355 -17.028 -17.392 1.00 94.56 692 LEU A O 1
ATOM 5165 N N . PHE A 1 693 ? 11.940 -18.953 -16.296 1.00 93.62 693 PHE A N 1
ATOM 5166 C CA . PHE A 1 693 ? 13.017 -19.759 -16.875 1.00 93.62 693 PHE A CA 1
ATOM 5167 C C . PHE A 1 693 ? 12.436 -20.972 -17.619 1.00 93.62 693 PHE A C 1
ATOM 5169 O O . PHE A 1 693 ? 12.976 -22.072 -17.549 1.00 93.62 693 PHE A O 1
ATOM 5176 N N . ASP A 1 694 ? 11.304 -20.783 -18.305 1.00 90.25 694 ASP A N 1
ATOM 5177 C CA . ASP A 1 694 ? 10.633 -21.806 -19.111 1.00 90.25 694 ASP A CA 1
ATOM 5178 C C . ASP A 1 694 ? 10.427 -23.125 -18.323 1.00 90.25 694 ASP A C 1
ATOM 5180 O O . ASP A 1 694 ? 10.085 -23.104 -17.142 1.00 90.25 694 ASP A O 1
ATOM 5184 N N . GLY A 1 695 ? 10.629 -24.284 -18.961 1.00 90.00 695 GLY A N 1
ATOM 5185 C CA . GLY A 1 695 ? 10.524 -25.604 -18.325 1.00 90.00 695 GLY A CA 1
ATOM 5186 C C . GLY A 1 695 ? 11.775 -26.087 -17.576 1.00 90.00 695 GLY A C 1
ATOM 5187 O O . GLY A 1 695 ? 11.789 -27.232 -17.132 1.00 90.00 695 GLY A O 1
ATOM 5188 N N . GLU A 1 696 ? 12.836 -25.276 -17.462 1.00 90.88 696 GLU A N 1
ATOM 5189 C CA . GLU A 1 696 ? 14.024 -25.620 -16.656 1.00 90.88 696 GLU A CA 1
ATOM 5190 C C . GLU A 1 696 ? 13.982 -25.032 -15.236 1.00 90.88 696 GLU A C 1
ATOM 5192 O O . GLU A 1 696 ? 14.799 -25.443 -14.408 1.00 90.88 696 GLU A O 1
ATOM 5197 N N . GLY A 1 697 ? 13.091 -24.069 -14.974 1.00 92.62 697 GLY A N 1
ATOM 5198 C CA . GLY A 1 697 ? 12.987 -23.310 -13.725 1.00 92.62 697 GLY A CA 1
ATOM 5199 C C . GLY A 1 697 ? 11.877 -23.758 -12.772 1.00 92.62 697 GLY A C 1
ATOM 5200 O O . GLY A 1 697 ? 11.112 -24.677 -13.068 1.00 92.62 697 GLY A O 1
ATOM 5201 N N . ALA A 1 698 ? 11.730 -23.037 -11.657 1.00 93.62 698 ALA A N 1
ATOM 5202 C CA . ALA A 1 698 ? 10.490 -23.063 -10.882 1.00 93.62 698 ALA A CA 1
ATOM 5203 C C . ALA A 1 698 ? 9.337 -22.373 -11.661 1.00 93.62 698 ALA A C 1
ATOM 5205 O O . ALA A 1 698 ? 9.588 -21.436 -12.425 1.00 93.62 698 ALA A O 1
ATOM 5206 N N . PRO A 1 699 ? 8.072 -22.808 -11.486 1.00 94.19 699 PRO A N 1
ATOM 5207 C CA . PRO A 1 699 ? 6.918 -22.224 -12.179 1.00 94.19 699 PRO A CA 1
ATOM 5208 C C . PRO A 1 699 ? 6.406 -20.926 -11.532 1.00 94.19 699 PRO A C 1
ATOM 5210 O O . PRO A 1 699 ? 5.628 -20.197 -12.148 1.00 94.19 699 PRO A O 1
ATOM 5213 N N . GLU A 1 700 ? 6.812 -20.648 -10.292 1.00 95.69 700 GLU A N 1
ATOM 5214 C CA . GLU A 1 700 ? 6.422 -19.465 -9.531 1.00 95.69 700 GLU A CA 1
ATOM 5215 C C . GLU A 1 700 ? 7.514 -19.024 -8.546 1.00 95.69 700 GLU A C 1
ATOM 5217 O O . GLU A 1 700 ? 8.383 -19.815 -8.178 1.00 95.69 700 GLU A O 1
ATOM 5222 N N . PHE A 1 701 ? 7.462 -17.758 -8.117 1.00 96.00 701 PHE A N 1
ATOM 5223 C CA . PHE A 1 701 ? 8.482 -17.148 -7.261 1.00 96.00 701 PHE A CA 1
ATOM 5224 C C . PHE A 1 701 ? 7.876 -16.250 -6.181 1.00 96.00 701 PHE A C 1
ATOM 5226 O O . PHE A 1 701 ? 7.074 -15.367 -6.483 1.00 96.00 701 PHE A O 1
ATOM 5233 N N . ASP A 1 702 ? 8.352 -16.402 -4.945 1.00 94.12 702 ASP A N 1
ATOM 5234 C CA . ASP A 1 702 ? 8.135 -15.443 -3.850 1.00 94.12 702 ASP A CA 1
ATOM 5235 C C . ASP A 1 702 ? 9.074 -14.228 -4.010 1.00 94.12 702 ASP A C 1
ATOM 5237 O O . ASP A 1 702 ? 8.734 -13.094 -3.670 1.00 94.12 702 ASP A O 1
ATOM 5241 N N . ARG A 1 703 ? 10.285 -14.462 -4.543 1.00 94.56 703 ARG A N 1
ATOM 5242 C CA . ARG A 1 703 ? 11.353 -13.464 -4.704 1.00 94.56 703 ARG A CA 1
ATOM 5243 C C . ARG A 1 703 ? 12.219 -13.732 -5.938 1.00 94.56 703 ARG A C 1
ATOM 5245 O O . ARG A 1 703 ? 12.562 -14.880 -6.217 1.00 94.56 703 ARG A O 1
ATOM 5252 N N . ILE A 1 704 ? 12.669 -12.669 -6.611 1.00 96.69 704 ILE A N 1
ATOM 5253 C CA . ILE A 1 704 ? 13.691 -12.735 -7.679 1.00 96.69 704 ILE A CA 1
ATOM 5254 C C . ILE A 1 704 ? 14.791 -11.677 -7.488 1.00 96.69 704 ILE A C 1
ATOM 5256 O O . ILE A 1 704 ? 14.630 -10.691 -6.766 1.00 96.69 704 ILE A O 1
ATOM 5260 N N . ASP A 1 705 ? 15.944 -11.897 -8.115 1.00 95.38 705 ASP A N 1
ATOM 5261 C CA . ASP A 1 705 ? 17.085 -10.975 -8.136 1.00 95.38 705 ASP A CA 1
ATOM 5262 C C . ASP A 1 705 ? 17.289 -10.427 -9.565 1.00 95.38 705 ASP A C 1
ATOM 5264 O O . ASP A 1 705 ? 17.370 -11.214 -10.503 1.00 95.38 705 ASP A O 1
ATOM 5268 N N . LEU A 1 706 ? 17.474 -9.111 -9.747 1.00 95.50 706 LEU A N 1
ATOM 5269 C CA . LEU A 1 706 ? 18.095 -8.553 -10.962 1.00 95.50 706 LEU A CA 1
ATOM 5270 C C . LEU A 1 706 ? 19.542 -8.159 -10.643 1.00 95.50 706 LEU A C 1
ATOM 5272 O O . LEU A 1 706 ? 19.803 -7.172 -9.950 1.00 95.50 706 LEU A O 1
ATOM 5276 N N . ARG A 1 707 ? 20.510 -8.916 -11.159 1.00 90.56 707 ARG A N 1
ATOM 5277 C CA . ARG A 1 707 ? 21.942 -8.668 -10.962 1.00 90.56 707 ARG A CA 1
ATOM 5278 C C . ARG A 1 707 ? 22.570 -7.775 -12.020 1.00 90.56 707 ARG A C 1
ATOM 5280 O O . ARG A 1 707 ? 22.266 -7.864 -13.208 1.00 90.56 707 ARG A O 1
ATOM 5287 N N . THR A 1 708 ? 23.594 -7.053 -11.579 1.00 88.25 708 THR A N 1
ATOM 5288 C CA . THR A 1 708 ? 24.639 -6.469 -12.422 1.00 88.25 708 THR A CA 1
ATOM 5289 C C . THR A 1 708 ? 25.966 -7.220 -12.267 1.00 88.25 708 THR A C 1
ATOM 5291 O O . THR A 1 708 ? 26.253 -7.812 -11.224 1.00 88.25 708 THR A O 1
ATOM 5294 N N . THR A 1 709 ? 26.793 -7.220 -13.316 1.00 80.31 709 THR A N 1
ATOM 5295 C CA . THR A 1 709 ? 28.187 -7.697 -13.252 1.00 80.31 709 THR A CA 1
ATOM 5296 C C . THR A 1 709 ? 29.021 -6.724 -12.420 1.00 80.31 709 THR A C 1
ATOM 5298 O O . THR A 1 709 ? 28.906 -5.520 -12.615 1.00 80.31 709 THR A O 1
ATOM 5301 N N . GLN A 1 710 ? 29.854 -7.224 -11.507 1.00 73.00 710 GLN A N 1
ATOM 5302 C CA . GLN A 1 710 ? 30.588 -6.409 -10.530 1.00 73.00 710 GLN A CA 1
ATOM 5303 C C . GLN A 1 710 ? 32.064 -6.824 -10.437 1.00 73.00 710 GLN A C 1
ATOM 5305 O O . GLN A 1 710 ? 32.435 -7.917 -10.866 1.00 73.00 710 GLN A O 1
ATOM 5310 N N . GLY A 1 711 ? 32.895 -5.975 -9.821 1.00 62.41 711 GLY A N 1
ATOM 5311 C CA . GLY A 1 711 ? 34.272 -6.316 -9.436 1.00 62.41 711 GLY A CA 1
ATOM 5312 C C . GLY A 1 711 ? 35.313 -6.151 -10.548 1.00 62.41 711 GLY A C 1
ATOM 5313 O O . GLY A 1 711 ? 35.966 -7.118 -10.937 1.00 62.41 711 GLY A O 1
ATOM 5314 N N . GLY A 1 712 ? 35.477 -4.931 -11.071 1.00 62.94 712 GLY A N 1
ATOM 5315 C CA . GLY A 1 712 ? 36.577 -4.573 -11.985 1.00 62.94 712 GLY A CA 1
ATOM 5316 C C . GLY A 1 712 ? 36.499 -5.174 -13.397 1.00 62.94 712 GLY A C 1
ATOM 5317 O O . GLY A 1 712 ? 37.433 -5.023 -14.185 1.00 62.94 712 GLY A O 1
ATOM 5318 N N . LYS A 1 713 ? 35.401 -5.862 -13.737 1.00 73.19 713 LYS A N 1
ATOM 5319 C CA . LYS A 1 713 ? 35.129 -6.480 -15.053 1.00 73.19 713 LYS A CA 1
ATOM 5320 C C . LYS A 1 713 ? 33.763 -6.050 -15.598 1.00 73.19 713 LYS A C 1
ATOM 5322 O O . LYS A 1 713 ? 32.976 -6.862 -16.085 1.00 73.19 713 LYS A O 1
ATOM 5327 N N . SER A 1 714 ? 33.488 -4.761 -15.475 1.00 81.12 714 SER A N 1
ATOM 5328 C CA . SER A 1 714 ? 32.223 -4.108 -15.803 1.00 81.12 714 SER A CA 1
ATOM 5329 C C . SER A 1 714 ? 32.504 -2.696 -16.329 1.00 81.12 714 SER A C 1
ATOM 5331 O O . SER A 1 714 ? 33.417 -2.024 -15.845 1.00 81.12 714 SER A O 1
ATOM 5333 N N . TRP A 1 715 ? 31.738 -2.235 -17.323 1.00 83.06 715 TRP A N 1
ATOM 5334 C CA . TRP A 1 715 ? 31.906 -0.879 -17.862 1.00 83.06 715 TRP A CA 1
ATOM 5335 C C . TRP A 1 715 ? 31.439 0.185 -16.859 1.00 83.06 715 TRP A C 1
ATOM 5337 O O . TRP A 1 715 ? 32.238 1.018 -16.448 1.00 83.06 715 TRP A O 1
ATOM 5347 N N . HIS A 1 716 ? 30.201 0.072 -16.367 1.00 81.38 716 HIS A N 1
ATOM 5348 C CA . HIS A 1 716 ? 29.557 1.055 -15.477 1.00 81.38 716 HIS A CA 1
ATOM 5349 C C . HIS A 1 716 ? 30.281 1.329 -14.144 1.00 81.38 716 HIS A C 1
ATOM 5351 O O . HIS A 1 716 ? 30.009 2.339 -13.515 1.00 81.38 716 HIS A O 1
ATOM 5357 N N . THR A 1 717 ? 31.150 0.428 -13.669 1.00 77.31 717 THR A N 1
ATOM 5358 C CA . THR A 1 717 ? 31.826 0.560 -12.360 1.00 77.31 717 THR A CA 1
ATOM 5359 C C . THR A 1 717 ? 33.309 0.897 -12.453 1.00 77.31 717 THR A C 1
ATOM 5361 O O . THR A 1 717 ? 33.896 1.314 -11.461 1.00 77.31 717 THR A O 1
ATOM 5364 N N . SER A 1 718 ? 33.959 0.639 -13.593 1.00 72.50 718 SER A N 1
ATOM 5365 C CA . SER A 1 718 ? 35.414 0.820 -13.709 1.00 72.50 718 SER A CA 1
ATOM 5366 C C . SER A 1 718 ? 35.932 0.911 -15.152 1.00 72.50 718 SER A C 1
ATOM 5368 O O . SER A 1 718 ? 37.104 0.617 -15.385 1.00 72.50 718 SER A O 1
ATOM 5370 N N . GLY A 1 719 ? 35.072 1.200 -16.138 1.00 77.69 719 GLY A N 1
ATOM 5371 C CA . GLY A 1 719 ? 35.449 1.309 -17.556 1.00 77.69 719 GLY A CA 1
ATOM 5372 C C . GLY A 1 719 ? 36.139 0.065 -18.135 1.00 77.69 719 GLY A C 1
ATOM 5373 O O . GLY A 1 719 ? 36.952 0.178 -19.049 1.00 77.69 719 GLY A O 1
ATOM 5374 N N . SER A 1 720 ? 35.904 -1.124 -17.566 1.00 82.50 720 SER A N 1
ATOM 5375 C CA . SER A 1 720 ? 36.818 -2.256 -17.762 1.00 82.50 720 SER A CA 1
ATOM 5376 C C . SER A 1 720 ? 36.776 -2.822 -19.182 1.00 82.50 720 SER A C 1
ATOM 5378 O O . SER A 1 720 ? 35.789 -3.430 -19.594 1.00 82.50 720 SER A O 1
ATOM 5380 N N . THR A 1 721 ? 37.900 -2.746 -19.896 1.00 82.19 721 THR A N 1
ATOM 5381 C CA . THR A 1 721 ? 38.102 -3.409 -21.199 1.00 82.19 721 THR A CA 1
ATOM 5382 C C . THR A 1 721 ? 38.079 -4.940 -21.111 1.00 82.19 721 THR A C 1
ATOM 5384 O O . THR A 1 721 ? 37.996 -5.614 -22.132 1.00 82.19 721 THR A O 1
ATOM 5387 N N . SER A 1 722 ? 38.118 -5.503 -19.897 1.00 82.50 722 SER A N 1
ATOM 5388 C CA . SER A 1 722 ? 37.945 -6.939 -19.627 1.00 82.50 722 SER A CA 1
ATOM 5389 C C . SER A 1 722 ? 36.499 -7.324 -19.271 1.00 82.50 722 SER A C 1
ATOM 5391 O O . SER A 1 722 ? 36.248 -8.463 -18.855 1.00 82.50 722 SER A O 1
ATOM 5393 N N . ALA A 1 723 ? 35.540 -6.399 -19.392 1.00 84.94 723 ALA A N 1
ATOM 5394 C CA . ALA A 1 723 ? 34.129 -6.693 -19.190 1.00 84.94 723 ALA A CA 1
ATOM 5395 C C . ALA A 1 723 ? 33.596 -7.652 -20.264 1.00 84.94 723 ALA A C 1
ATOM 5397 O O . ALA A 1 723 ? 33.837 -7.495 -21.455 1.00 84.94 723 ALA A O 1
ATOM 5398 N N . ASN A 1 724 ? 32.877 -8.670 -19.806 1.00 82.44 724 ASN A N 1
ATOM 5399 C CA . ASN A 1 724 ? 32.329 -9.751 -20.635 1.00 82.44 724 ASN A CA 1
ATOM 5400 C C . ASN A 1 724 ? 30.942 -10.209 -20.162 1.00 82.44 724 ASN A C 1
ATOM 5402 O O . ASN A 1 724 ? 30.307 -10.998 -20.846 1.00 82.44 724 ASN A O 1
ATOM 5406 N N . TYR A 1 725 ? 30.488 -9.730 -18.995 1.00 85.00 725 TYR A N 1
ATOM 5407 C CA . TYR A 1 725 ? 29.187 -9.979 -18.359 1.00 85.00 725 TYR A CA 1
ATOM 5408 C C . TYR A 1 725 ? 28.847 -11.444 -17.993 1.00 85.00 725 TYR A C 1
ATOM 5410 O O . TYR A 1 725 ? 28.115 -11.659 -17.026 1.00 85.00 725 TYR A O 1
ATOM 5418 N N . MET A 1 726 ? 29.433 -12.439 -18.666 1.00 86.31 726 MET A N 1
ATOM 5419 C CA . MET A 1 726 ? 29.077 -13.868 -18.632 1.00 86.31 726 MET A CA 1
ATOM 5420 C C . MET A 1 726 ? 29.659 -14.690 -17.469 1.00 86.31 726 MET A C 1
ATOM 5422 O O . MET A 1 726 ? 29.298 -15.852 -17.329 1.00 86.31 726 MET A O 1
ATOM 5426 N N . GLN A 1 727 ? 30.554 -14.154 -16.631 1.00 85.94 727 GLN A N 1
ATOM 5427 C CA . GLN A 1 727 ? 31.302 -14.978 -15.657 1.00 85.94 727 GLN A CA 1
ATOM 5428 C C . GLN A 1 727 ? 30.442 -15.669 -14.576 1.00 85.94 727 GLN A C 1
ATOM 5430 O O . GLN A 1 727 ? 30.677 -16.843 -14.291 1.00 85.94 727 GLN A O 1
ATOM 5435 N N . ASP A 1 728 ? 29.448 -14.994 -13.985 1.00 84.88 728 ASP A N 1
ATOM 5436 C CA . ASP A 1 728 ? 28.553 -15.614 -12.981 1.00 84.88 728 ASP A CA 1
ATOM 5437 C C . ASP A 1 728 ? 27.593 -16.621 -13.646 1.00 84.88 728 ASP A C 1
ATOM 5439 O O . ASP A 1 728 ? 27.399 -17.724 -13.142 1.00 84.88 728 ASP A O 1
ATOM 5443 N N . GLU A 1 729 ? 27.090 -16.275 -14.831 1.00 87.44 729 GLU A N 1
ATOM 5444 C CA . GLU A 1 729 ? 26.168 -17.074 -15.647 1.00 87.44 729 GLU A CA 1
ATOM 5445 C C . GLU A 1 729 ? 26.795 -18.375 -16.149 1.00 87.44 729 GLU A C 1
ATOM 5447 O O . GLU A 1 729 ? 26.267 -19.460 -15.914 1.00 87.44 729 GLU A O 1
ATOM 5452 N N . TRP A 1 730 ? 27.978 -18.291 -16.760 1.00 89.75 730 TRP A N 1
ATOM 5453 C CA . TRP A 1 730 ? 28.744 -19.461 -17.184 1.00 89.75 730 TRP A CA 1
ATOM 5454 C C . TRP A 1 730 ? 29.078 -20.375 -15.998 1.00 89.75 730 TRP A C 1
ATOM 5456 O O . TRP A 1 730 ? 29.004 -21.598 -16.128 1.00 89.75 730 TRP A O 1
ATOM 5466 N N . SER A 1 731 ? 29.371 -19.805 -14.822 1.00 90.75 731 SER A N 1
ATOM 5467 C CA . SER A 1 731 ? 29.628 -20.586 -13.604 1.00 90.75 731 SER A CA 1
ATOM 5468 C C . SER A 1 731 ? 28.372 -21.334 -13.128 1.00 90.75 731 SER A C 1
ATOM 5470 O O . SER A 1 731 ? 28.460 -22.517 -12.799 1.00 90.75 731 SER A O 1
ATOM 5472 N N . ARG A 1 732 ? 27.193 -20.688 -13.152 1.00 90.00 732 ARG A N 1
ATOM 5473 C CA . ARG A 1 732 ? 25.890 -21.305 -12.818 1.00 90.00 732 ARG A CA 1
ATOM 5474 C C . ARG A 1 732 ? 25.514 -22.411 -13.795 1.00 90.00 732 ARG A C 1
ATOM 5476 O O . ARG A 1 732 ? 25.220 -23.524 -13.367 1.00 90.00 732 ARG A O 1
ATOM 5483 N N . ALA A 1 733 ? 25.587 -22.124 -15.092 1.00 91.00 733 ALA A N 1
ATOM 5484 C CA . ALA A 1 733 ? 25.304 -23.089 -16.147 1.00 91.00 733 ALA A CA 1
ATOM 5485 C C . ALA A 1 733 ? 26.263 -24.291 -16.096 1.00 91.00 733 ALA A C 1
ATOM 5487 O O . ALA A 1 733 ? 25.824 -25.428 -16.238 1.00 91.00 733 ALA A O 1
ATOM 5488 N N . THR A 1 734 ? 27.552 -24.075 -15.805 1.00 95.75 734 THR A N 1
ATOM 5489 C CA . THR A 1 734 ? 28.520 -25.173 -15.627 1.00 95.75 734 THR A CA 1
ATOM 5490 C C . THR A 1 734 ? 28.207 -26.013 -14.384 1.00 95.75 734 THR A C 1
ATOM 5492 O O . THR A 1 734 ? 28.259 -27.237 -14.455 1.00 95.75 734 THR A O 1
ATOM 5495 N N . GLN A 1 735 ? 27.816 -25.396 -13.261 1.00 95.19 735 GLN A N 1
ATOM 5496 C CA . GLN A 1 735 ? 27.348 -26.122 -12.071 1.00 95.19 735 GLN A CA 1
ATOM 5497 C C . GLN A 1 735 ? 26.116 -26.994 -12.383 1.00 95.19 735 GLN A C 1
ATOM 5499 O O . GLN A 1 735 ? 26.085 -28.163 -11.994 1.00 95.19 735 GLN A O 1
ATOM 5504 N N . GLY A 1 736 ? 25.151 -26.467 -13.143 1.00 93.38 736 GLY A N 1
ATOM 5505 C CA . GLY A 1 736 ? 23.991 -27.222 -13.621 1.00 93.38 736 GLY A CA 1
ATOM 5506 C C . GLY A 1 736 ? 24.339 -28.359 -14.581 1.00 93.38 736 GLY A C 1
ATOM 5507 O O . GLY A 1 736 ? 23.856 -29.476 -14.409 1.00 93.38 736 GLY A O 1
ATOM 5508 N N . ALA A 1 737 ? 25.233 -28.117 -15.541 1.00 95.75 737 ALA A N 1
ATOM 5509 C CA . ALA A 1 737 ? 25.696 -29.120 -16.502 1.00 95.75 737 ALA A CA 1
ATOM 5510 C C . ALA A 1 737 ? 26.497 -30.266 -15.850 1.00 95.75 737 ALA A C 1
ATOM 5512 O O . ALA A 1 737 ? 26.515 -31.377 -16.374 1.00 95.75 737 ALA A O 1
ATOM 5513 N N . MET A 1 738 ? 27.114 -30.027 -14.686 1.00 97.50 738 MET A N 1
ATOM 5514 C CA . MET A 1 738 ? 27.719 -31.069 -13.841 1.00 97.50 738 MET A CA 1
ATOM 5515 C C . MET A 1 738 ? 26.691 -31.846 -12.991 1.00 97.50 738 MET A C 1
ATOM 5517 O O . MET A 1 738 ? 27.074 -32.715 -12.211 1.00 97.50 738 MET A O 1
ATOM 5521 N N . GLY A 1 739 ? 25.391 -31.560 -13.129 1.00 94.62 739 GLY A N 1
ATOM 5522 C CA . GLY A 1 739 ? 24.311 -32.240 -12.410 1.00 94.62 739 GLY A CA 1
ATOM 5523 C C . GLY A 1 739 ? 24.064 -31.723 -10.989 1.00 94.62 739 GLY A C 1
ATOM 5524 O O . GLY A 1 739 ? 23.377 -32.387 -10.215 1.00 94.62 739 GLY A O 1
ATOM 5525 N N . HIS A 1 740 ? 24.610 -30.560 -10.618 1.00 95.00 740 HIS A N 1
ATOM 5526 C CA . HIS A 1 740 ? 24.385 -29.976 -9.296 1.00 95.00 740 HIS A CA 1
ATOM 5527 C C . HIS A 1 740 ? 23.179 -29.014 -9.276 1.00 95.00 740 HIS A C 1
ATOM 5529 O O . HIS A 1 740 ? 22.919 -28.312 -10.262 1.00 95.00 740 HIS A O 1
ATOM 5535 N N . PRO A 1 741 ? 22.467 -28.900 -8.136 1.00 91.94 741 PRO A N 1
ATOM 5536 C CA . PRO A 1 741 ? 21.458 -27.863 -7.941 1.00 91.94 741 PRO A CA 1
ATOM 5537 C C . PRO A 1 741 ? 22.073 -26.472 -8.132 1.00 91.94 741 PRO A C 1
ATOM 5539 O O . PRO A 1 741 ? 23.139 -26.180 -7.585 1.00 91.94 741 PRO A O 1
ATOM 5542 N N . HIS A 1 742 ? 21.417 -25.620 -8.916 1.00 93.25 742 HIS A N 1
ATOM 5543 C CA . HIS A 1 742 ? 21.891 -24.282 -9.264 1.00 93.25 742 HIS A CA 1
ATOM 5544 C C . HIS A 1 742 ? 20.701 -23.348 -9.516 1.00 93.25 742 HIS A C 1
ATOM 5546 O O . HIS A 1 742 ? 19.688 -23.766 -10.079 1.00 93.25 742 HIS A O 1
ATOM 5552 N N . ALA A 1 743 ? 20.832 -22.085 -9.117 1.00 92.44 743 ALA A N 1
ATOM 5553 C CA . ALA A 1 743 ? 19.867 -21.049 -9.471 1.00 92.44 743 ALA A CA 1
ATOM 5554 C C . ALA A 1 743 ? 19.952 -20.734 -10.971 1.00 92.44 743 ALA A C 1
ATOM 5556 O O . ALA A 1 743 ? 21.057 -20.496 -11.474 1.00 92.44 743 ALA A O 1
ATOM 5557 N N . ARG A 1 744 ? 18.802 -20.713 -11.651 1.00 93.88 744 ARG A N 1
ATOM 5558 C CA . ARG A 1 744 ? 18.678 -20.287 -13.051 1.00 93.88 744 ARG A CA 1
ATOM 5559 C C . ARG A 1 744 ? 18.767 -18.769 -13.166 1.00 93.88 744 ARG A C 1
ATOM 5561 O O . ARG A 1 744 ? 18.504 -18.033 -12.210 1.00 93.88 744 ARG A O 1
ATOM 5568 N N . SER A 1 745 ? 19.131 -18.337 -14.366 1.00 92.50 745 SER A N 1
ATOM 5569 C CA . SER A 1 745 ? 19.294 -16.940 -14.745 1.00 92.50 745 SER A CA 1
ATOM 5570 C C . SER A 1 745 ? 18.997 -16.729 -16.242 1.00 92.50 745 SER A C 1
ATOM 5572 O O . SER A 1 745 ? 19.046 -17.678 -17.033 1.00 92.50 745 SER A O 1
ATOM 5574 N N . ARG A 1 746 ? 18.703 -15.481 -16.639 1.00 91.50 746 ARG A N 1
ATOM 5575 C CA . ARG A 1 746 ? 18.604 -14.996 -18.036 1.00 91.50 746 ARG A CA 1
ATOM 5576 C C . ARG A 1 746 ? 19.020 -13.526 -18.120 1.00 91.50 746 ARG A C 1
ATOM 5578 O O . ARG A 1 746 ? 18.804 -12.776 -17.173 1.00 91.50 746 ARG A O 1
ATOM 5585 N N . TYR A 1 747 ? 19.536 -13.075 -19.264 1.00 94.19 747 TYR A N 1
ATOM 5586 C CA . TYR A 1 747 ? 19.736 -11.640 -19.498 1.00 94.19 747 TYR A CA 1
ATOM 5587 C C . TYR A 1 747 ? 18.446 -10.941 -19.937 1.00 94.19 747 TYR A C 1
ATOM 5589 O O . TYR A 1 747 ? 17.679 -11.481 -20.733 1.00 94.19 747 TYR A O 1
ATOM 5597 N N . VAL A 1 748 ? 18.251 -9.719 -19.441 1.00 96.44 748 VAL A N 1
ATOM 5598 C CA . VAL A 1 748 ? 17.148 -8.817 -19.792 1.00 96.44 748 VAL A CA 1
ATOM 5599 C C . VAL A 1 748 ? 17.658 -7.386 -19.973 1.00 96.44 748 VAL A C 1
ATOM 5601 O O . VAL A 1 748 ? 18.645 -6.986 -19.351 1.00 96.44 748 VAL A O 1
ATOM 5604 N N . HIS A 1 749 ? 16.972 -6.588 -20.786 1.00 97.06 749 HIS A N 1
ATOM 5605 C CA . HIS A 1 749 ? 17.089 -5.129 -20.740 1.00 97.06 749 HIS A CA 1
ATOM 5606 C C . HIS A 1 749 ? 16.254 -4.593 -19.573 1.00 97.06 749 HIS A C 1
ATOM 5608 O O . HIS A 1 749 ? 15.110 -5.012 -19.417 1.00 97.06 749 HIS A O 1
ATOM 5614 N N . LEU A 1 750 ? 16.796 -3.673 -18.770 1.00 97.25 750 LEU A N 1
ATOM 5615 C CA . LEU A 1 750 ? 16.032 -2.977 -17.732 1.00 97.25 750 LEU A CA 1
ATOM 5616 C C . LEU A 1 750 ? 15.665 -1.561 -18.180 1.00 97.25 750 LEU A C 1
ATOM 5618 O O . LEU A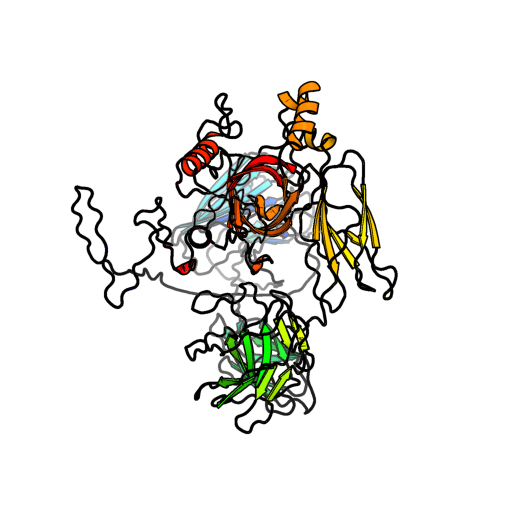 1 750 ? 16.513 -0.841 -18.712 1.00 97.25 750 LEU A O 1
ATOM 5622 N N . TYR A 1 751 ? 14.431 -1.153 -17.894 1.00 97.25 751 TYR A N 1
ATOM 5623 C CA . TYR A 1 751 ? 13.958 0.225 -18.003 1.00 97.25 751 TYR A CA 1
ATOM 5624 C C . TYR A 1 751 ? 13.307 0.644 -16.682 1.00 97.25 751 TYR A C 1
ATOM 5626 O O . TYR A 1 751 ? 12.708 -0.185 -15.998 1.00 97.25 751 TYR A O 1
ATOM 5634 N N . ILE A 1 752 ? 13.424 1.922 -16.324 1.00 96.62 752 ILE A N 1
ATOM 5635 C CA . ILE A 1 752 ? 12.853 2.505 -15.103 1.00 96.62 752 ILE A CA 1
ATOM 5636 C C . ILE A 1 752 ? 12.084 3.763 -15.510 1.00 96.62 752 ILE A C 1
ATOM 5638 O O . ILE A 1 752 ? 12.668 4.704 -16.041 1.00 96.62 752 ILE A O 1
ATOM 5642 N N . ASN A 1 753 ? 10.761 3.752 -15.341 1.00 96.44 753 ASN A N 1
ATOM 5643 C CA . ASN A 1 753 ? 9.820 4.753 -15.860 1.00 96.44 753 ASN A CA 1
ATOM 5644 C C . ASN A 1 753 ? 10.070 5.096 -17.350 1.00 96.44 753 ASN A C 1
ATOM 5646 O O . ASN A 1 753 ? 10.016 6.254 -17.755 1.00 96.44 753 ASN A O 1
ATOM 5650 N N . GLY A 1 754 ? 10.398 4.085 -18.166 1.00 94.31 754 GLY A N 1
ATOM 5651 C CA . GLY A 1 754 ? 10.702 4.232 -19.597 1.00 94.31 754 GLY A CA 1
ATOM 5652 C C . GLY A 1 754 ? 12.135 4.673 -19.937 1.00 94.31 754 GLY A C 1
ATOM 5653 O O . GLY A 1 754 ? 12.534 4.544 -21.094 1.00 94.31 754 GLY A O 1
ATOM 5654 N N . GLN A 1 755 ? 12.938 5.121 -18.966 1.00 93.62 755 GLN A N 1
ATOM 5655 C CA . GLN A 1 755 ? 14.367 5.390 -19.162 1.00 93.62 755 GLN A CA 1
ATOM 5656 C C . GLN A 1 755 ? 15.146 4.071 -19.211 1.00 93.62 755 GLN A C 1
ATOM 5658 O O . GLN A 1 755 ? 15.039 3.253 -18.296 1.00 93.62 755 GLN A O 1
ATOM 5663 N N . TYR A 1 756 ? 15.957 3.856 -20.249 1.00 94.56 756 TYR A N 1
ATOM 5664 C CA . TYR A 1 756 ? 16.818 2.674 -20.331 1.00 94.56 756 TYR A CA 1
ATOM 5665 C C . TYR A 1 756 ? 17.892 2.679 -19.234 1.00 94.56 756 TYR A C 1
ATOM 5667 O O . TYR A 1 756 ? 18.575 3.683 -19.029 1.00 94.56 756 TYR A O 1
ATOM 5675 N N . TRP A 1 757 ? 18.054 1.536 -18.560 1.00 93.56 757 TRP A N 1
ATOM 5676 C CA . TRP A 1 757 ? 18.991 1.320 -17.449 1.00 93.56 757 TRP A CA 1
ATOM 5677 C C . TRP A 1 757 ? 20.040 0.232 -17.756 1.00 93.56 757 TRP A C 1
ATOM 5679 O O . TRP A 1 757 ? 20.765 -0.229 -16.871 1.00 93.56 757 TRP A O 1
ATOM 5689 N N . GLY A 1 758 ? 20.146 -0.216 -19.014 1.00 91.88 758 GLY A N 1
ATOM 5690 C CA . GLY A 1 758 ? 21.129 -1.208 -19.464 1.00 91.88 758 GLY A CA 1
ATOM 5691 C C . GLY A 1 758 ? 20.735 -2.674 -19.225 1.00 91.88 758 GLY A C 1
ATOM 5692 O O . GLY A 1 758 ? 19.697 -2.987 -18.650 1.00 91.88 758 GLY A O 1
ATOM 5693 N N . ILE A 1 759 ? 21.620 -3.598 -19.614 1.00 92.56 759 ILE A N 1
ATOM 5694 C CA . ILE A 1 759 ? 21.429 -5.050 -19.431 1.00 92.56 759 ILE A CA 1
ATOM 5695 C C . ILE A 1 759 ? 21.574 -5.455 -17.951 1.00 92.56 759 ILE A C 1
ATOM 5697 O O . ILE A 1 759 ? 22.440 -4.933 -17.240 1.00 92.56 759 ILE A O 1
ATOM 5701 N N . TYR A 1 760 ? 20.742 -6.395 -17.508 1.00 94.50 760 TYR A N 1
ATOM 5702 C CA . TYR A 1 760 ? 20.763 -7.080 -16.212 1.00 94.50 760 TYR A CA 1
ATOM 5703 C C . TYR A 1 760 ? 20.675 -8.597 -16.419 1.00 94.50 760 TYR A C 1
ATOM 5705 O O . TYR A 1 760 ? 20.207 -9.049 -17.460 1.00 94.50 760 TYR A O 1
ATOM 5713 N N . ALA A 1 761 ? 21.080 -9.385 -15.422 1.00 93.12 761 ALA A N 1
ATOM 5714 C CA . ALA A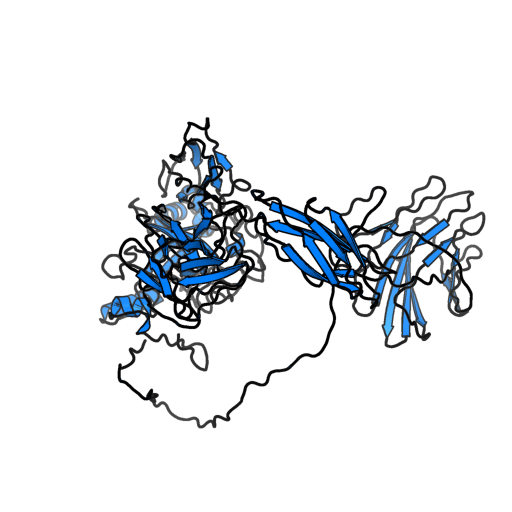 1 761 ? 20.733 -10.805 -15.345 1.00 93.12 761 ALA A CA 1
ATOM 5715 C C . ALA A 1 761 ? 19.601 -10.993 -14.324 1.00 93.12 761 ALA A C 1
ATOM 5717 O O . ALA A 1 761 ? 19.808 -10.735 -13.138 1.00 93.12 761 ALA A O 1
ATOM 5718 N N . THR A 1 762 ? 18.415 -11.417 -14.766 1.00 94.88 762 THR A N 1
ATOM 5719 C CA . THR A 1 762 ? 17.382 -11.920 -13.851 1.00 94.88 762 THR A CA 1
ATOM 5720 C C . THR A 1 762 ? 17.786 -13.294 -13.342 1.00 94.88 762 THR A C 1
ATOM 5722 O O . THR A 1 762 ? 18.343 -14.080 -14.106 1.00 94.88 762 THR A O 1
ATOM 5725 N N . GLN A 1 763 ? 17.557 -13.560 -12.058 1.00 92.88 763 GLN A N 1
ATOM 5726 C CA . GLN A 1 763 ? 18.022 -14.747 -11.351 1.00 92.88 763 GLN A CA 1
ATOM 5727 C C . GLN A 1 763 ? 16.958 -15.270 -10.361 1.00 92.88 763 GLN A C 1
ATOM 5729 O O . GLN A 1 763 ? 16.374 -14.506 -9.589 1.00 92.88 763 GLN A O 1
ATOM 5734 N N . GLU A 1 764 ? 16.851 -16.600 -10.266 1.00 94.69 764 GLU A N 1
ATOM 5735 C CA . GLU A 1 764 ? 16.237 -17.302 -9.132 1.00 94.69 764 GLU A CA 1
ATOM 5736 C C . GLU A 1 764 ? 16.953 -17.032 -7.798 1.00 94.69 764 GLU A C 1
ATOM 5738 O O . GLU A 1 764 ? 18.161 -17.272 -7.628 1.00 94.69 764 GLU A O 1
ATOM 5743 N N . ARG A 1 765 ? 16.190 -16.604 -6.793 1.00 90.88 765 ARG A N 1
ATOM 5744 C CA . ARG A 1 765 ? 16.712 -16.402 -5.447 1.00 90.88 765 ARG A CA 1
ATOM 5745 C C . ARG A 1 765 ? 16.934 -17.749 -4.751 1.00 90.88 765 ARG A C 1
ATOM 5747 O O . ARG A 1 765 ? 15.984 -18.348 -4.285 1.00 90.88 765 ARG A O 1
ATOM 5754 N N . ALA A 1 766 ? 18.185 -18.203 -4.625 1.00 89.62 766 ALA A N 1
ATOM 5755 C CA . ALA A 1 766 ? 18.524 -19.415 -3.865 1.00 89.62 766 ALA A CA 1
ATOM 5756 C C . ALA A 1 766 ? 18.350 -19.202 -2.343 1.00 89.62 766 ALA A C 1
ATOM 5758 O O . ALA A 1 766 ? 19.310 -18.909 -1.626 1.00 89.62 766 ALA A O 1
ATOM 5759 N N . ASP A 1 767 ? 17.106 -19.302 -1.886 1.00 90.38 767 ASP A N 1
ATOM 5760 C CA . ASP A 1 767 ? 16.650 -19.232 -0.500 1.00 90.38 767 ASP A CA 1
ATOM 5761 C C . ASP A 1 767 ? 15.790 -20.463 -0.137 1.00 90.38 767 ASP A C 1
ATOM 5763 O O . ASP A 1 767 ? 15.920 -21.521 -0.757 1.00 90.38 767 ASP A O 1
ATOM 5767 N N . ASN A 1 768 ? 14.956 -20.356 0.899 1.00 90.75 768 ASN A N 1
ATOM 5768 C CA . ASN A 1 768 ? 14.138 -21.450 1.406 1.00 90.75 768 ASN A CA 1
ATOM 5769 C C . ASN A 1 768 ? 12.936 -21.800 0.505 1.00 90.75 768 ASN A C 1
ATOM 5771 O O . ASN A 1 768 ? 12.627 -22.980 0.346 1.00 90.75 768 ASN A O 1
ATOM 5775 N N . ALA A 1 769 ? 12.324 -20.820 -0.167 1.00 92.06 769 ALA A N 1
ATOM 5776 C CA . ALA A 1 769 ? 11.266 -21.060 -1.154 1.00 92.06 769 ALA A CA 1
ATOM 5777 C C . ALA A 1 769 ? 11.820 -21.743 -2.419 1.00 92.06 769 ALA A C 1
ATOM 5779 O O . ALA A 1 769 ? 11.200 -22.649 -2.983 1.00 92.06 769 ALA A O 1
ATOM 5780 N N . TRP A 1 770 ? 13.038 -21.380 -2.830 1.00 93.94 770 TRP A N 1
ATOM 5781 C CA . TRP A 1 770 ? 13.768 -22.097 -3.880 1.00 93.94 770 TRP A CA 1
ATOM 5782 C C . TRP A 1 770 ? 14.153 -23.519 -3.450 1.00 93.94 770 TRP A C 1
ATOM 5784 O O . TRP A 1 770 ? 14.028 -24.454 -4.238 1.00 93.94 770 TRP A O 1
ATOM 5794 N N . ALA A 1 771 ? 14.570 -23.712 -2.194 1.00 93.44 771 ALA A N 1
ATOM 5795 C CA . ALA A 1 771 ? 14.883 -25.036 -1.662 1.00 93.44 771 ALA A CA 1
ATOM 5796 C C . ALA A 1 771 ? 13.657 -25.967 -1.688 1.00 93.44 771 ALA A C 1
ATOM 5798 O O . ALA A 1 771 ? 13.760 -27.078 -2.207 1.00 93.44 771 ALA A O 1
ATOM 5799 N N . ALA A 1 772 ? 12.498 -25.487 -1.230 1.00 93.38 772 ALA A N 1
ATOM 5800 C CA . ALA A 1 772 ? 11.215 -26.181 -1.345 1.00 93.38 772 ALA A CA 1
ATOM 5801 C C . ALA A 1 772 ? 10.879 -26.529 -2.809 1.00 93.38 772 ALA A C 1
ATOM 5803 O O . ALA A 1 772 ? 10.607 -27.685 -3.132 1.00 93.38 772 ALA A O 1
ATOM 5804 N N . SER A 1 773 ? 11.018 -25.560 -3.723 1.00 93.12 773 SER A N 1
ATOM 5805 C CA . SER A 1 773 ? 10.719 -25.729 -5.156 1.00 93.12 773 SER A CA 1
ATOM 5806 C C . SER A 1 773 ? 11.558 -26.811 -5.855 1.00 93.12 773 SER A C 1
ATOM 5808 O O . SER A 1 773 ? 11.077 -27.446 -6.792 1.00 93.12 773 SER A O 1
ATOM 5810 N N . TYR A 1 774 ? 12.808 -27.028 -5.424 1.00 93.38 774 TYR A N 1
ATOM 5811 C CA . TYR A 1 774 ? 13.748 -27.955 -6.076 1.00 93.38 774 TYR A CA 1
ATOM 5812 C C . TYR A 1 774 ? 14.042 -29.246 -5.306 1.00 93.38 774 TYR A C 1
ATOM 5814 O O . TYR A 1 774 ? 14.545 -30.200 -5.905 1.00 93.38 774 TYR A O 1
ATOM 5822 N N . PHE A 1 775 ? 13.753 -29.297 -4.005 1.00 94.50 775 PHE A N 1
ATOM 5823 C CA . PHE A 1 775 ? 13.997 -30.466 -3.151 1.00 94.50 775 PHE A CA 1
ATOM 5824 C C . PHE A 1 775 ? 12.718 -31.048 -2.521 1.00 94.50 775 PHE A C 1
ATOM 5826 O O . PHE A 1 775 ? 12.772 -32.164 -2.001 1.00 94.50 775 PHE A O 1
ATOM 5833 N N . GLY A 1 776 ? 11.584 -30.347 -2.625 1.00 93.50 776 GLY A N 1
ATOM 5834 C CA . GLY A 1 776 ? 10.273 -30.764 -2.126 1.00 93.50 776 GLY A CA 1
ATOM 5835 C C . GLY A 1 776 ? 10.057 -30.518 -0.628 1.00 93.50 776 GLY A C 1
ATOM 5836 O O . GLY A 1 776 ? 11.003 -30.446 0.154 1.00 93.50 776 GLY A O 1
ATOM 5837 N N . GLY A 1 777 ? 8.790 -30.448 -0.221 1.00 93.06 777 GLY A N 1
ATOM 5838 C CA . GLY A 1 777 ? 8.403 -30.010 1.124 1.00 93.06 777 GLY A CA 1
ATOM 5839 C C . GLY A 1 777 ? 8.257 -28.491 1.214 1.00 93.06 777 GLY A C 1
ATOM 5840 O O . GLY A 1 777 ? 8.344 -27.802 0.198 1.00 93.06 777 GLY A O 1
ATOM 5841 N N . GLU A 1 778 ? 8.027 -27.979 2.420 1.00 88.50 778 GLU A N 1
ATOM 5842 C CA . GLU A 1 778 ? 7.659 -26.572 2.640 1.00 88.50 778 GLU A CA 1
ATOM 5843 C C . GLU A 1 778 ? 8.879 -25.681 2.924 1.00 88.50 778 GLU A C 1
ATOM 5845 O O . GLU A 1 778 ? 9.942 -26.156 3.335 1.00 88.50 778 GLU A O 1
ATOM 5850 N N . LYS A 1 779 ? 8.747 -24.363 2.712 1.00 88.19 779 LYS A N 1
ATOM 5851 C CA . LYS A 1 779 ? 9.856 -23.395 2.872 1.00 88.19 779 LYS A CA 1
ATOM 5852 C C . LYS A 1 779 ? 10.334 -23.287 4.333 1.00 88.19 779 LYS A C 1
ATOM 5854 O O . LYS A 1 779 ? 11.481 -22.921 4.577 1.00 88.19 779 LYS A O 1
ATOM 5859 N N . GLU A 1 780 ? 9.493 -23.653 5.293 1.00 87.19 780 GLU A N 1
ATOM 5860 C CA . GLU A 1 780 ? 9.772 -23.734 6.731 1.00 87.19 780 GLU A CA 1
ATOM 5861 C C . GLU A 1 780 ? 10.737 -24.884 7.083 1.00 87.19 780 GLU A C 1
ATOM 5863 O O . GLU A 1 780 ? 11.339 -24.885 8.154 1.00 87.19 780 GLU A O 1
ATOM 5868 N N . GLU A 1 781 ? 10.944 -25.859 6.187 1.00 88.69 781 GLU A N 1
ATOM 5869 C CA . GLU A 1 781 ? 11.864 -26.985 6.408 1.00 88.69 781 GLU A CA 1
ATOM 5870 C C . GLU A 1 781 ? 13.340 -26.676 6.053 1.00 88.69 781 GLU A C 1
ATOM 5872 O O . GLU A 1 781 ? 14.177 -27.587 6.075 1.00 88.69 781 GLU A O 1
ATOM 5877 N N . TYR A 1 782 ? 13.686 -25.429 5.689 1.00 88.12 782 TYR A N 1
ATOM 5878 C CA . TYR A 1 782 ? 14.963 -25.098 5.033 1.00 88.12 782 TYR A CA 1
ATOM 5879 C C . TYR A 1 782 ? 15.722 -23.883 5.606 1.00 88.12 782 TYR A C 1
ATOM 5881 O O . TYR A 1 782 ? 15.590 -22.768 5.108 1.00 88.12 782 TYR A O 1
ATOM 5889 N N . ASP A 1 783 ? 16.667 -24.130 6.524 1.00 84.69 783 ASP A N 1
ATOM 5890 C CA . ASP A 1 783 ? 17.569 -23.101 7.083 1.00 84.69 783 ASP A CA 1
ATOM 5891 C C . ASP A 1 783 ? 18.483 -22.436 6.023 1.00 84.69 783 ASP A C 1
ATOM 5893 O O . ASP A 1 783 ? 19.243 -23.115 5.309 1.00 84.69 783 ASP A O 1
ATOM 5897 N N . ILE A 1 784 ? 18.549 -21.102 5.996 1.00 80.81 784 ILE A N 1
ATOM 5898 C CA . ILE A 1 784 ? 19.418 -20.271 5.148 1.00 80.81 784 ILE A CA 1
ATOM 5899 C C . ILE A 1 784 ? 20.522 -19.596 5.975 1.00 80.81 784 ILE A C 1
ATOM 5901 O O . ILE A 1 784 ? 20.369 -18.548 6.596 1.00 80.81 784 ILE A O 1
ATOM 5905 N N . ILE A 1 785 ? 21.719 -20.182 5.914 1.00 76.50 785 ILE A N 1
ATOM 5906 C CA . ILE A 1 785 ? 22.920 -19.672 6.588 1.00 76.50 785 ILE A CA 1
ATOM 5907 C C . ILE A 1 785 ? 23.527 -18.522 5.770 1.00 76.50 785 ILE A C 1
ATOM 5909 O O . ILE A 1 785 ? 24.023 -18.744 4.661 1.00 76.50 785 ILE A O 1
ATOM 5913 N N . LYS A 1 786 ? 23.550 -17.302 6.324 1.00 68.19 786 LYS A N 1
ATOM 5914 C CA . LYS A 1 786 ? 24.198 -16.135 5.701 1.00 68.19 786 LYS A CA 1
ATOM 5915 C C . LYS A 1 786 ? 25.632 -15.954 6.208 1.00 68.19 786 LYS A C 1
ATOM 5917 O O . LYS A 1 786 ? 25.889 -15.791 7.396 1.00 68.19 786 LYS A O 1
ATOM 5922 N N . THR A 1 787 ? 26.584 -15.929 5.277 1.00 56.19 787 THR A N 1
ATOM 5923 C CA . THR A 1 787 ? 28.034 -15.998 5.548 1.00 56.19 787 THR A CA 1
ATOM 5924 C C . THR A 1 787 ? 28.706 -14.678 5.952 1.00 56.19 787 THR A C 1
ATOM 5926 O O . THR A 1 787 ? 29.909 -14.676 6.198 1.00 56.19 787 THR A O 1
ATOM 5929 N N . TYR A 1 788 ? 27.971 -13.562 6.014 1.00 52.19 788 TYR A N 1
ATOM 5930 C CA . TYR A 1 788 ? 28.542 -12.209 6.151 1.00 52.19 788 TYR A CA 1
ATOM 5931 C C . TYR A 1 788 ? 28.349 -11.529 7.516 1.00 52.19 788 TYR A C 1
ATOM 5933 O O . TYR A 1 788 ? 28.810 -10.405 7.696 1.00 52.19 788 TYR A O 1
ATOM 5941 N N . THR A 1 789 ? 27.733 -12.200 8.489 1.00 42.44 789 THR A N 1
ATOM 5942 C CA . THR A 1 789 ? 27.794 -11.798 9.904 1.00 42.44 789 THR A CA 1
ATOM 5943 C C . THR A 1 789 ? 28.597 -12.824 10.702 1.00 42.44 789 THR A C 1
ATOM 5945 O O . THR A 1 789 ? 28.611 -14.011 10.362 1.00 42.44 789 THR A O 1
ATOM 5948 N N . LEU A 1 790 ? 29.252 -12.375 11.773 1.00 35.38 790 LEU A N 1
ATOM 5949 C CA . LEU A 1 790 ? 29.765 -13.231 12.843 1.00 35.38 790 LEU A CA 1
ATOM 5950 C C . LEU A 1 790 ? 29.147 -12.750 14.170 1.00 35.38 790 LEU A C 1
ATOM 5952 O O . LEU A 1 790 ? 29.369 -11.592 14.522 1.00 35.38 790 LEU A O 1
ATOM 5956 N N . PRO A 1 791 ? 28.384 -13.592 14.895 1.00 48.47 791 PRO A N 1
ATOM 5957 C CA . PRO A 1 791 ? 27.958 -14.944 14.514 1.00 48.47 791 PRO A CA 1
ATOM 5958 C C . PRO A 1 791 ? 27.098 -14.959 13.236 1.00 48.47 791 PRO A C 1
ATOM 5960 O O . PRO A 1 791 ? 26.489 -13.955 12.858 1.00 48.47 791 PRO A O 1
ATOM 5963 N N . HIS A 1 792 ? 27.082 -16.095 12.537 1.00 43.91 792 HIS A N 1
ATOM 5964 C CA . HIS A 1 792 ? 26.303 -16.258 11.307 1.00 43.91 792 HIS A CA 1
ATOM 5965 C C . HIS A 1 792 ? 24.803 -16.162 11.602 1.00 43.91 792 HIS A C 1
ATOM 5967 O O . HIS A 1 792 ? 24.298 -16.914 12.437 1.00 43.91 792 HIS A O 1
ATOM 5973 N N . ARG A 1 793 ? 24.087 -15.273 10.901 1.00 44.75 793 ARG A N 1
ATOM 5974 C CA . ARG A 1 793 ? 22.620 -15.262 10.921 1.00 44.75 793 ARG A CA 1
ATOM 5975 C C . ARG A 1 793 ? 22.132 -16.514 10.191 1.00 44.75 793 ARG A C 1
ATOM 5977 O O . ARG A 1 793 ? 22.463 -16.724 9.020 1.00 44.75 793 ARG A O 1
ATOM 5984 N N . VAL A 1 794 ? 21.386 -17.341 10.913 1.00 50.72 794 VAL A N 1
ATOM 5985 C CA . VAL A 1 794 ? 20.459 -18.308 10.326 1.00 50.72 794 VAL A CA 1
ATOM 5986 C C . VAL A 1 794 ? 19.143 -17.555 10.138 1.00 50.72 794 VAL A C 1
ATOM 5988 O O . VAL A 1 794 ? 18.717 -16.849 11.054 1.00 50.72 794 VAL A O 1
ATOM 5991 N N . GLU A 1 795 ? 18.574 -17.654 8.943 1.00 51.94 795 GLU A N 1
ATOM 5992 C CA . GLU A 1 795 ? 17.213 -17.236 8.582 1.00 51.94 795 GLU A CA 1
ATOM 5993 C C . GLU A 1 795 ? 16.453 -18.440 8.028 1.00 51.94 795 GLU A C 1
ATOM 5995 O O . GLU A 1 795 ? 17.137 -19.303 7.431 1.00 51.94 795 GLU A O 1
#

Sequence (795 aa):
MVKPFTGPSLRPVLRCALAGCLFTVATAAPVDIPFTENFGSGSSVFAGGTGWTHSGGKYRGSVSGNGTTSGSSVEAPSFPNGFRMETTISGVTGTGGTNSCGFGFLGAAAGFSGTSAYYLADVRPATSRLRLVQVGTSNTFFINNESLSFTLDPLTPFKLFVEGSYDGPVLRIRIIISQNGNESIHAFDDETPITGPYFGFRARSEGTTGTLAADFDDFLLKEYSLVEFTGAPAAYARSGFPYSSTFGATSSSGGAVSFTAEELPGWLSLADNGDGTVTVSGTPPAGLTGSFMMKVSAQDTNGAPSVQEFPLKLLGVSGVVISEFVASSNGALEDEDGDDSDWLEIFNADPEPADLGGWMLKDDKTSWTIPAGTVLPPFGHLVVFASDKNRTGPELHANFKLSADAGGQLSLVRPDNSIASEYVNYPVQRKGASYGMWGDYQTSGYLSPATPGAANPAEGYISFAVNPTFSVQRGFFNSPQSLTLEAALPGASISYTLDGSLPTVDNGTLIPPASEDAAPSGTISISSSSVVRAVAFKADYLPSPAITHTYLFPDDLVTQSANGVPPAGWPTNSVNGQMLDYGMDPEVINSPAKAEELKTALRSLPTFSLVTDRRHFFDPLTGIYVNAYGREKEWERPTSMEMIRPDGTSAFQIDCGMRMRGGVSRDDSNPKHSLHFYFRGEYGEGKLRYPLFDGEGAPEFDRIDLRTTQGGKSWHTSGSTSANYMQDEWSRATQGAMGHPHARSRYVHLYINGQYWGIYATQERADNAWAASYFGGEKEEYDIIKTYTLPHRVE

Foldseek 3Di:
DDFDDDDPDDDDDDDDDDDDDDDDDDDDDDDDDDDDDDDDDDDDADDDDDDDDDDDQKDWDWFDDDPDTDTWIWDWDDDPFKIKIKIKDAQDDDFDDWGWDWDFDPDDDPDDDYYDDDDDDDDDDDDDFWWFDDDPQWGWGADPNDIDIDHDDSRGIKMWMWMWGDDPQKIKIWIWIGTPRDIDIDIDIDNPRDPDDDATWIWTAPDGDSDIIITGGDDDDDDAKDKAWPDAFDQEDEAQDKDKGKTFIAIPVRFFKFKDWPDDDPQWDKDTPRRRMIMIIGHHHHPDFFKDKTKMWMDGPGHDTDIDIRIHGHAPDAAKEWFKWALAEFQPDADPVRDRFTKTKIWHNAQAKDFQDQKWKDWPPDIDGQHGPPIAHHRWMAMETQHCPCDNPVHHYGNHGADQQAFTKIFIAHNVRHTPYIDHGAGHGAYQWMWGAAASRPDIDTAPNDAHGHHGYNAAAHEAFADWDWPDAAAEDAFKDWIKTWGPQAQKKKFKDWQQEAGDPPPGDIQTAPHSRGTGMDIDIGGAWTKMWMWIDHPRHHIDPIDIGTYHYLVRLQPWCPPQNHDPPADPDQALLADAGAGDDCVQSVDVVSSVVSSVVQQVFKAKEKGHDNCCQHVNPQHQLSVVVDDDPSNWDKIWIAIYHSVRDDFDIFIWTKHFDDDQLNPSLQNATKMKIAQGSNRPGQKAQDPPVPVVAQRIGRMKIWDDDDDQQHCRRHNHPNNDRCPVVVVQVVCVVVVHDGKDWDKHFYHYRRGTRGITIMIDDPALCRCCRPVNDHSVSDWDWDDPDVVTDID

pLDDT: mean 76.33, std 25.54, range [20.47, 98.75]

Radius of gyration: 36.2 Å; chains: 1; bounding box: 77×106×79 Å